Protein AF-A0A813GQG8-F1 (afdb_monomer)

Secondary structure (DSSP, 8-state):
-------------------------PPPP----PPPPP----------------PPPP-----------PPPPP-PPTTEEEE-PPPB-TTS-B---TT--PPEEEE--TT------TTTEEEEE-SS-EEEEEGGG-SPPP---TTEEEEEEPPB-TTS-B-TTS--EEEEEETTT-PPP-TTTEEEEEETTEEEEEEGGG-SPPP-PPTTEEEEEPPPB-TTS-B-TTS-PPEEEEETTT-PPP-TTTEEEEE-SS-EEEEEGGG-SPPP---TTEEEEEEPPBPTTT--B-TTSPPEEEEEETTT-----TTTEEEEEETTEEEEEETTSPPPP---TTEEEEEE-EE-TTS-EETTS-PEEEEEETTT-PPP-TTTEEEEEETTEEEEEEGGG-SPP-PPPTTEEEEEPPPB-TTS-B-TTS-PPEEEEETTT-PPP-TTTEEEEE-SS-EEEEETTSPPP---TTSPPEEPTTS-EEPPBTTB----TTTEEEEE-SSSTT-EEEEETTT-SSPPP-PPTT-EEEEEEEE-TTS-EEEEEEEE--SSSS---EE-TTEEEESSGGG-EEEETTSPPP----TTEEEEEEEEE-TTS-EEEEEEEEEETTSPPPP-TTEEEEEETTEEEEEETTSPPP----TTTEEEEEE--B-TTS-B-STT-EEEEEETTSPPPP-TTEEEEEEE-TTS-EEEEEEESEETTEEPPPPP---TTEEEEEEEEE-TTS-EEEEEEEEEETTSPPPP-TTEEEEE-TTT--EEEEESEETTTTEE--PPP---TTTEEEEEEEEE-SSS-EEEEEEEEEETT----GGGSTTEEEEEEEETTEEEEEEEESSS------PPTT-EEPPPEEEE-TTS-EEEEE--S-SEESSGGGSPP-TTEEEEEETTEEEEEETTSPPPPPPPTTS-EEEEEEEE-TTS-EEEEEEEEE-TTSPPPP-TTEEEPTTSS-EEEHHHHHHH--S-TTS----EEEE-TTSSEEEEE-

Mean predicted aligned error: 22.5 Å

Organism: Polarella glacialis (NCBI:txid89957)

Structure (mmCIF, N/CA/C/O backbone):
data_AF-A0A813GQG8-F1
#
_entry.id   AF-A0A813GQG8-F1
#
loop_
_atom_site.group_PDB
_atom_site.id
_atom_site.type_symbol
_atom_site.label_atom_id
_atom_site.label_alt_id
_atom_site.label_comp_id
_atom_site.label_asym_id
_atom_site.label_entity_id
_atom_site.label_seq_id
_atom_site.pdbx_PDB_ins_code
_atom_site.Cartn_x
_atom_site.Cartn_y
_atom_site.Cartn_z
_atom_site.occupancy
_atom_site.B_iso_or_equiv
_atom_site.auth_seq_id
_atom_site.auth_comp_id
_atom_site.auth_asym_id
_atom_site.auth_atom_id
_atom_site.pdbx_PDB_model_num
ATOM 1 N N . MET A 1 1 ? 34.915 -12.373 60.609 1.00 33.72 1 MET A N 1
ATOM 2 C CA . MET A 1 1 ? 35.567 -13.286 59.650 1.00 33.72 1 MET A CA 1
ATOM 3 C C . MET A 1 1 ? 35.379 -12.653 58.273 1.00 33.72 1 MET A C 1
ATOM 5 O O . MET A 1 1 ? 34.275 -12.701 57.761 1.00 33.72 1 MET A O 1
ATOM 9 N N . SER A 1 2 ? 36.204 -11.650 57.941 1.00 27.16 2 SER A N 1
ATOM 10 C CA . SER A 1 2 ? 37.430 -11.726 57.101 1.00 27.16 2 SER A CA 1
ATOM 11 C C . SER A 1 2 ? 37.088 -12.018 55.629 1.00 27.16 2 SER A C 1
ATOM 13 O O . SER A 1 2 ? 36.685 -13.133 55.337 1.00 27.16 2 SER A O 1
ATOM 15 N N . SER A 1 3 ? 37.008 -11.041 54.712 1.00 32.88 3 SER A N 1
ATOM 16 C CA . SER A 1 3 ? 38.072 -10.224 54.075 1.00 32.88 3 SER A CA 1
ATOM 17 C C . SER A 1 3 ? 39.160 -11.046 53.368 1.00 32.88 3 SER A C 1
ATOM 19 O O . SER A 1 3 ? 39.888 -11.781 54.032 1.00 32.88 3 SER A O 1
ATOM 21 N N . GLY A 1 4 ? 39.332 -10.839 52.059 1.00 27.11 4 GLY A N 1
ATOM 22 C CA . GLY A 1 4 ? 40.429 -11.381 51.252 1.00 27.11 4 GLY A CA 1
ATOM 23 C C . GLY A 1 4 ? 40.501 -10.677 49.89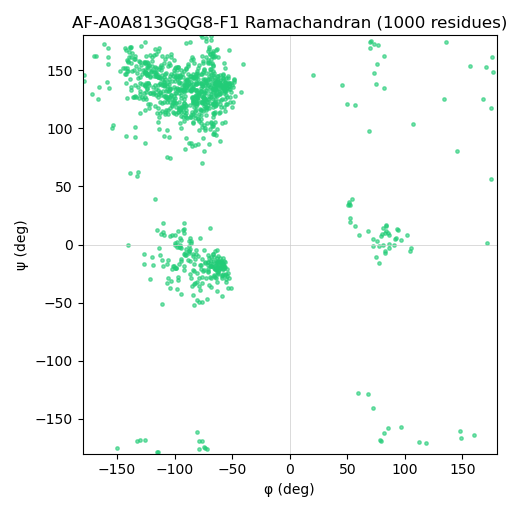5 1.00 27.11 4 GLY A C 1
ATOM 24 O O . GLY A 1 4 ? 39.495 -10.568 49.212 1.00 27.11 4 GLY A O 1
ATOM 25 N N . ASN A 1 5 ? 41.675 -10.139 49.580 1.00 34.50 5 ASN A N 1
ATOM 26 C CA . ASN A 1 5 ? 41.967 -9.058 48.638 1.00 34.50 5 ASN A CA 1
ATOM 27 C C . ASN A 1 5 ? 42.800 -9.564 47.437 1.00 34.50 5 ASN A C 1
ATOM 29 O O . ASN A 1 5 ? 43.491 -10.568 47.589 1.00 34.50 5 ASN A O 1
ATOM 33 N N . ALA A 1 6 ? 42.874 -8.728 46.387 1.00 31.30 6 ALA A N 1
ATOM 34 C CA . ALA A 1 6 ? 44.012 -8.516 45.460 1.00 31.30 6 ALA A CA 1
ATOM 35 C C . ALA A 1 6 ? 44.327 -9.573 44.369 1.00 31.30 6 ALA A C 1
ATOM 37 O O . ALA A 1 6 ? 44.085 -10.752 44.576 1.00 31.30 6 ALA A O 1
ATOM 38 N N . SER A 1 7 ? 44.982 -9.305 43.223 1.00 31.02 7 SER A N 1
ATOM 39 C CA . SER A 1 7 ? 45.319 -8.140 42.360 1.00 31.02 7 SER A CA 1
ATOM 40 C C . SER A 1 7 ? 46.235 -8.661 41.213 1.00 31.02 7 SER A C 1
ATOM 42 O O . SER A 1 7 ? 46.912 -9.662 41.423 1.00 31.02 7 SER A O 1
ATOM 44 N N . TYR A 1 8 ? 46.364 -7.895 40.108 1.00 27.61 8 TYR A N 1
ATOM 45 C CA . TYR A 1 8 ? 47.366 -7.961 39.001 1.00 27.61 8 TYR A CA 1
ATOM 46 C C . TYR A 1 8 ? 47.224 -9.101 37.962 1.00 27.61 8 TYR A C 1
ATOM 48 O O . TYR A 1 8 ? 46.998 -10.241 38.330 1.00 27.61 8 TYR A O 1
ATOM 56 N N . GLY A 1 9 ? 47.403 -8.915 36.645 1.00 28.39 9 GLY A N 1
ATOM 57 C CA . GLY A 1 9 ? 47.780 -7.763 35.811 1.00 28.39 9 GLY A CA 1
ATOM 58 C C . GLY A 1 9 ? 48.383 -8.234 34.463 1.00 28.39 9 GLY A C 1
ATOM 59 O O . GLY A 1 9 ? 49.005 -9.290 34.437 1.00 28.39 9 GLY A O 1
ATOM 60 N N . ALA A 1 10 ? 48.263 -7.390 33.418 1.00 28.75 10 ALA A N 1
ATOM 61 C CA . ALA A 1 10 ? 49.073 -7.327 32.174 1.00 28.75 10 ALA A CA 1
ATOM 62 C C . ALA A 1 10 ? 48.871 -8.432 31.092 1.00 28.75 10 ALA A C 1
ATOM 64 O O . ALA A 1 10 ? 48.639 -9.582 31.423 1.00 28.75 10 ALA A O 1
ATOM 65 N N . SER A 1 11 ? 49.001 -8.220 29.770 1.00 28.97 11 SER A N 1
ATOM 66 C CA . SER A 1 11 ? 49.169 -7.048 28.882 1.00 28.97 11 SER A CA 1
ATOM 67 C C . SER A 1 11 ? 49.354 -7.536 27.425 1.00 28.97 11 SER A C 1
ATOM 69 O O . SER A 1 11 ? 50.046 -8.532 27.243 1.00 28.97 11 SER A O 1
ATOM 71 N N . GLY A 1 12 ? 48.897 -6.758 26.426 1.00 26.81 12 GLY A N 1
ATOM 72 C CA . GLY A 1 12 ? 49.387 -6.757 25.024 1.00 26.81 12 GLY A CA 1
ATOM 73 C C . GLY A 1 12 ? 48.817 -7.862 24.120 1.00 26.81 12 GLY A C 1
ATOM 74 O O . GLY A 1 12 ? 48.741 -9.003 24.541 1.00 26.81 12 GLY A O 1
ATOM 75 N N . THR A 1 13 ? 48.378 -7.631 22.879 1.00 29.67 13 THR A N 1
ATOM 76 C CA . THR A 1 13 ? 48.711 -6.594 21.884 1.00 29.67 13 THR A CA 1
ATOM 77 C C . THR A 1 13 ? 47.658 -6.581 20.757 1.00 29.67 13 THR A C 1
ATOM 79 O O . THR A 1 13 ? 47.273 -7.649 20.296 1.00 29.67 13 THR A O 1
ATOM 82 N N . SER A 1 14 ? 47.220 -5.366 20.378 1.00 28.02 14 SER A N 1
ATOM 83 C CA . SER A 1 14 ? 46.998 -4.785 19.023 1.00 28.02 14 SER A CA 1
ATOM 84 C C . SER A 1 14 ? 46.831 -5.725 17.806 1.00 28.02 14 SER A C 1
ATOM 86 O O . SER A 1 14 ? 47.587 -6.677 17.678 1.00 28.02 14 SER A O 1
ATOM 88 N N . SER A 1 15 ? 46.045 -5.474 16.755 1.00 28.03 15 SER A N 1
ATOM 89 C CA . SER A 1 15 ? 45.229 -4.338 16.283 1.00 28.03 15 SER A CA 1
ATOM 90 C C . SER A 1 15 ? 44.845 -4.678 14.833 1.00 28.03 15 SER A C 1
ATOM 92 O O . SER A 1 15 ? 45.785 -4.891 14.074 1.00 28.03 15 SER A O 1
ATOM 94 N N . VAL A 1 16 ? 43.568 -4.689 14.429 1.00 30.09 16 VAL A N 1
ATOM 95 C CA . VAL A 1 16 ? 43.118 -4.395 13.043 1.00 30.09 16 VAL A CA 1
ATOM 96 C C . VAL A 1 16 ? 41.644 -3.947 13.088 1.00 30.09 16 VAL A C 1
ATOM 98 O O . VAL A 1 16 ? 40.847 -4.548 13.804 1.00 30.09 16 VAL A O 1
ATOM 101 N N . ASP A 1 17 ? 41.339 -2.876 12.354 1.00 29.02 17 ASP A N 1
ATOM 102 C CA . ASP A 1 17 ? 40.024 -2.299 12.020 1.00 29.02 17 ASP A CA 1
ATOM 103 C C . ASP A 1 17 ? 38.901 -3.296 11.679 1.00 29.02 17 ASP A C 1
ATOM 105 O O . ASP A 1 17 ? 39.166 -4.331 11.066 1.00 29.02 17 ASP A O 1
ATOM 109 N N . PRO A 1 18 ? 37.625 -2.898 11.868 1.00 32.94 18 PRO A N 1
ATOM 110 C CA . PRO A 1 18 ? 36.543 -3.314 10.992 1.00 32.94 18 PRO A CA 1
ATOM 111 C C . PRO A 1 18 ? 35.992 -2.101 10.226 1.00 32.94 18 PRO A C 1
ATOM 113 O O . PRO A 1 18 ? 35.173 -1.333 10.731 1.00 32.94 18 PRO A O 1
ATOM 116 N N . SER A 1 19 ? 36.437 -1.947 8.981 1.00 28.80 19 SER A N 1
ATOM 117 C CA . SER A 1 19 ? 35.754 -1.153 7.957 1.00 28.80 19 SER A CA 1
ATOM 118 C C . SER A 1 19 ? 35.112 -2.121 6.958 1.00 28.80 19 SER A C 1
ATOM 120 O O . SER A 1 19 ? 35.816 -2.940 6.382 1.00 28.80 19 SER A O 1
ATOM 122 N N . TYR A 1 20 ? 33.792 -2.000 6.793 1.00 28.59 20 TYR A N 1
ATOM 123 C CA . TYR A 1 20 ? 32.957 -2.371 5.639 1.00 28.59 20 TYR A CA 1
ATOM 124 C C . TYR A 1 20 ? 33.072 -3.767 4.993 1.00 28.59 20 TYR A C 1
ATOM 126 O O . TYR A 1 20 ? 34.079 -4.141 4.402 1.00 28.59 20 TYR A O 1
ATOM 134 N N . GLY A 1 21 ? 31.940 -4.483 4.981 1.00 28.66 21 GLY A N 1
ATOM 135 C CA . GLY A 1 21 ? 31.746 -5.685 4.169 1.00 28.66 21 GLY A CA 1
ATOM 136 C C . GLY A 1 21 ? 30.412 -6.392 4.415 1.00 28.66 21 GLY A C 1
ATOM 137 O O . GLY A 1 21 ? 30.409 -7.564 4.770 1.00 28.66 21 GLY A O 1
ATOM 138 N N . ALA A 1 22 ? 29.285 -5.691 4.263 1.00 28.14 22 ALA A N 1
ATOM 139 C CA . ALA A 1 22 ? 27.961 -6.311 4.189 1.00 28.14 22 ALA A CA 1
ATOM 140 C C . ALA A 1 22 ? 27.103 -5.552 3.167 1.00 28.14 22 ALA A C 1
ATOM 142 O O . ALA A 1 22 ? 26.473 -4.545 3.477 1.00 28.14 22 ALA A O 1
ATOM 143 N N . SER A 1 23 ? 27.116 -6.029 1.926 1.00 27.19 23 SER A N 1
ATOM 144 C CA . SER A 1 23 ? 26.145 -5.663 0.897 1.00 27.19 23 SER A CA 1
ATOM 145 C C . SER A 1 23 ? 25.710 -6.956 0.230 1.00 27.19 23 SER A C 1
ATOM 147 O O . SER A 1 23 ? 26.363 -7.474 -0.669 1.00 27.19 23 SER A O 1
ATOM 149 N N . GLY A 1 24 ? 24.634 -7.511 0.765 1.00 27.08 24 GLY A N 1
ATOM 150 C CA . GLY A 1 24 ? 23.885 -8.608 0.191 1.00 27.08 24 GLY A CA 1
ATOM 151 C C . GLY A 1 24 ? 22.468 -8.472 0.709 1.00 27.08 24 GLY A C 1
ATOM 152 O O . GLY A 1 24 ? 22.242 -8.729 1.884 1.00 27.08 24 GLY A O 1
ATOM 153 N N . MET A 1 25 ? 21.569 -7.976 -0.138 1.00 26.23 25 MET A N 1
ATOM 154 C CA . MET A 1 25 ? 20.204 -8.474 -0.324 1.00 26.23 25 MET A CA 1
ATOM 155 C C . MET A 1 25 ? 19.470 -7.542 -1.287 1.00 26.23 25 MET A C 1
ATOM 157 O O . MET A 1 25 ? 19.325 -6.345 -1.053 1.00 26.23 25 MET A O 1
ATOM 161 N N . SER A 1 26 ? 19.087 -8.135 -2.412 1.00 27.98 26 SER A N 1
ATOM 162 C CA . SER A 1 26 ? 18.273 -7.566 -3.472 1.00 27.98 26 SER A CA 1
ATOM 163 C C . SER A 1 26 ? 16.924 -7.102 -2.935 1.00 27.98 26 SER A C 1
ATOM 165 O O . SER A 1 26 ? 16.241 -7.838 -2.222 1.00 27.98 26 SER A O 1
ATOM 167 N N . SER A 1 27 ? 16.539 -5.901 -3.347 1.00 27.28 27 SER A N 1
ATOM 168 C CA . SER A 1 27 ? 15.168 -5.411 -3.365 1.00 27.28 27 SER A CA 1
ATOM 169 C C . SER A 1 27 ? 14.242 -6.429 -4.033 1.00 27.28 27 SER A C 1
ATOM 171 O O . SER A 1 27 ? 14.465 -6.810 -5.182 1.00 27.28 27 SER A O 1
ATOM 173 N N . VAL A 1 28 ? 13.217 -6.862 -3.303 1.00 27.73 28 VAL A N 1
ATOM 174 C CA . VAL A 1 28 ? 12.062 -7.563 -3.862 1.00 27.73 28 VAL A CA 1
ATOM 175 C C . VAL A 1 28 ? 11.126 -6.506 -4.446 1.00 27.73 28 VAL A C 1
ATOM 177 O O . VAL A 1 28 ? 10.776 -5.533 -3.781 1.00 27.73 28 VAL A O 1
ATOM 180 N N . ASP A 1 29 ? 10.798 -6.712 -5.711 1.00 27.30 29 ASP A N 1
ATOM 181 C CA . ASP A 1 29 ? 9.843 -6.000 -6.555 1.00 27.30 29 ASP A CA 1
ATOM 182 C C . ASP A 1 29 ? 8.395 -6.185 -6.037 1.00 27.30 29 ASP A C 1
ATOM 184 O O . ASP A 1 29 ? 7.977 -7.333 -5.857 1.00 27.30 29 ASP A O 1
ATOM 188 N N . PRO A 1 30 ? 7.611 -5.121 -5.763 1.00 28.20 30 PRO A N 1
ATOM 189 C CA . PRO A 1 30 ? 6.192 -5.231 -5.453 1.00 28.20 30 PRO A CA 1
ATOM 190 C C . PRO A 1 30 ? 5.349 -4.802 -6.664 1.00 28.20 30 PRO A C 1
ATOM 192 O O . PRO A 1 30 ? 4.747 -3.732 -6.656 1.00 28.20 30 PRO A O 1
ATOM 195 N N . SER A 1 31 ? 5.282 -5.642 -7.698 1.00 26.58 31 SER A N 1
ATOM 196 C CA . SER A 1 31 ? 4.495 -5.349 -8.906 1.00 26.58 31 SER A CA 1
ATOM 197 C C . SER A 1 31 ? 3.616 -6.524 -9.338 1.00 26.58 31 SER A C 1
ATOM 199 O O . SER A 1 31 ? 3.768 -7.002 -10.448 1.00 26.58 31 SER A O 1
ATOM 201 N N . TYR A 1 32 ? 2.698 -7.015 -8.493 1.00 25.83 32 TYR A N 1
ATOM 202 C CA . TYR A 1 32 ? 1.560 -7.841 -8.947 1.00 25.83 32 TYR A CA 1
ATOM 203 C C . TYR A 1 32 ? 0.374 -7.731 -7.969 1.00 25.83 32 TYR A C 1
ATOM 205 O O . TYR A 1 32 ? 0.337 -8.393 -6.934 1.00 25.83 32 TYR A O 1
ATOM 213 N N . MET A 1 33 ? -0.620 -6.912 -8.321 1.00 25.64 33 MET A N 1
ATOM 214 C CA . MET A 1 33 ? -1.995 -6.999 -7.813 1.00 25.64 33 MET A CA 1
ATOM 215 C C . MET A 1 33 ? -2.948 -7.119 -9.018 1.00 25.64 33 MET A C 1
ATOM 217 O O . MET A 1 33 ? -2.766 -6.387 -9.992 1.00 2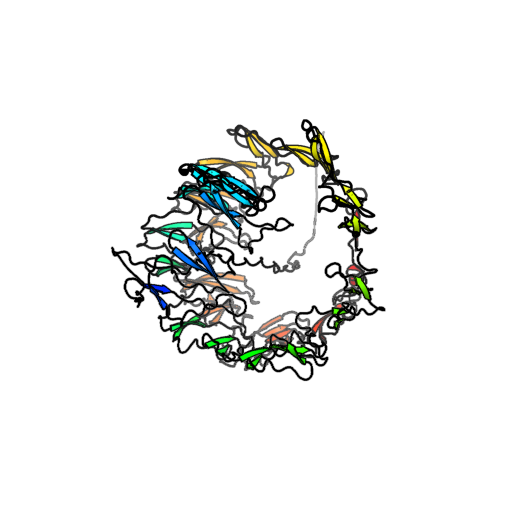5.64 33 MET A O 1
ATOM 221 N N . PRO A 1 34 ? -3.935 -8.034 -8.997 1.00 30.88 34 PRO A N 1
ATOM 222 C CA . PRO A 1 34 ? -4.917 -8.174 -10.072 1.00 30.88 34 PRO A CA 1
ATOM 223 C C . PRO A 1 34 ? -5.930 -7.008 -10.078 1.00 30.88 34 PRO A C 1
ATOM 225 O O . PRO A 1 34 ? -6.264 -6.489 -9.010 1.00 30.88 34 PRO A O 1
ATOM 228 N N . PRO A 1 35 ? -6.445 -6.595 -11.253 1.00 31.19 35 PRO A N 1
ATOM 229 C CA . PRO A 1 35 ? -7.420 -5.512 -11.364 1.00 31.19 35 PRO A CA 1
ATOM 230 C C . PRO A 1 35 ? -8.794 -5.896 -10.771 1.00 31.19 35 PRO A C 1
ATOM 232 O O . PRO A 1 35 ? -9.212 -7.052 -10.892 1.00 31.19 35 PRO A O 1
ATOM 235 N N . PRO A 1 36 ? -9.525 -4.945 -10.158 1.00 30.69 36 PRO A N 1
ATOM 236 C CA . PRO A 1 36 ? -10.885 -5.161 -9.668 1.00 30.69 36 PRO A CA 1
ATOM 237 C C . PRO A 1 36 ? -11.900 -5.336 -10.819 1.00 30.69 36 PRO A C 1
ATOM 239 O O . PRO A 1 36 ? -11.710 -4.776 -11.902 1.00 30.69 36 PRO A O 1
ATOM 242 N N . PRO A 1 37 ? -12.996 -6.091 -10.604 1.00 29.77 37 PRO A N 1
ATOM 243 C CA . PRO A 1 37 ? -14.035 -6.295 -11.604 1.00 29.77 37 PRO A CA 1
ATOM 244 C C . PRO A 1 37 ? -14.790 -4.996 -11.921 1.00 29.77 37 PRO A C 1
ATOM 246 O O . PRO A 1 37 ? -15.187 -4.229 -11.047 1.00 29.77 37 PRO A O 1
ATOM 249 N N . ASN A 1 38 ? -14.976 -4.798 -13.221 1.00 28.08 38 ASN A N 1
ATOM 250 C CA . ASN A 1 38 ? -15.655 -3.695 -13.887 1.00 28.08 38 ASN A CA 1
ATOM 251 C C . ASN A 1 38 ? -17.101 -3.509 -13.358 1.00 28.08 38 ASN A C 1
ATOM 253 O O . ASN A 1 38 ? -17.867 -4.477 -13.393 1.00 28.08 38 ASN A O 1
ATOM 257 N N . PRO A 1 39 ? -17.524 -2.313 -12.905 1.00 28.33 39 PRO A N 1
ATOM 258 C CA . PRO A 1 39 ? -18.921 -2.064 -12.580 1.00 28.33 39 PRO A CA 1
ATOM 259 C C . PRO A 1 39 ? -19.734 -1.992 -13.876 1.00 28.33 39 PRO A C 1
ATOM 261 O O . PRO A 1 39 ? -19.694 -1.022 -14.632 1.00 28.33 39 PRO A O 1
ATOM 264 N N . SER A 1 40 ? -20.483 -3.059 -14.133 1.00 28.66 40 SER A N 1
ATOM 265 C CA . SER A 1 40 ? -21.534 -3.132 -15.140 1.00 28.66 40 SER A CA 1
ATOM 266 C C . SER A 1 40 ? -22.495 -1.948 -15.007 1.00 28.66 40 SER A C 1
ATOM 268 O O . SER A 1 40 ? -23.164 -1.785 -13.986 1.00 28.66 40 SER A O 1
ATOM 270 N N . GLY A 1 41 ? -22.569 -1.138 -16.065 1.00 26.20 41 GLY A N 1
ATOM 271 C CA . GLY A 1 41 ? -23.518 -0.043 -16.208 1.00 26.20 41 GLY A CA 1
ATOM 272 C C . GLY A 1 41 ? -24.960 -0.539 -16.122 1.00 26.20 41 GLY A C 1
ATOM 273 O O . GLY A 1 41 ? -25.497 -1.114 -17.070 1.00 26.20 41 GLY A O 1
ATOM 274 N N . GLY A 1 42 ? -25.596 -0.277 -14.981 1.00 24.78 42 GLY A N 1
ATOM 275 C CA . GLY A 1 42 ? -27.039 -0.364 -14.812 1.00 24.78 42 GLY A CA 1
ATOM 276 C C . GLY A 1 42 ? -27.715 0.692 -15.678 1.00 24.78 42 GLY A C 1
ATOM 277 O O . GLY A 1 42 ? -27.846 1.847 -15.285 1.00 24.78 42 GLY A O 1
ATOM 278 N N . SER A 1 43 ? -28.127 0.292 -16.878 1.00 26.11 43 SER A N 1
ATOM 279 C CA . SER A 1 43 ? -29.040 1.078 -17.702 1.00 26.11 43 SER A CA 1
ATOM 280 C C . SER A 1 43 ? -30.384 1.158 -16.984 1.00 26.11 43 SER A C 1
ATOM 282 O O . SER A 1 43 ? -31.025 0.140 -16.721 1.00 26.11 43 SER A O 1
ATOM 284 N N . SER A 1 44 ? -30.811 2.372 -16.659 1.00 24.78 44 SER A N 1
ATOM 285 C CA . SER A 1 44 ? -32.148 2.665 -16.165 1.00 24.78 44 SER A CA 1
ATOM 286 C C . SER A 1 44 ? -33.181 2.316 -17.241 1.00 24.78 44 SER A C 1
ATOM 288 O O . SER A 1 44 ? -33.434 3.077 -18.174 1.00 24.78 44 SER A O 1
ATOM 290 N N . TYR A 1 45 ? -33.815 1.150 -17.114 1.00 23.02 45 TYR A N 1
ATOM 291 C CA . TYR A 1 45 ? -35.056 0.853 -17.823 1.00 23.02 45 TYR A CA 1
ATOM 292 C C . TYR A 1 45 ? -36.177 1.707 -17.220 1.00 23.02 45 TYR A C 1
ATOM 294 O O . TYR A 1 45 ? -36.907 1.294 -16.324 1.00 23.02 45 TYR A O 1
ATOM 302 N N . GLY A 1 46 ? -36.316 2.932 -17.726 1.00 24.19 46 GLY A N 1
ATOM 303 C CA . GLY A 1 46 ? -37.562 3.676 -17.634 1.00 24.19 46 GLY A CA 1
ATOM 304 C C . GLY A 1 46 ? -38.619 2.951 -18.460 1.00 24.19 46 GLY A C 1
ATOM 305 O O . GLY A 1 46 ? -38.688 3.117 -19.678 1.00 24.19 46 GLY A O 1
ATOM 306 N N . SER A 1 47 ? -39.436 2.128 -17.806 1.00 24.28 47 SER A N 1
ATOM 307 C CA . SER A 1 47 ? -40.637 1.520 -18.375 1.00 24.28 47 SER A CA 1
ATOM 308 C C . SER A 1 47 ? -41.611 2.618 -18.810 1.00 24.28 47 SER A C 1
ATOM 310 O O . SER A 1 47 ? -42.464 3.077 -18.053 1.00 24.28 47 SER A O 1
ATOM 312 N N . SER A 1 48 ? -41.459 3.062 -20.055 1.00 24.73 48 SER A N 1
ATOM 313 C CA . SER A 1 48 ? -42.435 3.883 -20.759 1.00 24.73 48 SER A CA 1
ATOM 314 C C . SER A 1 48 ? -43.593 2.968 -21.138 1.00 24.73 48 SER A C 1
ATOM 316 O O . SER A 1 48 ? -43.493 2.206 -22.097 1.00 24.73 48 SER A O 1
ATOM 318 N N . GLY A 1 49 ? -44.682 3.006 -20.370 1.00 25.50 49 GLY A N 1
ATOM 319 C CA . GLY A 1 49 ? -45.933 2.356 -20.751 1.00 25.50 49 GLY A CA 1
ATOM 320 C C . GLY A 1 49 ? -46.387 2.875 -22.116 1.00 25.50 49 GLY A C 1
ATOM 321 O O . GLY A 1 49 ? -46.836 4.012 -22.244 1.00 25.50 49 GLY A O 1
ATOM 322 N N . MET A 1 50 ? -46.233 2.055 -23.154 1.00 25.48 50 MET A N 1
ATOM 323 C CA . MET A 1 50 ? -46.707 2.356 -24.500 1.00 25.48 50 MET A CA 1
ATOM 324 C C . MET A 1 50 ? -48.228 2.172 -24.553 1.00 25.48 50 MET A C 1
ATOM 326 O O . MET A 1 50 ? -48.724 1.088 -24.849 1.00 25.48 50 MET A O 1
ATOM 330 N N . SER A 1 51 ? -48.994 3.237 -24.309 1.00 28.16 51 SER A N 1
ATOM 331 C CA . SER A 1 51 ? -50.403 3.276 -24.711 1.00 28.16 51 SER A CA 1
ATOM 332 C C . SER A 1 51 ? -50.477 3.454 -26.233 1.00 28.16 51 SER A C 1
ATOM 334 O O . SER A 1 51 ? -50.340 4.566 -26.746 1.00 28.16 51 SER A O 1
ATOM 336 N N . SER A 1 52 ? -50.670 2.366 -26.977 1.00 34.00 52 SER A N 1
ATOM 337 C CA . SER A 1 52 ? -51.031 2.415 -28.400 1.00 34.00 52 SER A CA 1
ATOM 338 C C . SER A 1 52 ? -52.497 2.019 -28.574 1.00 34.00 52 SER A C 1
ATOM 340 O O . SER A 1 52 ? -52.842 0.925 -29.002 1.00 34.00 52 SER A O 1
ATOM 342 N N . SER A 1 53 ? -53.387 2.941 -28.215 1.00 35.28 53 SER A N 1
ATOM 343 C CA . SER A 1 53 ? -54.791 2.908 -28.628 1.00 35.28 53 SER A CA 1
ATOM 344 C C . SER A 1 53 ? -55.014 4.015 -29.653 1.00 35.28 53 SER A C 1
ATOM 346 O O . SER A 1 53 ? -54.524 5.135 -29.507 1.00 35.28 53 SER A O 1
ATOM 348 N N . SER A 1 54 ? -55.752 3.710 -30.714 1.00 37.94 54 SER A N 1
ATOM 349 C CA . SER A 1 54 ? -56.257 4.701 -31.663 1.00 37.94 54 SER A CA 1
ATOM 350 C C . SER A 1 54 ? -57.241 5.622 -30.928 1.00 37.94 54 SER A C 1
ATOM 352 O O . SER A 1 54 ? -58.410 5.278 -30.768 1.00 37.94 54 SER A O 1
ATOM 354 N N . TYR A 1 55 ? -56.782 6.765 -30.412 1.00 35.25 55 TYR A N 1
ATOM 355 C CA . TYR A 1 55 ? -57.643 7.686 -29.663 1.00 35.25 55 TYR A CA 1
ATOM 356 C C . TYR A 1 55 ? -58.475 8.584 -30.583 1.00 35.25 55 TYR A C 1
ATOM 358 O O . TYR A 1 55 ? -57.987 9.146 -31.562 1.00 35.25 55 TYR A O 1
ATOM 366 N N . CYS A 1 56 ? -59.742 8.767 -30.211 1.00 38.66 56 CYS A N 1
ATOM 367 C CA . CYS A 1 56 ? -60.684 9.669 -30.864 1.00 38.66 56 CYS A CA 1
ATOM 368 C C . CYS A 1 56 ? -60.643 11.036 -30.164 1.00 38.66 56 CYS A C 1
ATOM 370 O O . CYS A 1 56 ? -60.994 11.124 -28.989 1.00 38.66 56 CYS A O 1
ATOM 372 N N . GLN A 1 57 ? -60.254 12.115 -30.850 1.00 34.78 57 GLN A N 1
ATOM 373 C CA . GLN A 1 57 ? -60.334 13.465 -30.274 1.00 34.78 57 GLN A CA 1
ATOM 374 C C . GLN A 1 57 ? -61.627 14.175 -30.693 1.00 34.78 57 GLN A C 1
ATOM 376 O O . GLN A 1 57 ? -61.831 14.488 -31.865 1.00 34.78 57 GLN A O 1
ATOM 381 N N . ALA A 1 58 ? -62.490 14.478 -29.719 1.00 33.19 58 ALA A N 1
ATOM 382 C CA . ALA A 1 58 ? -63.617 15.394 -29.888 1.00 33.19 58 ALA A CA 1
ATOM 383 C C . ALA A 1 58 ? -63.240 16.803 -29.396 1.00 33.19 58 ALA A C 1
ATOM 385 O O . ALA A 1 58 ? -62.584 16.969 -28.370 1.00 33.19 58 ALA A O 1
ATOM 386 N N . LYS A 1 59 ? -63.674 17.837 -30.123 1.00 31.55 59 LYS A N 1
ATOM 387 C CA . LYS A 1 59 ? -63.344 19.242 -29.843 1.00 31.55 59 LYS A CA 1
ATOM 388 C C . LYS A 1 59 ? -64.169 19.782 -28.663 1.00 31.55 59 LYS A C 1
ATOM 390 O O . LYS A 1 59 ? -65.359 20.044 -28.829 1.00 31.55 59 LYS A O 1
ATOM 395 N N . SER A 1 60 ? -63.549 20.004 -27.502 1.00 33.53 60 SER A N 1
ATOM 396 C CA . SER A 1 60 ? -64.102 20.843 -26.425 1.00 33.53 60 SER A CA 1
ATOM 397 C C . SER A 1 60 ? -63.461 22.239 -26.435 1.00 33.53 60 SER A C 1
ATOM 399 O O . SER A 1 60 ? -62.345 22.442 -26.908 1.00 33.53 60 SER A O 1
ATOM 401 N N . VAL A 1 61 ? -64.222 23.242 -25.996 1.00 34.06 61 VAL A N 1
ATOM 402 C CA . VAL A 1 61 ? -63.904 24.672 -26.120 1.00 34.06 61 VAL A CA 1
ATOM 403 C C . VAL A 1 61 ? -63.340 25.206 -24.796 1.00 34.06 61 VAL A C 1
ATOM 405 O O . VAL A 1 61 ? -64.060 25.185 -23.803 1.00 34.06 61 VAL A O 1
ATOM 408 N N . GLY A 1 62 ? -62.125 25.779 -24.806 1.00 27.77 62 GLY A N 1
ATOM 409 C CA . GLY A 1 62 ? -61.729 26.858 -23.880 1.00 27.77 62 GLY A CA 1
ATOM 410 C C . GLY A 1 62 ? -60.358 26.761 -23.179 1.00 27.77 62 GLY A C 1
ATOM 411 O O . GLY A 1 62 ? -60.128 25.829 -22.423 1.00 27.77 62 GLY A O 1
ATOM 412 N N . GLY A 1 63 ? -59.536 27.819 -23.334 1.00 27.33 63 GLY A N 1
ATOM 413 C CA . GLY A 1 63 ? -58.620 28.353 -22.299 1.00 27.33 63 GLY A CA 1
ATOM 414 C C . GLY A 1 63 ? -57.104 28.116 -22.452 1.00 27.33 63 GLY A C 1
ATOM 415 O O . GLY A 1 63 ? -56.628 27.040 -22.131 1.00 27.33 63 GLY A O 1
ATOM 416 N N . CYS A 1 64 ? -56.354 29.148 -22.872 1.00 27.20 64 CYS A N 1
ATOM 417 C CA . CYS A 1 64 ? -54.878 29.216 -22.987 1.00 27.20 64 CYS A CA 1
ATOM 418 C C . CYS A 1 64 ? -54.154 29.166 -21.615 1.00 27.20 64 CYS A C 1
ATOM 420 O O . CYS A 1 64 ? -54.716 29.659 -20.640 1.00 27.20 64 CYS A O 1
ATOM 422 N N . SER A 1 65 ? -52.927 28.629 -21.488 1.00 29.20 65 SER A N 1
ATOM 423 C CA . SER A 1 65 ? -51.660 29.324 -21.827 1.00 29.20 65 SER A CA 1
ATOM 424 C C . SER A 1 65 ? -50.449 28.398 -22.104 1.00 29.20 65 SER A C 1
ATOM 426 O O . SER A 1 65 ? -50.256 27.444 -21.360 1.00 29.20 65 SER A O 1
ATOM 428 N N . ASP A 1 66 ? -49.652 28.780 -23.120 1.00 31.05 66 ASP A N 1
ATOM 429 C CA . ASP A 1 66 ? -48.186 28.667 -23.353 1.00 31.05 66 ASP A CA 1
ATOM 430 C C . ASP A 1 66 ? -47.420 27.348 -23.076 1.00 31.05 66 ASP A C 1
ATOM 432 O O . ASP A 1 66 ? -47.523 26.775 -22.006 1.00 31.05 66 ASP A O 1
ATOM 436 N N . ASN A 1 67 ? -46.487 26.848 -23.901 1.00 33.41 67 ASN A N 1
ATOM 437 C CA . ASN A 1 67 ? -46.076 27.070 -25.295 1.00 33.41 67 ASN A CA 1
ATOM 438 C C . ASN A 1 67 ? -45.047 25.958 -25.631 1.00 33.41 67 ASN A C 1
ATOM 440 O O . ASN A 1 67 ? -44.102 25.812 -24.860 1.00 33.41 67 ASN A O 1
ATOM 444 N N . SER A 1 68 ? -45.213 25.220 -26.744 1.00 31.28 68 SER A N 1
ATOM 445 C CA . SER A 1 68 ? -44.190 24.521 -27.578 1.00 31.28 68 SER A CA 1
ATOM 446 C C . SER A 1 68 ? -44.681 23.187 -28.177 1.00 31.28 68 SER A C 1
ATOM 448 O O . SER A 1 68 ? -44.400 22.131 -27.647 1.00 31.28 68 SER A O 1
ATOM 450 N N . TYR A 1 69 ? -45.432 23.253 -29.287 1.00 28.53 69 TYR A N 1
ATOM 451 C CA . TYR A 1 69 ? -45.421 22.358 -30.474 1.00 28.53 69 TYR A CA 1
ATOM 452 C C . TYR A 1 69 ? -46.462 22.916 -31.483 1.00 28.53 69 TYR A C 1
ATOM 454 O O . TYR A 1 69 ? -47.507 23.411 -31.050 1.00 28.53 69 TYR A O 1
ATOM 462 N N . PRO A 1 70 ? -46.223 22.915 -32.812 1.00 30.97 70 PRO A N 1
ATOM 463 C CA . PRO A 1 70 ? -47.179 23.464 -33.778 1.00 30.97 70 PRO A CA 1
ATOM 464 C C . PRO A 1 70 ? -48.412 22.546 -33.926 1.00 30.97 70 PRO A C 1
ATOM 466 O O . PRO A 1 70 ? -48.248 21.327 -33.994 1.00 30.97 70 PRO A O 1
ATOM 469 N N . PRO A 1 71 ? -49.648 23.079 -34.019 1.00 37.06 71 PRO A N 1
ATOM 470 C CA . PRO A 1 71 ? -50.834 22.251 -34.206 1.00 37.06 71 PRO A CA 1
ATOM 471 C C . PRO A 1 71 ? -50.914 21.739 -35.653 1.00 37.06 71 PRO A C 1
ATOM 473 O O . PRO A 1 71 ? -50.945 22.526 -36.600 1.00 37.06 71 PRO A O 1
ATOM 476 N N . MET A 1 72 ? -50.995 20.418 -35.831 1.00 36.81 72 MET A N 1
ATOM 477 C CA . MET A 1 72 ? -51.440 19.816 -37.091 1.00 36.81 72 MET A CA 1
ATOM 478 C C . MET A 1 72 ? -52.925 20.148 -37.305 1.00 36.81 72 MET A C 1
ATOM 480 O O . MET A 1 72 ? -53.759 19.895 -36.437 1.00 36.81 72 MET A O 1
ATOM 484 N N . SER A 1 73 ? -53.270 20.747 -38.444 1.00 44.31 73 SER A N 1
ATOM 485 C CA . SER A 1 73 ? -54.658 21.017 -38.826 1.00 44.31 73 SER A CA 1
ATOM 486 C C . SER A 1 73 ? -55.363 19.716 -39.229 1.00 44.31 73 SER A C 1
ATOM 488 O O . SER A 1 73 ? -54.956 19.099 -40.212 1.00 44.31 73 SER A O 1
ATOM 490 N N . SER A 1 74 ? -56.423 19.314 -38.522 1.00 53.00 74 SER A N 1
ATOM 491 C CA . SER A 1 74 ? -57.313 18.232 -38.968 1.00 53.00 74 SER A CA 1
ATOM 492 C C . SER A 1 74 ? -58.207 18.703 -40.127 1.00 53.00 74 SER A C 1
ATOM 494 O O . SER A 1 74 ? -58.686 19.840 -40.128 1.00 53.00 74 SER A O 1
ATOM 496 N N . ASN A 1 75 ? -58.420 17.847 -41.133 1.00 68.50 75 ASN A N 1
ATOM 497 C CA . ASN A 1 75 ? -59.123 18.191 -42.387 1.00 68.50 75 ASN A CA 1
ATOM 498 C C . ASN A 1 75 ? -60.599 17.739 -42.424 1.00 68.50 75 ASN A C 1
ATOM 500 O O . ASN A 1 75 ? -61.272 17.941 -43.436 1.00 68.50 75 ASN A O 1
ATOM 504 N N . CYS A 1 76 ? -61.124 17.126 -41.358 1.00 73.38 76 CYS A N 1
ATOM 505 C CA . CYS A 1 76 ? -62.495 16.605 -41.348 1.00 73.38 76 CYS A CA 1
ATOM 506 C C . CYS A 1 76 ? -63.554 17.661 -41.002 1.00 73.38 76 CYS A C 1
ATOM 508 O O . CYS A 1 76 ? -63.332 18.575 -40.202 1.00 73.38 76 CYS A O 1
ATOM 510 N N . LEU A 1 77 ? -64.742 17.521 -41.599 1.00 74.12 77 LEU A N 1
ATOM 511 C CA . LEU A 1 77 ? -65.874 18.414 -41.353 1.00 74.12 77 LEU A CA 1
ATOM 512 C C . LEU A 1 77 ? -66.458 18.203 -39.946 1.00 74.12 77 LEU A C 1
ATOM 514 O O . LEU A 1 77 ? -66.314 17.153 -39.325 1.00 74.12 77 LEU A O 1
ATOM 518 N N . THR A 1 78 ? -67.146 19.221 -39.424 1.00 70.25 78 THR A N 1
ATOM 519 C CA . THR A 1 78 ? -67.835 19.128 -38.126 1.00 70.25 78 THR A CA 1
ATOM 520 C C . THR A 1 78 ? -68.897 18.027 -38.180 1.00 70.25 78 THR A C 1
ATOM 522 O O . THR A 1 78 ? -69.806 18.104 -39.002 1.00 70.25 78 THR A O 1
ATOM 525 N N . GLY A 1 79 ? -68.781 17.021 -37.308 1.00 71.50 79 GLY A N 1
ATOM 526 C CA . GLY A 1 79 ? -69.605 15.808 -37.351 1.00 71.50 79 GLY A CA 1
ATOM 527 C C . GLY A 1 79 ? -68.899 14.587 -37.950 1.00 71.50 79 GLY A C 1
ATOM 528 O O . GLY A 1 79 ? -69.558 13.577 -38.147 1.00 71.50 79 GLY A O 1
ATOM 529 N N . GLN A 1 80 ? -67.590 14.661 -38.213 1.00 75.31 80 GLN A N 1
ATOM 530 C CA . GLN A 1 80 ? -66.750 13.536 -38.632 1.00 75.31 80 GLN A CA 1
ATOM 531 C C . GLN A 1 80 ? -65.573 13.326 -37.672 1.00 75.31 80 GLN A C 1
ATOM 533 O O . GLN A 1 80 ? -65.119 14.270 -37.023 1.00 75.31 80 GLN A O 1
ATOM 538 N N . MET A 1 81 ? -65.065 12.095 -37.601 1.00 71.81 81 MET A N 1
ATOM 539 C CA . MET A 1 81 ? -63.849 11.723 -36.872 1.00 71.81 81 MET A CA 1
ATOM 540 C C . MET A 1 81 ? -62.768 11.201 -37.826 1.00 71.81 81 MET A C 1
ATOM 542 O O . MET A 1 81 ? -63.085 10.578 -38.838 1.00 71.81 81 MET A O 1
ATOM 546 N N . GLU A 1 82 ? -61.497 11.454 -37.509 1.00 78.50 82 GLU A N 1
ATOM 547 C CA . GLU A 1 82 ? -60.356 10.910 -38.255 1.00 78.50 82 GLU A CA 1
ATOM 548 C C . GLU A 1 82 ? -60.070 9.471 -37.814 1.00 78.50 82 GLU A C 1
ATOM 550 O O . GLU A 1 82 ? -59.781 9.221 -36.645 1.00 78.50 82 GLU A O 1
ATOM 555 N N . CYS A 1 83 ? -60.120 8.530 -38.755 1.00 77.44 83 CYS A N 1
ATOM 556 C CA . CYS A 1 83 ? -59.705 7.146 -38.550 1.00 77.44 83 CYS A CA 1
ATOM 557 C C . CYS A 1 83 ? -58.383 6.888 -39.280 1.00 77.44 83 CYS A C 1
ATOM 559 O O . CYS A 1 83 ? -58.276 7.110 -40.492 1.00 77.44 83 CYS A O 1
ATOM 561 N N . TYR A 1 84 ? -57.396 6.386 -38.540 1.00 76.88 84 TYR A N 1
ATOM 562 C CA . TYR A 1 84 ? -56.082 6.007 -39.052 1.00 76.88 84 TYR A CA 1
ATOM 563 C C . TYR A 1 84 ? -56.042 4.484 -39.239 1.00 76.88 84 TYR A C 1
ATOM 565 O O . TYR A 1 84 ? -56.141 3.763 -38.246 1.00 76.88 84 TYR A O 1
ATOM 573 N N . PRO A 1 85 ? -55.950 3.967 -40.477 1.00 74.06 85 PRO A N 1
ATOM 574 C CA . PRO A 1 85 ? -55.876 2.529 -40.700 1.00 74.06 85 PRO A CA 1
ATOM 575 C C . PRO A 1 85 ? -54.493 1.990 -40.311 1.00 74.06 85 PRO A C 1
ATOM 577 O O . PRO A 1 85 ? -53.475 2.446 -40.833 1.00 74.06 85 PRO A O 1
ATOM 580 N N . THR A 1 86 ? -54.460 0.990 -39.431 1.00 77.25 86 THR A N 1
ATOM 581 C CA . THR A 1 86 ? -53.239 0.247 -39.093 1.00 77.25 86 THR A CA 1
ATOM 582 C C . THR A 1 86 ? -52.978 -0.812 -40.164 1.00 77.25 86 THR A C 1
ATOM 584 O O . THR A 1 86 ? -53.856 -1.611 -40.494 1.00 77.25 86 THR A O 1
ATOM 587 N N . THR A 1 87 ? -51.775 -0.826 -40.739 1.00 78.62 87 THR A N 1
ATOM 588 C CA . THR A 1 87 ? -51.343 -1.889 -41.658 1.00 78.62 87 THR A CA 1
ATOM 589 C C . THR A 1 87 ? -50.647 -3.003 -40.889 1.00 78.62 87 THR A C 1
ATOM 591 O O . THR A 1 87 ? -49.813 -2.718 -40.034 1.00 78.62 87 THR A O 1
ATOM 594 N N . TYR A 1 88 ? -50.949 -4.253 -41.233 1.00 77.69 88 TYR A N 1
ATOM 595 C CA . TYR A 1 88 ? -50.383 -5.449 -40.608 1.00 77.69 88 TYR A CA 1
ATOM 596 C C . TYR A 1 88 ? -49.451 -6.172 -41.586 1.00 77.69 88 TYR A C 1
ATOM 598 O O . TYR A 1 88 ? -49.696 -6.145 -42.796 1.00 77.69 88 TYR A O 1
ATOM 606 N N . ASP A 1 89 ? -48.382 -6.788 -41.083 1.00 75.88 89 ASP A N 1
ATOM 607 C CA . ASP A 1 89 ? -47.547 -7.693 -41.874 1.00 75.88 89 ASP A CA 1
ATOM 608 C C . ASP A 1 89 ? -48.230 -9.059 -42.053 1.00 75.88 89 ASP A C 1
ATOM 610 O O . ASP A 1 89 ? -49.335 -9.307 -41.566 1.00 75.88 89 ASP A O 1
ATOM 614 N N . THR A 1 90 ? -47.576 -9.966 -42.781 1.00 74.12 90 THR A N 1
ATOM 615 C CA . THR A 1 90 ? -48.085 -11.324 -43.024 1.00 74.12 90 THR A CA 1
ATOM 616 C C . THR A 1 90 ? -48.201 -12.177 -41.760 1.00 74.12 90 THR A C 1
ATOM 618 O O . THR A 1 90 ? -48.894 -13.191 -41.793 1.00 74.12 90 THR A O 1
ATOM 621 N N . SER A 1 91 ? -47.556 -11.775 -40.664 1.00 68.00 91 SER A N 1
ATOM 622 C CA . SER A 1 91 ? -47.609 -12.444 -39.360 1.00 68.00 91 SER A CA 1
ATOM 623 C C . SER A 1 91 ? -48.660 -11.828 -38.428 1.00 68.00 91 SER A C 1
ATOM 625 O O . SER A 1 91 ? -48.837 -12.303 -37.309 1.00 68.00 91 SER A O 1
ATOM 627 N N . GLY A 1 92 ? -49.381 -10.796 -38.879 1.00 67.12 92 GLY A N 1
ATOM 628 C CA . GLY A 1 92 ? -50.429 -10.132 -38.109 1.00 67.12 92 GLY A CA 1
ATOM 629 C C . GLY A 1 92 ? -49.931 -9.071 -37.134 1.00 67.12 92 GLY A C 1
ATOM 630 O O . GLY A 1 92 ? -50.716 -8.605 -36.307 1.00 67.12 92 GLY A O 1
ATOM 631 N N . ASN A 1 93 ? -48.662 -8.662 -37.218 1.00 71.62 93 ASN A N 1
ATOM 632 C CA . ASN A 1 93 ? -48.119 -7.600 -36.376 1.00 71.62 93 ASN A CA 1
ATOM 633 C C . ASN A 1 93 ? -48.320 -6.227 -37.036 1.00 71.62 93 ASN A C 1
ATOM 635 O O . ASN A 1 93 ? -48.169 -6.100 -38.255 1.00 71.62 93 ASN A O 1
ATOM 639 N N . PRO A 1 94 ? -48.665 -5.179 -36.266 1.00 70.56 94 PRO A N 1
ATOM 640 C CA . PRO A 1 94 ? -48.812 -3.834 -36.811 1.00 70.56 94 PRO A CA 1
ATOM 641 C C . PRO A 1 94 ? -47.456 -3.299 -37.305 1.00 70.56 94 PRO A C 1
ATOM 643 O O . PRO A 1 94 ? -46.495 -3.188 -36.546 1.00 70.56 94 PRO A O 1
ATOM 646 N N . VAL A 1 95 ? -47.372 -2.934 -38.587 1.00 74.62 95 VAL A N 1
ATOM 647 C CA . VAL A 1 95 ? -46.149 -2.405 -39.212 1.00 74.62 95 VAL A CA 1
ATOM 648 C C . VAL A 1 95 ? -46.090 -0.898 -39.004 1.00 74.62 95 VAL A C 1
ATOM 650 O O . VAL A 1 95 ? -46.839 -0.138 -39.623 1.00 74.62 95 VAL A O 1
ATOM 653 N N . TYR A 1 96 ? -45.166 -0.437 -38.163 1.00 57.19 96 TYR A N 1
ATOM 654 C CA . TYR A 1 96 ? -44.960 0.988 -37.905 1.00 57.19 96 TYR A CA 1
ATOM 655 C C . TYR A 1 96 ? -44.246 1.689 -39.076 1.00 57.19 96 TYR A C 1
ATOM 657 O O . TYR A 1 96 ? -43.058 1.993 -39.019 1.00 57.19 96 TYR A O 1
ATOM 665 N N . ARG A 1 97 ? -44.983 2.042 -40.137 1.00 52.19 97 ARG A N 1
ATOM 666 C CA . ARG A 1 97 ? -44.582 3.123 -41.060 1.00 52.19 97 ARG A CA 1
ATOM 667 C C . ARG A 1 97 ? -45.178 4.444 -40.580 1.00 52.19 97 ARG A C 1
ATOM 669 O O . ARG A 1 97 ? -46.192 4.911 -41.098 1.00 52.19 97 ARG A O 1
ATOM 676 N N . ARG A 1 98 ? -44.531 5.100 -39.612 1.00 43.66 98 ARG A N 1
ATOM 677 C CA . ARG A 1 98 ? -44.778 6.533 -39.386 1.00 43.66 98 ARG A CA 1
ATOM 678 C C . ARG A 1 98 ? -44.257 7.271 -40.618 1.00 43.66 98 ARG A C 1
ATOM 680 O O . ARG A 1 98 ? -43.054 7.468 -40.686 1.00 43.66 98 ARG A O 1
ATOM 687 N N . LEU A 1 99 ? -45.122 7.576 -41.600 1.00 47.56 99 LEU A N 1
ATOM 688 C CA . LEU A 1 99 ? -45.093 8.823 -42.400 1.00 47.56 99 LEU A CA 1
ATOM 689 C C . LEU A 1 99 ? -46.043 8.909 -43.624 1.00 47.56 99 LEU A C 1
ATOM 691 O O . LEU A 1 99 ? -46.006 9.952 -44.270 1.00 47.56 99 LEU A O 1
ATOM 695 N N . GLN A 1 100 ? -46.902 7.935 -43.990 1.00 50.03 100 GLN A N 1
ATOM 696 C CA . GLN A 1 100 ? -47.671 8.078 -45.262 1.00 50.03 100 GLN A CA 1
ATOM 697 C C . GLN A 1 100 ? -49.154 7.647 -45.339 1.00 50.03 100 GLN A C 1
ATOM 699 O O . GLN A 1 100 ? -49.754 7.852 -46.395 1.00 50.03 100 GLN A O 1
ATOM 704 N N . SER A 1 101 ? -49.817 7.133 -44.298 1.00 55.47 101 SER A N 1
ATOM 705 C CA . SER A 1 101 ? -51.271 6.880 -44.388 1.00 55.47 101 SER A CA 1
ATOM 706 C C . SER A 1 101 ? -52.072 8.137 -44.026 1.00 55.47 101 SER A C 1
ATOM 708 O O . SER A 1 101 ? -52.095 8.539 -42.863 1.00 55.47 101 SER A O 1
ATOM 710 N N . GLN A 1 102 ? -52.722 8.770 -45.010 1.00 65.06 102 GLN A N 1
ATOM 711 C CA . GLN A 1 102 ? -53.639 9.885 -44.744 1.00 65.06 102 GLN A CA 1
ATOM 712 C C . GLN A 1 102 ? -54.867 9.400 -43.951 1.00 65.06 102 GLN A C 1
ATOM 714 O O . GLN A 1 102 ? -55.409 8.345 -44.292 1.00 65.06 102 GLN A O 1
ATOM 719 N N . PRO A 1 103 ? -55.318 10.139 -42.917 1.00 71.62 103 PRO A N 1
ATOM 720 C CA . PRO A 1 103 ? -56.522 9.785 -42.175 1.00 71.62 103 PRO A CA 1
ATOM 721 C C . PRO A 1 103 ? -57.756 9.840 -43.074 1.00 71.62 103 PRO A C 1
ATOM 723 O O . PRO A 1 103 ? -57.887 10.708 -43.938 1.00 71.62 103 PRO A O 1
ATOM 726 N N . THR A 1 104 ? -58.693 8.931 -42.830 1.00 78.50 104 THR A N 1
ATOM 727 C CA . THR A 1 104 ? -60.013 8.936 -43.474 1.00 78.50 104 THR A CA 1
ATOM 728 C C . THR A 1 104 ? -61.044 9.515 -42.513 1.00 78.50 104 THR A C 1
ATOM 730 O O . THR A 1 104 ? -61.145 9.060 -41.377 1.00 78.50 104 THR A O 1
ATOM 733 N N . CYS A 1 105 ? -61.816 10.507 -42.962 1.00 78.94 105 CYS A N 1
ATOM 734 C CA . CYS A 1 105 ? -62.918 11.081 -42.190 1.00 78.94 105 CYS A CA 1
ATOM 735 C C . CYS A 1 105 ? -64.149 10.170 -42.252 1.00 78.94 105 CYS A C 1
ATOM 737 O O . CYS A 1 105 ? -64.568 9.789 -43.347 1.00 78.94 105 CYS A O 1
ATOM 739 N N . VAL A 1 106 ? -64.752 9.858 -41.105 1.00 76.56 106 VAL A N 1
ATOM 740 C CA . VAL A 1 106 ? -65.968 9.029 -41.008 1.00 76.56 106 VAL A CA 1
ATOM 741 C C . VAL A 1 106 ? -67.036 9.785 -40.221 1.00 76.56 106 VAL A C 1
ATOM 743 O O . VAL A 1 106 ? -66.712 10.433 -39.227 1.00 76.56 106 VAL A O 1
ATOM 746 N N . ASP A 1 107 ? -68.290 9.754 -40.679 1.00 76.00 107 ASP A N 1
ATOM 747 C CA . ASP A 1 107 ? -69.402 10.469 -40.037 1.00 76.00 107 ASP A CA 1
ATOM 748 C C . ASP A 1 107 ? -69.680 9.933 -38.624 1.00 76.00 107 ASP A C 1
ATOM 750 O O . ASP A 1 107 ? -69.669 8.728 -38.375 1.00 76.00 107 ASP A O 1
ATOM 754 N N . TYR A 1 108 ? -69.938 10.854 -37.697 1.00 60.84 108 TYR A N 1
ATOM 755 C CA . TYR A 1 108 ? -70.203 10.606 -36.283 1.00 60.84 108 TYR A CA 1
ATOM 756 C C . TYR A 1 108 ? -71.627 10.065 -36.100 1.00 60.84 108 TYR A C 1
ATOM 758 O O . TYR A 1 108 ? -72.519 10.760 -35.609 1.00 60.84 108 TYR A O 1
ATOM 766 N N . ASP A 1 109 ? -71.861 8.829 -36.534 1.00 63.34 109 ASP A N 1
ATOM 767 C CA . ASP A 1 109 ? -73.050 8.073 -36.151 1.00 63.34 109 ASP A CA 1
ATOM 768 C C . ASP A 1 109 ? -72.727 7.241 -34.904 1.00 63.34 109 ASP A C 1
ATOM 770 O O . ASP A 1 109 ? -71.688 6.579 -34.839 1.00 63.34 109 ASP A O 1
ATOM 774 N N . LYS A 1 110 ? -73.587 7.302 -33.881 1.00 55.16 110 LYS A N 1
ATOM 775 C CA . LYS A 1 110 ? -73.271 6.845 -32.508 1.00 55.16 110 LYS A CA 1
ATOM 776 C C . LYS A 1 110 ? -72.976 5.343 -32.384 1.00 55.16 110 LYS A C 1
ATOM 778 O O . LYS A 1 110 ? -72.446 4.931 -31.359 1.00 55.16 110 LYS A O 1
ATOM 783 N N . ASP A 1 111 ? -73.248 4.568 -33.432 1.00 55.06 111 ASP A N 1
ATOM 784 C CA . ASP A 1 111 ? -73.038 3.118 -33.481 1.00 55.06 111 ASP A CA 1
ATOM 785 C C . ASP A 1 111 ? -71.939 2.681 -34.486 1.00 55.06 111 ASP A C 1
ATOM 787 O O . ASP A 1 111 ? -71.608 1.493 -34.580 1.00 55.06 111 ASP A O 1
ATOM 791 N N . ALA A 1 112 ? -71.337 3.616 -35.234 1.00 60.16 112 ALA A N 1
ATOM 792 C CA . ALA A 1 112 ? -70.514 3.330 -36.417 1.00 60.16 112 ALA A CA 1
ATOM 793 C C . ALA A 1 112 ? -69.038 3.763 -36.295 1.00 60.16 112 ALA A C 1
ATOM 795 O O . ALA A 1 112 ? -68.464 4.243 -37.270 1.00 60.16 112 ALA A O 1
ATOM 796 N N . GLY A 1 113 ? -68.413 3.592 -35.119 1.00 69.56 113 GLY A N 1
ATOM 797 C CA . GLY A 1 113 ? -66.983 3.894 -34.931 1.00 69.56 113 GLY A CA 1
ATOM 798 C C . GLY A 1 113 ? -66.063 3.219 -35.963 1.00 69.56 113 GLY A C 1
ATOM 799 O O . GLY A 1 113 ? -66.503 2.334 -36.700 1.00 69.56 113 GLY A O 1
ATOM 800 N N . CYS A 1 114 ? -64.794 3.652 -36.025 1.00 75.75 114 CYS A N 1
ATOM 801 C CA . CYS A 1 114 ? -63.843 3.281 -37.082 1.00 75.75 114 CYS A CA 1
ATOM 802 C C . CYS A 1 114 ? -63.916 1.782 -37.454 1.00 75.75 114 CYS A C 1
ATOM 804 O O . CYS A 1 114 ? -63.917 0.930 -36.560 1.00 75.75 114 CYS A O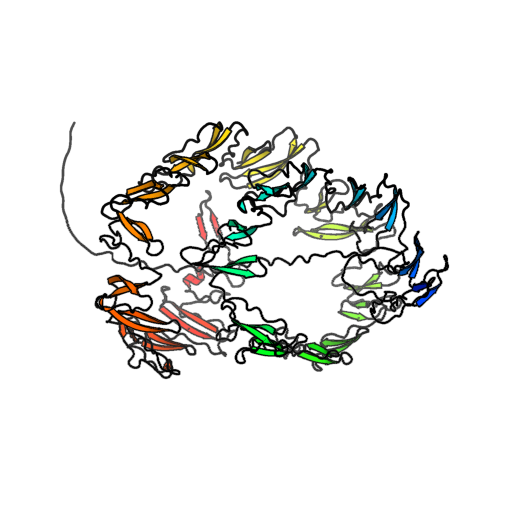 1
ATOM 806 N N . PRO A 1 115 ? -63.995 1.427 -38.751 1.00 79.88 115 PRO A N 1
ATOM 807 C CA . PRO A 1 115 ? -64.106 0.034 -39.163 1.00 79.88 115 PRO A CA 1
ATOM 808 C C . PRO A 1 115 ? -62.823 -0.725 -38.813 1.00 79.88 115 PRO A C 1
ATOM 810 O O . PRO A 1 115 ? -61.775 -0.474 -39.403 1.00 79.88 115 PRO A O 1
ATOM 813 N N . CYS A 1 116 ? -62.922 -1.665 -37.872 1.00 83.00 116 CYS A N 1
ATOM 814 C CA . CYS A 1 116 ? -61.803 -2.527 -37.508 1.00 83.00 116 CYS A CA 1
ATOM 815 C C . CYS A 1 116 ? -61.552 -3.573 -38.589 1.00 83.00 116 CYS A C 1
ATOM 817 O O . CYS A 1 116 ? -62.489 -4.141 -39.168 1.00 83.00 116 CYS A O 1
ATOM 819 N N . ASN A 1 117 ? -60.283 -3.875 -38.830 1.00 83.12 117 ASN A N 1
ATOM 820 C CA . ASN A 1 117 ? -59.899 -4.985 -39.677 1.00 83.12 117 ASN A CA 1
ATOM 821 C C . ASN A 1 117 ? -60.314 -6.298 -39.000 1.00 83.12 117 ASN A C 1
ATOM 823 O O . ASN A 1 117 ? -59.650 -6.770 -38.086 1.00 83.12 117 ASN A O 1
ATOM 827 N N . LYS A 1 118 ? -61.415 -6.907 -39.456 1.00 82.69 118 LYS A N 1
ATOM 828 C CA . LYS A 1 118 ? -62.005 -8.101 -38.823 1.00 82.69 118 LYS A CA 1
ATOM 829 C C . LYS A 1 118 ? -61.025 -9.272 -38.660 1.00 82.69 118 LYS A C 1
ATOM 831 O O . LYS A 1 118 ? -61.242 -10.130 -37.802 1.00 82.69 118 LYS A O 1
ATOM 836 N N . ASP A 1 119 ? -60.007 -9.353 -39.517 1.00 80.25 119 ASP A N 1
ATOM 837 C CA . ASP A 1 119 ? -59.073 -10.473 -39.542 1.00 80.25 119 ASP A CA 1
ATOM 838 C C . ASP A 1 119 ? -57.986 -10.278 -38.476 1.00 80.25 119 ASP A C 1
ATOM 840 O O . ASP A 1 119 ? -57.637 -11.244 -37.797 1.00 80.25 119 ASP A O 1
ATOM 844 N N . TRP A 1 120 ? -57.592 -9.030 -38.203 1.00 82.62 120 TRP A N 1
ATOM 845 C CA . TRP A 1 120 ? -56.427 -8.692 -37.373 1.00 82.62 120 TRP A CA 1
ATOM 846 C C . TRP A 1 120 ? -56.728 -7.875 -36.116 1.00 82.62 120 TRP A C 1
ATOM 848 O O . TRP A 1 120 ? -55.865 -7.760 -35.254 1.00 82.62 120 TRP A O 1
ATOM 858 N N . GLU A 1 121 ? -57.943 -7.352 -35.962 1.00 86.06 121 GLU A N 1
ATOM 859 C CA . GLU A 1 121 ? -58.338 -6.488 -34.847 1.00 86.06 121 GLU A CA 1
ATOM 860 C C . GLU A 1 121 ? -59.617 -6.986 -34.151 1.00 86.06 121 GLU A C 1
ATOM 862 O O . GLU A 1 121 ? -60.532 -7.525 -34.783 1.00 86.06 121 GLU A O 1
ATOM 867 N N . HIS A 1 122 ? -59.700 -6.772 -32.839 1.00 82.94 122 HIS A N 1
ATOM 868 C CA . HIS A 1 122 ? -60.924 -6.801 -32.049 1.00 82.94 122 HIS A CA 1
ATOM 869 C C . HIS A 1 122 ? -61.585 -5.417 -32.066 1.00 82.94 122 HIS A C 1
ATOM 871 O O . HIS A 1 122 ? -60.911 -4.402 -31.890 1.00 82.94 122 HIS A O 1
ATOM 877 N N . LYS A 1 123 ? -62.915 -5.367 -32.233 1.00 85.19 123 LYS A N 1
ATOM 878 C CA . LYS A 1 123 ? -63.698 -4.149 -31.975 1.00 85.19 123 LYS A CA 1
ATOM 879 C C . LYS A 1 123 ? -64.019 -4.086 -30.484 1.00 85.19 123 LYS A C 1
ATOM 881 O O . LYS A 1 123 ? -64.879 -4.829 -30.010 1.00 85.19 123 LYS A O 1
ATOM 886 N N . CYS A 1 124 ? -63.335 -3.208 -29.771 1.00 84.38 124 CYS A N 1
ATOM 887 C CA . CYS A 1 124 ? -63.505 -2.988 -28.342 1.00 84.38 124 CYS A CA 1
ATOM 888 C C . CYS A 1 124 ? -64.458 -1.819 -28.102 1.00 84.38 124 CYS A C 1
ATOM 890 O O . CYS A 1 124 ? -64.474 -0.872 -28.884 1.00 84.38 124 CYS A O 1
ATOM 892 N N . ASN A 1 125 ? -65.282 -1.906 -27.056 1.00 79.94 125 ASN A N 1
ATOM 893 C CA . ASN A 1 125 ? -66.208 -0.842 -26.672 1.00 79.94 125 ASN A CA 1
ATOM 894 C C . ASN A 1 125 ? -66.022 -0.512 -25.190 1.00 79.94 125 ASN A C 1
ATOM 896 O O . ASN A 1 125 ? -65.940 -1.423 -24.369 1.00 79.94 125 ASN A O 1
ATOM 900 N N . ASP A 1 126 ? -66.042 0.771 -24.858 1.00 74.44 126 ASP A N 1
ATOM 901 C CA . ASP A 1 126 ? -66.081 1.301 -23.498 1.00 74.44 126 ASP A CA 1
ATOM 902 C C . ASP A 1 126 ? -67.155 2.391 -23.406 1.00 74.44 126 ASP A C 1
ATOM 904 O O . ASP A 1 126 ? -67.989 2.575 -24.298 1.00 74.44 126 ASP A O 1
ATOM 908 N N . SER A 1 127 ? -67.161 3.116 -22.291 1.00 69.00 127 SER A N 1
ATOM 909 C CA . SER A 1 127 ? -68.067 4.238 -22.068 1.00 69.00 127 SER A CA 1
ATOM 910 C C . SER A 1 127 ? -67.767 5.471 -22.937 1.00 69.00 127 SER A C 1
ATOM 912 O O . SER A 1 127 ? -68.605 6.373 -22.985 1.00 69.00 127 SER A O 1
ATOM 914 N N . MET A 1 128 ? -66.619 5.528 -23.621 1.00 62.44 128 MET A N 1
ATOM 915 C CA . MET A 1 128 ? -66.192 6.622 -24.502 1.00 62.44 128 MET A CA 1
ATOM 916 C C . MET A 1 128 ? -66.410 6.325 -25.994 1.00 62.44 128 MET A C 1
ATOM 918 O O . MET A 1 128 ? -66.468 7.265 -26.790 1.00 62.44 128 MET A O 1
ATOM 922 N N . GLY A 1 129 ? -66.588 5.062 -26.387 1.00 75.62 129 GLY A N 1
ATOM 923 C CA . GLY A 1 129 ? -66.946 4.664 -27.749 1.00 75.62 129 GLY A CA 1
ATOM 924 C C . GLY A 1 129 ? -66.364 3.310 -28.150 1.00 75.62 129 GLY A C 1
ATOM 925 O O . GLY A 1 129 ? -66.007 2.496 -27.304 1.00 75.62 129 GLY A O 1
ATOM 926 N N . SER A 1 130 ? -66.287 3.054 -29.460 1.00 79.06 130 SER A N 1
ATOM 927 C CA . SER A 1 130 ? -65.684 1.832 -30.004 1.00 79.06 130 SER A CA 1
ATOM 928 C C . SER A 1 130 ? -64.327 2.106 -30.660 1.00 79.06 130 SER A C 1
ATOM 930 O O . SER A 1 130 ? -64.258 2.992 -31.515 1.00 79.06 130 SER A O 1
ATOM 932 N N . TRP A 1 131 ? -63.295 1.321 -30.346 1.00 82.31 131 TRP A N 1
ATOM 933 C CA . TRP A 1 131 ? -61.968 1.363 -30.983 1.00 82.31 131 TRP A CA 1
ATOM 934 C C . TRP A 1 131 ? -61.515 -0.032 -31.432 1.00 82.31 131 TRP A C 1
ATOM 936 O O . TRP A 1 131 ? -62.153 -1.041 -31.128 1.00 82.31 131 TRP A O 1
ATOM 946 N N . CYS A 1 132 ? -60.416 -0.085 -32.182 1.00 83.75 132 CYS A N 1
ATOM 947 C CA . CYS A 1 132 ? -59.859 -1.318 -32.729 1.00 83.75 132 CYS A CA 1
ATOM 948 C C . CYS A 1 132 ? -58.549 -1.664 -32.018 1.00 83.75 132 CYS A C 1
ATOM 950 O O . CYS A 1 132 ? -57.665 -0.812 -31.930 1.00 83.75 132 CYS A O 1
ATOM 952 N N . GLN A 1 133 ? -58.427 -2.893 -31.516 1.00 82.75 133 GLN A N 1
ATOM 953 C CA . GLN A 1 133 ? -57.217 -3.408 -30.869 1.00 82.75 133 GLN A CA 1
ATOM 954 C C . GLN A 1 133 ? -56.665 -4.596 -31.664 1.00 82.75 133 GLN A C 1
ATOM 956 O O . GLN A 1 133 ? -57.440 -5.505 -31.955 1.00 82.75 133 GLN A O 1
ATOM 961 N N . PRO A 1 134 ? -55.364 -4.645 -31.998 1.00 81.38 134 PRO A N 1
ATOM 962 C CA . PRO A 1 134 ? -54.756 -5.818 -32.622 1.00 81.38 134 PRO A CA 1
ATOM 963 C C . PRO A 1 134 ? -55.038 -7.103 -31.833 1.00 81.38 134 PRO A C 1
ATOM 965 O O . PRO A 1 134 ? -54.860 -7.134 -30.617 1.00 81.38 134 PRO A O 1
ATOM 968 N N . LYS A 1 135 ? -55.429 -8.188 -32.510 1.00 80.56 135 LYS A N 1
ATOM 969 C CA . LYS A 1 135 ? -55.673 -9.499 -31.872 1.00 80.56 135 LYS A CA 1
ATOM 970 C C . LYS A 1 135 ? -54.421 -10.093 -31.230 1.00 80.56 135 LYS A C 1
ATOM 972 O O . LYS A 1 135 ? -54.520 -10.898 -30.312 1.00 80.56 135 LYS A O 1
ATOM 977 N N . THR A 1 136 ? -53.243 -9.678 -31.689 1.00 76.50 136 THR A N 1
ATOM 978 C CA . THR A 1 136 ? -51.954 -10.043 -31.090 1.00 76.50 136 THR A CA 1
ATOM 979 C C . THR A 1 136 ? -51.776 -9.485 -29.675 1.00 76.50 136 THR A C 1
ATOM 981 O O . THR A 1 136 ? -50.973 -10.021 -28.921 1.00 76.50 136 THR A O 1
ATOM 984 N N . TYR A 1 137 ? -52.551 -8.468 -29.279 1.00 73.81 137 TYR A N 1
ATOM 985 C CA . TYR A 1 137 ? -52.569 -7.919 -27.917 1.00 73.81 137 TYR A CA 1
ATOM 986 C C . TYR A 1 137 ? -53.629 -8.563 -27.009 1.00 73.81 137 TYR A C 1
ATOM 988 O O . TYR A 1 137 ? -53.857 -8.085 -25.900 1.00 73.81 137 TYR A O 1
ATOM 996 N N . GLY A 1 138 ? -54.263 -9.652 -27.455 1.00 78.44 138 GLY A N 1
ATOM 997 C CA . GLY A 1 138 ? -55.289 -10.365 -26.695 1.00 78.44 138 GLY A CA 1
ATOM 998 C C . GLY A 1 138 ? -56.665 -9.692 -26.727 1.00 78.44 138 GLY A C 1
ATOM 999 O O . GLY A 1 138 ? -56.921 -8.789 -27.529 1.00 78.44 138 GLY A O 1
ATOM 1000 N N . ASP A 1 139 ? -57.560 -10.170 -25.856 1.00 81.56 139 ASP A N 1
ATOM 1001 C CA . ASP A 1 139 ? -58.947 -9.706 -25.754 1.00 81.56 139 ASP A CA 1
ATOM 1002 C C . ASP A 1 139 ? -59.054 -8.219 -25.357 1.00 81.56 139 ASP A C 1
ATOM 1004 O O . ASP A 1 139 ? -58.127 -7.606 -24.822 1.00 81.56 139 ASP A O 1
ATOM 1008 N N . CYS A 1 140 ? -60.221 -7.621 -25.614 1.00 81.94 140 CYS A N 1
ATOM 1009 C CA . CYS A 1 140 ? -60.486 -6.228 -25.261 1.00 81.94 140 CYS A CA 1
ATOM 1010 C C . CYS A 1 140 ? -60.354 -5.980 -23.742 1.00 81.94 140 CYS A C 1
ATOM 1012 O O . CYS A 1 140 ? -60.928 -6.750 -22.965 1.00 81.94 140 CYS A O 1
ATOM 1014 N N . PRO A 1 141 ? -59.691 -4.886 -23.312 1.00 78.44 141 PRO A N 1
ATOM 1015 C CA . PRO A 1 141 ? -59.545 -4.526 -21.907 1.00 78.44 141 PRO A CA 1
ATOM 1016 C C . PRO A 1 141 ? -60.901 -4.451 -21.208 1.00 78.44 141 PRO A C 1
ATOM 1018 O O . PRO A 1 141 ? -61.855 -3.866 -21.731 1.00 78.44 141 PRO A O 1
ATOM 1021 N N . ILE A 1 142 ? -60.993 -5.022 -20.009 1.00 80.81 142 ILE A N 1
ATOM 1022 C CA . ILE A 1 142 ? -62.236 -5.028 -19.236 1.00 80.81 142 ILE A CA 1
ATOM 1023 C C . ILE A 1 142 ? -62.376 -3.685 -18.517 1.00 80.81 142 ILE A C 1
ATOM 1025 O O . ILE A 1 142 ? -61.515 -3.294 -17.732 1.00 80.81 142 ILE A O 1
ATOM 1029 N N . THR A 1 143 ? -63.483 -2.975 -18.735 1.00 79.00 143 THR A N 1
ATOM 1030 C CA . THR A 1 143 ? -63.810 -1.773 -17.954 1.00 79.00 143 THR A CA 1
ATOM 1031 C C . THR A 1 143 ? -64.525 -2.169 -16.661 1.00 79.00 143 THR A C 1
ATOM 1033 O O . THR A 1 143 ? -65.651 -2.668 -16.698 1.00 79.00 143 THR A O 1
ATOM 1036 N N . CYS A 1 144 ? -63.895 -1.941 -15.507 1.00 83.62 144 CYS A N 1
ATOM 1037 C CA . CYS A 1 144 ? -64.507 -2.217 -14.204 1.00 83.62 144 CYS A CA 1
ATOM 1038 C C . CYS A 1 144 ? -65.471 -1.100 -13.773 1.00 83.62 144 CYS A C 1
ATOM 1040 O O . CYS A 1 144 ? -65.277 0.071 -14.102 1.00 83.62 144 CYS A O 1
ATOM 1042 N N . GLY A 1 145 ? -66.534 -1.453 -13.040 1.00 81.50 145 GLY A N 1
ATOM 1043 C CA . GLY A 1 145 ? -67.472 -0.462 -12.499 1.00 81.50 145 GLY A CA 1
ATOM 1044 C C . GLY A 1 145 ? -66.823 0.438 -11.438 1.00 81.50 145 GLY A C 1
ATOM 1045 O O . GLY A 1 145 ? -65.821 0.066 -10.845 1.00 81.50 145 GLY A O 1
ATOM 1046 N N . MET A 1 146 ? -67.425 1.594 -11.124 1.00 77.38 146 MET A N 1
ATOM 1047 C CA . MET A 1 146 ? -66.855 2.590 -10.185 1.00 77.38 146 MET A CA 1
ATOM 1048 C C . MET A 1 146 ? -66.538 2.069 -8.764 1.00 77.38 146 MET A C 1
ATOM 1050 O O . MET A 1 146 ? -65.769 2.703 -8.050 1.00 77.38 146 MET A O 1
ATOM 1054 N N . ASN A 1 147 ? -67.111 0.933 -8.350 1.00 82.94 147 ASN A N 1
ATOM 1055 C CA . ASN A 1 147 ? -66.847 0.299 -7.047 1.00 82.94 147 ASN A CA 1
ATOM 1056 C C . ASN A 1 147 ? -65.890 -0.906 -7.146 1.00 82.94 147 ASN A C 1
ATOM 1058 O O . ASN A 1 147 ? -65.729 -1.660 -6.183 1.00 82.94 147 ASN A O 1
ATOM 1062 N N . GLN A 1 148 ? -65.292 -1.119 -8.315 1.00 83.88 148 GLN A N 1
ATOM 1063 C CA . GLN A 1 148 ? -64.403 -2.228 -8.621 1.00 83.88 148 GLN A CA 1
ATOM 1064 C C . GLN A 1 148 ? -63.056 -1.694 -9.109 1.00 83.88 148 GLN A C 1
ATOM 1066 O O . GLN A 1 148 ? -62.990 -0.673 -9.787 1.00 83.88 148 GLN A O 1
ATOM 1071 N N . THR A 1 149 ? -61.982 -2.396 -8.773 1.00 82.00 149 THR A N 1
ATOM 1072 C CA . THR A 1 149 ? -60.642 -2.145 -9.303 1.00 82.00 149 THR A CA 1
ATOM 1073 C C . THR A 1 149 ? -60.304 -3.185 -10.371 1.00 82.00 149 THR A C 1
ATOM 1075 O O . THR A 1 149 ? -60.765 -4.328 -10.296 1.00 82.00 149 THR A O 1
ATOM 1078 N N . SER A 1 150 ? -59.532 -2.784 -11.385 1.00 83.38 150 SER A N 1
ATOM 1079 C CA . SER A 1 150 ? -58.939 -3.723 -12.343 1.00 83.38 150 SER A CA 1
ATOM 1080 C C . SER A 1 150 ? -57.783 -4.462 -11.683 1.00 83.38 150 SER A C 1
ATOM 1082 O O . SER A 1 150 ? -56.865 -3.843 -11.153 1.00 83.38 150 SER A O 1
ATOM 1084 N N . CYS A 1 151 ? -57.831 -5.784 -11.749 1.00 82.75 151 CYS A N 1
ATOM 1085 C CA . CYS A 1 151 ? -56.824 -6.696 -11.235 1.00 82.75 151 CYS A CA 1
ATOM 1086 C C . CYS A 1 151 ? -56.145 -7.398 -12.403 1.00 82.75 151 CYS A C 1
ATOM 1088 O O . CYS A 1 151 ? -56.836 -7.931 -13.269 1.00 82.75 151 CYS A O 1
ATOM 1090 N N . TYR A 1 152 ? -54.817 -7.427 -12.403 1.00 82.25 152 TYR A N 1
ATOM 1091 C CA . TYR A 1 152 ? -54.023 -8.182 -13.367 1.00 82.25 152 TYR A CA 1
ATOM 1092 C C . TYR A 1 152 ? -53.418 -9.370 -12.632 1.00 82.25 152 TYR A C 1
ATOM 1094 O O . TYR A 1 152 ? -52.619 -9.177 -11.720 1.00 82.25 152 TYR A O 1
ATOM 1102 N N . ALA A 1 153 ? -53.852 -10.582 -12.974 1.00 79.06 153 ALA A N 1
ATOM 1103 C CA . ALA A 1 153 ? -53.286 -11.791 -12.391 1.00 79.06 153 ALA A CA 1
ATOM 1104 C C . ALA A 1 153 ? -52.020 -12.187 -13.159 1.00 79.06 153 ALA A C 1
ATOM 1106 O O . ALA A 1 153 ? -52.075 -12.389 -14.378 1.00 79.06 153 ALA A O 1
ATOM 1107 N N . THR A 1 154 ? -50.900 -12.317 -12.447 1.00 82.44 154 THR A N 1
ATOM 1108 C CA . THR A 1 154 ? -49.667 -12.885 -12.996 1.00 82.44 154 THR A CA 1
ATOM 1109 C C . THR A 1 154 ? -49.895 -14.369 -13.257 1.00 82.44 154 THR A C 1
ATOM 1111 O O . THR A 1 154 ? -50.361 -15.111 -12.388 1.00 82.44 154 THR A O 1
ATOM 1114 N N . THR A 1 155 ? -49.609 -14.826 -14.473 1.00 82.94 155 THR A N 1
ATOM 1115 C CA . THR A 1 155 ? -49.648 -16.257 -14.785 1.00 82.94 155 THR A CA 1
ATOM 1116 C C . THR A 1 155 ? -48.316 -16.891 -14.416 1.00 82.94 155 THR A C 1
ATOM 1118 O O . THR A 1 155 ? -47.270 -16.370 -14.791 1.00 82.94 155 THR A O 1
ATOM 1121 N N . TYR A 1 156 ? -48.365 -18.023 -13.722 1.00 81.69 156 TYR A N 1
ATOM 1122 C CA . TYR A 1 156 ? -47.196 -18.795 -13.312 1.00 81.69 156 TYR A CA 1
ATOM 1123 C C . TYR A 1 156 ? -47.118 -20.086 -14.126 1.00 81.69 156 TYR A C 1
ATOM 1125 O O . TYR A 1 156 ? -48.162 -20.681 -14.417 1.00 81.69 156 TYR A O 1
ATOM 1133 N N . ASP A 1 157 ? -45.911 -20.512 -14.495 1.00 80.06 157 ASP A N 1
ATOM 1134 C CA . ASP A 1 157 ? -45.684 -21.849 -15.053 1.00 80.06 157 ASP A CA 1
ATOM 1135 C C . ASP A 1 157 ? -45.770 -22.945 -13.966 1.00 80.06 157 ASP A C 1
ATOM 1137 O O . ASP A 1 157 ? -46.166 -22.694 -12.819 1.00 80.06 157 ASP A O 1
ATOM 1141 N N . ALA A 1 158 ? -45.486 -24.197 -14.338 1.00 75.44 158 ALA A N 1
ATOM 1142 C CA . ALA A 1 158 ? -45.597 -25.334 -13.424 1.00 75.44 158 ALA A CA 1
ATOM 1143 C C . ALA A 1 158 ? -44.521 -25.303 -12.322 1.00 75.44 158 ALA A C 1
ATOM 1145 O O . ALA A 1 158 ? -44.761 -25.782 -11.208 1.00 75.44 158 ALA A O 1
ATOM 1146 N N . GLU A 1 159 ? -43.377 -24.700 -12.625 1.00 77.75 159 GLU A N 1
ATOM 1147 C CA . GLU A 1 159 ? -42.201 -24.537 -11.776 1.00 77.75 159 GLU A CA 1
ATOM 1148 C C . GLU A 1 159 ? -42.333 -23.344 -10.814 1.00 77.75 159 GLU A C 1
ATOM 1150 O O . GLU A 1 159 ? -41.590 -23.260 -9.838 1.00 77.75 159 GLU A O 1
ATOM 1155 N N . GLY A 1 160 ? -43.322 -22.471 -11.028 1.00 79.19 160 GLY A N 1
ATOM 1156 C CA . GLY A 1 160 ? -43.583 -21.299 -10.192 1.00 79.19 160 GLY A CA 1
ATOM 1157 C C . GLY A 1 160 ? -42.898 -20.026 -10.681 1.00 79.19 160 GLY A C 1
ATOM 1158 O O . GLY A 1 160 ? -42.888 -19.037 -9.951 1.00 79.19 160 GLY A O 1
ATOM 1159 N N . ASN A 1 161 ? -42.371 -20.006 -11.907 1.00 78.44 161 ASN A N 1
ATOM 1160 C CA . ASN A 1 161 ? -41.831 -18.791 -12.503 1.00 78.44 161 ASN A CA 1
ATOM 1161 C C . ASN A 1 161 ? -42.968 -17.935 -13.066 1.00 78.44 161 ASN A C 1
ATOM 1163 O O . ASN A 1 161 ? -43.859 -18.413 -13.778 1.00 78.44 161 ASN A O 1
ATOM 1167 N N . ALA A 1 162 ? -42.928 -16.641 -12.760 1.00 78.88 162 ALA A N 1
ATOM 1168 C CA . ALA A 1 162 ? -43.852 -15.668 -13.318 1.00 78.88 162 ALA A CA 1
ATOM 1169 C C . ALA A 1 162 ? -43.614 -15.514 -14.831 1.00 78.88 162 ALA A C 1
ATOM 1171 O O . ALA A 1 162 ? -42.533 -15.129 -15.280 1.00 78.88 162 ALA A O 1
ATOM 1172 N N . ASN A 1 163 ? -44.641 -15.782 -15.636 1.00 80.06 163 ASN A N 1
ATOM 1173 C CA . ASN A 1 163 ? -44.602 -15.564 -17.075 1.00 80.06 163 ASN A CA 1
ATOM 1174 C C . ASN A 1 163 ? -44.993 -14.115 -17.393 1.00 80.06 163 ASN A C 1
ATOM 1176 O O . ASN A 1 163 ? -46.153 -13.819 -17.674 1.00 80.06 163 ASN A O 1
ATOM 1180 N N . TYR A 1 164 ? -44.005 -13.220 -17.388 1.00 73.00 164 TYR A N 1
ATOM 1181 C CA . TYR A 1 164 ? -44.193 -11.802 -17.726 1.00 73.00 164 TYR A CA 1
ATOM 1182 C C . TYR A 1 164 ? -44.474 -11.545 -19.217 1.00 73.00 164 TYR A C 1
ATOM 1184 O O . TYR A 1 164 ? -44.791 -10.419 -19.594 1.00 73.00 164 TYR A O 1
ATOM 1192 N N . THR A 1 165 ? -44.350 -12.565 -20.076 1.00 63.59 165 THR A N 1
ATOM 1193 C CA . THR A 1 165 ? -44.598 -12.446 -21.525 1.00 63.59 165 THR A CA 1
ATOM 1194 C C . THR A 1 165 ? -46.032 -12.784 -21.927 1.00 63.59 165 THR A C 1
ATOM 1196 O O . THR A 1 165 ? -46.475 -12.382 -23.003 1.00 63.59 165 THR A O 1
ATOM 1199 N N . ALA A 1 166 ? -46.784 -13.479 -21.071 1.00 66.12 166 ALA A N 1
ATOM 1200 C CA . ALA A 1 166 ? -48.210 -13.683 -21.270 1.00 66.12 166 ALA A CA 1
ATOM 1201 C C . ALA A 1 166 ? -48.975 -12.428 -20.805 1.00 66.12 166 ALA A C 1
ATOM 1203 O O . ALA A 1 166 ? -48.725 -11.942 -19.699 1.00 66.12 166 ALA A O 1
ATOM 1204 N N . PRO A 1 167 ? -49.913 -11.884 -21.603 1.00 63.53 167 PRO A N 1
ATOM 1205 C CA . PRO A 1 167 ? -50.757 -10.789 -21.143 1.00 63.53 167 PRO A CA 1
ATOM 1206 C C . PRO A 1 167 ? -51.550 -11.268 -19.920 1.00 63.53 167 PRO A C 1
ATOM 1208 O O . PRO A 1 167 ? -52.357 -12.193 -20.021 1.00 63.53 167 PRO A O 1
ATOM 1211 N N . GLY A 1 168 ? -51.280 -10.672 -18.754 1.00 70.69 168 GLY A N 1
ATOM 1212 C CA . GLY A 1 168 ? -51.939 -11.044 -17.503 1.00 70.69 168 GLY A CA 1
ATOM 1213 C C . GLY A 1 168 ? -53.459 -10.978 -17.646 1.00 70.69 168 GLY A C 1
ATOM 1214 O O . GLY A 1 168 ? -53.993 -10.055 -18.267 1.00 70.69 168 GLY A O 1
ATOM 1215 N N . GLN A 1 169 ? -54.178 -11.954 -17.086 1.00 76.12 169 GLN A N 1
ATOM 1216 C CA . GLN A 1 169 ? -55.639 -11.949 -17.151 1.00 76.12 169 GLN A CA 1
ATOM 1217 C C . GLN A 1 169 ? -56.181 -10.761 -16.353 1.00 76.12 169 GLN A C 1
ATOM 1219 O O . GLN A 1 169 ? -56.080 -10.721 -15.124 1.00 76.12 169 GLN A O 1
ATOM 1224 N N . GLN A 1 170 ? -56.775 -9.797 -17.059 1.00 80.12 170 GLN A N 1
ATOM 1225 C CA . GLN A 1 170 ? -57.477 -8.689 -16.430 1.00 80.12 170 GLN A CA 1
ATOM 1226 C C . GLN A 1 170 ? -58.823 -9.187 -15.883 1.00 80.12 170 GLN A C 1
ATOM 1228 O O . GLN A 1 170 ? -59.585 -9.859 -16.576 1.00 80.12 170 GLN A O 1
ATOM 1233 N N . SER A 1 171 ? -59.136 -8.854 -14.636 1.00 85.94 171 SER A N 1
ATOM 1234 C CA . SER A 1 171 ? -60.426 -9.122 -13.993 1.00 85.94 171 SER A CA 1
ATOM 1235 C C . SER A 1 171 ? -60.858 -7.926 -13.143 1.00 85.94 171 SER A C 1
ATOM 1237 O O . SER A 1 171 ? -60.061 -7.031 -12.869 1.00 85.94 171 SER A O 1
ATOM 1239 N N . CYS A 1 172 ? -62.126 -7.877 -12.735 1.00 86.88 172 CYS A N 1
ATOM 1240 C CA . CYS A 1 172 ? -62.638 -6.827 -11.853 1.00 86.88 172 CYS A CA 1
ATOM 1241 C C . CYS A 1 172 ? -62.920 -7.394 -10.462 1.00 86.88 172 CYS A C 1
ATOM 1243 O O . CYS A 1 172 ? -63.673 -8.360 -10.339 1.00 86.88 172 CYS A O 1
ATOM 1245 N N . ALA A 1 173 ? -62.380 -6.763 -9.420 1.00 83.88 173 ALA A N 1
ATOM 1246 C CA . ALA A 1 173 ? -62.669 -7.098 -8.024 1.00 83.88 173 ALA A CA 1
ATOM 1247 C C . ALA A 1 173 ? -63.254 -5.888 -7.292 1.00 83.88 173 ALA A C 1
ATOM 1249 O O . ALA A 1 173 ? -62.919 -4.751 -7.615 1.00 83.88 173 ALA A O 1
ATOM 1250 N N . ASN A 1 174 ? -64.128 -6.095 -6.304 1.00 83.19 174 ASN A N 1
ATOM 1251 C CA . ASN A 1 174 ? -64.615 -4.981 -5.485 1.00 83.19 174 ASN A CA 1
ATOM 1252 C C . ASN A 1 174 ? -63.451 -4.343 -4.720 1.00 83.19 174 ASN A C 1
ATOM 1254 O O . ASN A 1 174 ? -62.632 -5.055 -4.137 1.00 83.19 174 ASN A O 1
ATOM 1258 N N . ILE A 1 175 ? -63.414 -3.009 -4.650 1.00 76.31 175 ILE A N 1
ATOM 1259 C CA . ILE A 1 175 ? -62.341 -2.267 -3.955 1.00 76.31 175 ILE A CA 1
ATOM 1260 C C . ILE A 1 175 ? -62.204 -2.719 -2.485 1.00 76.31 175 ILE A C 1
ATOM 1262 O O . ILE A 1 175 ? -61.101 -2.757 -1.953 1.00 76.31 175 ILE A O 1
ATOM 1266 N N . SER A 1 176 ? -63.306 -3.126 -1.843 1.00 79.12 176 SER A N 1
ATOM 1267 C CA . SER A 1 176 ? -63.323 -3.628 -0.460 1.00 79.12 176 SER A CA 1
ATOM 1268 C C . SER A 1 176 ? -62.826 -5.068 -0.279 1.00 79.12 176 SER A C 1
ATOM 1270 O O . SER A 1 176 ? -62.495 -5.452 0.838 1.00 79.12 176 SER A O 1
ATOM 1272 N N . GLU A 1 177 ? -62.827 -5.887 -1.333 1.00 81.00 177 GLU A N 1
ATOM 1273 C CA . GLU A 1 177 ? -62.386 -7.294 -1.290 1.00 81.00 177 GLU A CA 1
ATOM 1274 C C . GLU A 1 177 ? -60.929 -7.434 -1.759 1.00 81.00 177 GLU A C 1
ATOM 1276 O O . GLU A 1 177 ? -60.194 -8.316 -1.289 1.00 81.00 177 GLU A O 1
ATOM 1281 N N . GLY A 1 178 ? -60.503 -6.508 -2.627 1.00 80.88 178 GLY A N 1
ATOM 1282 C CA . GLY A 1 178 ? -59.173 -6.463 -3.209 1.00 80.88 178 GLY A CA 1
ATOM 1283 C C . GLY A 1 178 ? -58.937 -7.543 -4.264 1.00 80.88 178 GLY A C 1
ATOM 1284 O O . GLY A 1 178 ? -59.781 -8.415 -4.472 1.00 80.88 178 GLY A O 1
ATOM 1285 N N . CYS A 1 179 ? -57.798 -7.488 -4.955 1.00 84.56 179 CYS A N 1
ATOM 1286 C CA . CYS A 1 179 ? -57.507 -8.463 -6.005 1.00 84.56 179 CYS A CA 1
ATOM 1287 C C . CYS A 1 179 ? -57.288 -9.879 -5.430 1.00 84.56 179 CYS A C 1
ATOM 1289 O O . CYS A 1 179 ? -56.671 -10.019 -4.368 1.00 84.56 179 CYS A O 1
ATOM 1291 N N . PRO A 1 180 ? -57.815 -10.935 -6.082 1.00 83.81 180 PRO A N 1
ATOM 1292 C CA . PRO A 1 180 ? -57.567 -12.313 -5.676 1.00 83.81 180 PRO A CA 1
ATOM 1293 C C . PRO A 1 180 ? -56.125 -12.709 -6.015 1.00 83.81 180 PRO A C 1
ATOM 1295 O O . PRO A 1 180 ? -55.738 -12.655 -7.177 1.00 83.81 180 PRO A O 1
ATOM 1298 N N . CYS A 1 181 ? -55.358 -13.124 -5.005 1.00 86.62 181 CYS A N 1
ATOM 1299 C CA . CYS A 1 181 ? -53.973 -13.566 -5.178 1.00 86.62 181 CYS A CA 1
ATOM 1300 C C . CYS A 1 181 ? -53.890 -15.076 -5.362 1.00 86.62 181 CYS A C 1
ATOM 1302 O O . CYS A 1 181 ? -54.655 -15.834 -4.749 1.00 86.62 181 CYS A O 1
ATOM 1304 N N . ASN A 1 182 ? -52.931 -15.527 -6.162 1.00 85.25 182 ASN A N 1
ATOM 1305 C CA . ASN A 1 182 ? -52.594 -16.935 -6.263 1.00 85.25 182 ASN A CA 1
ATOM 1306 C C . ASN A 1 182 ? -51.986 -17.407 -4.936 1.00 85.25 182 ASN A C 1
ATOM 1308 O O . ASN A 1 182 ? -50.815 -17.185 -4.668 1.00 85.25 182 ASN A O 1
ATOM 1312 N N . ALA A 1 183 ? -52.764 -18.105 -4.106 1.00 82.31 183 ALA A N 1
ATOM 1313 C CA . ALA A 1 183 ? -52.332 -18.498 -2.762 1.00 82.31 183 ALA A CA 1
ATOM 1314 C C . ALA A 1 183 ? -51.046 -19.354 -2.720 1.00 82.31 183 ALA A C 1
ATOM 1316 O O . ALA A 1 183 ? -50.388 -19.415 -1.674 1.00 82.31 183 ALA A O 1
ATOM 1317 N N . LYS A 1 184 ? -50.679 -20.021 -3.826 1.00 83.75 184 LYS A N 1
ATOM 1318 C CA . LYS A 1 184 ? -49.446 -20.813 -3.919 1.00 83.75 184 LYS A CA 1
ATOM 1319 C C . LYS A 1 184 ? -48.226 -19.902 -4.074 1.00 83.75 184 LYS A C 1
ATOM 1321 O O . LYS A 1 184 ? -47.298 -20.030 -3.277 1.00 83.75 184 LYS A O 1
ATOM 1326 N N . TRP A 1 185 ? -48.280 -18.952 -5.005 1.00 86.56 185 TRP A N 1
ATOM 1327 C CA . TRP A 1 185 ? -47.114 -18.189 -5.472 1.00 86.56 185 TRP A CA 1
ATOM 1328 C C . TRP A 1 185 ? -47.090 -16.720 -5.049 1.00 86.56 185 TRP A C 1
ATOM 1330 O O . TRP A 1 185 ? -46.030 -16.118 -5.015 1.00 86.56 185 TRP A O 1
ATOM 1340 N N . GLU A 1 186 ? -48.226 -16.157 -4.653 1.00 87.00 186 GLU A N 1
ATOM 1341 C CA . GLU A 1 186 ? -48.357 -14.753 -4.270 1.00 87.00 186 GLU A CA 1
ATOM 1342 C C . GLU A 1 186 ? -48.782 -14.621 -2.797 1.00 87.00 186 GLU A C 1
ATOM 1344 O O . GLU A 1 186 ? -49.559 -15.420 -2.262 1.00 87.00 186 GLU A O 1
ATOM 1349 N N . GLU A 1 187 ? -48.274 -13.596 -2.125 1.00 86.81 187 GLU A N 1
ATOM 1350 C CA . GLU A 1 187 ? -48.705 -13.115 -0.820 1.00 86.81 187 GLU A CA 1
ATOM 1351 C C . GLU A 1 187 ? -49.666 -11.929 -1.000 1.00 86.81 187 GLU A C 1
ATOM 1353 O O . GLU A 1 187 ? -49.431 -11.019 -1.799 1.00 86.81 187 GLU A O 1
ATOM 1358 N N . LYS A 1 188 ? -50.791 -11.942 -0.271 1.00 85.75 188 LYS A N 1
ATOM 1359 C CA . LYS A 1 188 ? -51.757 -10.839 -0.305 1.00 85.75 188 LYS A CA 1
ATOM 1360 C C . LYS A 1 188 ? -51.250 -9.704 0.575 1.00 85.75 188 LYS A C 1
ATOM 1362 O O . LYS A 1 188 ? -51.323 -9.789 1.799 1.00 85.75 188 LYS A O 1
ATOM 1367 N N . CYS A 1 189 ? -50.816 -8.627 -0.056 1.00 83.62 189 CYS A N 1
ATOM 1368 C CA . CYS A 1 189 ? -50.353 -7.425 0.613 1.00 83.62 189 CYS A CA 1
ATOM 1369 C C . CYS A 1 189 ? -51.480 -6.409 0.730 1.00 83.62 189 CYS A C 1
ATOM 1371 O O . CYS A 1 189 ? -52.343 -6.314 -0.140 1.00 83.62 189 CYS A O 1
ATOM 1373 N N . SER A 1 190 ? -51.500 -5.648 1.818 1.00 79.44 190 SER A N 1
ATOM 1374 C CA . SER A 1 190 ? -52.524 -4.639 2.082 1.00 79.44 190 SER A CA 1
ATOM 1375 C C . SER A 1 190 ? -51.887 -3.330 2.505 1.00 79.44 190 SER A C 1
ATOM 1377 O O . SER A 1 190 ? -51.007 -3.325 3.361 1.00 79.44 190 SER A O 1
ATOM 1379 N N . GLY A 1 191 ? -52.380 -2.226 1.952 1.00 74.88 191 GLY A N 1
ATOM 1380 C CA . GLY A 1 191 ? -51.921 -0.884 2.279 1.00 74.88 191 GLY A CA 1
ATOM 1381 C C . GLY A 1 191 ? -53.012 0.170 2.122 1.00 74.88 191 GLY A C 1
ATOM 1382 O O . GLY A 1 191 ? -54.163 -0.165 1.827 1.00 74.88 191 GLY A O 1
ATOM 1383 N N . PRO A 1 192 ? -52.670 1.458 2.296 1.00 66.50 192 PRO A N 1
ATOM 1384 C CA . PRO A 1 192 ? -53.635 2.559 2.261 1.00 66.50 192 PRO A CA 1
ATOM 1385 C C . PRO A 1 192 ? -54.390 2.692 0.925 1.00 66.50 192 PRO A C 1
ATOM 1387 O O . PRO A 1 192 ? -55.470 3.276 0.896 1.00 66.50 192 PRO A O 1
ATOM 1390 N N . TYR A 1 193 ? -53.870 2.113 -0.162 1.00 68.75 193 TYR A N 1
ATOM 1391 C CA . TYR A 1 193 ? -54.477 2.144 -1.499 1.00 68.75 193 TYR A CA 1
ATOM 1392 C C . TYR A 1 193 ? -55.250 0.865 -1.875 1.00 68.75 193 TYR A C 1
ATOM 1394 O O . TYR A 1 193 ? -55.689 0.725 -3.015 1.00 68.75 193 TYR A O 1
ATOM 1402 N N . GLY A 1 194 ? -55.443 -0.063 -0.932 1.00 76.31 194 GLY A N 1
ATOM 1403 C CA . GLY A 1 194 ? -56.096 -1.357 -1.156 1.00 76.31 194 GLY A CA 1
ATOM 1404 C C . GLY A 1 194 ? -55.130 -2.535 -1.019 1.00 76.31 194 GLY A C 1
ATOM 1405 O O . GLY A 1 194 ? -54.009 -2.378 -0.534 1.00 76.31 194 GLY A O 1
ATOM 1406 N N . SER A 1 195 ? -55.574 -3.735 -1.406 1.00 80.50 195 SER A N 1
ATOM 1407 C CA . SER A 1 195 ? -54.724 -4.930 -1.393 1.00 80.50 195 SER A CA 1
ATOM 1408 C C . SER A 1 195 ? -54.264 -5.333 -2.791 1.00 80.50 195 SER A C 1
ATOM 1410 O O . SER A 1 195 ? -55.084 -5.370 -3.712 1.00 80.50 195 SER A O 1
ATOM 1412 N N . TRP A 1 196 ? -52.997 -5.715 -2.913 1.00 84.31 196 TRP A N 1
ATOM 1413 C CA . TRP A 1 196 ? -52.373 -6.249 -4.125 1.00 84.31 196 TRP A CA 1
ATOM 1414 C C . TRP A 1 196 ? -51.713 -7.601 -3.829 1.00 84.31 196 TRP A C 1
ATOM 1416 O O . TRP A 1 196 ? -51.682 -8.051 -2.684 1.00 84.31 196 TRP A O 1
ATOM 1426 N N . CYS A 1 197 ? -51.214 -8.257 -4.870 1.00 84.25 197 CYS A N 1
ATOM 1427 C CA . CYS A 1 197 ? -50.562 -9.556 -4.778 1.00 84.25 197 CYS A CA 1
ATOM 1428 C C . CYS A 1 197 ? -49.074 -9.368 -5.065 1.00 84.25 197 CYS A C 1
ATOM 1430 O O . CYS A 1 197 ? -48.725 -8.817 -6.106 1.00 84.25 197 CYS A O 1
ATOM 1432 N N . GLN A 1 198 ? -48.221 -9.757 -4.120 1.00 83.75 198 GLN A N 1
ATOM 1433 C CA . GLN A 1 198 ? -46.768 -9.742 -4.271 1.00 83.75 198 GLN A CA 1
ATOM 1434 C C . GLN A 1 198 ? -46.301 -11.174 -4.464 1.00 83.75 198 GLN A C 1
ATOM 1436 O O . GLN A 1 198 ? -46.690 -12.056 -3.708 1.00 83.75 198 GLN A O 1
ATOM 1441 N N . ASP A 1 199 ? -45.463 -11.424 -5.452 1.00 81.31 199 ASP A N 1
ATOM 1442 C CA . ASP A 1 199 ? -44.880 -12.743 -5.640 1.00 81.31 199 ASP A CA 1
ATOM 1443 C C . ASP A 1 199 ? -43.975 -13.113 -4.448 1.00 81.31 199 ASP A C 1
ATOM 1445 O O . ASP A 1 199 ? -43.105 -12.332 -4.058 1.00 81.31 199 ASP A O 1
ATOM 1449 N N . LYS A 1 200 ? -44.181 -14.299 -3.862 1.00 80.44 200 LYS A N 1
ATOM 1450 C CA . LYS A 1 200 ? -43.461 -14.773 -2.669 1.00 80.44 200 LYS A CA 1
ATOM 1451 C C . LYS A 1 200 ? -41.957 -14.907 -2.893 1.00 80.44 200 LYS A C 1
ATOM 1453 O O . LYS A 1 200 ? -41.214 -14.881 -1.915 1.00 80.44 200 LYS A O 1
ATOM 1458 N N . GLN A 1 201 ? -41.496 -15.038 -4.142 1.00 79.75 201 GLN A N 1
ATOM 1459 C CA . GLN A 1 201 ? -40.058 -15.061 -4.440 1.00 79.75 201 GLN A CA 1
ATOM 1460 C C . GLN A 1 201 ? -39.379 -13.701 -4.189 1.00 79.75 201 GLN A C 1
ATOM 1462 O O . GLN A 1 201 ? -38.168 -13.656 -4.015 1.00 79.75 201 GLN A O 1
ATOM 1467 N N . TRP A 1 202 ? -40.149 -12.605 -4.121 1.00 74.50 202 TRP A N 1
ATOM 1468 C CA . TRP A 1 202 ? -39.655 -11.248 -3.839 1.00 74.50 202 TRP A CA 1
ATOM 1469 C C . TRP A 1 202 ? -39.705 -10.890 -2.343 1.00 74.50 202 TRP A C 1
ATOM 1471 O O . TRP A 1 202 ? -39.567 -9.723 -1.983 1.00 74.50 202 TRP A O 1
ATOM 1481 N N . GLY A 1 203 ? -39.921 -11.878 -1.468 1.00 77.62 203 GLY A N 1
ATOM 1482 C CA . GLY A 1 203 ? -39.945 -11.686 -0.020 1.00 77.62 203 GLY A CA 1
ATOM 1483 C C . GLY A 1 203 ? -41.280 -11.170 0.530 1.00 77.62 203 GLY A C 1
ATOM 1484 O O . GLY A 1 203 ? -42.332 -11.297 -0.096 1.00 77.62 203 GLY A O 1
ATOM 1485 N N . LYS A 1 204 ? -41.241 -10.639 1.760 1.00 78.88 204 LYS A N 1
ATOM 1486 C CA . LYS A 1 204 ? -42.423 -10.154 2.498 1.00 78.88 204 LYS A CA 1
ATOM 1487 C C . LYS A 1 204 ? -43.033 -8.923 1.825 1.00 78.88 204 LYS A C 1
ATOM 1489 O O . LYS A 1 204 ? -42.331 -8.130 1.205 1.00 78.88 204 LYS A O 1
ATOM 1494 N N . CYS A 1 205 ? -44.330 -8.707 2.040 1.00 81.44 205 CYS A N 1
ATOM 1495 C CA . CYS A 1 205 ? -45.026 -7.499 1.595 1.00 81.44 205 CYS A CA 1
ATOM 1496 C C . CYS A 1 205 ? -44.266 -6.199 1.941 1.00 81.44 205 CYS A C 1
ATOM 1498 O O . CYS A 1 205 ? -43.957 -5.990 3.119 1.00 81.44 205 CYS A O 1
ATOM 1500 N N . PRO A 1 206 ? -44.032 -5.301 0.960 1.00 78.19 206 PRO A N 1
ATOM 1501 C CA . PRO A 1 206 ? -43.439 -3.991 1.210 1.00 78.19 206 PRO A CA 1
ATOM 1502 C C . PRO A 1 206 ? -44.233 -3.223 2.267 1.00 78.19 206 PRO A C 1
ATOM 1504 O O . PRO A 1 206 ? -45.467 -3.168 2.211 1.00 78.19 206 PRO A O 1
ATOM 1507 N N . ILE A 1 207 ? -43.538 -2.616 3.228 1.00 81.44 207 ILE A N 1
ATOM 1508 C CA . ILE A 1 207 ? -44.191 -1.822 4.269 1.00 81.44 207 ILE A CA 1
ATOM 1509 C C . ILE A 1 207 ? -44.606 -0.477 3.667 1.00 81.44 207 ILE A C 1
ATOM 1511 O O . ILE A 1 207 ? -43.776 0.288 3.183 1.00 81.44 207 ILE A O 1
ATOM 1515 N N . LEU A 1 208 ? -45.902 -0.169 3.719 1.00 81.06 208 LEU A N 1
ATOM 1516 C CA . LEU A 1 208 ? -46.427 1.150 3.369 1.00 81.06 208 LEU A CA 1
ATOM 1517 C C . LEU A 1 208 ? -46.713 1.932 4.650 1.00 81.06 208 LEU A C 1
ATOM 1519 O O . LEU A 1 208 ? -47.597 1.561 5.422 1.00 81.06 208 LEU A O 1
ATOM 1523 N N . CYS A 1 209 ? -45.963 3.011 4.863 1.00 82.69 209 CYS A N 1
ATOM 1524 C CA . CYS A 1 209 ? -46.104 3.862 6.041 1.00 82.69 209 CYS A CA 1
ATOM 1525 C C . CYS A 1 209 ? -47.348 4.750 5.969 1.00 82.69 209 CYS A C 1
ATOM 1527 O O . CYS A 1 209 ? -47.814 5.107 4.881 1.00 82.69 209 CYS A O 1
ATOM 1529 N N . ALA A 1 210 ? -47.914 5.085 7.130 1.00 80.38 210 ALA A N 1
ATOM 1530 C CA . ALA A 1 210 ? -49.102 5.927 7.200 1.00 80.38 210 ALA A CA 1
ATOM 1531 C C . ALA A 1 210 ? -48.792 7.381 6.793 1.00 80.38 210 ALA A C 1
ATOM 1533 O O . ALA A 1 210 ? -47.642 7.817 6.756 1.00 80.38 210 ALA A O 1
ATOM 1534 N N . GLU A 1 211 ? -49.831 8.166 6.499 1.00 77.44 211 GLU A N 1
ATOM 1535 C CA . GLU A 1 211 ? -49.675 9.600 6.233 1.00 77.44 211 GLU A CA 1
ATOM 1536 C C . GLU A 1 211 ? -49.057 10.302 7.460 1.00 77.44 211 GLU A C 1
ATOM 1538 O O . GLU A 1 211 ? -49.631 10.285 8.547 1.00 77.44 211 GLU A O 1
ATOM 1543 N N . GLY A 1 212 ? -47.872 10.901 7.284 1.00 81.88 212 GLY A N 1
ATOM 1544 C CA . GLY A 1 212 ? -47.077 11.495 8.370 1.00 81.88 212 GLY A CA 1
ATOM 1545 C C . GLY A 1 212 ? -45.863 10.664 8.805 1.00 81.88 212 GLY A C 1
ATOM 1546 O O . GLY A 1 212 ? -45.041 11.158 9.573 1.00 81.88 212 GLY A O 1
ATOM 1547 N N . GLU A 1 213 ? -45.700 9.456 8.271 1.00 86.56 213 GLU A N 1
ATOM 1548 C CA . GLU A 1 213 ? -44.532 8.598 8.477 1.00 86.56 213 GLU A CA 1
ATOM 1549 C C . GLU A 1 213 ? -43.665 8.524 7.205 1.00 86.56 213 GLU A C 1
ATOM 1551 O O . GLU A 1 213 ? -44.115 8.820 6.096 1.00 86.56 213 GLU A O 1
ATOM 1556 N N . THR A 1 214 ? -42.400 8.148 7.363 1.00 83.44 214 THR A N 1
ATOM 1557 C CA . THR A 1 214 ? -41.452 7.860 6.284 1.00 83.44 214 THR A CA 1
ATOM 1558 C C . THR A 1 214 ? -40.942 6.430 6.418 1.00 83.44 214 THR A C 1
ATOM 1560 O O . THR A 1 214 ? -40.782 5.924 7.531 1.00 83.44 214 THR A O 1
ATOM 1563 N N . LEU A 1 215 ? -40.701 5.780 5.280 1.00 87.00 215 LEU A N 1
ATOM 1564 C CA . LEU A 1 215 ? -40.094 4.453 5.232 1.00 87.00 215 LEU A CA 1
ATOM 1565 C C . LEU A 1 215 ? -38.596 4.572 5.529 1.00 87.00 215 LEU A C 1
ATOM 1567 O O . LEU A 1 215 ? -37.911 5.406 4.936 1.00 87.00 215 LEU A O 1
ATOM 1571 N N . CYS A 1 216 ? -38.113 3.744 6.444 1.00 86.62 216 CYS A N 1
ATOM 1572 C CA . CYS A 1 216 ? -36.734 3.690 6.900 1.00 86.62 216 CYS A CA 1
ATOM 1573 C C . CYS A 1 216 ? -36.140 2.320 6.599 1.00 86.62 216 CYS A C 1
ATOM 1575 O O . CYS A 1 216 ? -36.776 1.297 6.859 1.00 86.62 216 CYS A O 1
ATOM 1577 N N . TYR A 1 217 ? -34.913 2.322 6.086 1.00 85.50 217 TYR A N 1
ATOM 1578 C CA . TYR A 1 217 ? -34.129 1.123 5.822 1.00 85.50 217 TYR A CA 1
ATOM 1579 C C . TYR A 1 217 ? -33.014 1.035 6.859 1.00 85.50 217 TYR A C 1
ATOM 1581 O O . TYR A 1 217 ? -32.292 2.009 7.070 1.00 85.50 217 TYR A O 1
ATOM 1589 N N . GLU A 1 218 ? -32.901 -0.106 7.530 1.00 85.69 218 GLU A N 1
ATOM 1590 C CA . GLU A 1 218 ? -31.766 -0.397 8.403 1.00 85.69 218 GLU A CA 1
ATOM 1591 C C . GLU A 1 218 ? -30.534 -0.725 7.548 1.00 85.69 218 GLU A C 1
ATOM 1593 O O . GLU A 1 218 ? -30.569 -1.659 6.753 1.00 85.69 218 GLU A O 1
ATOM 1598 N N . THR A 1 219 ? -29.438 0.019 7.698 1.00 85.56 219 THR A N 1
ATOM 1599 C CA . THR A 1 219 ? -28.151 -0.369 7.104 1.00 85.56 219 THR A CA 1
ATOM 1600 C C . THR A 1 219 ? -27.471 -1.366 8.037 1.00 85.56 219 THR A C 1
ATOM 1602 O O . THR A 1 219 ? -27.170 -1.042 9.190 1.00 85.56 219 THR A O 1
ATOM 1605 N N . LEU A 1 220 ? -27.221 -2.584 7.560 1.00 83.19 220 LEU A N 1
ATOM 1606 C CA . LEU A 1 220 ? -26.426 -3.564 8.296 1.00 83.19 220 LEU A CA 1
ATOM 1607 C C . LEU A 1 220 ? -24.936 -3.280 8.075 1.00 83.19 220 LEU A C 1
ATOM 1609 O O . LEU A 1 220 ? -24.530 -2.830 7.007 1.00 83.19 220 LEU A O 1
ATOM 1613 N N . TYR A 1 221 ? -24.126 -3.508 9.107 1.00 86.12 221 TYR A N 1
ATOM 1614 C CA . TYR A 1 221 ? -22.684 -3.266 9.081 1.00 86.12 221 TYR A CA 1
ATOM 1615 C C . TYR A 1 221 ? -21.940 -4.551 9.421 1.00 86.12 221 TYR A C 1
ATOM 1617 O O . TYR A 1 221 ? -22.333 -5.270 10.343 1.00 86.12 221 TYR A O 1
ATOM 1625 N N . ASP A 1 222 ? -20.853 -4.819 8.704 1.00 80.62 222 ASP A N 1
ATOM 1626 C CA . ASP A 1 222 ? -19.970 -5.943 8.997 1.00 80.62 222 ASP A CA 1
ATOM 1627 C C . ASP A 1 222 ? -19.128 -5.705 10.270 1.00 80.62 222 ASP A C 1
ATOM 1629 O O . ASP A 1 222 ? -19.166 -4.646 10.910 1.00 80.62 222 ASP A O 1
ATOM 1633 N N . SER A 1 223 ? -18.320 -6.698 10.656 1.00 78.38 223 SER A N 1
ATOM 1634 C CA . SER A 1 223 ? -17.429 -6.595 11.822 1.00 78.38 223 SER A CA 1
ATOM 1635 C C . SER A 1 223 ? -16.362 -5.499 11.706 1.00 78.38 223 SER A C 1
ATOM 1637 O O . SER A 1 223 ? -15.798 -5.093 12.724 1.00 78.38 223 SER A O 1
ATOM 1639 N N . SER A 1 224 ? -16.079 -5.027 10.492 1.00 76.06 224 SER A N 1
ATOM 1640 C CA . SER A 1 224 ? -15.111 -3.967 10.191 1.00 76.06 224 SER A CA 1
ATOM 1641 C C . SER A 1 224 ? -15.757 -2.575 10.186 1.00 76.06 224 SER A C 1
ATOM 1643 O O . SER A 1 224 ? -15.050 -1.570 10.121 1.00 76.06 224 SER A O 1
ATOM 1645 N N . GLY A 1 225 ? -17.087 -2.498 10.293 1.00 79.62 225 GLY A N 1
ATOM 1646 C CA . GLY A 1 225 ? -17.857 -1.259 10.269 1.00 79.62 225 GLY A CA 1
ATOM 1647 C C . GLY A 1 225 ? -18.180 -0.743 8.867 1.00 79.62 225 GLY A C 1
ATOM 1648 O O . GLY A 1 225 ? -18.567 0.422 8.757 1.00 79.62 225 GLY A O 1
ATOM 1649 N N . TYR A 1 226 ? -18.048 -1.574 7.829 1.00 78.06 226 TYR A N 1
ATOM 1650 C CA . TYR A 1 226 ? -18.477 -1.256 6.465 1.00 78.06 226 TYR A CA 1
ATOM 1651 C C . TYR A 1 226 ? -19.949 -1.641 6.254 1.00 78.06 226 TYR A C 1
ATOM 1653 O O . TYR A 1 226 ? -20.381 -2.663 6.792 1.00 78.06 226 TYR A O 1
ATOM 1661 N N . PRO A 1 227 ? -20.734 -0.848 5.496 1.00 82.81 227 PRO A N 1
ATOM 1662 C CA . PRO A 1 227 ? -22.092 -1.225 5.123 1.00 82.81 227 PRO A CA 1
ATOM 1663 C C . PRO A 1 227 ? -22.090 -2.549 4.352 1.00 82.81 227 PRO A C 1
ATOM 1665 O O . PRO A 1 227 ? -21.408 -2.676 3.332 1.00 82.81 227 PRO A O 1
ATOM 1668 N N . ASP A 1 228 ? -22.866 -3.519 4.819 1.00 84.50 228 ASP A N 1
ATOM 1669 C CA . ASP A 1 228 ? -23.108 -4.771 4.110 1.00 84.50 228 ASP A CA 1
ATOM 1670 C C . ASP A 1 228 ? -24.298 -4.584 3.166 1.00 84.50 228 ASP A C 1
ATOM 1672 O O . ASP A 1 228 ? -25.452 -4.825 3.516 1.00 84.50 228 ASP A O 1
ATOM 1676 N N . TYR A 1 229 ? -24.010 -4.113 1.952 1.00 74.50 229 TYR A N 1
ATOM 1677 C CA . TYR A 1 229 ? -25.027 -3.867 0.925 1.00 74.50 229 TYR A CA 1
ATOM 1678 C C . TYR A 1 229 ? -25.718 -5.145 0.422 1.00 74.50 229 TYR A C 1
ATOM 1680 O O . TYR A 1 229 ? -26.708 -5.045 -0.303 1.00 74.50 229 TYR A O 1
ATOM 1688 N N . MET A 1 230 ? -25.204 -6.329 0.773 1.00 63.81 230 MET A N 1
ATOM 1689 C CA . MET A 1 230 ? -25.771 -7.620 0.374 1.00 63.81 230 MET A CA 1
ATOM 1690 C C . MET A 1 230 ? -26.716 -8.189 1.440 1.00 63.81 230 MET A C 1
ATOM 1692 O O . MET A 1 230 ? -27.478 -9.110 1.144 1.00 63.81 230 MET A O 1
ATOM 1696 N N . ALA A 1 231 ? -26.697 -7.649 2.662 1.00 69.19 231 ALA A N 1
ATOM 1697 C CA . ALA A 1 231 ? -27.610 -8.038 3.724 1.00 69.19 231 ALA A CA 1
ATOM 1698 C C . ALA A 1 231 ? -28.883 -7.175 3.685 1.00 69.19 231 ALA A C 1
ATOM 1700 O O . ALA A 1 231 ? -28.844 -5.954 3.831 1.00 69.19 231 ALA A O 1
ATOM 1701 N N . GLU A 1 232 ? -30.040 -7.814 3.500 1.00 70.38 232 GLU A N 1
ATOM 1702 C CA . GLU A 1 232 ? -31.330 -7.123 3.511 1.00 70.38 232 GLU A CA 1
ATOM 1703 C C . GLU A 1 232 ? -31.658 -6.620 4.925 1.00 70.38 232 GLU A C 1
ATOM 1705 O O . GLU A 1 232 ? -32.023 -7.388 5.818 1.00 70.38 232 GLU A O 1
ATOM 1710 N N . GLY A 1 233 ? -31.520 -5.312 5.137 1.00 76.44 233 GLY A N 1
ATOM 1711 C CA . GLY A 1 233 ? -31.923 -4.661 6.378 1.00 76.44 233 GLY A CA 1
ATOM 1712 C C . GLY A 1 233 ? -33.438 -4.627 6.578 1.00 76.44 233 GLY A C 1
ATOM 1713 O O . GLY A 1 233 ? -34.225 -4.669 5.627 1.00 76.44 233 GLY A O 1
ATOM 1714 N N . ASN A 1 234 ? -33.878 -4.510 7.833 1.00 80.44 234 ASN A N 1
ATOM 1715 C CA . ASN A 1 234 ? -35.302 -4.402 8.131 1.00 80.44 234 ASN A CA 1
ATOM 1716 C C . ASN A 1 234 ? -35.867 -3.059 7.648 1.00 80.44 234 ASN A C 1
ATOM 1718 O O . ASN A 1 234 ? -35.306 -1.991 7.900 1.00 80.44 234 ASN A O 1
ATOM 1722 N N . GLN A 1 235 ? -37.036 -3.109 7.011 1.00 84.75 235 GLN A N 1
ATOM 1723 C CA . GLN A 1 235 ? -37.835 -1.921 6.726 1.00 84.75 235 GLN A CA 1
ATOM 1724 C C . GLN A 1 235 ? -38.681 -1.571 7.955 1.00 84.75 235 GLN A C 1
ATOM 1726 O O . GLN A 1 235 ? -39.290 -2.448 8.570 1.00 84.75 235 GLN A O 1
ATOM 1731 N N . THR A 1 236 ? -38.748 -0.293 8.323 1.00 88.19 236 THR A N 1
ATOM 1732 C CA . THR A 1 236 ? -39.622 0.205 9.399 1.00 88.19 236 THR A CA 1
ATOM 1733 C C . THR A 1 236 ? -40.238 1.549 9.020 1.00 88.19 236 THR A C 1
ATOM 1735 O O . THR A 1 236 ? -39.717 2.258 8.165 1.00 88.19 236 THR A O 1
ATOM 1738 N N . CYS A 1 237 ? -41.357 1.913 9.645 1.00 88.44 237 CYS A N 1
ATOM 1739 C CA . CYS A 1 237 ? -41.934 3.250 9.512 1.00 88.44 237 CYS A CA 1
ATOM 1740 C C . CYS A 1 237 ? -41.528 4.113 10.702 1.00 88.44 237 CYS A C 1
ATOM 1742 O O . CYS A 1 237 ? -41.617 3.669 11.849 1.00 88.44 237 CYS A O 1
ATOM 1744 N N . ALA A 1 238 ? -41.106 5.347 10.435 1.00 84.81 238 ALA A N 1
ATOM 1745 C CA . ALA A 1 238 ? -40.809 6.343 11.458 1.00 84.81 238 ALA A CA 1
ATOM 1746 C C . ALA A 1 238 ? -41.597 7.629 11.199 1.00 84.81 238 ALA A C 1
ATOM 1748 O O . ALA A 1 238 ? -41.878 7.967 10.053 1.00 84.81 238 ALA A O 1
ATOM 1749 N N . ASP A 1 239 ? -41.934 8.377 12.249 1.00 83.50 239 ASP A N 1
ATOM 1750 C CA . ASP A 1 239 ? -42.555 9.699 12.103 1.00 83.50 239 ASP A CA 1
ATOM 1751 C C . ASP A 1 239 ? -41.655 10.614 11.253 1.00 83.50 239 ASP A C 1
ATOM 1753 O O . ASP A 1 239 ? -40.452 10.739 11.510 1.00 83.50 239 ASP A O 1
ATOM 1757 N N . LYS A 1 240 ? -42.232 11.272 10.242 1.00 79.38 240 LYS A N 1
ATOM 1758 C CA . LYS A 1 240 ? -41.494 12.107 9.281 1.00 79.38 240 LYS A CA 1
ATOM 1759 C C . LYS A 1 240 ? -40.729 13.255 9.957 1.00 79.38 240 LYS A C 1
ATOM 1761 O O . LYS A 1 240 ? -39.700 13.683 9.441 1.00 79.38 240 LYS A O 1
ATOM 1766 N N . ASN A 1 241 ? -41.186 13.728 11.121 1.00 78.69 241 ASN A N 1
ATOM 1767 C CA . ASN A 1 241 ? -40.512 14.761 11.913 1.00 78.69 241 ASN A CA 1
ATOM 1768 C C . ASN A 1 241 ? -39.459 14.190 12.876 1.00 78.69 241 ASN A C 1
ATOM 1770 O O . ASN A 1 241 ? -38.535 14.907 13.253 1.00 78.69 241 ASN A O 1
ATOM 1774 N N . ALA A 1 242 ? -39.587 12.927 13.297 1.00 80.56 242 ALA A N 1
ATOM 1775 C CA . ALA A 1 242 ? -38.576 12.253 14.118 1.00 80.56 242 ALA A CA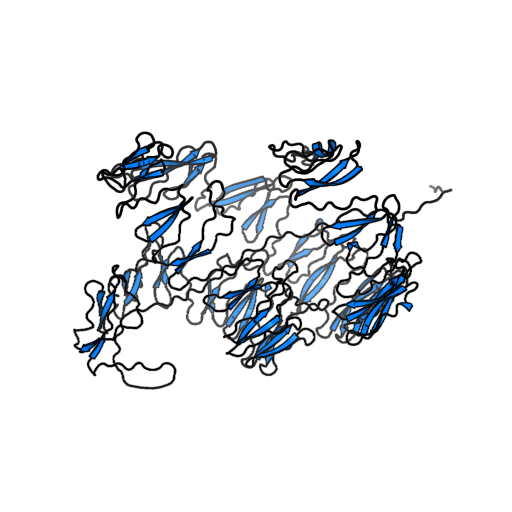 1
ATOM 1776 C C . ALA A 1 242 ? -37.376 11.765 13.281 1.00 80.56 242 ALA A C 1
ATOM 1778 O O . ALA A 1 242 ? -36.247 11.703 13.794 1.00 80.56 242 ALA A O 1
ATOM 1779 N N . GLY A 1 243 ? -37.631 11.462 12.001 1.00 82.81 243 GLY A N 1
ATOM 1780 C CA . GLY A 1 243 ? -36.683 10.893 11.047 1.00 82.81 243 GLY A CA 1
ATOM 1781 C C . GLY A 1 243 ? -36.313 9.444 11.365 1.00 82.81 243 GLY A C 1
ATOM 1782 O O . GLY A 1 243 ? -36.715 8.897 12.395 1.00 82.81 243 GLY A O 1
ATOM 1783 N N . CYS A 1 244 ? -35.544 8.811 10.481 1.00 87.06 244 CYS A N 1
ATOM 1784 C CA . CYS A 1 244 ? -35.155 7.416 10.674 1.00 87.06 244 CYS A CA 1
ATOM 1785 C C . CYS A 1 244 ? -34.201 7.245 11.876 1.00 87.06 244 CYS A C 1
ATOM 1787 O O . CYS A 1 244 ? -33.369 8.123 12.135 1.00 87.06 244 CYS A O 1
ATOM 1789 N N . PRO A 1 245 ? -34.327 6.152 12.654 1.00 85.44 245 PRO A N 1
ATOM 1790 C CA . PRO A 1 245 ? -33.380 5.835 13.717 1.00 85.44 245 PRO A CA 1
ATOM 1791 C C . PRO A 1 245 ? -32.031 5.432 13.108 1.00 85.44 245 PRO A C 1
ATOM 1793 O O . PRO A 1 245 ? -31.971 4.479 12.343 1.00 85.44 245 PRO A O 1
ATOM 1796 N N . CYS A 1 246 ? -30.962 6.152 13.458 1.00 89.94 246 CYS A N 1
ATOM 1797 C CA . CYS A 1 246 ? -29.612 5.853 12.976 1.00 89.94 246 CYS A CA 1
ATOM 1798 C C . CYS A 1 246 ? -28.865 4.939 13.945 1.00 89.94 246 CYS A C 1
ATOM 1800 O O . CYS A 1 246 ? -28.973 5.095 15.169 1.00 89.94 246 CYS A O 1
ATOM 1802 N N . ASN A 1 247 ? -28.050 4.037 13.409 1.00 88.12 247 ASN A N 1
ATOM 1803 C CA . ASN A 1 247 ? -27.131 3.228 14.193 1.00 88.12 247 ASN A CA 1
ATOM 1804 C C . ASN A 1 247 ? -26.080 4.136 14.848 1.00 88.12 247 ASN A C 1
ATOM 1806 O O . ASN A 1 247 ? -25.142 4.592 14.203 1.00 88.12 247 ASN A O 1
ATOM 1810 N N . SER A 1 248 ? -26.184 4.381 16.155 1.00 86.00 248 SER A N 1
ATOM 1811 C CA . SER A 1 248 ? -25.316 5.346 16.847 1.00 86.00 248 SER A CA 1
ATOM 1812 C C . SER A 1 248 ? -23.824 5.003 16.806 1.00 86.00 248 SER A C 1
ATOM 1814 O O . SER A 1 248 ? -22.990 5.873 17.069 1.00 86.00 248 SER A O 1
ATOM 1816 N N . LYS A 1 249 ? -23.462 3.746 16.517 1.00 84.19 249 LYS A N 1
ATOM 1817 C CA . LYS A 1 249 ? -22.069 3.306 16.404 1.00 84.19 249 LYS A CA 1
ATOM 1818 C C . LYS A 1 249 ? -21.512 3.592 15.010 1.00 84.19 249 LYS A C 1
ATOM 1820 O O . LYS A 1 249 ? -20.411 4.133 14.930 1.00 84.19 249 LYS A O 1
ATOM 1825 N N . HIS A 1 250 ? -22.286 3.323 13.960 1.00 87.69 250 HIS A N 1
ATOM 1826 C CA . HIS A 1 250 ? -21.813 3.316 12.571 1.00 87.69 250 HIS A CA 1
ATOM 1827 C C . HIS A 1 250 ? -22.350 4.454 11.693 1.00 87.69 250 HIS A C 1
ATOM 1829 O O . HIS A 1 250 ? -21.781 4.706 10.637 1.00 87.69 250 HIS A O 1
ATOM 1835 N N . GLU A 1 251 ? -23.372 5.187 12.136 1.00 90.88 251 GLU A N 1
ATOM 1836 C CA . GLU A 1 251 ? -24.038 6.240 11.364 1.00 90.88 251 GLU A CA 1
ATOM 1837 C C . GLU A 1 251 ? -24.062 7.592 12.094 1.00 90.88 251 GLU A C 1
ATOM 1839 O O . GLU A 1 251 ? -24.150 7.671 13.324 1.00 90.88 251 GLU A O 1
ATOM 1844 N N . ASN A 1 252 ? -24.006 8.669 11.314 1.00 85.00 252 ASN A N 1
ATOM 1845 C CA . ASN A 1 252 ? -24.304 10.038 11.710 1.00 85.00 252 ASN A CA 1
ATOM 1846 C C . ASN A 1 252 ? -25.775 10.343 11.398 1.00 85.00 252 ASN A C 1
ATOM 1848 O O . ASN A 1 252 ? -26.249 10.064 10.296 1.00 85.00 252 ASN A O 1
ATOM 1852 N N . LYS A 1 253 ? -26.495 10.942 12.359 1.00 87.69 253 LYS A N 1
ATOM 1853 C CA . LYS A 1 253 ? -27.857 11.449 12.135 1.00 87.69 253 LYS A CA 1
ATOM 1854 C C . LYS A 1 253 ? -27.782 12.830 11.493 1.00 87.69 253 LYS A C 1
ATOM 1856 O O . LYS A 1 253 ? -27.430 13.803 12.155 1.00 87.69 253 LYS A O 1
ATOM 1861 N N . CYS A 1 254 ? -28.149 12.898 10.225 1.00 85.31 254 CYS A N 1
ATOM 1862 C CA . CYS A 1 254 ? -28.160 14.105 9.418 1.00 85.31 254 CYS A CA 1
ATOM 1863 C C . CYS A 1 254 ? -29.567 14.677 9.320 1.00 85.31 254 CYS A C 1
ATOM 1865 O O . CYS A 1 254 ? -30.554 13.954 9.429 1.00 85.31 254 CYS A O 1
ATOM 1867 N N . THR A 1 255 ? -29.664 15.990 9.140 1.00 79.94 255 THR A N 1
ATOM 1868 C CA . THR A 1 255 ? -30.935 16.693 8.951 1.00 79.94 255 THR A CA 1
ATOM 1869 C C . THR A 1 255 ? -30.804 17.666 7.800 1.00 79.94 255 THR A C 1
ATOM 1871 O O . THR A 1 255 ? -29.907 18.508 7.822 1.00 79.94 255 THR A O 1
ATOM 1874 N N . ASP A 1 256 ? -31.725 17.592 6.851 1.00 78.56 256 ASP A N 1
ATOM 1875 C CA . ASP A 1 256 ? -31.881 18.567 5.777 1.00 78.56 256 ASP A CA 1
ATOM 1876 C C . ASP A 1 256 ? -33.324 19.105 5.743 1.00 78.56 256 ASP A C 1
ATOM 1878 O O . ASP A 1 256 ? -34.105 18.927 6.685 1.00 78.56 256 ASP A O 1
ATOM 1882 N N . SER A 1 257 ? -33.685 19.815 4.673 1.00 74.44 257 SER A N 1
ATOM 1883 C CA . SER A 1 257 ? -35.035 20.356 4.479 1.00 74.44 257 SER A CA 1
ATOM 1884 C C . SER A 1 257 ? -36.116 19.291 4.229 1.00 74.44 257 SER A C 1
ATOM 1886 O O . SER A 1 257 ? -37.302 19.625 4.277 1.00 74.44 257 SER A O 1
ATOM 1888 N N . TRP A 1 258 ? -35.742 18.029 3.996 1.00 67.06 258 TRP A N 1
ATOM 1889 C CA . TRP A 1 258 ? -36.640 16.904 3.717 1.00 67.06 258 TRP A CA 1
ATOM 1890 C C . TRP A 1 258 ? -36.874 15.997 4.931 1.00 67.06 258 TRP A C 1
ATOM 1892 O O . TRP A 1 258 ? -37.878 15.280 4.959 1.00 67.06 258 TRP A O 1
ATOM 1902 N N . GLY A 1 259 ? -36.014 16.058 5.950 1.00 76.44 259 GLY A N 1
ATOM 1903 C CA . GLY A 1 259 ? -36.172 15.331 7.213 1.00 76.44 259 GLY A CA 1
ATOM 1904 C C . GLY A 1 259 ? -34.836 14.954 7.851 1.00 76.44 259 GL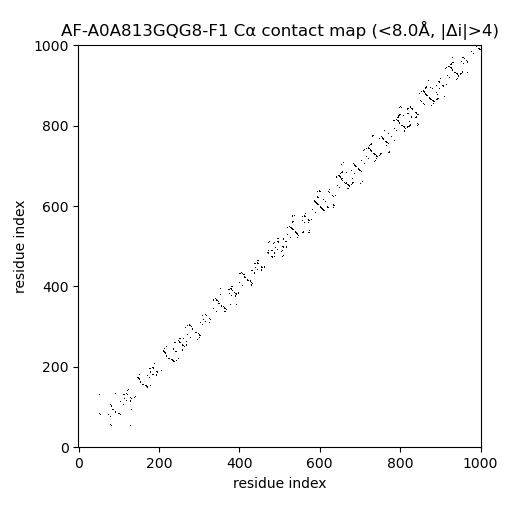Y A C 1
ATOM 1905 O O . GLY A 1 259 ? -33.787 15.468 7.468 1.00 76.44 259 GLY A O 1
ATOM 1906 N N . SER A 1 260 ? -34.861 14.059 8.851 1.00 81.56 260 SER A N 1
ATOM 1907 C CA . SER A 1 260 ? -33.618 13.426 9.328 1.00 81.56 260 SER A CA 1
ATOM 1908 C C . SER A 1 260 ? -33.348 12.113 8.596 1.00 81.56 260 SER A C 1
ATOM 1910 O O . SER A 1 260 ? -34.258 11.295 8.456 1.00 81.56 260 SER A O 1
ATOM 1912 N N . TRP A 1 261 ? -32.097 11.889 8.209 1.00 84.69 261 TRP A N 1
ATOM 1913 C CA . TRP A 1 261 ? -31.602 10.691 7.532 1.00 84.69 261 TRP A CA 1
ATOM 1914 C C . TRP A 1 261 ? -30.246 10.262 8.118 1.00 84.69 261 TRP A C 1
ATOM 1916 O O . TRP A 1 261 ? -29.669 10.981 8.934 1.00 84.69 261 TRP A O 1
ATOM 1926 N N . CYS A 1 262 ? -29.756 9.077 7.760 1.00 86.00 262 CYS A N 1
ATOM 1927 C CA . CYS A 1 262 ? -28.547 8.487 8.341 1.00 86.00 262 CYS A CA 1
ATOM 1928 C C . CYS A 1 262 ? -27.461 8.329 7.269 1.00 86.00 262 CYS A C 1
ATOM 1930 O O . CYS A 1 262 ? -27.754 7.848 6.177 1.00 86.00 262 CYS A O 1
ATOM 1932 N N . THR A 1 263 ? -26.221 8.723 7.567 1.00 86.38 263 THR A N 1
ATOM 1933 C CA . THR A 1 263 ? -25.048 8.453 6.710 1.00 86.38 263 THR A CA 1
ATOM 1934 C C . THR A 1 263 ? -24.013 7.656 7.484 1.00 86.38 263 THR A C 1
ATOM 1936 O O . THR A 1 263 ? -23.837 7.897 8.677 1.00 86.38 263 THR A O 1
ATOM 1939 N N . ALA A 1 264 ? -23.301 6.728 6.846 1.00 82.44 264 ALA A N 1
ATOM 1940 C CA . ALA A 1 264 ? -22.248 5.982 7.529 1.00 82.44 264 ALA A CA 1
ATOM 1941 C C . ALA A 1 264 ? -21.112 6.928 7.963 1.00 82.44 264 ALA A C 1
ATOM 1943 O O . ALA A 1 264 ? -20.627 7.729 7.167 1.00 82.44 264 ALA A O 1
ATOM 1944 N N . LYS A 1 265 ? -20.631 6.803 9.205 1.00 81.81 265 LYS A N 1
ATOM 1945 C CA . LYS A 1 265 ? -19.554 7.641 9.774 1.00 81.81 265 LYS A CA 1
ATOM 1946 C C . LYS A 1 265 ? -18.248 7.570 8.992 1.00 81.81 265 LYS A C 1
ATOM 1948 O O . LYS A 1 265 ? -17.466 8.512 9.021 1.00 81.81 265 LYS A O 1
ATOM 1953 N N . MET A 1 266 ? -18.013 6.464 8.290 1.00 78.69 266 MET A N 1
ATOM 1954 C CA . MET A 1 266 ? -16.853 6.310 7.412 1.00 78.69 266 MET A CA 1
ATOM 1955 C C . MET A 1 266 ? -16.855 7.288 6.226 1.00 78.69 266 MET A C 1
ATOM 1957 O O . MET A 1 266 ? -15.793 7.568 5.685 1.00 78.69 266 MET A O 1
ATOM 1961 N N . TYR A 1 267 ? -18.017 7.834 5.846 1.00 76.62 267 TYR A N 1
ATOM 1962 C CA . TYR A 1 267 ? -18.136 8.877 4.821 1.00 76.62 267 TYR A CA 1
ATOM 1963 C C . TYR A 1 267 ? -17.952 10.298 5.383 1.00 76.62 267 TYR A C 1
ATOM 1965 O O . TYR A 1 267 ? -18.095 11.269 4.645 1.00 76.62 267 TYR A O 1
ATOM 1973 N N . GLY A 1 268 ? -17.605 10.425 6.669 1.00 79.19 268 GLY A N 1
ATOM 1974 C CA . GLY A 1 268 ? -17.396 11.702 7.344 1.00 79.19 268 GLY A CA 1
ATOM 1975 C C . GLY A 1 268 ? -18.681 12.322 7.896 1.00 79.19 268 GLY A C 1
ATOM 1976 O O . GLY A 1 268 ? -19.668 11.634 8.180 1.00 79.19 268 GLY A O 1
ATOM 1977 N N . ASP A 1 269 ? -18.637 13.637 8.104 1.00 80.75 269 ASP A N 1
ATOM 1978 C CA . ASP A 1 269 ? -19.751 14.420 8.639 1.00 80.75 269 ASP A CA 1
ATOM 1979 C C . ASP A 1 269 ? -20.938 14.497 7.669 1.00 80.75 269 ASP A C 1
ATOM 1981 O O . ASP A 1 269 ? -20.841 14.203 6.477 1.00 80.75 269 ASP A O 1
ATOM 1985 N N . CYS A 1 270 ? -22.093 14.910 8.189 1.00 82.00 270 CYS A N 1
ATOM 1986 C CA . CYS A 1 270 ? -23.291 15.107 7.383 1.00 82.00 270 CYS A CA 1
ATOM 1987 C C . CYS A 1 270 ? -23.044 16.094 6.228 1.00 82.00 270 CYS A C 1
ATOM 1989 O O . CYS A 1 270 ? -22.526 17.186 6.481 1.00 82.00 270 CYS A O 1
ATOM 1991 N N . PRO A 1 271 ? -23.463 15.769 4.986 1.00 77.25 271 PRO A N 1
ATOM 1992 C CA . PRO A 1 271 ? -23.412 16.705 3.872 1.00 77.25 271 PRO A CA 1
ATOM 1993 C C . PRO A 1 271 ? -24.097 18.016 4.240 1.00 77.25 271 PRO A C 1
ATOM 1995 O O . PRO A 1 271 ? -25.193 18.031 4.810 1.00 77.25 271 PRO A O 1
ATOM 1998 N N . ILE A 1 272 ? -23.448 19.127 3.920 1.00 78.94 272 ILE A N 1
ATOM 1999 C CA . ILE A 1 272 ? -23.990 20.445 4.227 1.00 78.94 272 ILE A CA 1
ATOM 2000 C C . ILE A 1 272 ? -25.118 20.773 3.247 1.00 78.94 272 ILE A C 1
ATOM 2002 O O . ILE A 1 272 ? -25.006 20.572 2.041 1.00 78.94 272 ILE A O 1
ATOM 2006 N N . THR A 1 273 ? -26.220 21.313 3.761 1.00 78.44 273 THR A N 1
ATOM 2007 C CA . THR A 1 273 ? -27.265 21.901 2.916 1.00 78.44 273 THR A CA 1
ATOM 2008 C C . THR A 1 273 ? -27.044 23.407 2.862 1.00 78.44 273 THR A C 1
ATOM 2010 O O . THR A 1 273 ? -27.154 24.087 3.883 1.00 78.44 273 THR A O 1
ATOM 2013 N N . CYS A 1 274 ? -26.716 23.932 1.684 1.00 81.88 274 CYS A N 1
ATOM 2014 C CA . CYS A 1 274 ? -26.535 25.367 1.478 1.00 81.88 274 CYS A CA 1
ATOM 2015 C C . CYS A 1 274 ? -27.872 26.072 1.238 1.00 81.88 274 CYS A C 1
ATOM 2017 O O . CYS A 1 274 ? -28.855 25.452 0.825 1.00 81.88 274 CYS A O 1
ATOM 2019 N N . LYS A 1 275 ? -27.938 27.378 1.516 1.00 82.31 275 LYS A N 1
ATOM 2020 C CA . LYS A 1 275 ? -29.134 28.178 1.198 1.00 82.31 275 LYS A CA 1
ATOM 2021 C C . LYS A 1 275 ? -29.329 28.259 -0.315 1.00 82.31 275 LYS A C 1
ATOM 2023 O O . LYS A 1 275 ? -28.372 28.144 -1.062 1.00 82.31 275 LYS A O 1
ATOM 2028 N N . GLU A 1 276 ? -30.532 28.609 -0.767 1.00 79.62 276 GLU A N 1
ATOM 2029 C CA . GLU A 1 276 ? -30.829 28.832 -2.196 1.00 79.62 276 GLU A CA 1
ATOM 2030 C C . GLU A 1 276 ? -29.968 29.921 -2.870 1.00 79.62 276 GLU A C 1
ATOM 2032 O O . GLU A 1 276 ? -30.002 30.042 -4.086 1.00 79.62 276 GLU A O 1
ATOM 2037 N N . THR A 1 277 ? -29.219 30.732 -2.110 1.00 84.00 277 THR A N 1
ATOM 2038 C CA . THR A 1 277 ? -28.266 31.743 -2.616 1.00 84.00 277 THR A CA 1
ATOM 2039 C C . THR A 1 277 ? -26.807 31.276 -2.592 1.00 84.00 277 THR A C 1
ATOM 2041 O O . THR A 1 277 ? -25.906 32.029 -2.956 1.00 84.00 277 THR A O 1
ATOM 2044 N N . GLU A 1 278 ? -26.553 30.059 -2.126 1.00 87.31 278 GLU A N 1
ATOM 2045 C CA . GLU A 1 278 ? -25.234 29.476 -1.908 1.00 87.31 278 GLU A CA 1
ATOM 2046 C C . GLU A 1 278 ? -25.125 28.168 -2.714 1.00 87.31 278 GLU A C 1
ATOM 2048 O O . GLU A 1 278 ? -26.098 27.440 -2.890 1.00 87.31 278 GLU A O 1
ATOM 2053 N N . GLN A 1 279 ? -23.935 27.856 -3.212 1.00 83.19 279 GLN A N 1
ATOM 2054 C CA . GLN A 1 279 ? -23.605 26.587 -3.858 1.00 83.19 279 GLN A CA 1
ATOM 2055 C C . GLN A 1 279 ? -22.695 25.759 -2.942 1.00 83.19 279 GLN A C 1
ATOM 2057 O O . GLN A 1 279 ? -21.876 26.311 -2.201 1.00 83.19 279 GLN A O 1
ATOM 2062 N N . VAL A 1 280 ? -22.838 24.432 -2.994 1.00 84.94 280 VAL A N 1
ATOM 2063 C CA . VAL A 1 280 ? -21.927 23.504 -2.310 1.00 84.94 280 VAL A CA 1
ATOM 2064 C C . VAL A 1 280 ? -20.612 23.461 -3.083 1.00 84.94 280 VAL A C 1
ATOM 2066 O O . VAL A 1 280 ? -20.597 23.186 -4.281 1.00 84.94 280 VAL A O 1
ATOM 2069 N N . CYS A 1 281 ? -19.510 23.715 -2.391 1.00 84.81 281 CYS A N 1
ATOM 2070 C CA . CYS A 1 281 ? -18.161 23.667 -2.929 1.00 84.81 281 CYS A CA 1
ATOM 2071 C C . CYS A 1 281 ? -17.387 22.535 -2.266 1.00 84.81 281 CYS A C 1
ATOM 2073 O O . CYS A 1 281 ? -17.296 22.479 -1.040 1.00 84.81 281 CYS A O 1
ATOM 2075 N N . PHE A 1 282 ? -16.809 21.657 -3.077 1.00 83.31 282 PHE A N 1
ATOM 2076 C CA . PHE A 1 282 ? -15.902 20.619 -2.605 1.00 83.31 282 PHE A CA 1
ATOM 2077 C C . PHE A 1 282 ? -14.490 21.194 -2.546 1.00 83.31 282 PHE A C 1
ATOM 2079 O O . PHE A 1 282 ? -13.968 21.658 -3.559 1.00 83.31 282 PHE A O 1
ATOM 2086 N N . VAL A 1 283 ? -13.891 21.194 -1.358 1.00 81.31 283 VAL A N 1
ATOM 2087 C CA . VAL A 1 283 ? -12.510 21.634 -1.154 1.00 81.31 283 VAL A CA 1
ATOM 2088 C C . VAL A 1 283 ? -11.615 20.405 -1.217 1.00 81.31 283 VAL A C 1
ATOM 2090 O O . VAL A 1 283 ? -11.658 19.543 -0.337 1.00 81.31 283 VAL A O 1
ATOM 2093 N N . THR A 1 284 ? -10.821 20.316 -2.282 1.00 79.75 284 THR A N 1
ATOM 2094 C CA . THR A 1 284 ? -9.819 19.259 -2.448 1.00 79.75 284 THR A CA 1
ATOM 2095 C C . THR A 1 284 ? -8.628 19.560 -1.544 1.00 79.75 284 THR A C 1
ATOM 2097 O O . THR A 1 284 ? -8.068 20.656 -1.591 1.00 79.75 284 THR A O 1
ATOM 2100 N N . VAL A 1 285 ? -8.229 18.594 -0.717 1.00 79.31 285 VAL A N 1
ATOM 2101 C CA . VAL A 1 285 ? -6.995 18.698 0.069 1.00 79.31 285 VAL A CA 1
ATOM 2102 C C . VAL A 1 285 ? -5.834 18.325 -0.846 1.00 79.31 285 VAL A C 1
ATOM 2104 O O . VAL A 1 285 ? -5.818 17.230 -1.400 1.00 79.31 285 VAL A O 1
ATOM 2107 N N . TYR A 1 286 ? -4.870 19.224 -1.019 1.00 77.38 286 TYR A N 1
ATOM 2108 C CA . TYR A 1 286 ? -3.636 18.930 -1.745 1.00 77.38 286 TYR A CA 1
ATOM 2109 C C . TYR A 1 286 ? -2.552 18.540 -0.747 1.00 77.38 286 TYR A C 1
ATOM 2111 O O . TYR A 1 286 ? -2.447 19.125 0.333 1.00 77.38 286 TYR A O 1
ATOM 2119 N N . ASP A 1 287 ? -1.760 17.533 -1.096 1.00 75.81 287 ASP A N 1
ATOM 2120 C CA . ASP A 1 287 ? -0.558 17.193 -0.351 1.00 75.81 287 ASP A CA 1
ATOM 2121 C C . ASP A 1 287 ? 0.435 18.358 -0.459 1.00 75.81 287 ASP A C 1
ATOM 2123 O O . ASP A 1 287 ? 0.812 18.787 -1.552 1.00 75.81 287 ASP A O 1
ATOM 2127 N N . SER A 1 288 ? 0.844 18.895 0.689 1.00 65.56 288 SER A N 1
ATOM 2128 C CA . SER A 1 288 ? 1.666 20.105 0.752 1.00 65.56 288 SER A CA 1
ATOM 2129 C C . SER A 1 288 ? 3.093 19.914 0.230 1.00 65.56 288 SER A C 1
ATOM 2131 O O . SER A 1 288 ? 3.790 20.902 0.025 1.00 65.56 288 SER A O 1
ATOM 2133 N N . ILE A 1 289 ? 3.554 18.670 0.057 1.00 63.81 289 ILE A N 1
ATOM 2134 C CA . ILE A 1 289 ? 4.912 18.341 -0.397 1.00 63.81 289 ILE A CA 1
ATOM 2135 C C . ILE A 1 289 ? 4.931 18.146 -1.914 1.00 63.81 289 ILE A C 1
ATOM 2137 O O . ILE A 1 289 ? 5.848 18.606 -2.592 1.00 63.81 289 ILE A O 1
ATOM 2141 N N . THR A 1 290 ? 3.927 17.459 -2.452 1.00 71.94 290 THR A N 1
ATOM 2142 C CA . THR A 1 290 ? 3.877 17.049 -3.863 1.00 71.94 290 THR A CA 1
ATOM 2143 C C . THR A 1 290 ? 3.007 17.961 -4.726 1.00 71.94 290 THR A C 1
ATOM 2145 O O . THR A 1 290 ? 3.168 17.978 -5.946 1.00 71.94 290 THR A O 1
ATOM 2148 N N . GLY A 1 291 ? 2.096 18.734 -4.123 1.00 71.88 291 GLY A N 1
ATOM 2149 C CA . GLY A 1 291 ? 1.097 19.531 -4.841 1.00 71.88 291 GLY A CA 1
ATOM 2150 C C . GLY A 1 291 ? 0.042 18.681 -5.557 1.00 71.88 291 GLY A C 1
ATOM 2151 O O . GLY A 1 291 ? -0.711 19.200 -6.383 1.00 71.88 291 GLY A O 1
ATOM 2152 N N . GLU A 1 292 ? -0.012 17.375 -5.278 1.00 75.69 292 GLU A N 1
ATOM 2153 C CA . GLU A 1 292 ? -1.000 16.463 -5.846 1.00 75.69 292 GLU A CA 1
ATOM 2154 C C . GLU A 1 292 ? -2.262 16.414 -4.982 1.00 75.69 292 GLU A C 1
ATOM 2156 O O . GLU A 1 292 ? -2.219 16.577 -3.761 1.00 75.69 292 GLU A O 1
ATOM 2161 N N . ALA A 1 293 ? -3.415 16.224 -5.626 1.00 71.56 293 ALA A N 1
ATOM 2162 C CA . ALA A 1 293 ? -4.683 16.093 -4.923 1.00 71.56 293 ALA A CA 1
ATOM 2163 C C . ALA A 1 293 ? -4.660 14.823 -4.058 1.00 71.56 293 ALA A C 1
ATOM 2165 O O . ALA A 1 293 ? -4.506 13.710 -4.564 1.00 71.56 293 ALA A O 1
ATOM 2166 N N . ASN A 1 294 ? -4.826 14.981 -2.747 1.00 75.62 294 ASN A N 1
ATOM 2167 C CA . ASN A 1 294 ? -4.887 13.875 -1.807 1.00 75.62 294 ASN A CA 1
ATOM 2168 C C . ASN A 1 294 ? -6.322 13.337 -1.736 1.00 75.62 294 ASN A C 1
ATOM 2170 O O . ASN A 1 294 ? -7.096 13.692 -0.849 1.00 75.62 294 ASN A O 1
ATOM 2174 N N . TYR A 1 295 ? -6.665 12.443 -2.662 1.00 70.44 295 TYR A N 1
ATOM 2175 C CA . TYR A 1 295 ? -7.986 11.803 -2.716 1.00 70.44 295 TYR A CA 1
ATOM 2176 C C . TYR A 1 295 ? -8.282 10.862 -1.535 1.00 70.44 295 TYR A C 1
ATOM 2178 O O . TYR A 1 295 ? -9.410 10.398 -1.399 1.00 70.44 295 TYR A O 1
ATOM 2186 N N . SER A 1 296 ? -7.289 10.573 -0.685 1.00 62.53 296 SER A N 1
ATOM 2187 C CA . SER A 1 296 ? -7.476 9.775 0.534 1.00 62.53 296 SER A CA 1
ATOM 2188 C C . SER A 1 296 ? -7.875 10.611 1.756 1.00 62.53 296 SER A C 1
ATOM 2190 O O . SER A 1 296 ? -8.335 10.055 2.753 1.00 62.53 296 SER A O 1
ATOM 2192 N N . ALA A 1 297 ? -7.743 11.940 1.685 1.00 64.75 297 ALA A N 1
ATOM 2193 C CA . ALA A 1 297 ? -8.279 12.844 2.694 1.00 64.75 297 ALA A CA 1
ATOM 2194 C C . ALA A 1 297 ? -9.784 13.073 2.448 1.00 64.75 297 ALA A C 1
ATOM 2196 O O . ALA A 1 297 ? -10.192 13.246 1.296 1.00 64.75 297 ALA A O 1
ATOM 2197 N N . PRO A 1 298 ? -10.629 13.100 3.496 1.00 61.50 298 PRO A N 1
ATOM 2198 C CA . PRO A 1 298 ? -12.048 13.386 3.330 1.00 61.50 298 PRO A CA 1
ATOM 2199 C C . PRO A 1 298 ? -12.223 14.779 2.714 1.00 61.50 298 PRO A C 1
ATOM 2201 O O . PRO A 1 298 ? -11.709 15.769 3.234 1.00 61.50 298 PRO A O 1
ATOM 2204 N N . SER A 1 299 ? -12.935 14.861 1.589 1.00 66.19 299 SER A N 1
ATOM 2205 C CA . SER A 1 299 ? -13.237 16.136 0.939 1.00 66.19 299 SER A CA 1
ATOM 2206 C C . SER A 1 299 ? -14.150 16.972 1.836 1.00 66.19 299 SER A C 1
ATOM 2208 O O . SER A 1 299 ? -15.258 16.537 2.161 1.00 66.19 299 SER A O 1
ATOM 2210 N N . THR A 1 300 ? -13.728 18.178 2.207 1.00 75.31 300 THR A N 1
ATOM 2211 C CA . THR A 1 300 ? -14.557 19.079 3.015 1.00 75.31 300 THR A CA 1
ATOM 2212 C C . THR A 1 300 ? -15.531 19.824 2.110 1.00 75.31 300 THR A C 1
ATOM 2214 O O . THR A 1 300 ? -15.127 20.448 1.128 1.00 75.31 300 THR A O 1
ATOM 2217 N N . GLN A 1 301 ? -16.822 19.786 2.433 1.00 83.00 301 GLN A N 1
ATOM 2218 C CA . GLN A 1 301 ? -17.823 20.605 1.752 1.00 83.00 301 GLN A CA 1
ATOM 2219 C C . GLN A 1 301 ? -17.923 21.968 2.448 1.00 83.00 301 GLN A C 1
ATOM 2221 O O . GLN A 1 301 ? -17.940 22.037 3.678 1.00 83.00 301 GLN A O 1
ATOM 2226 N N . VAL A 1 302 ? -18.017 23.057 1.683 1.00 85.25 302 VAL A N 1
ATOM 2227 C CA . VAL A 1 302 ? -18.304 24.408 2.197 1.00 85.25 302 VAL A CA 1
ATOM 2228 C C . VAL A 1 302 ? -19.402 25.078 1.374 1.00 85.25 302 VAL A C 1
ATOM 2230 O O . VAL A 1 302 ? -19.468 24.901 0.161 1.00 85.25 302 VAL A O 1
ATOM 2233 N N . CYS A 1 303 ? -20.269 25.857 2.020 1.00 87.50 303 CYS A N 1
ATOM 2234 C CA . CYS A 1 303 ? -21.241 26.684 1.309 1.00 87.50 303 CYS A CA 1
ATOM 2235 C C . CYS A 1 303 ? -20.578 27.987 0.880 1.00 87.50 303 CYS A C 1
ATOM 2237 O O . CYS A 1 303 ? -20.064 28.725 1.723 1.00 87.50 303 CYS A O 1
ATOM 2239 N N . ALA A 1 304 ? -20.610 28.285 -0.416 1.00 84.62 304 ALA A N 1
ATOM 2240 C CA . ALA A 1 304 ? -20.148 29.559 -0.948 1.00 84.62 304 ALA A CA 1
ATOM 2241 C C . ALA A 1 304 ? -21.306 30.308 -1.598 1.00 84.62 304 ALA A C 1
ATOM 2243 O O . ALA A 1 304 ? -22.100 29.720 -2.324 1.00 84.62 304 ALA A O 1
ATOM 2244 N N . ASP A 1 305 ? -21.396 31.613 -1.361 1.00 85.56 305 ASP A N 1
ATOM 2245 C CA . ASP A 1 305 ? -22.372 32.468 -2.036 1.00 85.56 305 ASP A CA 1
ATOM 2246 C C . ASP A 1 305 ? -22.210 32.347 -3.564 1.00 85.56 305 ASP A C 1
ATOM 2248 O O . ASP A 1 305 ? -21.086 32.426 -4.066 1.00 85.56 305 ASP A O 1
ATOM 2252 N N . MET A 1 306 ? -23.306 32.158 -4.308 1.00 77.88 306 MET A N 1
ATOM 2253 C CA . MET A 1 306 ? -23.254 31.976 -5.768 1.00 77.88 306 MET A CA 1
ATOM 2254 C C . MET A 1 306 ? -22.594 33.158 -6.498 1.00 77.88 306 MET A C 1
ATOM 2256 O O . MET A 1 306 ? -22.026 32.970 -7.569 1.00 77.88 306 MET A O 1
ATOM 2260 N N . THR A 1 307 ? -22.602 34.366 -5.921 1.00 80.19 307 THR A N 1
ATOM 2261 C CA . THR A 1 307 ? -21.916 35.542 -6.487 1.00 80.19 307 THR A CA 1
ATOM 2262 C C . THR A 1 307 ? -20.441 35.635 -6.095 1.00 80.19 307 THR A C 1
ATOM 2264 O O . THR A 1 307 ? -19.638 36.178 -6.855 1.00 80.19 307 THR A O 1
ATOM 2267 N N . ALA A 1 308 ? -20.059 35.106 -4.928 1.00 80.94 308 ALA A N 1
ATOM 2268 C CA . ALA A 1 308 ? -18.661 35.046 -4.495 1.00 80.94 308 ALA A CA 1
ATOM 2269 C C . ALA A 1 308 ? -17.915 33.892 -5.177 1.00 80.94 308 ALA A C 1
ATOM 2271 O O . ALA A 1 308 ? -16.748 34.029 -5.559 1.00 80.94 308 ALA A O 1
ATOM 2272 N N . GLY A 1 309 ? -18.620 32.787 -5.394 1.00 81.44 309 GLY A N 1
ATOM 2273 C CA . GLY A 1 309 ? -18.110 31.571 -5.983 1.00 81.44 309 GLY A CA 1
ATOM 2274 C C . GLY A 1 309 ? -17.263 30.711 -5.044 1.00 81.44 309 GLY A C 1
ATOM 2275 O O . GLY A 1 309 ? -16.947 31.128 -3.931 1.00 81.44 309 GLY A O 1
ATOM 2276 N N . CYS A 1 310 ? -16.903 29.498 -5.472 1.00 87.62 310 CYS A N 1
ATOM 2277 C CA . CYS A 1 310 ? -16.149 28.575 -4.621 1.00 87.62 310 CYS A CA 1
ATOM 2278 C C . CYS A 1 310 ? -14.762 29.133 -4.247 1.00 87.62 310 CYS A C 1
ATOM 2280 O O . CYS A 1 310 ? -14.079 29.697 -5.110 1.00 87.62 310 CYS A O 1
ATOM 2282 N N . PRO A 1 311 ? -14.330 28.993 -2.978 1.00 84.31 311 PRO A N 1
ATOM 2283 C CA . PRO A 1 311 ? -13.002 29.409 -2.546 1.00 84.31 311 PRO A CA 1
ATOM 2284 C C . PRO A 1 311 ? -11.951 28.441 -3.100 1.00 84.31 311 PRO A C 1
ATOM 2286 O O . PRO A 1 311 ? -11.895 27.289 -2.685 1.00 84.31 311 PRO A O 1
ATOM 2289 N N . CYS A 1 312 ? -11.126 28.916 -4.033 1.00 85.44 312 CYS A N 1
ATOM 2290 C CA . CYS A 1 312 ? -10.068 28.112 -4.647 1.00 85.44 312 CYS A CA 1
ATOM 2291 C C . CYS A 1 312 ? -8.725 28.366 -3.983 1.00 85.44 312 CYS A C 1
ATOM 2293 O O . CYS A 1 312 ? -8.395 29.513 -3.655 1.00 85.44 312 CYS A O 1
ATOM 2295 N N . ILE A 1 313 ? -7.925 27.312 -3.837 1.00 82.12 313 ILE A N 1
ATOM 2296 C CA . ILE A 1 313 ? -6.555 27.447 -3.348 1.00 82.12 313 ILE A CA 1
ATOM 2297 C C . ILE A 1 313 ? -5.720 27.994 -4.503 1.00 82.12 313 ILE A C 1
ATOM 2299 O O . ILE A 1 313 ? -5.363 27.262 -5.419 1.00 82.12 313 ILE A O 1
ATOM 2303 N N . ALA A 1 314 ? -5.434 29.298 -4.480 1.00 77.88 314 ALA A N 1
ATOM 2304 C CA . ALA A 1 314 ? -4.810 30.013 -5.598 1.00 77.88 314 ALA A CA 1
ATOM 2305 C C . ALA A 1 314 ? -3.449 29.436 -6.049 1.00 77.88 314 ALA A C 1
ATOM 2307 O O . ALA A 1 314 ? -3.014 29.708 -7.165 1.00 77.88 314 ALA A O 1
ATOM 2308 N N . GLU A 1 315 ? -2.789 28.654 -5.192 1.00 76.56 315 GLU A N 1
ATOM 2309 C CA . GLU A 1 315 ? -1.519 27.973 -5.470 1.00 76.56 315 GLU A CA 1
ATOM 2310 C C . GLU A 1 315 ? -1.685 26.730 -6.357 1.00 76.56 315 GLU A C 1
ATOM 2312 O O . GLU A 1 315 ? -0.815 26.447 -7.173 1.00 76.56 315 GLU A O 1
ATOM 2317 N N . PHE A 1 316 ? -2.806 26.013 -6.238 1.00 79.44 316 PHE A N 1
ATOM 2318 C CA . PHE A 1 316 ? -3.012 24.722 -6.910 1.00 79.44 316 PHE A CA 1
ATOM 2319 C C . PHE A 1 316 ? -4.187 24.729 -7.879 1.00 79.44 316 PHE A C 1
ATOM 2321 O O . PHE A 1 316 ? -4.275 23.869 -8.755 1.00 79.44 316 PHE A O 1
ATOM 2328 N N . GLU A 1 317 ? -5.080 25.709 -7.763 1.00 82.06 317 GLU A N 1
ATOM 2329 C CA . GLU A 1 317 ? -6.346 25.756 -8.475 1.00 82.06 317 GLU A CA 1
ATOM 2330 C C . GLU A 1 317 ? -6.575 27.111 -9.141 1.00 82.06 317 GLU A C 1
ATOM 2332 O O . GLU A 1 317 ? -6.126 28.164 -8.687 1.00 82.06 317 GLU A O 1
ATOM 2337 N N . ASN A 1 318 ? -7.318 27.087 -10.239 1.00 79.12 318 ASN A N 1
ATOM 2338 C CA . ASN A 1 318 ? -7.899 28.260 -10.861 1.00 79.12 318 ASN A CA 1
ATOM 2339 C C . ASN A 1 318 ? -9.393 28.318 -10.537 1.00 79.12 318 ASN A C 1
ATOM 2341 O O . ASN A 1 318 ? -10.101 27.325 -10.720 1.00 79.12 318 ASN A O 1
ATOM 2345 N N . LYS A 1 319 ? -9.892 29.502 -10.159 1.00 82.62 319 LYS A N 1
ATOM 2346 C CA . LYS A 1 319 ? -11.337 29.764 -10.119 1.00 82.62 319 LYS A CA 1
ATOM 2347 C C . LYS A 1 319 ? -11.890 29.773 -11.545 1.00 82.62 319 LYS A C 1
ATOM 2349 O O . LYS A 1 319 ? -11.343 30.451 -12.423 1.00 82.62 319 LYS A O 1
ATOM 2354 N N . ARG A 1 320 ? -12.963 29.023 -11.780 1.00 80.75 320 ARG A N 1
ATOM 2355 C CA . ARG A 1 320 ? -13.689 28.963 -13.057 1.00 80.75 320 ARG A CA 1
ATOM 2356 C C . ARG A 1 320 ? -15.131 29.386 -12.859 1.00 80.75 320 ARG A C 1
ATOM 2358 O O . ARG A 1 320 ? -15.666 29.186 -11.778 1.00 80.75 320 ARG A O 1
ATOM 2365 N N . GLU A 1 321 ? -15.726 29.975 -13.890 1.00 77.06 321 GLU A N 1
ATOM 2366 C CA . GLU A 1 321 ? -17.128 30.395 -13.919 1.00 77.06 321 GLU A CA 1
ATOM 2367 C C . GLU A 1 321 ? -17.761 29.941 -15.243 1.00 77.06 321 GLU A C 1
ATOM 2369 O O . GLU A 1 321 ? -17.220 30.227 -16.313 1.00 77.06 321 GLU A O 1
ATOM 2374 N N . MET A 1 322 ? -18.891 29.237 -15.177 1.00 67.00 322 MET A N 1
ATOM 2375 C CA . MET A 1 322 ? -19.726 28.884 -16.330 1.00 67.00 322 MET A CA 1
ATOM 2376 C C . MET A 1 322 ? -21.194 28.990 -15.916 1.00 67.00 322 MET A C 1
ATOM 2378 O O . MET A 1 322 ? -21.594 28.433 -14.897 1.00 67.00 322 MET A O 1
ATOM 2382 N N . ASP A 1 323 ? -21.976 29.765 -16.669 1.00 74.19 323 ASP A N 1
ATOM 2383 C CA . ASP A 1 323 ? -23.416 29.970 -16.452 1.00 74.19 323 ASP A CA 1
ATOM 2384 C C . ASP A 1 323 ? -23.822 30.363 -15.014 1.00 74.19 323 ASP A C 1
ATOM 2386 O O . ASP A 1 323 ? -24.896 30.014 -14.533 1.00 74.19 323 ASP A O 1
ATOM 2390 N N . GLY A 1 324 ? -22.969 31.128 -14.319 1.00 71.12 324 GLY A N 1
ATOM 2391 C CA . GLY A 1 324 ? -23.219 31.603 -12.950 1.00 71.12 324 GLY A CA 1
ATOM 2392 C C . GLY A 1 324 ? -22.808 30.629 -11.841 1.00 71.12 324 GLY A C 1
ATOM 2393 O O . GLY A 1 324 ? -22.881 30.994 -10.671 1.00 71.12 324 GLY A O 1
ATOM 2394 N N . TYR A 1 325 ? -22.321 29.438 -12.191 1.00 67.62 325 TYR A N 1
ATOM 2395 C CA . TYR A 1 325 ? -21.678 28.509 -11.265 1.00 67.62 325 TYR A CA 1
ATOM 2396 C C . TYR A 1 325 ? -20.174 28.696 -11.305 1.00 67.62 325 TYR A C 1
ATOM 2398 O O . TYR A 1 325 ? -19.598 28.942 -12.366 1.00 67.62 325 TYR A O 1
ATOM 2406 N N . SER A 1 326 ? -19.523 28.537 -10.157 1.00 80.06 326 SER A N 1
ATOM 2407 C CA . SER A 1 326 ? -18.063 28.554 -10.103 1.00 80.06 326 SER A CA 1
ATOM 2408 C C . SER A 1 326 ? -17.511 27.362 -9.351 1.00 80.06 326 SER A C 1
ATOM 2410 O O . SER A 1 326 ? -18.098 26.930 -8.364 1.00 80.06 326 SER A O 1
ATOM 2412 N N . TRP A 1 327 ? -16.374 26.851 -9.804 1.00 85.31 327 TRP A N 1
ATOM 2413 C CA . TRP A 1 327 ? -15.665 25.741 -9.175 1.00 85.31 327 TRP A CA 1
ATOM 2414 C C . TRP A 1 327 ? -14.156 25.954 -9.280 1.00 85.31 327 TRP A C 1
ATOM 2416 O O . TRP A 1 327 ? -13.678 26.845 -9.993 1.00 85.31 327 TRP A O 1
ATOM 2426 N N . CYS A 1 328 ? -13.412 25.133 -8.551 1.00 82.19 328 CYS A N 1
ATOM 2427 C CA . CYS A 1 328 ? -11.962 25.177 -8.506 1.00 82.19 328 CYS A CA 1
ATOM 2428 C C . CYS A 1 328 ? -11.395 24.031 -9.340 1.00 82.19 328 CYS A C 1
ATOM 2430 O O . CYS A 1 328 ? -11.804 22.882 -9.190 1.00 82.19 328 CYS A O 1
ATOM 2432 N N . GLN A 1 329 ? -10.508 24.356 -10.279 1.00 79.75 329 GLN A N 1
ATOM 2433 C CA . GLN A 1 329 ? -9.895 23.386 -11.185 1.00 79.75 329 GLN A CA 1
ATOM 2434 C C . GLN A 1 329 ? -8.380 23.413 -11.022 1.00 79.75 329 GLN A C 1
ATOM 2436 O O . GLN A 1 329 ? -7.787 24.489 -11.102 1.00 79.75 329 GLN A O 1
ATOM 2441 N N . SER A 1 330 ? -7.757 22.245 -10.852 1.00 78.00 330 SER A N 1
ATOM 2442 C CA . SER A 1 330 ? -6.301 22.126 -10.723 1.00 78.00 330 SER A CA 1
ATOM 2443 C C . SER A 1 330 ? -5.558 22.820 -11.874 1.00 78.00 330 SER A C 1
ATOM 2445 O O . SER A 1 330 ? -5.916 22.673 -13.044 1.00 78.00 330 SER A O 1
ATOM 2447 N N . GLN A 1 331 ? -4.492 23.551 -11.549 1.00 71.00 331 GLN A N 1
ATOM 2448 C CA . GLN A 1 331 ? -3.623 24.234 -12.513 1.00 71.00 331 GLN A CA 1
ATOM 2449 C C . GLN A 1 331 ? -2.813 23.264 -13.396 1.00 71.00 331 GLN A C 1
ATOM 2451 O O . GLN A 1 331 ? -2.318 23.681 -14.441 1.00 71.00 331 GLN A O 1
ATOM 2456 N N . LYS A 1 332 ? -2.700 21.980 -13.015 1.00 69.88 332 LYS A N 1
ATOM 2457 C CA . LYS A 1 332 ? -1.941 20.941 -13.745 1.00 69.88 332 LYS A CA 1
ATOM 2458 C C . LYS A 1 332 ? -2.651 20.469 -15.025 1.00 69.88 332 LYS A C 1
ATOM 2460 O O . LYS A 1 332 ? -2.000 19.972 -15.937 1.00 69.88 332 LYS A O 1
ATOM 2465 N N . TRP A 1 333 ? -3.969 20.650 -15.117 1.00 60.09 333 TRP A N 1
ATOM 2466 C CA . TRP A 1 333 ? -4.770 20.239 -16.272 1.00 60.09 333 TRP A CA 1
ATOM 2467 C C . TRP A 1 333 ? -4.960 21.425 -17.225 1.00 60.09 333 TRP A C 1
ATOM 2469 O O . TRP A 1 333 ? -5.548 22.441 -16.845 1.00 60.09 333 TRP A O 1
ATOM 2479 N N . GLN A 1 334 ? -4.475 21.316 -18.469 1.00 53.84 334 GLN A N 1
ATOM 2480 C CA . GLN A 1 334 ? -4.788 22.321 -19.490 1.00 53.84 334 GLN A CA 1
ATOM 2481 C C . GLN A 1 334 ? -6.288 22.292 -19.812 1.00 53.84 334 GLN A C 1
ATOM 2483 O O . GLN A 1 334 ? -6.913 21.234 -19.857 1.00 53.84 334 GLN A O 1
ATOM 2488 N N . CYS A 1 335 ? -6.876 23.478 -19.976 1.00 47.88 335 CYS A N 1
ATOM 2489 C CA . CYS A 1 335 ? -8.318 23.653 -20.101 1.00 47.88 335 CYS A CA 1
ATOM 2490 C C . CYS A 1 335 ? -8.905 22.848 -21.274 1.00 47.88 335 CYS A C 1
ATOM 2492 O O . CYS A 1 335 ? -8.323 22.860 -22.361 1.00 47.88 335 CYS A O 1
ATOM 2494 N N . PRO A 1 336 ? -10.116 22.283 -21.123 1.00 55.53 336 PRO A N 1
ATOM 2495 C CA . PRO A 1 336 ? -10.935 21.955 -22.269 1.00 55.53 336 PRO A CA 1
ATOM 2496 C C . PRO A 1 336 ? -11.264 23.231 -23.040 1.00 55.53 336 PRO A C 1
ATOM 2498 O O . PRO A 1 336 ? -11.699 24.227 -22.460 1.00 55.53 336 PRO A O 1
ATOM 2501 N N . ILE A 1 337 ? -11.038 23.223 -24.344 1.00 64.62 337 ILE A N 1
ATOM 2502 C CA . ILE A 1 337 ? -11.461 24.316 -25.223 1.00 64.62 337 ILE A CA 1
ATOM 2503 C C . ILE A 1 337 ? -12.942 24.144 -25.560 1.00 64.62 337 ILE A C 1
ATOM 2505 O O . ILE A 1 337 ? -13.401 23.064 -25.928 1.00 64.62 337 ILE A O 1
ATOM 2509 N N . THR A 1 338 ? -13.705 25.226 -25.453 1.00 71.25 338 THR A N 1
ATOM 2510 C CA . THR A 1 338 ? -15.082 25.261 -25.950 1.00 71.25 338 THR A CA 1
ATOM 2511 C C . THR A 1 338 ? -15.060 25.735 -27.396 1.00 71.25 338 THR A C 1
ATOM 2513 O O . THR A 1 338 ? -14.753 26.898 -27.670 1.00 71.25 338 THR A O 1
ATOM 2516 N N . CYS A 1 339 ? -15.357 24.828 -28.321 1.00 79.56 339 CYS A N 1
ATOM 2517 C CA . CYS A 1 339 ? -15.498 25.152 -29.735 1.00 79.56 339 CYS A CA 1
ATOM 2518 C C . CYS A 1 339 ? -16.868 25.781 -30.010 1.00 79.56 339 CYS A C 1
ATOM 2520 O O . CYS A 1 339 ? -17.817 25.587 -29.251 1.00 79.56 339 CYS A O 1
ATOM 2522 N N . LYS A 1 340 ? -16.971 26.586 -31.071 1.00 80.25 340 LYS A N 1
ATOM 2523 C CA . LYS A 1 340 ? -18.264 27.158 -31.485 1.00 80.25 340 LYS A CA 1
ATOM 2524 C C . LYS A 1 340 ? -19.192 26.053 -31.987 1.00 80.25 340 LYS A C 1
ATOM 2526 O O . LYS A 1 340 ? -18.712 25.037 -32.464 1.00 80.25 340 LYS A O 1
ATOM 2531 N N . ASP A 1 341 ? -20.494 26.315 -32.051 1.00 77.38 341 ASP A N 1
ATOM 2532 C CA . ASP A 1 341 ? -21.503 25.374 -32.581 1.00 77.38 341 ASP A CA 1
ATOM 2533 C C . ASP A 1 341 ? -21.238 24.886 -34.029 1.00 77.38 341 ASP A C 1
ATOM 2535 O O . ASP A 1 341 ? -21.858 23.933 -34.493 1.00 77.38 341 ASP A O 1
ATOM 2539 N N . THR A 1 342 ? -20.342 25.550 -34.771 1.00 79.00 342 THR A N 1
ATOM 2540 C CA . THR A 1 342 ? -19.908 25.178 -36.133 1.00 79.00 342 THR A CA 1
ATOM 2541 C C . THR A 1 342 ? -18.585 24.404 -36.175 1.00 79.00 342 THR A C 1
ATOM 2543 O O . THR A 1 342 ? -18.067 24.113 -37.254 1.00 79.00 342 THR A O 1
ATOM 2546 N N . GLU A 1 343 ? -17.998 24.120 -35.022 1.00 84.75 343 GLU A N 1
ATOM 2547 C CA . GLU A 1 343 ? -16.691 23.500 -34.844 1.00 84.75 343 GLU A CA 1
ATOM 2548 C C . GLU A 1 343 ? -16.840 22.263 -33.941 1.00 84.75 343 GLU A C 1
ATOM 2550 O O . GLU A 1 343 ? -17.692 22.214 -33.058 1.00 84.75 343 GLU A O 1
ATOM 2555 N N . THR A 1 344 ? -16.012 21.249 -34.162 1.00 80.62 344 THR A N 1
ATOM 2556 C CA . THR A 1 344 ? -15.860 20.088 -33.287 1.00 80.62 344 THR A CA 1
ATOM 2557 C C . THR A 1 344 ? -14.565 20.212 -32.492 1.00 80.62 344 THR A C 1
ATOM 2559 O O . THR A 1 344 ? -13.555 20.715 -32.998 1.00 80.62 344 THR A O 1
ATOM 2562 N N . THR A 1 345 ? -14.585 19.746 -31.246 1.00 84.81 345 THR A N 1
ATOM 2563 C CA . THR A 1 345 ? -13.376 19.623 -30.428 1.00 84.81 345 THR A CA 1
ATOM 2564 C C . THR A 1 345 ? -12.557 18.431 -30.913 1.00 84.81 345 THR A C 1
ATOM 2566 O O . THR A 1 345 ? -13.083 17.332 -31.081 1.00 84.81 345 THR A O 1
ATOM 2569 N N . CYS A 1 346 ? -11.268 18.654 -31.135 1.00 84.12 346 CYS A N 1
ATOM 2570 C CA . CYS A 1 346 ? -10.294 17.676 -31.594 1.00 84.12 346 CYS A CA 1
ATOM 2571 C C . CYS A 1 346 ? -9.259 17.426 -30.507 1.00 84.12 346 CYS A C 1
ATOM 2573 O O . CYS A 1 346 ? -8.703 18.375 -29.955 1.00 84.12 346 CYS A O 1
ATOM 2575 N N . TYR A 1 347 ? -8.971 16.156 -30.243 1.00 84.00 347 TYR A N 1
ATOM 2576 C CA . TYR A 1 347 ? -7.982 15.726 -29.261 1.00 84.00 347 TYR A CA 1
ATOM 2577 C C . TYR A 1 347 ? -6.775 15.163 -30.005 1.00 84.00 347 TYR A C 1
ATOM 2579 O O . TYR A 1 347 ? -6.897 14.147 -30.682 1.00 84.00 347 TYR A O 1
ATOM 2587 N N . ALA A 1 348 ? -5.625 15.829 -29.908 1.00 80.88 348 ALA A N 1
ATOM 2588 C CA . ALA A 1 348 ? -4.372 15.293 -30.427 1.00 80.88 348 ALA A CA 1
ATOM 2589 C C . ALA A 1 348 ? -3.793 14.312 -29.403 1.00 80.88 348 ALA A C 1
ATOM 2591 O O . ALA A 1 348 ? -3.456 14.726 -28.293 1.00 80.88 348 ALA A O 1
ATOM 2592 N N . MET A 1 349 ? -3.690 13.032 -29.761 1.00 83.25 349 MET A N 1
ATOM 2593 C CA . MET A 1 349 ? -3.043 12.018 -28.925 1.00 83.25 349 MET A CA 1
ATOM 2594 C C . MET A 1 349 ? -1.523 12.152 -29.029 1.00 83.25 349 MET A C 1
ATOM 2596 O O . MET A 1 349 ? -0.987 12.391 -30.111 1.00 83.25 349 MET A O 1
ATOM 2600 N N . ALA A 1 350 ? -0.823 12.019 -27.904 1.00 82.94 350 ALA A N 1
ATOM 2601 C CA . ALA A 1 350 ? 0.616 11.814 -27.937 1.00 82.94 350 ALA A CA 1
ATOM 2602 C C . ALA A 1 350 ? 0.900 10.360 -28.331 1.00 82.94 350 ALA A C 1
ATOM 2604 O O . ALA A 1 350 ? 0.132 9.464 -27.991 1.00 82.94 350 ALA A O 1
ATOM 2605 N N . TYR A 1 351 ? 2.001 10.136 -29.043 1.00 85.12 351 TYR A N 1
ATOM 2606 C CA . TYR A 1 351 ? 2.444 8.806 -29.446 1.00 85.12 351 TYR A CA 1
ATOM 2607 C C . TYR A 1 351 ? 3.848 8.551 -28.910 1.00 85.12 351 TYR A C 1
ATOM 2609 O O . TYR A 1 351 ? 4.721 9.425 -28.976 1.00 85.12 351 TYR A O 1
ATOM 2617 N N . SER A 1 352 ? 4.072 7.349 -28.397 1.00 80.00 352 SER A N 1
ATOM 2618 C CA . SER A 1 352 ? 5.397 6.855 -28.037 1.00 80.00 352 SER A CA 1
ATOM 2619 C C . SER A 1 352 ? 6.246 6.592 -29.294 1.00 80.00 352 SER A C 1
ATOM 2621 O O . SER A 1 352 ? 5.756 6.603 -30.426 1.00 80.00 352 SER A O 1
ATOM 2623 N N . GLN A 1 353 ? 7.558 6.370 -29.130 1.00 78.00 353 GLN A N 1
ATOM 2624 C CA . GLN A 1 353 ? 8.471 6.165 -30.274 1.00 78.00 353 GLN A CA 1
ATOM 2625 C C . GLN A 1 353 ? 8.142 4.925 -31.121 1.00 78.00 353 GLN A C 1
ATOM 2627 O O . GLN A 1 353 ? 8.477 4.887 -32.304 1.00 78.00 353 GLN A O 1
ATOM 2632 N N . ASP A 1 354 ? 7.489 3.930 -30.533 1.00 74.19 354 ASP A N 1
ATOM 2633 C CA . ASP A 1 354 ? 6.986 2.710 -31.168 1.00 74.19 354 ASP A CA 1
ATOM 2634 C C . ASP A 1 354 ? 5.587 2.875 -31.795 1.00 74.19 354 ASP A C 1
ATOM 2636 O O . ASP A 1 354 ? 5.076 1.940 -32.407 1.00 74.19 354 ASP A O 1
ATOM 2640 N N . GLY A 1 355 ? 5.000 4.076 -31.729 1.00 78.44 355 GLY A N 1
ATOM 2641 C CA . GLY A 1 355 ? 3.776 4.444 -32.443 1.00 78.44 355 GLY A CA 1
ATOM 2642 C C . GLY A 1 355 ? 2.473 4.098 -31.726 1.00 78.44 355 GLY A C 1
ATOM 2643 O O . GLY A 1 355 ? 1.410 4.262 -32.325 1.00 78.44 355 GLY A O 1
ATOM 2644 N N . TYR A 1 356 ? 2.530 3.651 -30.468 1.00 83.81 356 TYR A N 1
ATOM 2645 C CA . TYR A 1 356 ? 1.343 3.454 -29.637 1.00 83.81 356 TYR A CA 1
ATOM 2646 C C . TYR A 1 356 ? 0.878 4.774 -29.010 1.00 83.81 356 TYR A C 1
ATOM 2648 O O . TYR A 1 356 ? 1.709 5.639 -28.719 1.00 83.81 356 TYR A O 1
ATOM 2656 N N . PRO A 1 357 ? -0.438 4.963 -28.808 1.00 82.12 357 PRO A N 1
ATOM 2657 C CA . PRO A 1 357 ? -0.933 6.112 -28.066 1.00 82.12 357 PRO A CA 1
ATOM 2658 C C . PRO A 1 357 ? -0.397 6.137 -26.630 1.00 82.12 357 PRO A C 1
ATOM 2660 O O . PRO A 1 357 ? -0.494 5.146 -25.907 1.00 82.12 357 PRO A O 1
ATOM 2663 N N . ASP A 1 358 ? 0.137 7.281 -26.213 1.00 81.8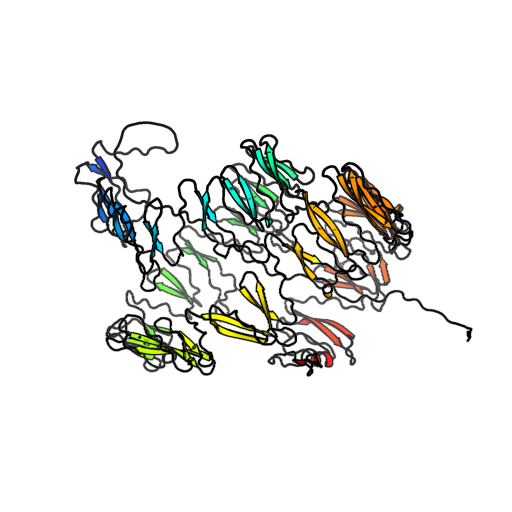1 358 ASP A N 1
ATOM 2664 C CA . ASP A 1 358 ? 0.592 7.549 -24.851 1.00 81.81 358 ASP A CA 1
ATOM 2665 C C . ASP A 1 358 ? -0.537 8.243 -24.076 1.00 81.81 358 ASP A C 1
ATOM 2667 O O . ASP A 1 358 ? -0.796 9.438 -24.242 1.00 81.81 358 ASP A O 1
ATOM 2671 N N . TYR A 1 359 ? -1.250 7.464 -23.260 1.00 76.12 359 TYR A N 1
ATOM 2672 C CA . TYR A 1 359 ? -2.392 7.943 -22.478 1.00 76.12 359 TYR A CA 1
ATOM 2673 C C . TYR A 1 359 ? -1.988 8.756 -21.239 1.00 76.12 359 TYR A C 1
ATOM 2675 O O . TYR A 1 359 ? -2.844 9.425 -20.656 1.00 76.12 359 TYR A O 1
ATOM 2683 N N . ASP A 1 360 ? -0.708 8.738 -20.858 1.00 67.75 360 ASP A N 1
ATOM 2684 C CA . ASP A 1 360 ? -0.193 9.455 -19.687 1.00 67.75 360 ASP A CA 1
ATOM 2685 C C . ASP A 1 360 ? 0.187 10.907 -20.022 1.00 67.75 360 ASP A C 1
ATOM 2687 O O . ASP A 1 360 ? 0.333 11.755 -19.134 1.00 67.75 360 ASP A O 1
ATOM 2691 N N . VAL A 1 361 ? 0.291 11.237 -21.313 1.00 65.69 361 VAL A N 1
ATOM 2692 C CA . VAL A 1 361 ? 0.490 12.602 -21.800 1.00 65.69 361 VAL A CA 1
ATOM 2693 C C . VAL A 1 361 ? -0.857 13.200 -22.198 1.00 65.69 361 VAL A C 1
ATOM 2695 O O . VAL A 1 361 ? -1.494 12.783 -23.163 1.00 65.69 361 VAL A O 1
ATOM 2698 N N . ALA A 1 362 ? -1.288 14.232 -21.470 1.00 64.50 362 ALA A N 1
ATOM 2699 C CA . ALA A 1 362 ? -2.528 14.939 -21.772 1.00 64.50 362 ALA A CA 1
ATOM 2700 C C . ALA A 1 362 ? -2.518 15.475 -23.216 1.00 64.50 362 ALA A C 1
ATOM 2702 O O . ALA A 1 362 ? -1.717 16.345 -23.568 1.00 64.50 362 ALA A O 1
ATOM 2703 N N . GLY A 1 363 ? -3.422 14.952 -24.047 1.00 70.06 363 GLY A N 1
ATOM 2704 C CA . GLY A 1 363 ? -3.548 15.354 -25.441 1.00 70.06 363 GLY A CA 1
ATOM 2705 C C . GLY A 1 363 ? -3.923 16.829 -25.600 1.00 70.06 363 GLY A C 1
ATOM 2706 O O . GLY A 1 363 ? -4.785 17.350 -24.886 1.00 70.06 363 GLY A O 1
ATOM 2707 N N . ASN A 1 364 ? -3.298 17.516 -26.560 1.00 76.50 364 ASN A N 1
ATOM 2708 C CA . ASN A 1 364 ? -3.624 18.909 -26.862 1.00 76.50 364 ASN A CA 1
ATOM 2709 C C . ASN A 1 364 ? -5.001 18.992 -27.524 1.00 76.50 364 ASN A C 1
ATOM 2711 O O . ASN A 1 364 ? -5.256 18.342 -28.538 1.00 76.50 364 ASN A O 1
ATOM 2715 N N . GLN A 1 365 ? -5.877 19.837 -26.989 1.00 81.06 365 GLN A N 1
ATOM 2716 C CA . GLN A 1 365 ? -7.188 20.068 -27.583 1.00 81.06 365 GLN A CA 1
ATOM 2717 C C . GLN A 1 365 ? -7.124 21.219 -28.602 1.00 81.06 365 GLN A C 1
ATOM 2719 O O . GLN A 1 365 ? -6.530 22.265 -28.334 1.00 81.06 365 GLN A O 1
ATOM 2724 N N . SER A 1 366 ? -7.748 21.053 -29.772 1.00 87.00 366 SER A N 1
ATOM 2725 C CA . SER A 1 366 ? -7.940 22.105 -30.793 1.00 87.00 366 SER A CA 1
ATOM 2726 C C . SER A 1 366 ? -9.377 22.116 -31.348 1.00 87.00 366 SER A C 1
ATOM 2728 O O . SER A 1 366 ? -10.095 21.135 -31.200 1.00 87.00 366 SER A O 1
ATOM 2730 N N . CYS A 1 367 ? -9.833 23.220 -31.948 1.00 86.69 367 CYS A N 1
ATOM 2731 C CA . CYS A 1 367 ? -11.136 23.275 -32.627 1.00 86.69 367 CYS A CA 1
ATOM 2732 C C . CYS A 1 367 ? -10.950 23.112 -34.136 1.00 86.69 367 CYS A C 1
ATOM 2734 O O . CYS A 1 367 ? -10.110 23.802 -34.720 1.00 86.69 367 CYS A O 1
ATOM 2736 N N . ALA A 1 368 ? -11.759 22.264 -34.773 1.00 82.81 368 ALA A N 1
ATOM 2737 C CA . ALA A 1 368 ? -11.815 22.131 -36.229 1.00 82.81 368 ALA A CA 1
ATOM 2738 C C . ALA A 1 368 ? -13.247 22.347 -36.743 1.00 82.81 368 ALA A C 1
ATOM 2740 O O . ALA A 1 368 ? -14.193 21.970 -36.061 1.00 82.81 368 ALA A O 1
ATOM 2741 N N . PRO A 1 369 ? -13.457 22.931 -37.932 1.00 82.88 369 PRO A N 1
ATOM 2742 C CA . PRO A 1 369 ? -14.787 23.016 -38.533 1.00 82.88 369 PRO A CA 1
ATOM 2743 C C . PRO A 1 369 ? -15.445 21.635 -38.697 1.00 82.88 369 PRO A C 1
ATOM 2745 O O . PRO A 1 369 ? -14.782 20.673 -39.094 1.00 82.88 369 PRO A O 1
ATOM 2748 N N . LEU A 1 370 ? -16.755 21.545 -38.436 1.00 74.31 370 LEU A N 1
ATOM 2749 C CA . LEU A 1 370 ? -17.543 20.304 -38.569 1.00 74.31 370 LEU A CA 1
ATOM 2750 C C . LEU A 1 370 ? -17.461 19.667 -39.972 1.00 74.31 370 LEU A C 1
ATOM 2752 O O . LEU A 1 370 ? -17.646 18.463 -40.106 1.00 74.31 370 LEU A O 1
ATOM 2756 N N . ASP A 1 371 ? -17.182 20.456 -41.014 1.00 76.69 371 ASP A N 1
ATOM 2757 C CA . ASP A 1 371 ? -17.068 20.021 -42.413 1.00 76.69 371 ASP A CA 1
ATOM 2758 C C . ASP A 1 371 ? -15.646 19.610 -42.842 1.00 76.69 371 ASP A C 1
ATOM 2760 O O . ASP A 1 371 ? -15.475 19.065 -43.932 1.00 76.69 371 ASP A O 1
ATOM 2764 N N . VAL A 1 372 ? -14.633 19.849 -42.002 1.00 79.38 372 VAL A N 1
ATOM 2765 C CA . VAL A 1 372 ? -13.222 19.513 -42.273 1.00 79.38 372 VAL A CA 1
ATOM 2766 C C . VAL A 1 372 ? -12.763 18.297 -41.457 1.00 79.38 372 VAL A C 1
ATOM 2768 O O . VAL A 1 372 ? -11.909 17.538 -41.921 1.00 79.38 372 VAL A O 1
ATOM 2771 N N . GLY A 1 373 ? -13.359 18.074 -40.280 1.00 78.25 373 GLY A N 1
ATOM 2772 C CA . GLY A 1 373 ? -12.948 17.025 -39.344 1.00 78.25 373 GLY A CA 1
ATOM 2773 C C . GLY A 1 373 ? -11.600 17.319 -38.677 1.00 78.25 373 GLY A C 1
ATOM 2774 O O . GLY A 1 373 ? -10.943 18.323 -38.966 1.00 78.25 373 GLY A O 1
ATOM 2775 N N . CYS A 1 374 ? -11.193 16.464 -37.742 1.00 85.50 374 CYS A N 1
ATOM 2776 C CA . CYS A 1 374 ? -9.957 16.672 -36.991 1.00 85.50 374 CYS A CA 1
ATOM 2777 C C . CYS A 1 374 ? -8.711 16.336 -37.832 1.00 85.50 374 CYS A C 1
ATOM 2779 O O . CYS A 1 374 ? -8.718 15.340 -38.555 1.00 85.50 374 CYS A O 1
ATOM 2781 N N . PRO A 1 375 ? -7.637 17.148 -37.771 1.00 85.44 375 PRO A N 1
ATOM 2782 C CA . PRO A 1 375 ? -6.392 16.848 -38.472 1.00 85.44 375 PRO A CA 1
ATOM 2783 C C . PRO A 1 375 ? -5.667 15.673 -37.803 1.00 85.44 375 PRO A C 1
ATOM 2785 O O . PRO A 1 375 ? -5.367 15.744 -36.615 1.00 85.44 375 PRO A O 1
ATOM 2788 N N . CYS A 1 376 ? -5.360 14.631 -38.578 1.00 89.94 376 CYS A N 1
ATOM 2789 C CA . CYS A 1 376 ? -4.620 13.463 -38.096 1.00 89.94 376 CYS A CA 1
ATOM 2790 C C . CYS A 1 376 ? -3.108 13.669 -38.188 1.00 89.94 376 CYS A C 1
ATOM 2792 O O . CYS A 1 376 ? -2.611 14.284 -39.144 1.00 89.94 376 CYS A O 1
ATOM 2794 N N . ASP A 1 377 ? -2.366 13.121 -37.230 1.00 87.88 377 ASP A N 1
ATOM 2795 C CA . ASP A 1 377 ? -0.909 13.084 -37.290 1.00 87.88 377 ASP A CA 1
ATOM 2796 C C . ASP A 1 377 ? -0.469 12.137 -38.411 1.00 87.88 377 ASP A C 1
ATOM 2798 O O . ASP A 1 377 ? -0.490 10.921 -38.280 1.00 87.88 377 ASP A O 1
ATOM 2802 N N . SER A 1 378 ? -0.025 12.695 -39.537 1.00 87.62 378 SER A N 1
ATOM 2803 C CA . SER A 1 378 ? 0.355 11.900 -40.711 1.00 87.62 378 SER A CA 1
ATOM 2804 C C . SER A 1 378 ? 1.488 10.892 -40.477 1.00 87.62 378 SER A C 1
ATOM 2806 O O . SER A 1 378 ? 1.691 10.017 -41.324 1.00 87.62 378 SER A O 1
ATOM 2808 N N . GLN A 1 379 ? 2.257 11.007 -39.388 1.00 86.88 379 GLN A N 1
ATOM 2809 C CA . GLN A 1 379 ? 3.293 10.043 -39.032 1.00 86.88 379 GLN A CA 1
ATOM 2810 C C . GLN A 1 379 ? 2.677 8.822 -38.342 1.00 86.88 379 GLN A C 1
ATOM 2812 O O . GLN A 1 379 ? 2.961 7.703 -38.776 1.00 86.88 379 GLN A O 1
ATOM 2817 N N . PHE A 1 380 ? 1.796 9.031 -37.363 1.00 89.19 380 PHE A N 1
ATOM 2818 C CA . PHE A 1 380 ? 1.294 7.981 -36.464 1.00 89.19 380 PHE A CA 1
ATOM 2819 C C . PHE A 1 380 ? -0.149 7.544 -36.722 1.00 89.19 380 PHE A C 1
ATOM 2821 O O . PHE A 1 380 ? -0.535 6.461 -36.294 1.00 89.19 380 PHE A O 1
ATOM 2828 N N . GLU A 1 381 ? -0.926 8.326 -37.462 1.00 91.06 381 GLU A N 1
ATOM 2829 C CA . GLU A 1 381 ? -2.355 8.122 -37.690 1.00 91.06 381 GLU A CA 1
ATOM 2830 C C . GLU A 1 381 ? -2.700 8.074 -39.183 1.00 91.06 381 GLU A C 1
ATOM 2832 O O . GLU A 1 381 ? -2.090 8.756 -40.014 1.00 91.06 381 GLU A O 1
ATOM 2837 N N . ASP A 1 382 ? -3.719 7.287 -39.515 1.00 87.81 382 ASP A N 1
ATOM 2838 C CA . ASP A 1 382 ? -4.432 7.333 -40.785 1.00 87.81 382 ASP A CA 1
ATOM 2839 C C . ASP A 1 382 ? -5.741 8.122 -40.623 1.00 87.81 382 ASP A C 1
ATOM 2841 O O . ASP A 1 382 ? -6.437 8.022 -39.611 1.00 87.81 382 ASP A O 1
ATOM 2845 N N . ASN A 1 383 ? -6.081 8.923 -41.637 1.00 88.06 383 ASN A N 1
ATOM 2846 C CA . ASN A 1 383 ? -7.357 9.634 -41.699 1.00 88.06 383 ASN A CA 1
ATOM 2847 C C . ASN A 1 383 ? -8.433 8.704 -42.270 1.00 88.06 383 ASN A C 1
ATOM 2849 O O . ASN A 1 383 ? -8.467 8.445 -43.476 1.00 88.06 383 ASN A O 1
ATOM 2853 N N . CYS A 1 384 ? -9.299 8.209 -41.397 1.00 83.81 384 CYS A N 1
ATOM 2854 C CA . CYS A 1 384 ? -10.350 7.260 -41.715 1.00 83.81 384 CYS A CA 1
ATOM 2855 C C . CYS A 1 384 ? -11.689 7.971 -41.902 1.00 83.81 384 CYS A C 1
ATOM 2857 O O . CYS A 1 384 ? -11.999 8.934 -41.210 1.00 83.81 384 CYS A O 1
ATOM 2859 N N . SER A 1 385 ? -12.518 7.488 -42.826 1.00 77.38 385 SER A N 1
ATOM 2860 C CA . SER A 1 385 ? -13.870 8.010 -43.043 1.00 77.38 385 SER A CA 1
ATOM 2861 C C . SER A 1 385 ? -14.899 6.939 -42.696 1.00 77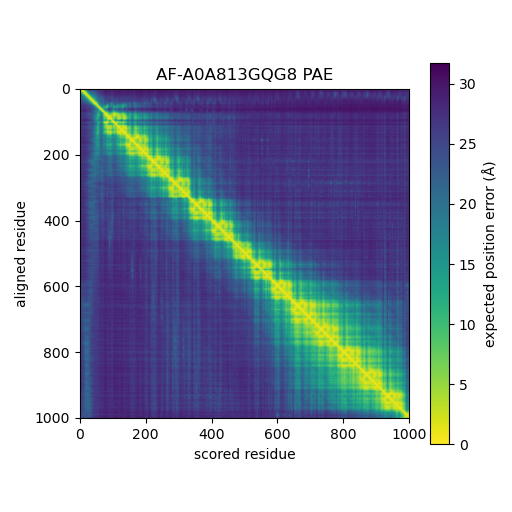.38 385 SER A C 1
ATOM 2863 O O . SER A 1 385 ? -14.926 5.894 -43.346 1.00 77.38 385 SER A O 1
ATOM 2865 N N . GLY A 1 386 ? -15.744 7.205 -41.701 1.00 73.19 386 GLY A N 1
ATOM 2866 C CA . GLY A 1 386 ? -16.885 6.360 -41.341 1.00 73.19 386 GLY A CA 1
ATOM 2867 C C . GLY A 1 386 ? -18.229 7.049 -41.584 1.00 73.19 386 GLY A C 1
ATOM 2868 O O . GLY A 1 386 ? -18.295 8.204 -42.007 1.00 73.19 386 GLY A O 1
ATOM 2869 N N . LEU A 1 387 ? -19.326 6.356 -41.254 1.00 61.66 387 LEU A N 1
ATOM 2870 C CA . LEU A 1 387 ? -20.703 6.869 -41.381 1.00 61.66 387 LEU A CA 1
ATOM 2871 C C . LEU A 1 387 ? -20.976 8.158 -40.573 1.00 61.66 387 LEU A C 1
ATOM 2873 O O . LEU A 1 387 ? -21.967 8.836 -40.837 1.00 61.66 387 LEU A O 1
ATOM 2877 N N . TYR A 1 388 ? -20.099 8.509 -39.625 1.00 62.69 388 TYR A N 1
ATOM 2878 C CA . TYR A 1 388 ? -20.216 9.679 -38.745 1.00 62.69 388 TYR A CA 1
ATOM 2879 C C . TYR A 1 388 ? -19.199 10.801 -39.036 1.00 62.69 388 TYR A C 1
ATOM 2881 O O . TYR A 1 388 ? -19.142 11.766 -38.279 1.00 62.69 388 TYR A O 1
ATOM 2889 N N . GLY A 1 389 ? -18.423 10.711 -40.124 1.00 74.88 389 GLY A N 1
ATOM 2890 C CA . GLY A 1 389 ? -17.406 11.706 -40.498 1.00 74.88 389 GLY A CA 1
ATOM 2891 C C . GLY A 1 389 ? -15.981 11.144 -40.532 1.00 74.88 389 GLY A C 1
ATOM 2892 O O . GLY A 1 389 ? -15.780 9.928 -40.475 1.00 74.88 389 GLY A O 1
ATOM 2893 N N . SER A 1 390 ? -14.992 12.032 -40.676 1.00 79.19 390 SER A N 1
ATOM 2894 C CA . SER A 1 390 ? -13.572 11.676 -40.610 1.00 79.19 390 SER A CA 1
ATOM 2895 C C . SER A 1 390 ? -13.083 11.559 -39.164 1.00 79.19 390 SER A C 1
ATOM 2897 O O . SER A 1 390 ? -13.430 12.380 -38.315 1.00 79.19 390 SER A O 1
ATOM 2899 N N . TYR A 1 391 ? -12.271 10.544 -38.887 1.00 83.88 391 TYR A N 1
ATOM 2900 C CA . TYR A 1 391 ? -11.622 10.305 -37.598 1.00 83.88 391 TYR A CA 1
ATOM 2901 C C . TYR A 1 391 ? -10.199 9.781 -37.812 1.00 83.88 391 TYR A C 1
ATOM 2903 O O . TYR A 1 391 ? -9.876 9.252 -38.873 1.00 83.88 391 TYR A O 1
ATOM 2911 N N . CYS A 1 392 ? -9.346 9.922 -36.803 1.00 85.94 392 CYS A N 1
ATOM 2912 C CA . CYS A 1 392 ? -7.954 9.491 -36.868 1.00 85.94 392 CYS A CA 1
ATOM 2913 C C . CYS A 1 392 ? -7.791 8.136 -36.176 1.00 85.94 392 CYS A C 1
ATOM 2915 O O . CYS A 1 392 ? -8.264 7.961 -35.053 1.00 85.94 392 CYS A O 1
ATOM 2917 N N . GLN A 1 393 ? -7.147 7.178 -36.841 1.00 86.06 393 GLN A N 1
ATOM 2918 C CA . GLN A 1 393 ? -6.817 5.870 -36.273 1.00 86.06 393 GLN A CA 1
ATOM 2919 C C . GLN A 1 393 ? -5.308 5.688 -36.258 1.00 86.06 393 GLN A C 1
ATOM 2921 O O . GLN A 1 393 ? -4.656 5.896 -37.277 1.00 86.06 393 GLN A O 1
ATOM 2926 N N . ALA A 1 394 ? -4.750 5.273 -35.123 1.00 85.50 394 ALA A N 1
ATOM 2927 C CA . ALA A 1 394 ? -3.324 4.994 -35.040 1.00 85.50 394 ALA A CA 1
ATOM 2928 C C . ALA A 1 394 ? -2.940 3.858 -36.002 1.00 85.50 394 ALA A C 1
ATOM 2930 O O . ALA A 1 394 ? -3.563 2.796 -36.000 1.00 85.50 394 ALA A O 1
ATOM 2931 N N . LYS A 1 395 ? -1.877 4.053 -36.784 1.00 85.81 395 LYS A N 1
ATOM 2932 C CA . LYS A 1 395 ? -1.383 3.090 -37.785 1.00 85.81 395 LYS A CA 1
ATOM 2933 C C . LYS A 1 395 ? -0.941 1.761 -37.183 1.00 85.81 395 LYS A C 1
ATOM 2935 O O . LYS A 1 395 ? -0.907 0.752 -37.882 1.00 85.81 395 LYS A O 1
ATOM 2940 N N . VAL A 1 396 ? -0.598 1.752 -35.894 1.00 84.00 396 VAL A N 1
ATOM 2941 C CA . VAL A 1 396 ? -0.284 0.521 -35.153 1.00 84.00 396 VAL A CA 1
ATOM 2942 C C . VAL A 1 396 ? -1.492 -0.409 -35.021 1.00 84.00 396 VAL A C 1
ATOM 2944 O O . VAL A 1 396 ? -1.304 -1.607 -34.856 1.00 84.00 396 VAL A O 1
ATOM 2947 N N . TYR A 1 397 ? -2.716 0.111 -35.166 1.00 78.94 397 TYR A N 1
ATOM 2948 C CA . TYR A 1 397 ? -3.955 -0.673 -35.196 1.00 78.94 397 TYR A CA 1
ATOM 2949 C C . TYR A 1 397 ? -4.372 -1.085 -36.616 1.00 78.94 397 TYR A C 1
ATOM 2951 O O . TYR A 1 397 ? -5.538 -1.401 -36.850 1.00 78.94 397 TYR A O 1
ATOM 2959 N N . GLY A 1 398 ? -3.445 -1.051 -37.576 1.00 78.94 398 GLY A N 1
ATOM 2960 C CA . GLY A 1 398 ? -3.706 -1.434 -38.958 1.00 78.94 398 GLY A CA 1
ATOM 2961 C C . GLY A 1 398 ? -4.425 -0.358 -39.777 1.00 78.94 398 GLY A C 1
ATOM 2962 O O . GLY A 1 398 ? -4.525 0.803 -39.386 1.00 78.94 398 GLY A O 1
ATOM 2963 N N . SER A 1 399 ? -4.884 -0.753 -40.967 1.00 79.38 399 SER A N 1
ATOM 2964 C CA . SER A 1 399 ? -5.540 0.146 -41.931 1.00 79.38 399 SER A CA 1
ATOM 2965 C C . SER A 1 399 ? -6.940 0.564 -41.464 1.00 79.38 399 SER A C 1
ATOM 2967 O O . SER A 1 399 ? -7.600 -0.172 -40.732 1.00 79.38 399 SER A O 1
ATOM 2969 N N . CYS A 1 400 ? -7.434 1.710 -41.944 1.00 80.31 400 CYS A N 1
ATOM 2970 C CA . CYS A 1 400 ? -8.801 2.162 -41.674 1.00 80.31 400 CYS A CA 1
ATOM 2971 C C . CYS A 1 400 ? -9.857 1.073 -41.983 1.00 80.31 400 CYS A C 1
ATOM 2973 O O . CYS A 1 400 ? -9.832 0.522 -43.090 1.00 80.31 400 CYS A O 1
ATOM 2975 N N . PRO A 1 401 ? -10.811 0.800 -41.069 1.00 74.31 401 PRO A N 1
ATOM 2976 C CA . PRO A 1 401 ? -11.897 -0.143 -41.289 1.00 74.31 401 PRO A CA 1
ATOM 2977 C C . PRO A 1 401 ? -12.691 0.216 -42.544 1.00 74.31 401 PRO A C 1
ATOM 2979 O O . PRO A 1 401 ? -13.024 1.382 -42.786 1.00 74.31 401 PRO A O 1
ATOM 2982 N N . LEU A 1 402 ? -13.012 -0.796 -43.345 1.00 78.19 402 LEU A N 1
ATOM 2983 C CA . LEU A 1 402 ? -13.718 -0.614 -44.606 1.00 78.19 402 LEU A CA 1
ATOM 2984 C C . LEU A 1 402 ? -15.195 -0.271 -44.321 1.00 78.19 402 LEU A C 1
ATOM 2986 O O . LEU A 1 402 ? -15.928 -1.083 -43.764 1.00 78.19 402 LEU A O 1
ATOM 2990 N N . SER A 1 403 ? -15.655 0.927 -44.695 1.00 74.94 403 SER A N 1
ATOM 2991 C CA . SER A 1 403 ? -17.086 1.278 -44.645 1.00 74.94 403 SER A CA 1
ATOM 2992 C C . SER A 1 403 ? -17.755 0.984 -45.989 1.00 74.94 403 SER A C 1
ATOM 2994 O O . SER A 1 403 ? -17.379 1.567 -47.005 1.00 74.94 403 SER A O 1
ATOM 2996 N N . CYS A 1 404 ? -18.753 0.099 -45.989 1.00 79.75 404 CYS A N 1
ATOM 2997 C CA . CYS A 1 404 ? -19.496 -0.291 -47.189 1.00 79.75 404 CYS A CA 1
ATOM 2998 C C . CYS A 1 404 ? -20.668 0.649 -47.498 1.00 79.75 404 CYS A C 1
ATOM 3000 O O . CYS A 1 404 ? -21.159 1.364 -46.620 1.00 79.75 404 CYS A O 1
ATOM 3002 N N . ALA A 1 405 ? -21.119 0.660 -48.756 1.00 76.69 405 ALA A N 1
ATOM 3003 C CA . ALA A 1 405 ? -22.294 1.431 -49.154 1.00 76.69 405 ALA A CA 1
ATOM 3004 C C . ALA A 1 405 ? -23.575 0.911 -48.470 1.00 76.69 405 ALA A C 1
ATOM 3006 O O . ALA A 1 405 ? -23.630 -0.209 -47.971 1.00 76.69 405 ALA A O 1
ATOM 3007 N N . GLN A 1 406 ? -24.635 1.726 -48.456 1.00 73.94 406 GLN A N 1
ATOM 3008 C CA . GLN A 1 406 ? -25.890 1.422 -47.749 1.00 73.94 406 GLN A CA 1
ATOM 3009 C C . GLN A 1 406 ? -26.615 0.157 -48.272 1.00 73.94 406 GLN A C 1
ATOM 3011 O O . GLN A 1 406 ? -27.505 -0.361 -47.601 1.00 73.94 406 GLN A O 1
ATOM 3016 N N . ASP A 1 407 ? -26.243 -0.334 -49.456 1.00 81.06 407 ASP A N 1
ATOM 3017 C CA . ASP A 1 407 ? -26.730 -1.550 -50.119 1.00 81.06 407 ASP A CA 1
ATOM 3018 C C . ASP A 1 407 ? -25.682 -2.684 -50.186 1.00 81.06 407 ASP A C 1
ATOM 3020 O O . ASP A 1 407 ? -25.826 -3.645 -50.954 1.00 81.06 407 ASP A O 1
ATOM 3024 N N . GLU A 1 408 ? -24.650 -2.610 -49.349 1.00 82.25 408 GLU A N 1
ATOM 3025 C CA . GLU A 1 408 ? -23.596 -3.612 -49.203 1.00 82.25 408 GLU A CA 1
ATOM 3026 C C . GLU A 1 408 ? -23.464 -4.053 -47.733 1.00 82.25 408 GLU A C 1
ATOM 3028 O O . GLU A 1 408 ? -23.705 -3.279 -46.808 1.00 82.25 408 GLU A O 1
ATOM 3033 N N . TYR A 1 409 ? -23.082 -5.310 -47.505 1.00 76.69 409 TYR A N 1
ATOM 3034 C CA . TYR A 1 409 ? -22.639 -5.796 -46.198 1.00 76.69 409 TYR A CA 1
ATOM 3035 C C . TYR A 1 409 ? -21.110 -5.862 -46.165 1.00 76.69 409 TYR A C 1
ATOM 3037 O O . TYR A 1 409 ? -20.470 -6.152 -47.180 1.00 76.69 409 TYR A O 1
ATOM 3045 N N . LEU A 1 410 ? -20.541 -5.618 -44.982 1.00 81.50 410 LEU A N 1
ATOM 3046 C CA . LEU A 1 410 ? -19.133 -5.869 -44.700 1.00 81.50 410 LEU A CA 1
ATOM 3047 C C . LEU A 1 410 ? -18.920 -7.379 -44.548 1.00 81.50 410 LEU A C 1
ATOM 3049 O O . LEU A 1 410 ? -19.522 -8.017 -43.684 1.00 81.50 410 LEU A O 1
ATOM 3053 N N . CYS A 1 411 ? -18.086 -7.941 -45.409 1.00 81.88 411 CYS A N 1
ATOM 3054 C CA . CYS A 1 411 ? -17.696 -9.339 -45.424 1.00 81.88 411 CYS A CA 1
ATOM 3055 C C . CYS A 1 411 ? -16.322 -9.495 -44.784 1.00 81.88 411 CYS A C 1
ATOM 3057 O O . CYS A 1 411 ? -15.404 -8.729 -45.081 1.00 81.88 411 CYS A O 1
ATOM 3059 N N . TYR A 1 412 ? -16.197 -10.508 -43.933 1.00 82.19 412 TYR A N 1
ATOM 3060 C CA . TYR A 1 412 ? -14.935 -10.913 -43.332 1.00 82.19 412 TYR A CA 1
ATOM 3061 C C . TYR A 1 412 ? -14.502 -12.221 -43.979 1.00 82.19 412 TYR A C 1
ATOM 3063 O O . TYR A 1 412 ? -15.188 -13.238 -43.843 1.00 82.19 412 TYR A O 1
ATOM 3071 N N . ASP A 1 413 ? -13.380 -12.191 -44.685 1.00 82.00 413 ASP A N 1
ATOM 3072 C CA . ASP A 1 413 ? -12.797 -13.398 -45.249 1.00 82.00 413 ASP A CA 1
ATOM 3073 C C . ASP A 1 413 ? -12.115 -14.179 -44.122 1.00 82.00 413 ASP A C 1
ATOM 3075 O O . ASP A 1 413 ? -11.216 -13.668 -43.450 1.00 82.00 413 ASP A O 1
ATOM 3079 N N . THR A 1 414 ? -12.525 -15.433 -43.922 1.00 82.06 414 THR A N 1
ATOM 3080 C CA . THR A 1 414 ? -11.805 -16.340 -43.022 1.00 82.06 414 THR A CA 1
ATOM 3081 C C . THR A 1 414 ? -10.481 -16.707 -43.687 1.00 82.06 414 THR A C 1
ATOM 3083 O O . THR A 1 414 ? -10.458 -17.254 -44.794 1.00 82.06 414 THR A O 1
ATOM 3086 N N . VAL A 1 415 ? -9.364 -16.385 -43.037 1.00 82.25 415 VAL A N 1
ATOM 3087 C CA . VAL A 1 415 ? -8.040 -16.813 -43.498 1.00 82.25 415 VAL A CA 1
ATOM 3088 C C . VAL A 1 415 ? -7.875 -18.279 -43.114 1.00 82.25 415 VAL A C 1
ATOM 3090 O O . VAL A 1 415 ? -8.172 -18.669 -41.991 1.00 82.25 415 VAL A O 1
ATOM 3093 N N . TYR A 1 416 ? -7.433 -19.107 -44.055 1.00 82.31 416 TYR A N 1
ATOM 3094 C CA . TYR A 1 416 ? -7.167 -20.522 -43.813 1.00 82.31 416 TYR A CA 1
ATOM 3095 C C . TYR A 1 416 ? -5.662 -20.758 -43.846 1.00 82.31 416 TYR A C 1
ATOM 3097 O O . TYR A 1 416 ? -4.963 -20.214 -44.703 1.00 82.31 416 TYR A O 1
ATOM 3105 N N . THR A 1 417 ? -5.172 -21.593 -42.937 1.00 81.00 417 THR A N 1
ATOM 3106 C CA . THR A 1 417 ? -3.792 -22.089 -42.965 1.00 81.00 417 THR A CA 1
ATOM 3107 C C . THR A 1 417 ? -3.541 -22.940 -44.218 1.00 81.00 417 THR A C 1
ATOM 3109 O O . THR A 1 417 ? -4.478 -23.402 -44.875 1.00 81.00 417 THR A O 1
ATOM 3112 N N . ASP A 1 418 ? -2.275 -23.245 -44.520 1.00 80.38 418 ASP A N 1
ATOM 3113 C CA . ASP A 1 418 ? -1.902 -24.161 -45.616 1.00 80.38 418 ASP A CA 1
ATOM 3114 C C . ASP A 1 418 ? -2.522 -25.571 -45.481 1.00 80.38 418 ASP A C 1
ATOM 3116 O O . ASP A 1 418 ? -2.568 -26.332 -46.451 1.00 80.38 418 ASP A O 1
ATOM 3120 N N . LEU A 1 419 ? -3.008 -25.928 -44.285 1.00 76.81 419 LEU A N 1
ATOM 3121 C CA . LEU A 1 419 ? -3.686 -27.192 -43.992 1.00 76.81 419 LEU A CA 1
ATOM 3122 C C . LEU A 1 419 ? -5.212 -27.133 -44.196 1.00 76.81 419 LEU A C 1
ATOM 3124 O O . LEU A 1 419 ? -5.872 -28.164 -44.079 1.00 76.81 419 LEU A O 1
ATOM 3128 N N . GLY A 1 420 ? -5.773 -25.967 -44.532 1.00 79.12 420 GLY A N 1
ATOM 3129 C CA . GLY A 1 420 ? -7.212 -25.778 -44.738 1.00 79.12 420 GLY A CA 1
ATOM 3130 C C . GLY A 1 420 ? -8.018 -25.603 -43.447 1.00 79.12 420 GLY A C 1
ATOM 3131 O O . GLY A 1 420 ? -9.244 -25.697 -43.479 1.00 79.12 420 GLY A O 1
ATOM 3132 N N . GLU A 1 421 ? -7.352 -25.350 -42.319 1.00 80.25 421 GLU A N 1
ATOM 3133 C CA . GLU A 1 421 ? -7.997 -25.008 -41.045 1.00 80.25 421 GLU A CA 1
ATOM 3134 C C . GLU A 1 421 ? -8.147 -23.482 -40.917 1.00 80.25 421 GLU A C 1
ATOM 3136 O O . GLU A 1 421 ? -7.214 -22.772 -41.309 1.00 80.25 421 GLU A O 1
ATOM 3141 N N . PRO A 1 422 ? -9.274 -22.965 -40.382 1.00 77.69 422 PRO A N 1
ATOM 3142 C CA . PRO A 1 422 ? -9.434 -21.540 -40.098 1.00 77.69 422 PRO A CA 1
ATOM 3143 C C . PRO A 1 422 ? -8.327 -21.031 -39.168 1.00 77.69 422 PRO A C 1
ATOM 3145 O O . PRO A 1 422 ? -8.131 -21.570 -38.078 1.00 77.69 422 PRO A O 1
ATOM 3148 N N . ASP A 1 423 ? -7.616 -19.991 -39.589 1.00 82.56 423 ASP A N 1
ATOM 3149 C CA . ASP A 1 423 ? -6.637 -19.282 -38.772 1.00 82.56 423 ASP A CA 1
ATOM 3150 C C . ASP A 1 423 ? -7.339 -18.145 -38.025 1.00 82.56 423 ASP A C 1
ATOM 3152 O O . ASP A 1 423 ? -7.490 -17.035 -38.533 1.00 82.56 423 ASP A O 1
ATOM 3156 N N . TRP A 1 424 ? -7.799 -18.439 -36.808 1.00 76.19 424 TRP A N 1
ATOM 3157 C CA . TRP A 1 424 ? -8.517 -17.477 -35.965 1.00 76.19 424 TRP A CA 1
ATOM 3158 C C . TRP A 1 424 ? -7.649 -16.303 -35.483 1.00 76.19 424 TRP A C 1
ATOM 3160 O O . TRP A 1 424 ? -8.187 -15.369 -34.890 1.00 76.19 424 TRP A O 1
ATOM 3170 N N . TYR A 1 425 ? -6.331 -16.349 -35.710 1.00 73.81 425 TYR A N 1
ATOM 3171 C CA . TYR A 1 425 ? -5.378 -15.320 -35.284 1.00 73.81 425 TYR A CA 1
ATOM 3172 C C . TYR A 1 425 ? -4.871 -14.452 -36.437 1.00 73.81 425 TYR A C 1
ATOM 3174 O O . TYR A 1 425 ? -4.281 -13.400 -36.190 1.00 73.81 425 TYR A O 1
ATOM 3182 N N . ALA A 1 426 ? -5.099 -14.859 -37.686 1.00 72.88 426 ALA A N 1
ATOM 3183 C CA . ALA A 1 426 ? -4.830 -14.021 -38.841 1.00 72.88 426 ALA A CA 1
ATOM 3184 C C . ALA A 1 426 ? -5.935 -12.965 -38.995 1.00 72.88 426 ALA A C 1
ATOM 3186 O O . ALA A 1 426 ? -7.126 -13.276 -38.953 1.00 72.88 426 ALA A O 1
ATOM 3187 N N . GLU A 1 427 ? -5.547 -11.705 -39.200 1.00 70.06 427 GLU A N 1
ATOM 3188 C CA . GLU A 1 427 ? -6.505 -10.639 -39.494 1.00 70.06 427 GLU A CA 1
ATOM 3189 C C . GLU A 1 427 ? -7.240 -10.953 -40.806 1.00 70.06 427 GLU A C 1
ATOM 3191 O O . GLU A 1 427 ? -6.646 -10.996 -41.886 1.00 70.06 427 GLU A O 1
ATOM 3196 N N . GLY A 1 428 ? -8.547 -11.211 -40.702 1.00 72.69 428 GLY A N 1
ATOM 3197 C CA . GLY A 1 428 ? -9.409 -11.452 -41.853 1.00 72.69 428 GLY A CA 1
ATOM 3198 C C . GLY A 1 428 ? -9.465 -10.233 -42.769 1.00 72.69 428 GLY A C 1
ATOM 3199 O O . GLY A 1 428 ? -9.659 -9.106 -42.308 1.00 72.69 428 GLY A O 1
ATOM 3200 N N . ASN A 1 429 ? -9.332 -10.449 -44.080 1.00 79.19 429 ASN A N 1
ATOM 3201 C CA . ASN A 1 429 ? -9.517 -9.369 -45.044 1.00 79.19 429 ASN A CA 1
ATOM 3202 C C . ASN A 1 429 ? -10.978 -8.913 -45.021 1.00 79.19 429 ASN A C 1
ATOM 3204 O O . ASN A 1 429 ? -11.900 -9.725 -45.094 1.00 79.19 429 ASN A O 1
ATOM 3208 N N . GLN A 1 430 ? -11.183 -7.602 -44.944 1.00 82.38 430 GLN A N 1
ATOM 3209 C CA . GLN A 1 430 ? -12.506 -7.000 -45.031 1.00 82.38 430 GLN A CA 1
ATOM 3210 C C . GLN A 1 430 ? -12.806 -6.612 -46.479 1.00 82.38 430 GLN A C 1
ATOM 3212 O O . GLN A 1 430 ? -11.991 -5.967 -47.142 1.00 82.38 430 GLN A O 1
ATOM 3217 N N . SER A 1 431 ? -13.987 -6.974 -46.975 1.00 86.38 431 SER A N 1
ATOM 3218 C CA . SER A 1 431 ? -14.474 -6.573 -48.298 1.00 86.38 431 SER A CA 1
ATOM 3219 C C . SER A 1 431 ? -15.949 -6.175 -48.246 1.00 86.38 431 SER A C 1
ATOM 3221 O O . SER A 1 431 ? -16.676 -6.581 -47.348 1.00 86.38 431 SER A O 1
ATOM 3223 N N . CYS A 1 432 ? -16.410 -5.362 -49.195 1.00 85.06 432 CYS A N 1
ATOM 3224 C CA . CYS A 1 432 ? -17.829 -5.026 -49.320 1.00 85.06 432 CYS A CA 1
ATOM 3225 C C . CYS A 1 432 ? -18.489 -5.914 -50.373 1.00 85.06 432 CYS A C 1
ATOM 3227 O O . CYS A 1 432 ? -17.957 -6.068 -51.475 1.00 85.06 432 CYS A O 1
ATOM 3229 N N . ALA A 1 433 ? -19.657 -6.477 -50.054 1.00 81.38 433 ALA A N 1
ATOM 3230 C CA . ALA A 1 433 ? -20.457 -7.242 -51.007 1.00 81.38 433 ALA A CA 1
ATOM 3231 C C . ALA A 1 433 ? -21.911 -6.771 -51.019 1.00 81.38 433 ALA A C 1
ATOM 3233 O O . ALA A 1 433 ? -22.519 -6.543 -49.976 1.00 81.38 433 ALA A O 1
ATOM 3234 N N . ASN A 1 434 ? -22.504 -6.674 -52.210 1.00 80.44 434 ASN A N 1
ATOM 3235 C CA . ASN A 1 434 ? -23.900 -6.271 -52.357 1.00 80.44 434 ASN A CA 1
ATOM 3236 C C . ASN A 1 434 ? -24.846 -7.264 -51.658 1.00 80.44 434 ASN A C 1
ATOM 3238 O O . ASN A 1 434 ? -24.684 -8.485 -51.798 1.00 80.44 434 ASN A O 1
ATOM 3242 N N . MET A 1 435 ? -25.864 -6.735 -50.964 1.00 73.12 435 MET A N 1
ATOM 3243 C CA . MET A 1 435 ? -26.820 -7.522 -50.170 1.00 73.12 435 MET A CA 1
ATOM 3244 C C . MET A 1 435 ? -27.488 -8.662 -50.957 1.00 73.12 435 MET A C 1
ATOM 3246 O O . MET A 1 435 ? -27.841 -9.686 -50.380 1.00 73.12 435 MET A O 1
ATOM 3250 N N . THR A 1 436 ? -27.648 -8.520 -52.277 1.00 75.62 436 THR A N 1
ATOM 3251 C CA . THR A 1 436 ? -28.293 -9.539 -53.128 1.00 75.62 436 THR A CA 1
ATOM 3252 C C . THR A 1 436 ? -27.362 -10.657 -53.599 1.00 75.62 436 THR A C 1
ATOM 3254 O O . THR A 1 436 ? -27.832 -11.741 -53.942 1.00 75.62 436 THR A O 1
ATOM 3257 N N . SER A 1 437 ? -26.049 -10.432 -53.619 1.00 75.44 437 SER A N 1
ATOM 3258 C CA . SER A 1 437 ? -25.056 -11.421 -54.069 1.00 75.44 437 SER A CA 1
ATOM 3259 C C . SER A 1 437 ? -24.507 -12.297 -52.935 1.00 75.44 437 SER A C 1
ATOM 3261 O O . SER A 1 437 ? -24.066 -13.422 -53.208 1.00 75.44 437 SER A O 1
ATOM 3263 N N . GLY A 1 438 ? -24.591 -11.822 -51.685 1.00 77.88 438 GLY A N 1
ATOM 3264 C CA . GLY A 1 438 ? -23.944 -12.429 -50.516 1.00 77.88 438 GLY A CA 1
ATOM 3265 C C . GLY A 1 438 ? -22.417 -12.284 -50.555 1.00 77.88 438 GLY A C 1
ATOM 3266 O O . GLY A 1 438 ? -21.854 -11.896 -51.581 1.00 77.88 438 GLY A O 1
ATOM 3267 N N . CYS A 1 439 ? -21.742 -12.595 -49.447 1.00 82.75 439 CYS A N 1
ATOM 3268 C CA . CYS A 1 439 ? -20.279 -12.559 -49.396 1.00 82.75 439 CYS A CA 1
ATOM 3269 C C . CYS A 1 439 ? -19.660 -13.606 -50.347 1.00 82.75 439 CYS A C 1
ATOM 3271 O O . CYS A 1 439 ? -20.207 -14.708 -50.485 1.00 82.75 439 CYS A O 1
ATOM 3273 N N . PRO A 1 440 ? -18.556 -13.284 -51.046 1.00 82.50 440 PRO A N 1
ATOM 3274 C CA . PRO A 1 440 ? -17.849 -14.251 -51.880 1.00 82.50 440 PRO A CA 1
ATOM 3275 C C . PRO A 1 440 ? -17.183 -15.323 -51.002 1.00 82.50 440 PRO A C 1
ATOM 3277 O O . PRO A 1 440 ? -16.426 -14.994 -50.101 1.00 82.50 440 PRO A O 1
ATOM 3280 N N . CYS A 1 441 ? -17.442 -16.605 -51.274 1.00 86.44 441 CYS A N 1
ATOM 3281 C CA . CYS A 1 441 ? -16.805 -17.703 -50.537 1.00 86.44 441 CYS A CA 1
ATOM 3282 C C . CYS A 1 441 ? -15.425 -18.023 -51.107 1.00 86.44 441 CYS A C 1
ATOM 3284 O O . CYS A 1 441 ? -15.239 -18.007 -52.332 1.00 86.44 441 CYS A O 1
ATOM 3286 N N . ASN A 1 442 ? -14.478 -18.391 -50.245 1.00 83.56 442 ASN A N 1
ATOM 3287 C CA . ASN A 1 442 ? -13.187 -18.894 -50.692 1.00 83.56 442 ASN A CA 1
ATOM 3288 C C . ASN A 1 442 ? -13.377 -20.240 -51.402 1.00 83.56 442 ASN A C 1
ATOM 3290 O O . ASN A 1 442 ? -13.542 -21.273 -50.765 1.00 83.56 442 ASN A O 1
ATOM 3294 N N . ALA A 1 443 ? -13.318 -20.243 -52.734 1.00 82.75 443 ALA A N 1
ATOM 3295 C CA . ALA A 1 443 ? -13.631 -21.424 -53.539 1.00 82.75 443 ALA A CA 1
ATOM 3296 C C . ALA A 1 443 ? -12.737 -22.653 -53.266 1.00 82.75 443 ALA A C 1
ATOM 3298 O O . ALA A 1 443 ? -13.075 -23.750 -53.710 1.00 82.75 443 ALA A O 1
ATOM 3299 N N . GLN A 1 444 ? -11.594 -22.484 -52.590 1.00 83.75 444 GLN A N 1
ATOM 3300 C CA . GLN A 1 444 ? -10.707 -23.588 -52.225 1.00 83.75 444 GLN A CA 1
ATOM 3301 C C . GLN A 1 444 ? -11.142 -24.299 -50.934 1.00 83.75 444 GLN A C 1
ATOM 3303 O O . GLN A 1 444 ? -10.966 -25.512 -50.839 1.00 83.75 444 GLN A O 1
ATOM 3308 N N . TRP A 1 445 ? -11.705 -23.568 -49.968 1.00 87.00 445 TRP A N 1
ATOM 3309 C CA . TRP A 1 445 ? -11.933 -24.061 -48.600 1.00 87.00 445 TRP A CA 1
ATOM 3310 C C . TRP A 1 445 ? -13.369 -23.908 -48.106 1.00 87.00 445 TRP A C 1
ATOM 3312 O O . TRP A 1 445 ? -13.722 -24.441 -47.055 1.00 87.00 445 TRP A O 1
ATOM 3322 N N . GLU A 1 446 ? -14.209 -23.208 -48.860 1.00 88.06 446 GLU A N 1
ATOM 3323 C CA . GLU A 1 446 ? -15.589 -22.901 -48.517 1.00 88.06 446 GLU A CA 1
ATOM 3324 C C . GLU A 1 446 ? -16.529 -23.196 -49.687 1.00 88.06 446 GLU A C 1
ATOM 3326 O O . GLU A 1 446 ? -16.197 -23.045 -50.864 1.00 88.06 446 GLU A O 1
ATOM 3331 N N . GLN A 1 447 ? -17.747 -23.601 -49.348 1.00 86.81 447 GLN A N 1
ATOM 3332 C CA . GLN A 1 447 ? -18.863 -23.762 -50.263 1.00 86.81 447 GLN A CA 1
ATOM 3333 C C . GLN A 1 447 ? -19.978 -22.781 -49.907 1.00 86.81 447 GLN A C 1
ATOM 3335 O O . GLN A 1 447 ? -20.225 -22.483 -48.737 1.00 86.81 447 GLN A O 1
ATOM 3340 N N . LYS A 1 448 ? -20.674 -22.286 -50.933 1.00 86.31 448 LYS A N 1
ATOM 3341 C CA . LYS A 1 448 ? -21.834 -21.413 -50.754 1.00 86.31 448 LYS A CA 1
ATOM 3342 C C . LYS A 1 448 ? -23.041 -22.257 -50.348 1.00 86.31 448 LYS A C 1
ATOM 3344 O O . LYS A 1 448 ? -23.508 -23.076 -51.139 1.00 86.31 448 LYS A O 1
ATOM 3349 N N . CYS A 1 449 ? -23.544 -22.036 -49.143 1.00 83.12 449 CYS A N 1
ATOM 3350 C CA . CYS A 1 449 ? -24.787 -22.616 -48.654 1.00 83.12 449 CYS A CA 1
ATOM 3351 C C . CYS A 1 449 ? -25.932 -21.616 -48.819 1.00 83.12 449 CYS A C 1
ATOM 3353 O O . CYS A 1 449 ? -25.720 -20.404 -48.805 1.00 83.12 449 CYS A O 1
ATOM 3355 N N . THR A 1 450 ? -27.141 -22.136 -49.021 1.00 77.75 450 THR A N 1
ATOM 3356 C CA . THR A 1 450 ? -28.357 -21.336 -49.203 1.00 77.75 450 THR A CA 1
ATOM 3357 C C . THR A 1 450 ? -29.485 -21.975 -48.420 1.00 77.75 450 THR A C 1
ATOM 3359 O O . THR A 1 450 ? -29.694 -23.179 -48.552 1.00 77.75 450 THR A O 1
ATOM 3362 N N . ASP A 1 451 ? -30.220 -21.168 -47.668 1.00 77.31 451 ASP A N 1
ATOM 3363 C CA . ASP A 1 451 ? -31.469 -21.542 -47.009 1.00 77.31 451 ASP A CA 1
ATOM 3364 C C . ASP A 1 451 ? -32.556 -20.496 -47.315 1.00 77.31 451 ASP A C 1
ATOM 3366 O O . ASP A 1 451 ? -32.403 -19.646 -48.201 1.00 77.31 451 ASP A O 1
ATOM 3370 N N . SER A 1 452 ? -33.677 -20.554 -46.596 1.00 70.94 452 SER A N 1
ATOM 3371 C CA . SER A 1 452 ? -34.763 -19.581 -46.723 1.00 70.94 452 SER A CA 1
ATOM 3372 C C . SER A 1 452 ? -34.411 -18.156 -46.264 1.00 70.94 452 SER A C 1
ATOM 3374 O O . SER A 1 452 ? -35.172 -17.237 -46.566 1.00 70.94 452 SER A O 1
ATOM 3376 N N . TYR A 1 453 ? -33.305 -17.954 -45.541 1.00 62.06 453 TYR A N 1
ATOM 3377 C CA . TYR A 1 453 ? -32.883 -16.674 -44.958 1.00 62.06 453 TYR A CA 1
ATOM 3378 C C . TYR A 1 453 ? -31.761 -15.985 -45.744 1.00 62.06 453 TYR A C 1
ATOM 3380 O O . TYR A 1 453 ? -31.623 -14.765 -45.651 1.00 62.06 453 TYR A O 1
ATOM 3388 N N . GLY A 1 454 ? -30.990 -16.712 -46.555 1.00 73.06 454 GLY A N 1
ATOM 3389 C CA . GLY A 1 454 ? -29.983 -16.112 -47.429 1.00 73.06 454 GLY A CA 1
ATOM 3390 C C . GLY A 1 454 ? -28.906 -17.083 -47.903 1.00 73.06 454 GLY A C 1
ATOM 3391 O O . GLY A 1 454 ? -29.062 -18.299 -47.854 1.00 73.06 454 GLY A O 1
ATOM 3392 N N . SER A 1 455 ? -27.802 -16.531 -48.417 1.00 79.56 455 SER A N 1
ATOM 3393 C CA . SER A 1 455 ? -26.597 -17.299 -48.753 1.00 79.56 455 SER A CA 1
ATOM 3394 C C . SER A 1 455 ? -25.456 -16.981 -47.788 1.00 79.56 455 SER A C 1
ATOM 3396 O O . SER A 1 455 ? -25.202 -15.805 -47.538 1.00 79.56 455 SER A O 1
ATOM 3398 N N . TRP A 1 456 ? -24.714 -17.991 -47.337 1.00 82.31 456 TRP A N 1
ATOM 3399 C CA . TRP A 1 456 ? -23.489 -17.830 -46.540 1.00 82.31 456 TRP A CA 1
ATOM 3400 C C . TRP A 1 456 ? -22.408 -18.821 -46.984 1.00 82.31 456 TRP A C 1
ATOM 3402 O O . TRP A 1 456 ? -22.664 -19.723 -47.785 1.00 82.31 456 TRP A O 1
ATOM 3412 N N . CYS A 1 457 ? -21.190 -18.643 -46.479 1.00 83.00 457 CYS A N 1
ATOM 3413 C CA . CYS A 1 457 ? -20.052 -19.505 -46.774 1.00 83.00 457 CYS A CA 1
ATOM 3414 C C . CYS A 1 457 ? -19.837 -20.485 -45.620 1.00 83.00 457 CYS A C 1
ATOM 3416 O O . CYS A 1 457 ? -19.704 -20.075 -44.470 1.00 83.00 457 CYS A O 1
ATOM 3418 N N . GLN A 1 458 ? -19.838 -21.780 -45.923 1.00 82.88 458 GLN A N 1
ATOM 3419 C CA . GLN A 1 458 ? -19.544 -22.854 -44.976 1.00 82.88 458 GLN A CA 1
ATOM 3420 C C . GLN A 1 458 ? -18.254 -23.532 -45.421 1.00 82.88 458 GLN A C 1
ATOM 3422 O O . GLN A 1 458 ? -18.103 -23.812 -46.609 1.00 82.88 458 GLN A O 1
ATOM 3427 N N . SER A 1 459 ? -17.345 -23.850 -44.499 1.00 81.44 459 SER A N 1
ATOM 3428 C CA . SER A 1 459 ? -16.151 -24.625 -44.854 1.00 81.44 459 SER A CA 1
ATOM 3429 C C . SER A 1 459 ? -16.537 -25.919 -45.586 1.00 81.44 459 SER A C 1
ATOM 3431 O O . SER A 1 459 ? -17.469 -26.611 -45.179 1.00 81.44 459 SER A O 1
ATOM 3433 N N . THR A 1 460 ? -15.806 -26.286 -46.641 1.00 79.19 460 THR A N 1
ATOM 3434 C CA . THR A 1 460 ? -16.021 -27.525 -47.414 1.00 79.19 460 THR A CA 1
ATOM 3435 C C . THR A 1 460 ? -15.857 -28.794 -46.581 1.00 79.19 460 THR A C 1
ATOM 3437 O O . THR A 1 460 ? -16.271 -29.867 -47.013 1.00 79.19 460 THR A O 1
ATOM 3440 N N . SER A 1 461 ? -15.256 -28.686 -45.393 1.00 76.25 461 SER A N 1
ATOM 3441 C CA . SER A 1 461 ? -15.180 -29.768 -44.408 1.00 76.25 461 SER A CA 1
ATOM 3442 C C . SER A 1 461 ? -16.540 -30.106 -43.773 1.00 76.25 461 SER A C 1
ATOM 3444 O O . SER A 1 461 ? -16.715 -31.216 -43.274 1.00 76.25 461 SER A O 1
ATOM 3446 N N . TYR A 1 462 ? -17.525 -29.205 -43.864 1.00 68.69 462 TYR A N 1
ATOM 3447 C CA . TYR A 1 462 ? -18.893 -29.393 -43.382 1.00 68.69 462 TYR A CA 1
ATOM 3448 C C . TYR A 1 462 ? -19.892 -29.292 -44.539 1.00 68.69 462 TYR A C 1
ATOM 3450 O O . TYR A 1 462 ? -19.890 -28.331 -45.306 1.00 68.69 462 TYR A O 1
ATOM 3458 N N . SER A 1 463 ? -20.792 -30.267 -44.662 1.00 75.06 463 SER A N 1
ATOM 3459 C CA . SER A 1 463 ? -21.911 -30.199 -45.609 1.00 75.06 463 SER A CA 1
ATOM 3460 C C . SER A 1 463 ? -22.877 -29.066 -45.245 1.00 75.06 463 SER A C 1
ATOM 3462 O O . SER A 1 463 ? -23.165 -28.876 -44.064 1.00 75.06 463 SER A O 1
ATOM 3464 N N . CYS A 1 464 ? -23.421 -28.361 -46.245 1.00 78.31 464 CYS A N 1
ATOM 3465 C CA . CYS A 1 464 ? -24.492 -27.390 -46.013 1.00 78.31 464 CYS A CA 1
ATOM 3466 C C . CYS A 1 464 ? -25.658 -28.033 -45.232 1.00 78.31 464 CYS A C 1
ATOM 3468 O O . CYS A 1 464 ? -26.009 -29.181 -45.530 1.00 78.31 464 CYS A O 1
ATOM 3470 N N . PRO A 1 465 ? -26.263 -27.325 -44.259 1.00 70.69 465 PRO A N 1
ATOM 3471 C CA . PRO A 1 465 ? -27.426 -27.813 -43.525 1.00 70.69 465 PRO A CA 1
ATOM 3472 C C . PRO A 1 465 ? -28.550 -28.248 -44.472 1.00 70.69 465 PRO A C 1
ATOM 3474 O O . PRO A 1 465 ? -28.836 -27.578 -45.465 1.00 70.69 465 PRO A O 1
ATOM 3477 N N . LEU A 1 466 ? -29.162 -29.396 -44.178 1.00 74.00 466 LEU A N 1
ATOM 3478 C CA . LEU A 1 466 ? -30.226 -29.982 -44.988 1.00 74.00 466 LEU A CA 1
ATOM 3479 C C . LEU A 1 466 ? -31.556 -29.266 -44.683 1.00 74.00 466 LEU A C 1
ATOM 3481 O O . LEU A 1 466 ? -32.078 -29.406 -43.580 1.00 74.00 466 LEU A O 1
ATOM 3485 N N . ASP A 1 467 ? -32.109 -28.515 -45.638 1.00 71.56 467 ASP A N 1
ATOM 3486 C CA . ASP A 1 467 ? -33.427 -27.877 -45.491 1.00 71.56 467 ASP A CA 1
ATOM 3487 C C . ASP A 1 467 ? -34.554 -28.895 -45.756 1.00 71.56 467 ASP A C 1
ATOM 3489 O O . ASP A 1 467 ? -34.768 -29.333 -46.891 1.00 71.56 467 ASP A O 1
ATOM 3493 N N . CYS A 1 468 ? -35.261 -29.291 -44.693 1.00 72.62 468 CYS A N 1
ATOM 3494 C CA . CYS A 1 468 ? -36.416 -30.195 -44.742 1.00 72.62 468 CYS A CA 1
ATOM 3495 C C . CYS A 1 468 ? -37.769 -29.454 -44.742 1.00 72.62 468 CYS A C 1
ATOM 3497 O O . CYS A 1 468 ? -38.818 -30.083 -44.574 1.00 72.62 468 CYS A O 1
ATOM 3499 N N . GLY A 1 469 ? -37.785 -28.130 -44.933 1.00 75.75 469 GLY A N 1
ATOM 3500 C CA . GLY A 1 469 ? -38.996 -27.315 -44.857 1.00 75.75 469 GLY A CA 1
ATOM 3501 C C . GLY A 1 469 ? -39.551 -27.232 -43.430 1.00 75.75 469 GLY A C 1
ATOM 3502 O O . GLY A 1 469 ? -38.838 -26.882 -42.497 1.00 75.75 469 GLY A O 1
ATOM 3503 N N . THR A 1 470 ? -40.842 -27.528 -43.244 1.00 64.31 470 THR A N 1
ATOM 3504 C CA . THR A 1 470 ? -41.499 -27.492 -41.918 1.00 64.31 470 THR A CA 1
ATOM 3505 C C . THR A 1 470 ? -41.264 -28.742 -41.070 1.00 64.31 470 THR A C 1
ATOM 3507 O O . THR A 1 470 ? -41.688 -28.776 -39.915 1.00 64.31 470 THR A O 1
ATOM 3510 N N . ASP A 1 471 ? -40.656 -29.786 -41.636 1.00 67.31 471 ASP A N 1
ATOM 3511 C CA . ASP A 1 471 ? -40.407 -31.039 -40.931 1.00 67.31 471 ASP A CA 1
ATOM 3512 C C . ASP A 1 471 ? -39.070 -30.987 -40.174 1.00 67.31 471 ASP A C 1
ATOM 3514 O O . ASP A 1 471 ? -38.062 -30.491 -40.675 1.00 67.31 471 ASP A O 1
ATOM 3518 N N . SER A 1 472 ? -39.057 -31.521 -38.952 1.00 67.56 472 SER A N 1
ATOM 3519 C CA . SER A 1 472 ? -37.866 -31.582 -38.097 1.00 67.56 472 SER A CA 1
ATOM 3520 C C . SER A 1 472 ? -36.789 -32.480 -38.715 1.00 67.56 472 SER A C 1
ATOM 3522 O O . SER A 1 472 ? -37.089 -33.599 -39.123 1.00 67.56 472 SER A O 1
ATOM 3524 N N . ILE A 1 473 ? -35.534 -32.024 -38.759 1.00 76.50 473 ILE A N 1
ATOM 3525 C CA . ILE A 1 473 ? -34.396 -32.794 -39.290 1.00 76.50 473 ILE A CA 1
ATOM 3526 C C . ILE A 1 473 ? -34.137 -34.027 -38.405 1.00 76.50 473 ILE A C 1
ATOM 3528 O O . ILE A 1 473 ? -34.099 -33.924 -37.180 1.00 76.50 473 ILE A O 1
ATOM 3532 N N . CYS A 1 474 ? -33.924 -35.192 -39.020 1.00 78.62 474 CYS A N 1
ATOM 3533 C CA . CYS A 1 474 ? -33.443 -36.388 -38.333 1.00 78.62 474 CYS A CA 1
ATOM 3534 C C . CYS A 1 474 ? -31.920 -36.355 -38.236 1.00 78.62 474 CYS A C 1
ATOM 3536 O O . CYS A 1 474 ? -31.232 -36.338 -39.261 1.00 78.62 474 CYS A O 1
ATOM 3538 N N . TYR A 1 475 ? -31.405 -36.408 -37.012 1.00 75.06 475 TYR A N 1
ATOM 3539 C CA . TYR A 1 475 ? -29.976 -36.518 -36.743 1.00 75.06 475 TYR A CA 1
ATOM 3540 C C . TYR A 1 475 ? -29.610 -37.979 -36.513 1.00 75.06 475 TYR A C 1
ATOM 3542 O O . TYR A 1 475 ? -30.084 -38.592 -35.559 1.00 75.06 475 TYR A O 1
ATOM 3550 N N . GLY A 1 476 ? -28.768 -38.528 -37.386 1.00 74.19 476 GLY A N 1
ATOM 3551 C CA . GLY A 1 476 ? -28.109 -39.802 -37.130 1.00 74.19 476 GLY A CA 1
ATOM 3552 C C . GLY A 1 476 ? -26.894 -39.621 -36.212 1.00 74.19 476 GLY A C 1
ATOM 3553 O O . GLY A 1 476 ? -26.189 -38.616 -36.296 1.00 74.19 476 GLY A O 1
ATOM 3554 N N . ALA A 1 477 ? -26.573 -40.622 -35.397 1.00 67.81 477 ALA A N 1
ATOM 3555 C CA . ALA A 1 477 ? -25.435 -40.690 -34.477 1.00 67.81 477 ALA A CA 1
ATOM 3556 C C . ALA A 1 477 ? -24.071 -40.531 -35.168 1.00 67.81 477 ALA A C 1
ATOM 3558 O O . ALA A 1 477 ? -23.072 -40.239 -34.515 1.00 67.81 477 ALA A O 1
ATOM 3559 N N . ASN A 1 478 ? -24.034 -40.694 -36.491 1.00 67.44 478 ASN A N 1
ATOM 3560 C CA . ASN A 1 478 ? -22.848 -40.510 -37.323 1.00 67.44 478 ASN A CA 1
ATOM 3561 C C . ASN A 1 478 ? -22.688 -39.042 -37.789 1.00 67.44 478 ASN A C 1
ATOM 3563 O O . ASN A 1 478 ? -21.818 -38.757 -38.606 1.00 67.44 478 ASN A O 1
ATOM 3567 N N . GLY A 1 479 ? -23.565 -38.130 -37.347 1.00 68.62 479 GLY A N 1
ATOM 3568 C CA . GLY A 1 479 ? -23.630 -36.733 -37.795 1.00 68.62 479 GLY A CA 1
ATOM 3569 C C . GLY A 1 479 ? -24.373 -36.523 -39.120 1.00 68.62 479 GLY A C 1
ATOM 3570 O O . GLY A 1 479 ? -24.516 -35.390 -39.573 1.00 68.62 479 GLY A O 1
ATOM 3571 N N . ASN A 1 480 ? -24.878 -37.592 -39.745 1.00 72.00 480 ASN A N 1
ATOM 3572 C CA . ASN A 1 480 ? -25.643 -37.492 -40.985 1.00 72.00 480 ASN A CA 1
ATOM 3573 C C . ASN A 1 480 ? -27.051 -36.957 -40.709 1.00 72.00 480 ASN A C 1
ATOM 3575 O O . ASN A 1 480 ? -27.804 -37.535 -39.927 1.00 72.00 480 ASN A O 1
ATOM 3579 N N . MET A 1 481 ? -27.415 -35.883 -41.404 1.00 73.06 481 MET A N 1
ATOM 3580 C CA . MET A 1 481 ? -28.752 -35.297 -41.367 1.00 73.06 481 MET A CA 1
ATOM 3581 C C . MET A 1 481 ? -29.605 -35.866 -42.505 1.00 73.06 481 MET A C 1
ATOM 3583 O O . MET A 1 481 ? -29.143 -35.974 -43.642 1.00 73.06 481 MET A O 1
ATOM 3587 N N . SER A 1 482 ? -30.854 -36.227 -42.217 1.00 80.56 482 SER A N 1
ATOM 3588 C CA . SER A 1 482 ? -31.838 -36.656 -43.222 1.00 80.56 482 SER A CA 1
ATOM 3589 C C . SER A 1 482 ? -33.223 -36.094 -42.908 1.00 80.56 482 SER A C 1
ATOM 3591 O O . SER A 1 482 ? -33.511 -35.760 -41.761 1.00 80.56 482 SER A O 1
ATOM 3593 N N . CYS A 1 483 ? -34.095 -35.980 -43.911 1.00 79.50 483 CYS A N 1
ATOM 3594 C CA . CYS A 1 483 ? -35.484 -35.597 -43.662 1.00 79.50 483 CYS A CA 1
ATOM 3595 C C . CYS A 1 483 ? -36.311 -36.818 -43.217 1.00 79.50 483 CYS A C 1
ATOM 3597 O O . CYS A 1 483 ? -36.133 -37.907 -43.778 1.00 79.50 483 CYS A O 1
ATOM 3599 N N . PRO A 1 484 ? -37.217 -36.664 -42.233 1.00 77.00 484 PRO A N 1
ATOM 3600 C CA . PRO A 1 484 ? -38.031 -37.755 -41.711 1.00 77.00 484 PRO A CA 1
ATOM 3601 C C . PRO A 1 484 ? -38.939 -38.342 -42.793 1.00 77.00 484 PRO A C 1
ATOM 3603 O O . PRO A 1 484 ? -39.468 -37.645 -43.658 1.00 77.00 484 PRO A O 1
ATOM 3606 N N . THR A 1 485 ? -39.159 -39.653 -42.722 1.00 80.44 485 THR A N 1
ATOM 3607 C CA . THR A 1 485 ? -40.169 -40.335 -43.541 1.00 80.44 485 THR A CA 1
ATOM 3608 C C . THR A 1 485 ? -41.512 -40.373 -42.807 1.00 80.44 485 THR A C 1
ATOM 3610 O O . THR A 1 485 ? -41.600 -40.048 -41.623 1.00 80.44 485 THR A O 1
ATOM 3613 N N . ALA A 1 486 ? -42.578 -40.839 -43.467 1.00 76.44 486 ALA A N 1
ATOM 3614 C CA . ALA A 1 486 ? -43.888 -41.014 -42.825 1.00 76.44 486 ALA A CA 1
ATOM 3615 C C . ALA A 1 486 ? -43.861 -41.942 -41.584 1.00 76.44 486 ALA A C 1
ATOM 3617 O O . ALA A 1 486 ? -44.761 -41.865 -40.752 1.00 76.44 486 ALA A O 1
ATOM 3618 N N . SER A 1 487 ? -42.835 -42.791 -41.448 1.00 74.19 487 SER A N 1
ATOM 3619 C CA . SER A 1 487 ? -42.584 -43.677 -40.299 1.00 74.19 487 SER A CA 1
ATOM 3620 C C . SER A 1 487 ? -41.632 -43.098 -39.235 1.00 74.19 487 SER A C 1
ATOM 3622 O O . SER A 1 487 ? -41.313 -43.786 -38.268 1.00 74.19 487 SER A O 1
ATOM 3624 N N . GLY A 1 488 ? -41.184 -41.847 -39.381 1.00 82.50 488 GLY A N 1
ATOM 3625 C CA . GLY A 1 488 ? -40.166 -41.226 -38.528 1.00 82.50 488 GLY A CA 1
ATOM 3626 C C . GLY A 1 488 ? -38.760 -41.289 -39.134 1.00 82.50 488 GLY A C 1
ATOM 3627 O O . GLY A 1 488 ? -38.602 -41.393 -40.359 1.00 82.50 488 GLY A O 1
ATOM 3628 N N . CYS A 1 489 ? -37.745 -41.193 -38.276 1.00 82.44 489 CYS A N 1
ATOM 3629 C CA . CYS A 1 489 ? -36.342 -41.223 -38.678 1.00 82.44 489 CYS A CA 1
ATOM 3630 C C . CYS A 1 489 ? -35.898 -42.646 -39.046 1.00 82.44 489 CYS A C 1
ATOM 3632 O O . CYS A 1 489 ? -36.329 -43.625 -38.437 1.00 82.44 489 CYS A O 1
ATOM 3634 N N . VAL A 1 490 ? -35.050 -42.768 -40.070 1.00 84.12 490 VAL A N 1
ATOM 3635 C CA . VAL A 1 490 ? -34.454 -44.052 -40.465 1.00 84.12 490 VAL A CA 1
ATOM 3636 C C . VAL A 1 490 ? -33.163 -44.230 -39.676 1.00 84.12 490 VAL A C 1
ATOM 3638 O O . VAL A 1 490 ? -32.196 -43.525 -39.944 1.00 84.12 490 VAL A O 1
ATOM 3641 N N . CYS A 1 491 ? -33.165 -45.149 -38.712 1.00 84.00 491 CYS A N 1
ATOM 3642 C CA . CYS A 1 491 ? -32.022 -45.373 -37.830 1.00 84.00 491 CYS A CA 1
ATOM 3643 C C . CYS A 1 491 ? -31.053 -46.405 -38.407 1.00 84.00 491 CYS A C 1
ATOM 3645 O O . CYS A 1 491 ? -31.472 -47.404 -38.999 1.00 84.00 491 CYS A O 1
ATOM 3647 N N . ASP A 1 492 ? -29.759 -46.183 -38.210 1.00 84.00 492 ASP A N 1
ATOM 3648 C CA . ASP A 1 492 ? -28.723 -47.170 -38.489 1.00 84.00 492 ASP A CA 1
ATOM 3649 C C . ASP A 1 492 ? -28.696 -48.211 -37.364 1.00 84.00 492 ASP A C 1
ATOM 3651 O O . ASP A 1 492 ? -28.181 -47.969 -36.274 1.00 84.00 492 ASP A O 1
ATOM 3655 N N . ASP A 1 493 ? -29.226 -49.406 -37.628 1.00 83.31 493 ASP A N 1
ATOM 3656 C CA . ASP A 1 493 ? -29.274 -50.499 -36.651 1.00 83.31 493 ASP A CA 1
ATOM 3657 C C . ASP A 1 493 ? -27.893 -50.887 -36.082 1.00 83.31 493 ASP A C 1
ATOM 3659 O O . ASP A 1 493 ? -27.833 -51.534 -35.031 1.00 83.31 493 ASP A O 1
ATOM 3663 N N . ALA A 1 494 ? -26.771 -50.540 -36.725 1.00 81.50 494 ALA A N 1
ATOM 3664 C CA . ALA A 1 494 ? -25.439 -50.820 -36.191 1.00 81.50 494 ALA A CA 1
ATOM 3665 C C . ALA A 1 494 ? -25.028 -49.829 -35.092 1.00 81.50 494 ALA A C 1
ATOM 3667 O O . ALA A 1 494 ? -24.435 -50.249 -34.094 1.00 81.50 494 ALA A O 1
ATOM 3668 N N . THR A 1 495 ? -25.361 -48.546 -35.241 1.00 84.69 495 THR A N 1
ATOM 3669 C CA . THR A 1 495 ? -24.888 -47.461 -34.362 1.00 84.69 495 THR A CA 1
ATOM 3670 C C . THR A 1 495 ? -25.991 -46.823 -33.521 1.00 84.69 495 THR A C 1
ATOM 3672 O O . THR A 1 495 ? -25.691 -46.091 -32.579 1.00 84.69 495 THR A O 1
ATOM 3675 N N . GLU A 1 496 ? -27.256 -47.149 -33.782 1.00 87.56 496 GLU A N 1
ATOM 3676 C CA . GLU A 1 496 ? -28.410 -46.477 -33.193 1.00 87.56 496 GLU A CA 1
ATOM 3677 C C . GLU A 1 496 ? -29.480 -47.454 -32.705 1.00 87.56 496 GLU A C 1
ATOM 3679 O O . GLU A 1 496 ? -29.673 -48.560 -33.218 1.00 87.56 496 GLU A O 1
ATOM 3684 N N . HIS A 1 497 ? -30.194 -47.029 -31.672 1.00 86.25 497 HIS A N 1
ATOM 3685 C CA . HIS A 1 497 ? -31.449 -47.602 -31.236 1.00 86.25 497 HIS A CA 1
ATOM 3686 C C . HIS A 1 497 ? -32.603 -46.864 -31.922 1.00 86.25 497 HIS A C 1
ATOM 3688 O O . HIS A 1 497 ? -32.727 -45.648 -31.795 1.00 86.25 497 HIS A O 1
ATOM 3694 N N . SER A 1 498 ? -33.474 -47.604 -32.611 1.00 89.31 498 SER A N 1
ATOM 3695 C CA . SER A 1 498 ? -34.764 -47.089 -33.082 1.00 89.31 498 SER A CA 1
ATOM 3696 C C . SER A 1 498 ? -35.756 -47.087 -31.921 1.00 89.31 498 SER A C 1
ATOM 3698 O O . SER A 1 498 ? -36.345 -48.124 -31.602 1.00 89.31 498 SER A O 1
ATOM 3700 N N . CYS A 1 499 ? -35.942 -45.933 -31.292 1.00 85.38 499 CYS A N 1
ATOM 3701 C CA . CYS A 1 499 ? -36.768 -45.777 -30.102 1.00 85.38 499 CYS A CA 1
ATOM 3702 C C . CYS A 1 499 ? -38.093 -45.089 -30.440 1.00 85.38 499 CYS A C 1
ATOM 3704 O O . CYS A 1 499 ? -38.086 -44.142 -31.222 1.00 85.38 499 CYS A O 1
ATOM 3706 N N . PRO A 1 500 ? -39.228 -45.511 -29.858 1.00 82.31 500 PRO A N 1
ATOM 3707 C CA . PRO A 1 500 ? -40.478 -44.773 -29.991 1.00 82.31 500 PRO A CA 1
ATOM 3708 C C . PRO A 1 500 ? -40.296 -43.334 -29.500 1.00 82.31 500 PRO A C 1
ATOM 3710 O O . PRO A 1 500 ? -39.733 -43.117 -28.425 1.00 82.31 500 PRO A O 1
ATOM 3713 N N . ASP A 1 501 ? -40.755 -42.361 -30.281 1.00 77.00 501 ASP A N 1
ATOM 3714 C CA . ASP A 1 501 ? -40.774 -40.963 -29.862 1.00 77.00 501 ASP A CA 1
ATOM 3715 C C . ASP A 1 501 ? -41.906 -40.767 -28.829 1.00 77.00 501 ASP A C 1
ATOM 3717 O O . ASP A 1 501 ? -43.077 -40.999 -29.159 1.00 77.00 501 ASP A O 1
ATOM 3721 N N . PRO A 1 502 ? -41.598 -40.376 -27.575 1.00 64.62 502 PRO A N 1
ATOM 3722 C CA . PRO A 1 502 ? -42.609 -40.203 -26.534 1.00 64.62 502 PRO A CA 1
ATOM 3723 C C . PRO A 1 502 ? -43.565 -39.029 -26.808 1.00 64.62 502 PRO A C 1
ATOM 3725 O O . PRO A 1 502 ? -44.660 -39.001 -26.245 1.00 64.62 502 PRO A O 1
ATOM 3728 N N . TYR A 1 503 ? -43.197 -38.090 -27.686 1.00 66.19 503 TYR A N 1
ATOM 3729 C CA . TYR A 1 503 ? -43.992 -36.911 -28.037 1.00 66.19 503 TYR A CA 1
ATOM 3730 C C . TYR A 1 503 ? -44.783 -37.086 -29.341 1.00 66.19 503 TYR A C 1
ATOM 3732 O O . TYR A 1 503 ? -45.786 -36.400 -29.547 1.00 66.19 503 TYR A O 1
ATOM 3740 N N . MET A 1 504 ? -44.388 -38.027 -30.209 1.00 69.00 504 MET A N 1
ATOM 3741 C CA . MET A 1 504 ? -45.071 -38.330 -31.475 1.00 69.00 504 MET A CA 1
ATOM 3742 C C . MET A 1 504 ? -45.443 -39.821 -31.593 1.00 69.00 504 MET A C 1
ATOM 3744 O O . MET A 1 504 ? -44.707 -40.606 -32.201 1.00 69.00 504 MET A O 1
ATOM 3748 N N . PRO A 1 505 ? -46.626 -40.231 -31.086 1.00 68.44 505 PRO A N 1
ATOM 3749 C CA . PRO A 1 505 ? -47.072 -41.621 -31.114 1.00 68.44 505 PRO A CA 1
ATOM 3750 C C . PRO A 1 505 ? -47.075 -42.196 -32.538 1.00 68.44 505 PRO A C 1
ATOM 3752 O O . PRO A 1 505 ? -47.779 -41.704 -33.420 1.00 68.44 505 PRO A O 1
ATOM 3755 N N . GLY A 1 506 ? -46.308 -43.267 -32.754 1.00 75.62 506 GLY A N 1
ATOM 3756 C CA . GLY A 1 506 ? -46.201 -43.953 -34.048 1.00 75.62 506 GLY A CA 1
ATOM 3757 C C . GLY A 1 506 ? -45.007 -43.540 -34.916 1.00 75.62 506 GLY A C 1
ATOM 3758 O O . GLY A 1 506 ? -44.889 -44.052 -36.029 1.00 75.62 506 GLY A O 1
ATOM 3759 N N . ARG A 1 507 ? -44.120 -42.662 -34.427 1.00 79.12 507 ARG A N 1
ATOM 3760 C CA . ARG A 1 507 ? -42.818 -42.364 -35.047 1.00 79.12 507 ARG A CA 1
ATOM 3761 C C . ARG A 1 507 ? -41.674 -42.873 -34.174 1.00 79.12 507 ARG A C 1
ATOM 3763 O O . ARG A 1 507 ? -41.797 -42.922 -32.952 1.00 79.12 507 ARG A O 1
ATOM 3770 N N . ASN A 1 508 ? -40.567 -43.233 -34.817 1.00 82.19 508 ASN A N 1
ATOM 3771 C CA . ASN A 1 508 ? -39.327 -43.580 -34.131 1.00 82.19 508 ASN A CA 1
ATOM 3772 C C . ASN A 1 508 ? -38.304 -42.441 -34.252 1.00 82.19 508 ASN A C 1
ATOM 3774 O O . ASN A 1 508 ? -38.184 -41.818 -35.312 1.00 82.19 508 ASN A O 1
ATOM 3778 N N . GLN A 1 509 ? -37.560 -42.220 -33.173 1.00 85.81 509 GLN A N 1
ATOM 3779 C CA . GLN A 1 509 ? -36.344 -41.415 -33.110 1.00 85.81 509 GLN A CA 1
ATOM 3780 C C . GLN A 1 509 ? -35.117 -42.329 -33.005 1.00 85.81 509 GLN A C 1
ATOM 3782 O O . GLN A 1 509 ? -35.208 -43.455 -32.508 1.00 85.81 509 GLN A O 1
ATOM 3787 N N . CYS A 1 510 ? -33.969 -41.841 -33.463 1.00 84.75 510 CYS A N 1
ATOM 3788 C CA . CYS A 1 510 ? -32.718 -42.590 -33.454 1.00 84.75 510 CYS A CA 1
ATOM 3789 C C . CYS A 1 510 ? -31.843 -42.104 -32.302 1.00 84.75 510 CYS A C 1
ATOM 3791 O O . CYS A 1 510 ? -31.497 -40.928 -32.243 1.00 84.75 510 CYS A O 1
ATOM 3793 N N . LEU A 1 511 ? -31.517 -42.995 -31.365 1.00 81.75 511 LEU A N 1
ATOM 3794 C CA . LEU A 1 511 ? -30.648 -42.683 -30.230 1.00 81.75 511 LEU A CA 1
ATOM 3795 C C . LEU A 1 511 ? -29.339 -43.457 -30.347 1.00 81.75 511 LEU A C 1
ATOM 3797 O O . LEU A 1 511 ? -29.343 -44.666 -30.561 1.00 81.75 511 LEU A O 1
ATOM 3801 N N . SER A 1 512 ? -28.212 -42.766 -30.197 1.00 81.69 512 SER A N 1
ATOM 3802 C CA . SER A 1 512 ? -26.883 -43.368 -30.343 1.00 81.69 512 SER A CA 1
ATOM 3803 C C . SER A 1 512 ? -26.643 -44.490 -29.328 1.00 81.69 512 SER A C 1
ATOM 3805 O O . SER A 1 512 ? -26.770 -44.267 -28.126 1.00 81.69 512 SER A O 1
ATOM 3807 N N . LYS A 1 513 ? -26.198 -45.664 -29.794 1.00 81.12 513 LYS A N 1
ATOM 3808 C CA . LYS A 1 513 ? -25.791 -46.799 -28.940 1.00 81.12 513 LYS A CA 1
ATOM 3809 C C . LYS A 1 513 ? -24.563 -46.508 -28.079 1.00 81.12 513 LYS A C 1
ATOM 3811 O O . LYS A 1 513 ? -24.325 -47.198 -27.091 1.00 81.12 513 LYS A O 1
ATOM 3816 N N . THR A 1 514 ? -23.754 -45.520 -28.461 1.00 76.62 514 THR A N 1
ATOM 3817 C CA . THR A 1 514 ? -22.571 -45.101 -27.694 1.00 76.62 514 THR A CA 1
ATOM 3818 C C . THR A 1 514 ? -22.954 -44.270 -26.472 1.00 76.62 514 THR A C 1
ATOM 3820 O O . THR A 1 514 ? -22.225 -44.276 -25.487 1.00 76.62 514 THR A O 1
ATOM 3823 N N . TRP A 1 515 ? -24.084 -43.562 -26.544 1.00 73.94 515 TRP A N 1
ATOM 3824 C CA . TRP A 1 515 ? -24.561 -42.640 -25.507 1.00 73.94 515 TRP A CA 1
ATOM 3825 C C . TRP A 1 515 ? -25.698 -43.254 -24.688 1.00 73.94 515 TRP A C 1
ATOM 3827 O O . TRP A 1 515 ? -25.819 -42.999 -23.494 1.00 73.94 515 TRP A O 1
ATOM 3837 N N . TYR A 1 516 ? -26.498 -44.110 -25.321 1.00 73.00 516 TYR A N 1
ATOM 3838 C CA . TYR A 1 516 ? -27.626 -44.805 -24.726 1.00 73.00 516 TYR A CA 1
ATOM 3839 C C . TYR A 1 516 ? -27.414 -46.304 -24.893 1.00 73.00 516 TYR A C 1
ATOM 3841 O O . TYR A 1 516 ? -27.357 -46.809 -26.007 1.00 73.00 516 TYR A O 1
ATOM 3849 N N . SER A 1 517 ? -27.304 -47.030 -23.783 1.00 79.06 517 SER A N 1
ATOM 3850 C CA . SER A 1 517 ? -27.149 -48.490 -23.802 1.00 79.06 517 SER A CA 1
ATOM 3851 C C . SER A 1 517 ? -28.447 -49.232 -24.164 1.00 79.06 517 SER A C 1
ATOM 3853 O O . SER A 1 517 ? -28.410 -50.420 -24.496 1.00 79.06 517 SER A O 1
ATOM 3855 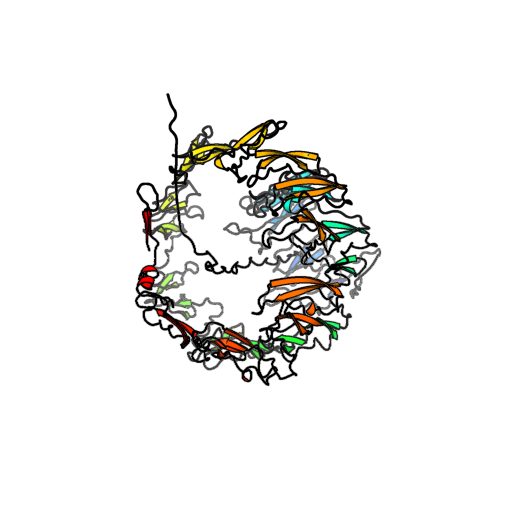N N . ALA A 1 518 ? -29.589 -48.541 -24.094 1.00 82.69 518 ALA A N 1
ATOM 3856 C CA . ALA A 1 518 ? -30.915 -48.992 -24.503 1.00 82.69 518 ALA A CA 1
ATOM 3857 C C . ALA A 1 518 ? -31.830 -47.781 -24.779 1.00 82.69 518 ALA A C 1
ATOM 3859 O O . ALA A 1 518 ? -31.496 -46.651 -24.425 1.00 82.69 518 ALA A O 1
ATOM 3860 N N . CYS A 1 519 ? -33.006 -48.013 -25.373 1.00 81.81 519 CYS A N 1
ATOM 3861 C CA . CYS A 1 519 ? -34.027 -46.967 -25.468 1.00 81.81 519 CYS A CA 1
ATOM 3862 C C . CYS A 1 519 ? -34.488 -46.514 -24.070 1.00 81.81 519 CYS A C 1
ATOM 3864 O O . CYS A 1 519 ? -34.689 -47.381 -23.213 1.00 81.81 519 CYS A O 1
ATOM 3866 N N . PRO A 1 520 ? -34.713 -45.202 -23.852 1.00 75.81 520 PRO A N 1
ATOM 3867 C CA . PRO A 1 520 ? -35.286 -44.673 -22.621 1.00 75.81 520 PRO A CA 1
ATOM 3868 C C . PRO A 1 520 ? -36.574 -45.406 -22.237 1.00 75.81 520 PRO A C 1
ATOM 3870 O O . PRO A 1 520 ? -37.397 -45.752 -23.094 1.00 75.81 520 PRO A O 1
ATOM 3873 N N . LEU A 1 521 ? -36.725 -45.670 -20.941 1.00 78.75 521 LEU A N 1
ATOM 3874 C CA . LEU A 1 521 ? -37.828 -46.449 -20.393 1.00 78.75 521 LEU A CA 1
ATOM 3875 C C . LEU A 1 521 ? -39.156 -45.712 -20.639 1.00 78.75 521 LEU A C 1
ATOM 3877 O O . LEU A 1 521 ? -39.343 -44.583 -20.197 1.00 78.75 521 LEU A O 1
ATOM 3881 N N . THR A 1 522 ? -40.096 -46.341 -21.345 1.00 76.75 522 THR A N 1
ATOM 3882 C CA . THR A 1 522 ? -41.449 -45.794 -21.540 1.00 76.75 522 THR A CA 1
ATOM 3883 C C . THR A 1 522 ? -42.377 -46.371 -20.475 1.00 76.75 522 THR A C 1
ATOM 3885 O O . THR A 1 522 ? -42.620 -47.579 -20.451 1.00 76.75 522 THR A O 1
ATOM 3888 N N . CYS A 1 523 ? -42.881 -45.520 -19.582 1.00 80.25 523 CYS A N 1
ATOM 3889 C CA . CYS A 1 523 ? -43.777 -45.941 -18.505 1.00 80.25 523 CYS A CA 1
ATOM 3890 C C . CYS A 1 523 ? -45.186 -46.249 -19.015 1.00 80.25 523 CYS A C 1
ATOM 3892 O O . CYS A 1 523 ? -45.634 -45.700 -20.026 1.00 80.25 523 CYS A O 1
ATOM 3894 N N . GLN A 1 524 ? -45.888 -47.163 -18.340 1.00 81.88 524 GLN A N 1
ATOM 3895 C CA . GLN A 1 524 ? -47.261 -47.489 -18.720 1.00 81.88 524 GLN A CA 1
ATOM 3896 C C . GLN A 1 524 ? -48.209 -46.334 -18.376 1.00 81.88 524 GLN A C 1
ATOM 3898 O O . GLN A 1 524 ? -47.921 -45.493 -17.530 1.00 81.88 524 GLN A O 1
ATOM 3903 N N . ALA A 1 525 ? -49.374 -46.289 -19.028 1.00 72.56 525 ALA A N 1
ATOM 3904 C CA . ALA A 1 525 ? -50.391 -45.288 -18.720 1.00 72.56 525 ALA A CA 1
ATOM 3905 C C . ALA A 1 525 ? -50.791 -45.358 -17.230 1.00 72.56 525 ALA A C 1
ATOM 3907 O O . ALA A 1 525 ? -51.316 -46.378 -16.782 1.00 72.56 525 ALA A O 1
ATOM 3908 N N . GLY A 1 526 ? -50.558 -44.271 -16.485 1.00 78.12 526 GLY A N 1
ATOM 3909 C CA . GLY A 1 526 ? -50.756 -44.194 -15.029 1.00 78.12 526 GLY A CA 1
ATOM 3910 C C . GLY A 1 526 ? -49.462 -44.224 -14.202 1.00 78.12 526 GLY A C 1
ATOM 3911 O O . GLY A 1 526 ? -49.523 -44.076 -12.985 1.00 78.12 526 GLY A O 1
ATOM 3912 N N . GLU A 1 527 ? -48.309 -44.380 -14.848 1.00 84.50 527 GLU A N 1
ATOM 3913 C CA . GLU A 1 527 ? -46.979 -44.243 -14.255 1.00 84.50 527 GLU A CA 1
ATOM 3914 C C . GLU A 1 527 ? -46.259 -43.037 -14.869 1.00 84.50 527 GLU A C 1
ATOM 3916 O O . GLU A 1 527 ? -46.393 -42.767 -16.065 1.00 84.50 527 GLU A O 1
ATOM 3921 N N . SER A 1 528 ? -45.470 -42.336 -14.059 1.00 79.75 528 SER A N 1
ATOM 3922 C CA . SER A 1 528 ? -44.564 -41.285 -14.527 1.00 79.75 528 SER A CA 1
ATOM 3923 C C . SER A 1 528 ? -43.123 -41.774 -14.454 1.00 79.75 528 SER A C 1
ATOM 3925 O O . SER A 1 528 ? -42.761 -42.556 -13.569 1.00 79.75 528 SER A O 1
ATOM 3927 N N . LEU A 1 529 ? -42.300 -41.302 -15.390 1.00 82.75 529 LEU A N 1
ATOM 3928 C CA . LEU A 1 529 ? -40.858 -41.509 -15.352 1.00 82.75 529 LEU A CA 1
ATOM 3929 C C . LEU A 1 529 ? -40.277 -40.667 -14.211 1.00 82.75 529 LEU A C 1
ATOM 3931 O O . LEU A 1 529 ? -40.392 -39.443 -14.223 1.00 82.75 529 LEU A O 1
ATOM 3935 N N . CYS A 1 530 ? -39.687 -41.329 -13.223 1.00 84.94 530 CYS A N 1
ATOM 3936 C CA . CYS A 1 530 ? -39.068 -40.713 -12.059 1.00 84.94 530 CYS A CA 1
ATOM 3937 C C . CYS A 1 530 ? -37.579 -41.040 -12.018 1.00 84.94 530 CYS A C 1
ATOM 3939 O O . CYS A 1 530 ? -37.168 -42.125 -12.418 1.00 84.94 530 CYS A O 1
ATOM 3941 N N . TYR A 1 531 ? -36.773 -40.128 -11.483 1.00 86.81 531 TYR A N 1
ATOM 3942 C CA . TYR A 1 531 ? -35.342 -40.356 -11.308 1.00 86.81 531 TYR A CA 1
ATOM 3943 C C . TYR A 1 531 ? -35.057 -40.836 -9.885 1.00 86.81 531 TYR A C 1
ATOM 3945 O O . TYR A 1 531 ? -35.554 -40.250 -8.920 1.00 86.81 531 TYR A O 1
ATOM 3953 N N . SER A 1 532 ? -34.243 -41.882 -9.743 1.00 88.94 532 SER A N 1
ATOM 3954 C CA . SER A 1 532 ? -33.647 -42.252 -8.460 1.00 88.94 532 SER A CA 1
ATOM 3955 C C . SER A 1 532 ? -32.211 -41.750 -8.350 1.00 88.94 532 SER A C 1
ATOM 3957 O O . SER A 1 532 ? -31.393 -42.067 -9.216 1.00 88.94 532 SER A O 1
ATOM 3959 N N . SER A 1 533 ? -31.902 -41.014 -7.280 1.00 89.19 533 SER A N 1
ATOM 3960 C CA . SER A 1 533 ? -30.567 -40.467 -6.993 1.00 89.19 533 SER A CA 1
ATOM 3961 C C . SER A 1 533 ? -29.751 -41.453 -6.158 1.00 89.19 533 SER A C 1
ATOM 3963 O O . SER A 1 533 ? -30.102 -41.734 -5.012 1.00 89.19 533 SER A O 1
ATOM 3965 N N . GLY A 1 534 ? -28.682 -41.999 -6.725 1.00 91.69 534 GLY A N 1
ATOM 3966 C CA . GLY A 1 534 ? -27.706 -42.869 -6.068 1.00 91.69 534 GLY A CA 1
ATOM 3967 C C . GLY A 1 534 ? -26.315 -42.236 -5.997 1.00 91.69 534 GLY A C 1
ATOM 3968 O O . GLY A 1 534 ? -26.097 -41.130 -6.485 1.00 91.69 534 GLY A O 1
ATOM 3969 N N . PHE A 1 535 ? -25.356 -42.968 -5.438 1.00 89.56 535 PHE A N 1
ATOM 3970 C CA . PHE A 1 535 ? -23.928 -42.656 -5.488 1.00 89.56 535 PHE A CA 1
ATOM 3971 C C . PHE A 1 535 ? -23.158 -43.928 -5.839 1.00 89.56 535 PHE A C 1
ATOM 3973 O O . PHE A 1 535 ? -23.473 -45.003 -5.328 1.00 89.56 535 PHE A O 1
ATOM 3980 N N . ASP A 1 536 ? -22.173 -43.824 -6.724 1.00 87.50 536 ASP A N 1
ATOM 3981 C CA . ASP A 1 536 ? -21.278 -44.947 -6.999 1.00 87.50 536 ASP A CA 1
ATOM 3982 C C . ASP A 1 536 ? -20.219 -45.125 -5.893 1.00 87.50 536 ASP A C 1
ATOM 3984 O O . ASP A 1 536 ? -20.166 -44.374 -4.913 1.00 87.50 536 ASP A O 1
ATOM 3988 N N . ASP A 1 537 ? -19.352 -46.129 -6.051 1.00 85.31 537 ASP A N 1
ATOM 3989 C CA . ASP A 1 537 ? -18.299 -46.456 -5.082 1.00 85.31 537 ASP A CA 1
ATOM 3990 C C . ASP A 1 537 ? -17.251 -45.335 -4.905 1.00 85.31 537 ASP A C 1
ATOM 3992 O O . ASP A 1 537 ? -16.494 -45.350 -3.933 1.00 85.31 537 ASP A O 1
ATOM 3996 N N . THR A 1 538 ? -17.199 -44.352 -5.814 1.00 80.44 538 THR A N 1
ATOM 3997 C CA . THR A 1 538 ? -16.321 -43.172 -5.716 1.00 80.44 538 THR A CA 1
ATOM 3998 C C . THR A 1 538 ? -16.989 -41.989 -5.015 1.00 80.44 538 THR A C 1
ATOM 4000 O O . THR A 1 538 ? -16.324 -41.005 -4.696 1.00 80.44 538 THR A O 1
ATOM 4003 N N . GLY A 1 539 ? -18.292 -42.088 -4.735 1.00 81.62 539 GLY A N 1
ATOM 4004 C CA . GLY A 1 539 ? -19.110 -40.995 -4.217 1.00 81.62 539 GLY A CA 1
ATOM 4005 C C . GLY A 1 539 ? -19.632 -40.045 -5.291 1.00 81.62 539 GLY A C 1
ATOM 4006 O O . GLY A 1 539 ? -20.191 -39.007 -4.943 1.00 81.62 539 GLY A O 1
ATOM 4007 N N . ALA A 1 540 ? -19.495 -40.382 -6.578 1.00 79.88 540 ALA A N 1
ATOM 4008 C CA . ALA A 1 540 ? -20.092 -39.597 -7.648 1.00 79.88 540 ALA A CA 1
ATOM 4009 C C . ALA A 1 540 ? -21.605 -39.878 -7.735 1.00 79.88 540 ALA A C 1
ATOM 4011 O O . ALA A 1 540 ? -22.029 -41.031 -7.590 1.00 79.88 540 ALA A O 1
ATOM 4012 N N . PRO A 1 541 ? -22.443 -38.849 -7.956 1.00 82.94 541 PRO A N 1
ATOM 4013 C CA . PRO A 1 541 ? -23.884 -39.027 -8.048 1.00 82.94 541 PRO A CA 1
ATOM 4014 C C . PRO A 1 541 ? -24.249 -39.847 -9.291 1.00 82.94 541 PRO A C 1
ATOM 4016 O O . PRO A 1 541 ? -23.776 -39.582 -10.395 1.00 82.94 541 PRO A O 1
ATOM 4019 N N . THR A 1 542 ? -25.132 -40.825 -9.117 1.00 86.44 542 THR A N 1
ATOM 4020 C CA . THR A 1 542 ? -25.700 -41.637 -10.198 1.00 86.44 542 THR A CA 1
ATOM 4021 C C . THR A 1 542 ? -27.204 -41.409 -10.284 1.00 86.44 542 THR A C 1
ATOM 4023 O O . THR A 1 542 ? -27.875 -41.221 -9.272 1.00 86.44 542 THR A O 1
ATOM 4026 N N . TRP A 1 543 ? -27.750 -41.429 -11.497 1.00 87.31 543 TRP A N 1
ATOM 4027 C CA . TRP A 1 543 ? -29.175 -41.214 -11.746 1.00 87.31 543 TRP A CA 1
ATOM 4028 C C . TRP A 1 543 ? -29.717 -42.394 -12.539 1.00 87.31 543 TRP A C 1
ATOM 4030 O O . TRP A 1 543 ? -29.096 -42.834 -13.505 1.00 87.31 543 TRP A O 1
ATOM 4040 N N . THR A 1 544 ? -30.841 -42.953 -12.101 1.00 85.81 544 THR A N 1
ATOM 4041 C CA . THR A 1 544 ? -31.483 -44.088 -12.778 1.00 85.81 544 THR A CA 1
ATOM 4042 C C . THR A 1 544 ? -32.958 -43.806 -12.999 1.00 85.81 544 THR A C 1
ATOM 4044 O O . THR A 1 544 ? -33.653 -43.388 -12.075 1.00 85.81 544 THR A O 1
ATOM 4047 N N . ASP A 1 545 ? -33.428 -44.055 -14.218 1.00 84.50 545 ASP A N 1
ATOM 4048 C CA . ASP A 1 545 ? -34.827 -43.881 -14.594 1.00 84.50 545 ASP A CA 1
ATOM 4049 C C . ASP A 1 545 ? -35.675 -45.039 -14.052 1.00 84.50 545 ASP A C 1
ATOM 4051 O O . ASP A 1 545 ? -35.383 -46.215 -14.289 1.00 84.50 545 ASP A O 1
ATOM 4055 N N . VAL A 1 546 ? -36.750 -44.714 -13.338 1.00 86.25 546 VAL A N 1
ATOM 4056 C CA . VAL A 1 546 ? -37.676 -45.671 -12.727 1.00 86.25 546 VAL A CA 1
ATOM 4057 C C . VAL A 1 546 ? -39.108 -45.224 -12.999 1.00 86.25 546 VAL A C 1
ATOM 4059 O O . VAL A 1 546 ? -39.491 -44.102 -12.681 1.00 86.25 546 VAL A O 1
ATOM 4062 N N . CYS A 1 547 ? -39.938 -46.109 -13.546 1.00 86.56 547 CYS A N 1
ATOM 4063 C CA . CYS A 1 547 ? -41.374 -45.853 -13.623 1.00 86.56 547 CYS A CA 1
ATOM 4064 C C . CYS A 1 547 ? -41.999 -45.985 -12.235 1.00 86.56 547 CYS A C 1
ATOM 4066 O O . CYS A 1 547 ? -41.871 -47.028 -11.590 1.00 86.56 547 CYS A O 1
ATOM 4068 N N . SER A 1 548 ? -42.669 -44.931 -11.773 1.00 83.38 548 SER A N 1
ATOM 4069 C CA . SER A 1 548 ? -43.363 -44.917 -10.488 1.00 83.38 548 SER A CA 1
ATOM 4070 C C . SER A 1 548 ? -44.825 -44.538 -10.677 1.00 83.38 548 SER A C 1
ATOM 4072 O O . SER A 1 548 ? -45.164 -43.636 -11.447 1.00 83.38 548 SER A O 1
ATOM 4074 N N . VAL A 1 549 ? -45.704 -45.222 -9.948 1.00 80.06 549 VAL A N 1
ATOM 4075 C CA . VAL A 1 549 ? -47.122 -44.872 -9.877 1.00 80.06 549 VAL A CA 1
ATOM 4076 C C . VAL A 1 549 ? -47.232 -43.627 -8.999 1.00 80.06 549 VAL A C 1
ATOM 4078 O O . VAL A 1 549 ? -47.119 -43.717 -7.776 1.00 80.06 549 VAL A O 1
ATOM 4081 N N . VAL A 1 550 ? -47.413 -42.460 -9.610 1.00 75.19 550 VAL A N 1
ATOM 4082 C CA . VAL A 1 550 ? -47.563 -41.190 -8.888 1.00 75.19 550 VAL A CA 1
ATOM 4083 C C . VAL A 1 550 ? -49.027 -40.757 -8.931 1.00 75.19 550 VAL A C 1
ATOM 4085 O O . VAL A 1 550 ? -49.638 -40.708 -9.997 1.00 75.19 550 VAL A O 1
ATOM 4088 N N . SER A 1 551 ? -49.631 -40.517 -7.763 1.00 67.31 551 SER A N 1
ATOM 4089 C CA . SER A 1 551 ? -51.036 -40.083 -7.659 1.00 67.31 551 SER A CA 1
ATOM 4090 C C . SER A 1 551 ? -51.217 -38.588 -7.918 1.00 67.31 551 SER A C 1
ATOM 4092 O O . SER A 1 551 ? -52.285 -38.173 -8.352 1.00 67.31 551 SER A O 1
ATOM 4094 N N . ASP A 1 552 ? -50.159 -37.815 -7.696 1.00 61.22 552 ASP A N 1
ATOM 4095 C CA . ASP A 1 552 ? -50.032 -36.385 -7.949 1.00 61.22 552 ASP A CA 1
ATOM 4096 C C . ASP A 1 552 ? -48.694 -36.187 -8.666 1.00 61.22 552 ASP A C 1
ATOM 4098 O O . ASP A 1 552 ? -47.808 -37.023 -8.538 1.00 61.22 552 ASP A O 1
ATOM 4102 N N . TRP A 1 553 ? -48.535 -35.142 -9.471 1.00 63.81 553 TRP A N 1
ATOM 4103 C CA . TRP A 1 553 ? -47.538 -35.058 -10.556 1.00 63.81 553 TRP A CA 1
ATOM 4104 C C . TRP A 1 553 ? -46.068 -34.965 -10.084 1.00 63.81 553 TRP A C 1
ATOM 4106 O O . TRP A 1 553 ? -45.182 -34.638 -10.866 1.00 63.81 553 TRP A O 1
ATOM 4116 N N . MET A 1 554 ? -45.810 -35.254 -8.808 1.00 69.69 554 MET A N 1
ATOM 4117 C CA . MET A 1 554 ? -44.515 -35.253 -8.147 1.00 69.69 554 MET A CA 1
ATOM 4118 C C . MET A 1 554 ? -44.021 -36.687 -7.939 1.00 69.69 554 MET A C 1
ATOM 4120 O O . MET A 1 554 ? -44.665 -37.513 -7.289 1.00 69.69 554 MET A O 1
ATOM 4124 N N . CYS A 1 555 ? -42.838 -36.973 -8.471 1.00 79.38 555 CYS A N 1
ATOM 4125 C CA . CYS A 1 555 ? -42.128 -38.207 -8.177 1.00 79.38 555 CYS A CA 1
ATOM 4126 C C . CYS A 1 555 ? -41.738 -38.255 -6.693 1.00 79.38 555 CYS A C 1
ATOM 4128 O O . CYS A 1 555 ? -41.124 -37.304 -6.207 1.00 79.38 555 CYS A O 1
ATOM 4130 N N . PRO A 1 556 ? -42.047 -39.339 -5.953 1.00 81.38 556 PRO A N 1
ATOM 4131 C CA . PRO A 1 556 ? -41.505 -39.508 -4.613 1.00 81.38 556 PRO A CA 1
ATOM 4132 C C . PRO A 1 556 ? -39.979 -39.549 -4.701 1.00 81.38 556 PRO A C 1
ATOM 4134 O O . PRO A 1 556 ? -39.430 -40.086 -5.658 1.00 81.38 556 PRO A O 1
ATOM 4137 N N . VAL A 1 557 ? -39.279 -39.023 -3.696 1.00 84.94 557 VAL A N 1
ATOM 4138 C CA . VAL A 1 557 ? -37.813 -39.121 -3.660 1.00 84.94 557 VAL A CA 1
ATOM 4139 C C . VAL A 1 557 ? -37.409 -40.587 -3.519 1.00 84.94 557 VAL A C 1
ATOM 4141 O O . VAL A 1 557 ? -37.691 -41.228 -2.493 1.00 84.94 557 VAL A O 1
ATOM 4144 N N . LEU A 1 558 ? -36.769 -41.105 -4.568 1.00 88.81 558 LEU A N 1
ATOM 4145 C CA . LEU A 1 558 ? -36.244 -42.461 -4.678 1.00 88.81 558 LEU A CA 1
ATOM 4146 C C . LEU A 1 558 ? -34.718 -42.398 -4.541 1.00 88.81 558 LEU A C 1
ATOM 4148 O O . LEU A 1 558 ? -34.046 -41.819 -5.387 1.00 88.81 558 LEU A O 1
ATOM 4152 N N . CYS A 1 559 ? -34.159 -42.996 -3.489 1.00 92.12 559 CYS A N 1
ATOM 4153 C CA . CYS A 1 559 ? -32.706 -43.087 -3.340 1.00 92.12 559 CYS A CA 1
ATOM 4154 C C . CYS A 1 559 ? -32.202 -44.395 -3.953 1.00 92.12 559 CYS A C 1
ATOM 4156 O O . CYS A 1 559 ? -32.667 -45.476 -3.584 1.00 92.12 559 CYS A O 1
ATOM 4158 N N . GLY A 1 560 ? -31.298 -44.272 -4.924 1.00 90.50 560 GLY A N 1
ATOM 4159 C CA . GLY A 1 560 ? -30.651 -45.374 -5.629 1.00 90.50 560 GLY A CA 1
ATOM 4160 C C . GLY A 1 560 ? -29.552 -46.046 -4.799 1.00 90.50 560 GLY A C 1
ATOM 4161 O O . GLY A 1 560 ? -29.406 -45.807 -3.600 1.00 90.50 560 GLY A O 1
ATOM 4162 N N . ALA A 1 561 ? -28.762 -46.912 -5.439 1.00 91.81 561 ALA A N 1
ATOM 4163 C CA . ALA A 1 561 ? -27.630 -47.571 -4.784 1.00 91.81 561 ALA A CA 1
ATOM 4164 C C . ALA A 1 561 ? -26.630 -46.540 -4.225 1.00 91.81 561 ALA A C 1
ATOM 4166 O O . ALA A 1 561 ? -26.435 -45.490 -4.826 1.00 91.81 561 ALA A O 1
ATOM 4167 N N . GLY A 1 562 ? -26.036 -46.825 -3.062 1.00 89.62 562 GLY A N 1
ATOM 4168 C CA . GLY A 1 562 ? -25.059 -45.942 -2.407 1.00 89.62 562 GLY A CA 1
ATOM 4169 C C . GLY A 1 562 ? -25.631 -44.662 -1.783 1.00 89.62 562 GLY A C 1
ATOM 4170 O O . GLY A 1 562 ? -24.858 -43.855 -1.266 1.00 89.62 562 GLY A O 1
ATOM 4171 N N . ALA A 1 563 ? -26.957 -44.478 -1.793 1.00 91.62 563 ALA A N 1
ATOM 4172 C CA . ALA A 1 563 ? -27.631 -43.340 -1.179 1.00 91.62 563 ALA A CA 1
ATOM 4173 C C . ALA A 1 563 ? -28.507 -43.730 0.027 1.00 91.62 563 ALA A C 1
ATOM 4175 O O . ALA A 1 563 ? -29.187 -44.758 0.034 1.00 91.62 563 ALA A O 1
ATOM 4176 N N . THR A 1 564 ? -28.544 -42.860 1.035 1.00 90.69 564 THR A N 1
ATOM 4177 C CA . THR A 1 564 ? -29.449 -42.912 2.187 1.00 90.69 564 THR A CA 1
ATOM 4178 C C . THR A 1 564 ? -30.462 -41.775 2.088 1.00 90.69 564 THR A C 1
ATOM 4180 O O . THR A 1 564 ? -30.099 -40.623 1.859 1.00 90.69 564 THR A O 1
ATOM 4183 N N . LYS A 1 565 ? -31.743 -42.101 2.282 1.00 90.38 565 LYS A N 1
ATOM 4184 C CA . LYS A 1 565 ? -32.832 -41.121 2.326 1.00 90.38 565 LYS A CA 1
ATOM 4185 C C . LYS A 1 565 ? -32.848 -40.401 3.676 1.00 90.38 565 LYS A C 1
ATOM 4187 O O . LYS A 1 565 ? -32.997 -41.056 4.706 1.00 90.38 565 LYS A O 1
ATOM 4192 N N . CYS A 1 566 ? -32.742 -39.080 3.657 1.00 86.50 566 CYS A N 1
ATOM 4193 C CA . CYS A 1 566 ? -32.847 -38.193 4.813 1.00 86.50 566 CYS A CA 1
ATOM 4194 C C . CYS A 1 566 ? -34.116 -37.336 4.721 1.00 86.50 566 CYS A C 1
ATOM 4196 O O . CYS A 1 566 ? -34.618 -37.109 3.623 1.00 86.50 566 CYS A O 1
ATOM 4198 N N . GLY A 1 567 ? -34.641 -36.883 5.864 1.00 80.38 567 GLY A N 1
ATOM 4199 C CA . GLY A 1 567 ? -35.896 -36.125 5.969 1.00 80.38 567 GLY A CA 1
ATOM 4200 C C . GLY A 1 567 ? -37.170 -36.987 5.973 1.00 80.38 567 GLY A C 1
ATOM 4201 O O . GLY A 1 567 ? -37.163 -38.160 5.583 1.00 80.38 567 GLY A O 1
ATOM 4202 N N . GLN A 1 568 ? -38.288 -36.408 6.424 1.00 75.19 568 GLN A N 1
ATOM 4203 C CA . GLN A 1 568 ? -39.620 -37.035 6.418 1.00 75.19 568 GLN A CA 1
ATOM 4204 C C . GLN A 1 568 ? -40.570 -36.358 5.414 1.00 75.19 568 GLN A C 1
ATOM 4206 O O . GLN A 1 568 ? -40.581 -35.139 5.271 1.00 75.19 568 GLN A O 1
ATOM 4211 N N . GLY A 1 569 ? -41.412 -37.156 4.744 1.00 74.38 569 GLY A N 1
ATOM 4212 C CA . GLY A 1 569 ? -42.438 -36.658 3.817 1.00 74.38 569 GLY A CA 1
ATOM 4213 C C . GLY A 1 569 ? -41.874 -36.119 2.497 1.00 74.38 569 GLY A C 1
ATOM 4214 O O . GLY A 1 569 ? -40.938 -36.694 1.941 1.00 74.38 569 GLY A O 1
ATOM 4215 N N . ASP A 1 570 ? -42.457 -35.025 2.005 1.00 68.44 570 ASP A N 1
ATOM 4216 C CA . ASP A 1 570 ? -42.136 -34.426 0.698 1.00 68.44 570 ASP A CA 1
ATOM 4217 C C . ASP A 1 570 ? -40.777 -33.702 0.676 1.00 68.44 570 ASP A C 1
ATOM 4219 O O . ASP A 1 570 ? -40.238 -33.446 -0.395 1.00 68.44 570 ASP A O 1
ATOM 4223 N N . MET A 1 571 ? -40.183 -33.422 1.845 1.00 69.50 571 MET A N 1
ATOM 4224 C CA . MET A 1 571 ? -38.855 -32.796 1.978 1.00 69.50 571 MET A CA 1
ATOM 4225 C C . MET A 1 571 ? -37.709 -33.808 2.074 1.00 69.50 571 MET A C 1
ATOM 4227 O O . MET A 1 571 ? -36.598 -33.467 2.476 1.00 69.50 571 MET A O 1
ATOM 4231 N N . SER A 1 572 ? -37.963 -35.076 1.760 1.00 81.94 572 SER A N 1
ATOM 4232 C CA . SER A 1 572 ? -36.901 -36.072 1.803 1.00 81.94 572 SER A CA 1
ATOM 4233 C C . SER A 1 572 ? -35.885 -35.884 0.668 1.00 81.94 572 SER A C 1
ATOM 4235 O O . SER A 1 572 ? -36.276 -35.582 -0.451 1.00 81.94 572 SER A O 1
ATOM 4237 N N . TYR A 1 573 ? -34.599 -36.105 0.928 1.00 88.75 573 TYR A N 1
ATOM 4238 C CA . TYR A 1 573 ? -33.507 -36.021 -0.052 1.00 88.75 573 TYR A CA 1
ATOM 4239 C C . TYR A 1 573 ? -32.536 -37.194 0.123 1.00 88.75 573 TYR A C 1
ATOM 4241 O O . TYR A 1 573 ? -32.574 -37.901 1.130 1.00 88.75 573 TYR A O 1
ATOM 4249 N N . CYS A 1 574 ? -31.682 -37.436 -0.868 1.00 90.94 574 CYS A N 1
ATOM 4250 C CA . CYS A 1 574 ? -30.722 -38.538 -0.861 1.00 90.94 574 CYS A CA 1
ATOM 4251 C C . CYS A 1 574 ? -29.306 -38.002 -0.620 1.00 90.94 574 CYS A C 1
ATOM 4253 O O . CYS A 1 574 ? -28.855 -37.133 -1.361 1.00 90.94 574 CYS A O 1
ATOM 4255 N N . ILE A 1 575 ? -28.599 -38.535 0.377 1.00 89.75 575 ILE A N 1
ATOM 4256 C CA . ILE A 1 575 ? -27.162 -38.284 0.599 1.00 89.75 575 ILE A CA 1
ATOM 4257 C C . ILE A 1 575 ? -26.374 -39.580 0.449 1.00 89.75 575 ILE A C 1
ATOM 4259 O O . ILE A 1 575 ? -26.957 -40.662 0.486 1.00 89.75 575 ILE A O 1
ATOM 4263 N N . GLN A 1 576 ? -25.055 -39.496 0.295 1.00 89.56 576 GLN A N 1
ATOM 4264 C CA . GLN A 1 576 ? -24.209 -40.685 0.211 1.00 89.56 576 GLN A CA 1
ATOM 4265 C C . GLN A 1 576 ? -24.338 -41.521 1.490 1.00 89.56 576 GLN A C 1
ATOM 4267 O O . GLN A 1 576 ? -24.312 -40.980 2.592 1.00 89.56 576 GLN A O 1
ATOM 4272 N N . SER A 1 577 ? -24.442 -42.847 1.378 1.00 86.44 577 SER A N 1
ATOM 4273 C CA . SER A 1 577 ? -24.670 -43.721 2.538 1.00 86.44 577 SER A CA 1
ATOM 4274 C C . SER A 1 577 ? -23.562 -43.702 3.600 1.00 86.44 577 SER A C 1
ATOM 4276 O O . SER A 1 577 ? -23.782 -44.192 4.706 1.00 86.44 577 SER A O 1
ATOM 4278 N N . SER A 1 578 ? -22.386 -43.150 3.288 1.00 82.31 578 SER A N 1
ATOM 4279 C CA . SER A 1 578 ? -21.294 -42.893 4.237 1.00 82.31 578 SER A CA 1
ATOM 4280 C C . SER A 1 578 ? -21.513 -41.647 5.106 1.00 82.31 578 SER A C 1
ATOM 4282 O O . SER A 1 578 ? -20.859 -41.514 6.139 1.00 82.31 578 SER A O 1
ATOM 4284 N N . GLN A 1 579 ? -22.418 -40.747 4.716 1.00 81.31 579 GLN A N 1
ATOM 4285 C CA . GLN A 1 579 ? -22.766 -39.539 5.455 1.00 81.31 579 GLN A CA 1
ATOM 4286 C C . GLN A 1 579 ? -23.988 -39.790 6.348 1.00 81.31 579 GLN A C 1
ATOM 4288 O O . GLN A 1 579 ? -24.950 -40.459 5.966 1.00 81.31 579 GLN A O 1
ATOM 4293 N N . SER A 1 580 ? -23.954 -39.258 7.568 1.00 80.31 580 SER A N 1
ATOM 4294 C CA . SER A 1 580 ? -25.105 -39.257 8.473 1.00 80.31 580 SER A CA 1
ATOM 4295 C C . SER A 1 580 ? -26.084 -38.151 8.087 1.00 80.31 580 SER A C 1
ATOM 4297 O O . SER A 1 580 ? -25.659 -37.037 7.791 1.00 80.31 580 SER A O 1
ATOM 4299 N N . CYS A 1 581 ? -27.388 -38.440 8.134 1.00 81.12 581 CYS A N 1
ATOM 4300 C CA . CYS A 1 581 ? -28.409 -37.413 7.940 1.00 81.12 581 CYS A CA 1
ATOM 4301 C C . CYS A 1 581 ? -28.219 -36.263 8.949 1.00 81.12 581 CYS A C 1
ATOM 4303 O O . CYS A 1 581 ? -27.952 -36.550 10.122 1.00 81.12 581 CYS A O 1
ATOM 4305 N N . PRO A 1 582 ? -28.385 -34.996 8.526 1.00 78.81 582 PRO A N 1
ATOM 4306 C CA . PRO A 1 582 ? -28.462 -33.850 9.426 1.00 78.81 582 PRO A CA 1
ATOM 4307 C C . PRO A 1 582 ? -29.445 -34.100 10.570 1.00 78.81 582 PRO A C 1
ATOM 4309 O O . PRO A 1 582 ? -30.484 -34.742 10.387 1.00 78.81 582 PRO A O 1
ATOM 4312 N N . VAL A 1 583 ? -29.092 -33.633 11.766 1.00 80.75 583 VAL A N 1
ATOM 4313 C CA . VAL A 1 583 ? -29.866 -33.910 12.975 1.00 80.75 583 VAL A CA 1
ATOM 4314 C C . VAL A 1 583 ? -31.115 -33.023 12.992 1.00 80.75 583 VAL A C 1
ATOM 4316 O O . VAL A 1 583 ? -31.025 -31.812 13.152 1.00 80.75 583 VAL A O 1
ATOM 4319 N N . GLU A 1 584 ? -32.296 -33.624 12.846 1.00 80.56 584 GLU A N 1
ATOM 4320 C CA . GLU A 1 584 ? -33.575 -32.927 13.029 1.00 80.56 584 GLU A CA 1
ATOM 4321 C C . GLU A 1 584 ? -33.972 -32.941 14.513 1.00 80.56 584 GLU A C 1
ATOM 4323 O O . GLU A 1 584 ? -34.287 -33.992 15.082 1.00 80.56 584 GLU A O 1
ATOM 4328 N N . CYS A 1 585 ? -33.955 -31.769 15.152 1.00 85.44 585 CYS A N 1
ATOM 4329 C CA . CYS A 1 585 ? -34.390 -31.610 16.539 1.00 85.44 585 CYS A CA 1
ATOM 4330 C C . CYS A 1 585 ? -35.907 -31.492 16.643 1.00 85.44 585 CYS A C 1
ATOM 4332 O O . CYS A 1 585 ? -36.559 -30.878 15.803 1.00 85.44 585 CYS A O 1
ATOM 4334 N N . LYS A 1 586 ? -36.480 -32.067 17.703 1.00 85.56 586 LYS A N 1
ATOM 4335 C CA . LYS A 1 586 ? -37.908 -31.891 18.007 1.00 85.56 586 LYS A CA 1
ATOM 4336 C C . LYS A 1 586 ? -38.180 -30.449 18.425 1.00 85.56 586 LYS A C 1
ATOM 4338 O O . LYS A 1 586 ? -37.306 -29.813 18.993 1.00 85.56 586 LYS A O 1
ATOM 4343 N N . ASP A 1 587 ? -39.432 -30.007 18.343 1.00 84.44 587 ASP A N 1
ATOM 4344 C CA . ASP A 1 587 ? -39.880 -28.674 18.793 1.00 84.44 587 ASP A CA 1
ATOM 4345 C C . ASP A 1 587 ? -39.580 -28.358 20.279 1.00 84.44 587 ASP A C 1
ATOM 4347 O O . ASP A 1 587 ? -39.704 -27.219 20.724 1.00 84.44 587 ASP A O 1
ATOM 4351 N N . THR A 1 588 ? -39.222 -29.367 21.084 1.00 87.12 588 THR A N 1
ATOM 4352 C CA . THR A 1 588 ? -38.811 -29.228 22.495 1.00 87.12 588 THR A CA 1
ATOM 4353 C C . THR A 1 588 ? -37.291 -29.169 22.698 1.00 87.12 588 THR A C 1
ATOM 4355 O O . THR A 1 588 ? -36.813 -29.065 23.832 1.00 87.12 588 THR A O 1
ATOM 4358 N N . GLU A 1 589 ? -36.530 -29.293 21.621 1.00 91.75 589 GLU A N 1
ATOM 4359 C CA . GLU A 1 589 ? -35.075 -29.361 21.569 1.00 91.75 589 GLU A CA 1
ATOM 4360 C C . GLU A 1 589 ? -34.550 -28.229 20.664 1.00 91.75 589 GLU A C 1
ATOM 4362 O O . GLU A 1 589 ? -35.250 -27.736 19.786 1.00 91.75 589 GLU A O 1
ATOM 4367 N N . GLN A 1 590 ? -33.321 -27.785 20.899 1.00 86.38 590 GLN A N 1
ATOM 4368 C CA . GLN A 1 590 ? -32.579 -26.877 20.027 1.00 86.38 590 GLN A CA 1
ATOM 4369 C C . GLN A 1 590 ? -31.371 -27.612 19.454 1.00 86.38 590 GLN A C 1
ATOM 4371 O O . GLN A 1 590 ? -30.779 -28.448 20.148 1.00 86.38 590 GLN A O 1
ATOM 4376 N N . SER A 1 591 ? -31.003 -27.288 18.212 1.00 88.38 591 SER A N 1
ATOM 4377 C CA . SER A 1 591 ? -29.732 -27.750 17.654 1.00 88.38 591 SER A CA 1
ATOM 4378 C C . SER A 1 591 ? -28.592 -26.989 18.310 1.00 88.38 591 SER A C 1
ATOM 4380 O O . SER A 1 591 ? -28.642 -25.768 18.453 1.00 88.38 591 SER A O 1
ATOM 4382 N N . CYS A 1 592 ? -27.576 -27.724 18.727 1.00 88.12 592 CYS A N 1
ATOM 4383 C CA . CYS A 1 592 ? -26.373 -27.202 19.335 1.00 88.12 592 CYS A CA 1
ATOM 4384 C C . CYS A 1 592 ? -25.164 -27.753 18.605 1.00 88.12 592 CYS A C 1
ATOM 4386 O O . CYS A 1 592 ? -24.961 -28.967 18.567 1.00 88.12 592 CYS A O 1
ATOM 4388 N N . TRP A 1 593 ? -24.323 -26.838 18.140 1.00 90.69 593 TRP A N 1
ATOM 4389 C CA . TRP A 1 593 ? -23.031 -27.168 17.570 1.00 90.69 593 TRP A CA 1
ATOM 4390 C C . TRP A 1 593 ? -21.993 -27.339 18.688 1.00 90.69 593 TRP A C 1
ATOM 4392 O O . TRP A 1 593 ? -21.808 -26.448 19.520 1.00 90.69 593 TRP A O 1
ATOM 4402 N N . VAL A 1 594 ? -21.361 -28.512 18.762 1.00 92.62 594 VAL A N 1
ATOM 4403 C CA . VAL A 1 594 ? -20.429 -28.879 19.841 1.00 92.62 594 VAL A CA 1
ATOM 4404 C C . VAL A 1 594 ? -19.007 -28.916 19.313 1.00 92.62 594 VAL A C 1
ATOM 4406 O O . VAL A 1 594 ? -18.541 -29.956 18.845 1.00 92.62 594 VAL A O 1
ATOM 4409 N N . ASP A 1 595 ? -18.301 -27.798 19.443 1.00 93.56 595 ASP A N 1
ATOM 4410 C CA . ASP A 1 595 ? -16.902 -27.710 19.027 1.00 93.56 595 ASP A CA 1
ATOM 4411 C C . ASP A 1 595 ? -15.969 -28.370 20.039 1.00 93.56 595 ASP A C 1
ATOM 4413 O O . ASP A 1 595 ? -16.070 -28.152 21.251 1.00 93.56 595 ASP A O 1
ATOM 4417 N N . SER A 1 596 ? -15.028 -29.156 19.529 1.00 93.94 596 SER A N 1
ATOM 4418 C CA . SER A 1 596 ? -13.901 -29.712 20.272 1.00 93.94 596 SER A CA 1
ATOM 4419 C C . SER A 1 596 ? -12.600 -29.096 19.769 1.00 93.94 596 SER A C 1
ATOM 4421 O O . SER A 1 596 ? -12.415 -28.904 18.568 1.00 93.94 596 SER A O 1
ATOM 4423 N N . TYR A 1 597 ? -11.662 -28.861 20.682 1.00 93.06 597 TYR A N 1
ATOM 4424 C CA . TYR A 1 597 ? -10.321 -28.362 20.385 1.00 93.06 597 TYR A CA 1
ATOM 4425 C C . TYR A 1 597 ? -9.267 -29.323 20.931 1.00 93.06 597 TYR A C 1
ATOM 4427 O O . TYR A 1 597 ? -9.505 -30.053 21.897 1.00 93.06 597 TYR A O 1
ATOM 4435 N N . ASP A 1 598 ? -8.105 -29.353 20.296 1.00 91.12 598 ASP A N 1
ATOM 4436 C CA . ASP A 1 598 ? -6.951 -30.079 20.814 1.00 91.12 598 ASP A CA 1
ATOM 4437 C C . ASP A 1 598 ? -6.235 -29.304 21.942 1.00 91.12 598 ASP A C 1
ATOM 4439 O O . ASP A 1 598 ? -6.686 -28.254 22.408 1.00 91.12 598 ASP A O 1
ATOM 4443 N N . ALA A 1 599 ? -5.113 -29.843 22.428 1.00 88.38 599 ALA A N 1
ATOM 4444 C CA . ALA A 1 599 ? -4.349 -29.243 23.524 1.00 88.38 599 ALA A CA 1
ATOM 4445 C C . ALA A 1 599 ? -3.663 -27.915 23.143 1.00 88.38 599 ALA A C 1
ATOM 4447 O O . ALA A 1 599 ? -3.274 -27.154 24.031 1.00 88.38 599 ALA A O 1
ATOM 4448 N N . GLN A 1 600 ? -3.504 -27.644 21.848 1.00 83.75 600 GLN A N 1
ATOM 4449 C CA . GLN A 1 600 ? -2.919 -26.428 21.290 1.00 83.75 600 GLN A CA 1
ATOM 4450 C C . GLN A 1 600 ? -3.986 -25.351 21.047 1.00 83.75 600 GLN A C 1
ATOM 4452 O O . GLN A 1 600 ? -3.651 -24.198 20.780 1.00 83.75 600 GLN A O 1
ATOM 4457 N N . GLY A 1 601 ? -5.263 -25.707 21.192 1.00 87.06 601 GLY A N 1
ATOM 4458 C CA . GLY A 1 601 ? -6.400 -24.835 20.948 1.00 87.06 601 GLY A CA 1
ATOM 4459 C C . GLY A 1 601 ? -6.815 -24.770 19.480 1.00 87.06 601 GLY A C 1
ATOM 4460 O O . GLY A 1 601 ? -7.549 -23.857 19.107 1.00 87.06 601 GLY A O 1
ATOM 4461 N N . GLN A 1 602 ? -6.373 -25.716 18.647 1.00 86.12 602 GLN A N 1
ATOM 4462 C CA . GLN A 1 602 ? -6.861 -25.849 17.277 1.00 86.12 602 GLN A CA 1
ATOM 4463 C C . GLN A 1 602 ? -8.156 -26.654 17.248 1.00 86.12 602 GLN A C 1
ATOM 4465 O O . GLN A 1 602 ? -8.365 -27.572 18.041 1.00 86.12 602 GLN A O 1
ATOM 4470 N N . TYR A 1 603 ? -9.052 -26.273 16.342 1.00 91.06 603 TYR A N 1
ATOM 4471 C CA . TYR A 1 603 ? -10.323 -26.957 16.145 1.00 91.06 603 TYR A CA 1
ATOM 4472 C C . TYR A 1 603 ? -10.079 -28.401 15.687 1.00 91.06 603 TYR A C 1
ATOM 4474 O O . TYR A 1 603 ? -9.402 -28.623 14.685 1.00 91.06 603 TYR A O 1
ATOM 4482 N N . SER A 1 604 ? -10.620 -29.379 16.418 1.00 89.31 604 SER A N 1
ATOM 4483 C CA . SER A 1 604 ? -10.440 -30.807 16.120 1.00 89.31 604 SER A CA 1
ATOM 4484 C C . SER A 1 604 ? -11.671 -31.445 15.481 1.00 89.31 604 SER A C 1
ATOM 4486 O O . SER A 1 604 ? -11.533 -32.306 14.615 1.00 89.31 604 SER A O 1
ATOM 4488 N N . SER A 1 605 ? -12.876 -31.053 15.901 1.00 90.56 605 SER A N 1
ATOM 4489 C CA . SER A 1 605 ? -14.144 -31.554 15.353 1.00 90.56 605 SER A CA 1
ATOM 4490 C C . SER A 1 605 ? -15.331 -30.735 15.860 1.00 90.56 605 SER A C 1
ATOM 4492 O O . SER A 1 605 ? -15.224 -30.069 16.889 1.00 90.56 605 SER A O 1
ATOM 4494 N N . GLY A 1 606 ? -16.466 -30.850 15.174 1.00 88.50 606 GLY A N 1
ATOM 4495 C CA . GLY A 1 606 ? -17.746 -30.263 15.553 1.00 88.50 606 GLY A CA 1
ATOM 4496 C C . GLY A 1 606 ? -18.851 -31.280 15.298 1.00 88.50 606 GLY A C 1
ATOM 4497 O O . GLY A 1 606 ? -18.829 -31.972 14.278 1.00 88.50 606 GLY A O 1
ATOM 4498 N N . VAL A 1 607 ? -19.773 -31.428 16.246 1.00 88.00 607 VAL A N 1
ATOM 4499 C CA . VAL A 1 607 ? -20.921 -32.334 16.111 1.00 88.00 607 VAL A CA 1
ATOM 4500 C C . VAL A 1 607 ? -22.193 -31.560 16.411 1.00 88.00 607 VAL A C 1
ATOM 4502 O O . VAL A 1 607 ? -22.311 -30.958 17.478 1.00 88.00 607 VAL A O 1
ATOM 4505 N N . ASP A 1 608 ? -23.148 -31.615 15.488 1.00 86.56 608 ASP A N 1
ATOM 4506 C CA . ASP A 1 608 ? -24.511 -31.160 15.739 1.00 86.56 608 ASP A CA 1
ATOM 4507 C C . ASP A 1 608 ? -25.228 -32.151 16.655 1.00 86.56 608 ASP A C 1
ATOM 4509 O O . ASP A 1 608 ? -25.244 -33.363 16.415 1.00 86.56 608 ASP A O 1
ATOM 4513 N N . GLN A 1 609 ? -25.850 -31.644 17.712 1.00 90.69 609 GLN A N 1
ATOM 4514 C CA . GLN A 1 609 ? -26.696 -32.444 18.588 1.00 90.69 609 GLN A CA 1
ATOM 4515 C C . GLN A 1 609 ? -27.929 -31.665 19.028 1.00 90.69 609 GLN A C 1
ATOM 4517 O O . GLN A 1 609 ? -27.885 -30.458 19.252 1.00 90.69 609 GLN A O 1
ATOM 4522 N N . CYS A 1 610 ? -29.017 -32.388 19.262 1.00 90.75 610 CYS A N 1
ATOM 4523 C CA . CYS A 1 610 ? -30.207 -31.817 19.869 1.00 90.75 610 CYS A CA 1
ATOM 4524 C C . CYS A 1 610 ? -30.086 -31.837 21.388 1.00 90.75 610 CYS A C 1
ATOM 4526 O O . CYS A 1 610 ? -29.875 -32.892 21.993 1.00 90.75 610 CYS A O 1
ATOM 4528 N N . VAL A 1 611 ? -30.260 -30.680 22.018 1.00 91.31 611 VAL A N 1
ATOM 4529 C CA . VAL A 1 611 ? -30.388 -30.569 23.477 1.00 91.31 611 VAL A CA 1
ATOM 4530 C C . VAL A 1 611 ? -31.742 -29.956 23.826 1.00 91.31 611 VAL A C 1
ATOM 4532 O O . VAL A 1 611 ? -32.285 -29.198 23.029 1.00 91.31 611 VAL A O 1
ATOM 4535 N N . PRO A 1 612 ? -32.321 -30.225 25.006 1.00 92.50 612 PRO A N 1
ATOM 4536 C CA . PRO A 1 612 ? -33.557 -29.569 25.429 1.00 92.50 612 PRO A CA 1
ATOM 4537 C C . PRO A 1 612 ? -33.444 -28.037 25.369 1.00 92.50 612 PRO A C 1
ATOM 4539 O O . PRO A 1 612 ? -32.414 -27.493 25.762 1.00 92.50 612 PRO A O 1
ATOM 4542 N N . LEU A 1 613 ? -34.514 -27.327 24.992 1.00 83.44 613 LEU A N 1
ATOM 4543 C CA . LEU A 1 613 ? -34.538 -25.847 24.943 1.00 83.44 613 LEU A CA 1
ATOM 4544 C C . LEU A 1 613 ? -34.119 -25.170 26.266 1.00 83.44 613 LEU A C 1
ATOM 4546 O O . LEU A 1 613 ? -33.656 -24.035 26.281 1.00 83.44 613 LEU A O 1
ATOM 4550 N N . THR A 1 614 ? -34.267 -25.860 27.400 1.00 86.94 614 THR A N 1
ATOM 4551 C CA . THR A 1 614 ? -33.865 -25.367 28.729 1.00 86.94 614 THR A CA 1
ATOM 4552 C C . THR A 1 614 ? -32.387 -25.597 29.062 1.00 86.94 614 THR A C 1
ATOM 4554 O O . THR A 1 614 ? -31.913 -25.132 30.098 1.00 86.94 614 THR A O 1
ATOM 4557 N N . GLN A 1 615 ? -31.667 -26.371 28.250 1.00 86.75 615 GLN A N 1
ATOM 4558 C CA . GLN A 1 615 ? -30.276 -26.750 28.468 1.00 86.75 615 GLN A CA 1
ATOM 4559 C C . GLN A 1 615 ? -29.368 -25.927 27.551 1.00 86.75 615 GLN A C 1
ATOM 4561 O O . GLN A 1 615 ? -29.574 -25.888 26.344 1.00 86.75 615 GLN A O 1
ATOM 4566 N N . LYS A 1 616 ? -28.335 -25.291 28.118 1.00 86.62 616 LYS A N 1
ATOM 4567 C CA . LYS A 1 616 ? -27.294 -24.618 27.326 1.00 86.62 616 LYS A CA 1
ATOM 4568 C C . LYS A 1 616 ? -26.548 -25.634 26.457 1.00 86.62 616 LYS A C 1
ATOM 4570 O O . LYS A 1 616 ? -26.246 -26.727 26.942 1.00 86.62 616 LYS A O 1
ATOM 4575 N N . CYS A 1 617 ? -26.193 -25.246 25.232 1.00 88.31 617 CYS A N 1
ATOM 4576 C CA . CYS A 1 617 ? -25.339 -26.052 24.361 1.00 88.31 617 CYS A CA 1
ATOM 4577 C C . CYS A 1 617 ? -24.030 -26.402 25.085 1.00 88.31 617 CYS A C 1
ATOM 4579 O O . CYS A 1 617 ? -23.338 -25.489 25.541 1.00 88.31 617 CYS A O 1
ATOM 4581 N N . PRO A 1 618 ? -23.689 -27.686 25.275 1.00 93.06 618 PRO A N 1
ATOM 4582 C CA . PRO A 1 618 ? -22.411 -28.051 25.863 1.00 93.06 618 PRO A CA 1
ATOM 4583 C C . PRO A 1 618 ? -21.295 -27.861 24.831 1.00 93.06 618 PRO A C 1
ATOM 4585 O O . PRO A 1 618 ? -21.537 -27.914 23.630 1.00 93.06 618 PRO A O 1
ATOM 4588 N N . CYS A 1 619 ? -20.073 -27.675 25.320 1.00 94.56 619 CYS A N 1
ATOM 4589 C CA . CYS A 1 619 ? -18.884 -27.639 24.477 1.00 94.56 619 CYS A CA 1
ATOM 4590 C C . CYS A 1 619 ? -18.162 -28.986 24.503 1.00 94.56 619 CYS A C 1
ATOM 4592 O O . CYS A 1 619 ? -18.272 -29.734 25.481 1.00 94.56 619 CYS A O 1
ATOM 4594 N N . GLY A 1 620 ? -17.452 -29.295 23.420 1.00 93.19 620 GLY A N 1
ATOM 4595 C CA . GLY A 1 620 ? -16.694 -30.526 23.253 1.00 93.19 620 GLY A CA 1
ATOM 4596 C C . GLY A 1 620 ? -15.406 -30.552 24.076 1.00 93.19 620 GLY A C 1
ATOM 4597 O O . GLY A 1 620 ? -15.134 -29.676 24.901 1.00 93.19 620 GLY A O 1
ATOM 4598 N N . SER A 1 621 ? -14.592 -31.593 23.893 1.00 94.31 621 SER A N 1
ATOM 4599 C CA . SER A 1 621 ? -13.325 -31.716 24.625 1.00 94.31 621 SER A CA 1
ATOM 4600 C C . SER A 1 621 ? -12.366 -30.586 24.253 1.00 94.31 621 SER A C 1
ATOM 4602 O O . SER A 1 621 ? -12.273 -30.234 23.085 1.00 94.31 621 SER A O 1
ATOM 4604 N N . GLY A 1 622 ? -11.647 -30.033 25.234 1.00 90.94 622 GLY A N 1
ATOM 4605 C CA . GLY A 1 622 ? -10.688 -28.943 25.003 1.00 90.94 622 GLY A CA 1
ATOM 4606 C C . GLY A 1 622 ? -11.323 -27.568 24.771 1.00 90.94 622 GLY A C 1
ATOM 4607 O O . GLY A 1 622 ? -10.595 -26.604 24.557 1.00 90.94 622 GLY A O 1
ATOM 4608 N N . ALA A 1 623 ? -12.650 -27.454 24.864 1.00 93.50 623 ALA A N 1
ATOM 4609 C CA . ALA A 1 623 ? -13.386 -26.206 24.712 1.00 93.50 623 ALA A CA 1
ATOM 4610 C C . ALA A 1 623 ? -13.869 -25.627 26.060 1.00 93.50 623 ALA A C 1
ATOM 4612 O O . ALA A 1 623 ? -14.124 -26.359 27.020 1.00 93.50 623 ALA A O 1
ATOM 4613 N N . ILE A 1 624 ? -14.060 -24.309 26.119 1.00 91.94 624 ILE A N 1
ATOM 4614 C CA . ILE A 1 624 ? -14.747 -23.573 27.185 1.00 91.94 624 ILE A CA 1
ATOM 4615 C C . ILE A 1 624 ? -16.051 -22.975 26.642 1.00 91.94 624 ILE A C 1
ATOM 4617 O O . ILE A 1 624 ? -16.087 -22.445 25.536 1.00 91.94 624 ILE A O 1
ATOM 4621 N N . ASN A 1 625 ? -17.128 -23.058 27.429 1.00 91.50 625 ASN A N 1
ATOM 4622 C CA . ASN A 1 625 ? -18.406 -22.427 27.097 1.00 91.50 625 ASN A CA 1
ATOM 4623 C C . ASN A 1 625 ? -18.380 -20.955 27.503 1.00 91.50 625 ASN A C 1
ATOM 4625 O O . ASN A 1 625 ? -18.324 -20.632 28.694 1.00 91.50 625 ASN A O 1
ATOM 4629 N N . CYS A 1 626 ? -18.452 -20.081 26.511 1.00 89.44 626 CYS A N 1
ATOM 4630 C CA . CYS A 1 626 ? -18.583 -18.648 26.678 1.00 89.44 626 CYS A CA 1
ATOM 4631 C C . CYS A 1 626 ? -20.036 -18.235 26.448 1.00 89.44 626 CYS A C 1
ATOM 4633 O O . CYS A 1 626 ? -20.750 -18.831 25.648 1.00 89.44 626 CYS A O 1
ATOM 4635 N N . THR A 1 627 ? -20.506 -17.233 27.190 1.00 83.69 627 THR A N 1
ATOM 4636 C CA . THR A 1 627 ? -21.856 -16.683 27.015 1.00 83.69 627 THR A CA 1
ATOM 4637 C C . THR A 1 627 ? -21.741 -15.196 26.684 1.00 83.69 627 THR A C 1
ATOM 4639 O O . THR A 1 627 ? -21.190 -14.453 27.494 1.00 83.69 627 THR A O 1
ATOM 4642 N N . SER A 1 628 ? -22.267 -14.770 25.534 1.00 80.62 628 SER A N 1
ATOM 4643 C CA . SER A 1 628 ? -22.466 -13.353 25.179 1.00 80.62 628 SER A CA 1
ATOM 4644 C C . SER A 1 628 ? -23.922 -13.162 24.784 1.00 80.62 628 SER A C 1
ATOM 4646 O O . SER A 1 628 ? -24.454 -13.967 24.027 1.00 80.62 628 SER A O 1
ATOM 4648 N N . ASP A 1 629 ? -24.584 -12.156 25.353 1.00 75.62 629 ASP A N 1
ATOM 4649 C CA . ASP A 1 629 ? -25.965 -11.772 25.009 1.00 75.62 629 ASP A CA 1
ATOM 4650 C C . ASP A 1 629 ? -26.988 -12.923 25.043 1.00 75.62 629 ASP A C 1
ATOM 4652 O O . ASP A 1 629 ? -27.934 -12.990 24.266 1.00 75.62 629 ASP A O 1
ATOM 4656 N N . GLY A 1 630 ? -26.799 -13.864 25.973 1.00 75.12 630 GLY A N 1
ATOM 4657 C CA . GLY A 1 630 ? -27.681 -15.023 26.143 1.00 75.12 630 GLY A CA 1
ATOM 4658 C C . GLY A 1 630 ? -27.399 -16.198 25.200 1.00 75.12 630 GLY A C 1
ATOM 4659 O O . GLY A 1 630 ? -27.941 -17.278 25.438 1.00 75.12 630 GLY A O 1
ATOM 4660 N N . MET A 1 631 ? -26.510 -16.045 24.215 1.00 75.94 631 MET A N 1
ATOM 4661 C CA . MET A 1 631 ? -26.035 -17.135 23.360 1.00 75.94 631 MET A CA 1
ATOM 4662 C C . MET A 1 631 ? -24.780 -17.784 23.950 1.00 75.94 631 MET A C 1
ATOM 4664 O O . MET A 1 631 ? -23.844 -17.104 24.377 1.00 75.94 631 MET A O 1
ATOM 4668 N N . SER A 1 632 ? -24.773 -19.117 23.994 1.00 84.06 632 SER A N 1
ATOM 4669 C CA . SER A 1 632 ? -23.606 -19.916 24.377 1.00 84.06 632 SER A CA 1
ATOM 4670 C C . SER A 1 632 ? -22.833 -20.323 23.127 1.00 84.06 632 SER A C 1
ATOM 4672 O O . SER A 1 632 ? -23.422 -20.901 22.221 1.00 84.06 632 SER A O 1
ATOM 4674 N N . TYR A 1 633 ? -21.528 -20.076 23.110 1.00 88.88 633 TYR A N 1
ATOM 4675 C CA . TYR A 1 633 ? -20.605 -20.542 22.072 1.00 88.88 633 TYR A CA 1
ATOM 4676 C C . TYR A 1 633 ? -19.347 -21.126 22.714 1.00 88.88 633 TYR A C 1
ATOM 4678 O O . TYR A 1 633 ? -19.076 -20.908 23.899 1.00 88.88 633 TYR A O 1
ATOM 4686 N N . CYS A 1 634 ? -18.593 -21.901 21.945 1.00 92.00 634 CYS A N 1
ATOM 4687 C CA . CYS A 1 634 ? -17.428 -22.624 22.429 1.00 92.00 634 CYS A CA 1
ATOM 4688 C C . CYS A 1 634 ? -16.146 -21.965 21.913 1.00 92.00 634 CYS A C 1
ATOM 4690 O O . CYS A 1 634 ? -16.051 -21.621 20.742 1.00 92.00 634 CYS A O 1
ATOM 4692 N N . LEU A 1 635 ? -15.168 -21.769 22.795 1.00 91.44 635 LEU A N 1
ATOM 4693 C CA . LEU A 1 635 ? -13.810 -21.335 22.446 1.00 91.44 635 LEU A CA 1
ATOM 4694 C C . LEU A 1 635 ? -12.798 -22.383 22.921 1.00 91.44 635 LEU A C 1
ATOM 4696 O O . LEU A 1 635 ? -13.138 -23.186 23.791 1.00 91.44 635 LEU A O 1
ATOM 4700 N N . PRO A 1 636 ? -11.551 -22.384 22.427 1.00 89.50 636 PRO A N 1
ATOM 4701 C CA . PRO A 1 636 ? -10.495 -23.210 23.001 1.00 89.50 636 PRO A CA 1
ATOM 4702 C C . PRO A 1 636 ? -10.321 -22.923 24.496 1.00 89.50 636 PRO A C 1
ATOM 4704 O O . PRO A 1 636 ? -10.322 -21.768 24.914 1.00 89.50 636 PRO A O 1
ATOM 4707 N N . ALA A 1 637 ? -10.102 -23.949 25.318 1.00 87.88 637 ALA A N 1
ATOM 4708 C CA . ALA A 1 637 ? -9.892 -23.788 26.761 1.00 87.88 637 ALA A CA 1
ATOM 4709 C C . ALA A 1 637 ? -8.614 -22.997 27.117 1.00 87.88 637 ALA A C 1
ATOM 4711 O O . ALA A 1 637 ? -8.446 -22.579 28.262 1.00 87.88 637 ALA A O 1
ATOM 4712 N N . THR A 1 638 ? -7.711 -22.800 26.152 1.00 84.25 638 THR A N 1
ATOM 4713 C CA . THR A 1 638 ? -6.533 -21.926 26.257 1.00 84.25 638 THR A CA 1
ATOM 4714 C C . THR A 1 638 ? -6.878 -20.441 26.123 1.00 84.25 638 THR A C 1
ATOM 4716 O O . THR A 1 638 ? -6.080 -19.599 26.534 1.00 84.25 638 THR A O 1
ATOM 4719 N N . MET A 1 639 ? -8.059 -20.106 25.594 1.00 83.81 639 MET A N 1
ATOM 4720 C CA . MET A 1 639 ? -8.568 -18.741 25.500 1.00 83.81 639 MET A CA 1
ATOM 4721 C C . MET A 1 639 ? -9.464 -18.404 26.694 1.00 83.81 639 MET A C 1
ATOM 4723 O O . MET A 1 639 ? -10.141 -19.254 27.274 1.00 83.81 639 MET A O 1
ATOM 4727 N N . THR A 1 640 ? -9.489 -17.128 27.064 1.00 83.56 640 THR A N 1
ATOM 4728 C CA . THR A 1 640 ? -10.456 -16.600 28.025 1.00 83.56 640 THR A CA 1
ATOM 4729 C C . THR A 1 640 ? -11.698 -16.114 27.288 1.00 83.56 640 THR A C 1
ATOM 4731 O O . THR A 1 640 ? -11.610 -15.532 26.208 1.00 83.56 640 THR A O 1
ATOM 4734 N N . CYS A 1 641 ? -12.877 -16.344 27.870 1.00 85.06 641 CYS A N 1
ATOM 4735 C CA . CYS A 1 641 ? -14.107 -15.801 27.307 1.00 85.06 641 CYS A CA 1
ATOM 4736 C C . CYS A 1 641 ? -14.045 -14.263 27.264 1.00 85.06 641 CYS A C 1
ATOM 4738 O O . CYS A 1 641 ? -13.594 -13.658 28.246 1.00 85.06 641 CYS A O 1
ATOM 4740 N N . PRO A 1 642 ? -14.523 -13.627 26.179 1.00 83.50 642 PRO A N 1
ATOM 4741 C CA . PRO A 1 642 ? -14.645 -12.179 26.096 1.00 83.50 642 PRO A CA 1
ATOM 4742 C C . PRO A 1 642 ? -15.372 -11.602 27.312 1.00 83.50 642 PRO A C 1
ATOM 4744 O O . PRO A 1 642 ? -16.366 -12.150 27.793 1.00 83.50 642 PRO A O 1
ATOM 4747 N N . VAL A 1 643 ? -14.855 -10.490 27.830 1.00 84.69 643 VAL A N 1
ATOM 4748 C CA . VAL A 1 643 ? -15.428 -9.812 28.993 1.00 84.69 643 VAL A CA 1
ATOM 4749 C C . VAL A 1 643 ? -16.635 -8.993 28.534 1.00 84.69 643 VAL A C 1
ATOM 4751 O O . VAL A 1 643 ? -16.471 -7.952 27.904 1.00 84.69 643 VAL A O 1
ATOM 4754 N N . VAL A 1 644 ? -17.844 -9.460 28.857 1.00 83.06 644 VAL A N 1
ATOM 4755 C CA . VAL A 1 644 ? -19.102 -8.745 28.588 1.00 83.06 644 VAL A CA 1
ATOM 4756 C C . VAL A 1 644 ? -19.495 -7.935 29.823 1.00 83.06 644 VAL A C 1
ATOM 4758 O O . VAL A 1 644 ? -19.731 -8.499 30.895 1.00 83.06 644 VAL A O 1
ATOM 4761 N N . CYS A 1 645 ? -19.549 -6.610 29.684 1.00 87.12 645 CYS A N 1
ATOM 4762 C CA . CYS A 1 645 ? -19.906 -5.696 30.769 1.00 87.12 645 CYS A CA 1
ATOM 4763 C C . CYS A 1 645 ? -21.400 -5.395 30.787 1.00 87.12 645 CYS A C 1
ATOM 4765 O O . CYS A 1 645 ? -22.056 -5.390 29.748 1.00 87.12 645 CYS A O 1
ATOM 4767 N N . LYS A 1 646 ? -21.956 -5.144 31.977 1.00 84.88 646 LYS A N 1
ATOM 4768 C CA . LYS A 1 646 ? -23.386 -4.845 32.113 1.00 84.88 646 LYS A CA 1
ATOM 4769 C C . LYS A 1 646 ? -23.734 -3.517 31.455 1.00 84.88 646 LYS A C 1
ATOM 4771 O O . LYS A 1 646 ? -23.383 -2.453 31.975 1.00 84.88 646 LYS A O 1
ATOM 4776 N N . GLU A 1 647 ? -24.510 -3.597 30.383 1.00 81.19 647 GLU A N 1
ATOM 4777 C CA . GLU A 1 647 ? -25.019 -2.438 29.661 1.00 81.19 647 GLU A CA 1
ATOM 4778 C C . GLU A 1 647 ? -25.666 -1.412 30.614 1.00 81.19 647 GLU A C 1
ATOM 4780 O O . GLU A 1 647 ? -26.361 -1.754 31.577 1.00 81.19 647 GLU A O 1
ATOM 4785 N N . GLY A 1 648 ? -25.357 -0.132 30.404 1.00 84.06 648 GLY A N 1
ATOM 4786 C CA . GLY A 1 648 ? -25.875 0.990 31.194 1.00 84.06 648 GLY A CA 1
ATOM 4787 C C . GLY A 1 648 ? -25.227 1.217 32.569 1.00 84.06 648 GLY A C 1
ATOM 4788 O O . GLY A 1 648 ? -25.356 2.315 33.111 1.00 84.06 648 GLY A O 1
ATOM 4789 N N . THR A 1 649 ? -24.490 0.251 33.131 1.00 89.81 649 THR A N 1
ATOM 4790 C CA . THR A 1 649 ? -23.866 0.396 34.470 1.00 89.81 649 THR A CA 1
ATOM 4791 C C . THR A 1 649 ? -22.350 0.240 34.475 1.00 89.81 649 THR A C 1
ATOM 4793 O O . THR A 1 649 ? -21.670 0.882 35.283 1.00 89.81 649 THR A O 1
ATOM 4796 N N . GLU A 1 650 ? -21.815 -0.559 33.560 1.00 92.94 650 GLU A N 1
ATOM 4797 C CA . GLU A 1 650 ? -20.396 -0.862 33.434 1.00 92.94 650 GLU A CA 1
ATOM 4798 C C . GLU A 1 650 ? -19.921 -0.606 31.999 1.00 92.94 650 GLU A C 1
ATOM 4800 O O . GLU A 1 650 ? -20.676 -0.770 31.043 1.00 92.94 650 GLU A O 1
ATOM 4805 N N . LYS A 1 651 ? -18.646 -0.243 31.860 1.00 88.31 651 LYS A N 1
ATOM 4806 C CA . LYS A 1 651 ? -17.933 -0.129 30.587 1.00 88.31 651 LYS A CA 1
ATOM 4807 C C . LYS A 1 651 ? -16.744 -1.078 30.565 1.00 88.31 651 LYS A C 1
ATOM 4809 O O . LYS A 1 651 ? -16.137 -1.356 31.607 1.00 88.31 651 LYS A O 1
ATOM 4814 N N . THR A 1 652 ? -16.393 -1.539 29.371 1.00 90.00 652 THR A N 1
ATOM 4815 C CA . THR A 1 652 ? -15.192 -2.343 29.147 1.00 90.00 652 THR A CA 1
ATOM 4816 C C . THR A 1 652 ? -13.964 -1.444 29.190 1.00 90.00 652 THR A C 1
ATOM 4818 O O . THR A 1 652 ? -13.885 -0.441 28.490 1.00 90.00 652 THR A O 1
ATOM 4821 N N . CYS A 1 653 ? -12.991 -1.812 30.014 1.00 90.69 653 CYS A N 1
ATOM 4822 C CA . CYS A 1 653 ? -11.686 -1.177 30.085 1.00 90.69 653 CYS A CA 1
ATOM 4823 C C . CYS A 1 653 ? -10.609 -2.153 29.639 1.00 90.69 653 CYS A C 1
ATOM 4825 O O . CYS A 1 653 ? -10.501 -3.254 30.187 1.00 90.69 653 CYS A O 1
ATOM 4827 N N . VAL A 1 654 ? -9.760 -1.711 28.716 1.00 91.31 654 VAL A N 1
ATOM 4828 C CA . VAL A 1 654 ? -8.551 -2.438 28.328 1.00 91.31 654 VAL A CA 1
ATOM 4829 C C . VAL A 1 654 ? -7.390 -1.935 29.181 1.00 91.31 654 VAL A C 1
ATOM 4831 O O . VAL A 1 654 ? -6.938 -0.799 29.055 1.00 91.31 654 VAL A O 1
ATOM 4834 N N . VAL A 1 655 ? -6.919 -2.776 30.096 1.00 93.88 655 VAL A N 1
ATOM 4835 C CA . VAL A 1 655 ? -5.755 -2.501 30.942 1.00 93.88 655 VAL A CA 1
ATOM 4836 C C . VAL A 1 655 ? -4.509 -2.836 30.134 1.00 93.88 655 VAL A C 1
ATOM 4838 O O . VAL A 1 655 ? -4.008 -3.957 30.205 1.00 93.88 655 VAL A O 1
ATOM 4841 N N . MET A 1 656 ? -4.038 -1.877 29.337 1.00 95.00 656 MET A N 1
ATOM 4842 C CA . MET A 1 656 ? -2.824 -2.052 28.534 1.00 95.00 656 MET A CA 1
ATOM 4843 C C . MET A 1 656 ? -1.580 -2.038 29.421 1.00 95.00 656 MET A C 1
ATOM 4845 O O . MET A 1 656 ? -1.437 -1.170 30.291 1.00 95.00 656 MET A O 1
ATOM 4849 N N . SER A 1 657 ? -0.687 -2.992 29.178 1.00 95.88 657 SER A N 1
ATOM 4850 C CA . SER A 1 657 ? 0.635 -3.091 29.797 1.00 95.88 657 SER A CA 1
ATOM 4851 C C . SER A 1 657 ? 1.717 -2.945 28.731 1.00 95.88 657 SER A C 1
ATOM 4853 O O . SER A 1 657 ? 1.508 -3.297 27.573 1.00 95.88 657 SER A O 1
ATOM 4855 N N . TYR A 1 658 ? 2.886 -2.452 29.124 1.00 95.62 658 TYR A N 1
ATOM 4856 C CA . TYR A 1 658 ? 4.049 -2.344 28.248 1.00 95.62 658 TYR A CA 1
ATOM 4857 C C . TYR A 1 658 ? 5.262 -3.021 28.892 1.00 95.62 658 TYR A C 1
ATOM 4859 O O . TYR A 1 658 ? 5.355 -3.170 30.115 1.00 95.62 658 TYR A O 1
ATOM 4867 N N . THR A 1 659 ? 6.228 -3.418 28.077 1.00 94.38 659 THR A N 1
ATOM 4868 C CA . THR A 1 659 ? 7.549 -3.852 28.525 1.00 94.38 659 THR A CA 1
ATOM 4869 C C . THR A 1 659 ? 8.339 -2.656 29.071 1.00 94.38 659 THR A C 1
ATOM 4871 O O . THR A 1 659 ? 7.956 -1.494 28.920 1.00 94.38 659 THR A O 1
ATOM 4874 N N . ALA A 1 660 ? 9.488 -2.912 29.702 1.00 92.19 660 ALA A N 1
ATOM 4875 C CA . ALA A 1 660 ? 10.352 -1.842 30.209 1.00 92.19 660 ALA A CA 1
ATOM 4876 C C . ALA A 1 660 ? 10.933 -0.932 29.101 1.00 92.19 660 ALA A C 1
ATOM 4878 O O . ALA A 1 660 ? 11.343 0.189 29.401 1.00 92.19 660 ALA A O 1
ATOM 4879 N N . SER A 1 661 ? 10.971 -1.402 27.846 1.00 88.38 661 SER A N 1
ATOM 4880 C CA . SER A 1 661 ? 11.388 -0.621 26.671 1.00 88.38 661 SER A CA 1
ATOM 4881 C C . SER A 1 661 ? 10.245 0.171 26.031 1.00 88.38 661 SER A C 1
ATOM 4883 O O . SER A 1 661 ? 10.505 0.943 25.118 1.00 88.38 661 SER A O 1
ATOM 4885 N N . GLY A 1 662 ? 9.001 0.006 26.494 1.00 91.62 662 GLY A N 1
ATOM 4886 C CA . GLY A 1 662 ? 7.831 0.692 25.938 1.00 91.62 662 GLY A CA 1
ATOM 4887 C C . GLY A 1 662 ? 7.094 -0.061 24.839 1.00 91.62 662 GLY A C 1
ATOM 4888 O O . GLY A 1 662 ? 6.145 0.476 24.277 1.00 91.62 662 GLY A O 1
ATOM 4889 N N . SER A 1 663 ? 7.496 -1.296 24.536 1.00 92.44 663 SER A N 1
ATOM 4890 C CA . SER A 1 663 ? 6.770 -2.163 23.602 1.00 92.44 663 SER A CA 1
ATOM 4891 C C . SER A 1 663 ? 5.510 -2.718 24.266 1.00 92.44 663 SER A C 1
ATOM 4893 O O . SER A 1 663 ? 5.497 -2.924 25.476 1.00 92.44 663 SER A O 1
ATOM 4895 N N . TRP A 1 664 ? 4.447 -2.961 23.506 1.00 92.62 664 TRP A N 1
ATOM 4896 C CA . TRP A 1 664 ? 3.203 -3.520 24.045 1.00 92.62 664 TRP A CA 1
ATOM 4897 C C . TRP A 1 664 ? 3.426 -4.937 24.609 1.00 92.62 664 TRP A C 1
ATOM 4899 O O . TRP A 1 664 ? 4.069 -5.768 23.971 1.00 92.62 664 TRP A O 1
ATOM 4909 N N . ASP A 1 665 ? 2.931 -5.193 25.825 1.00 93.69 665 ASP A N 1
ATOM 4910 C CA . ASP A 1 665 ? 2.960 -6.502 26.488 1.00 93.69 665 ASP A CA 1
ATOM 4911 C C . ASP A 1 665 ? 1.559 -7.127 26.442 1.00 93.69 665 ASP A C 1
ATOM 4913 O O . ASP A 1 665 ? 0.703 -6.859 27.295 1.00 93.69 665 ASP A O 1
ATOM 4917 N N . ASP A 1 666 ? 1.318 -7.930 25.406 1.00 87.75 666 ASP A N 1
ATOM 4918 C CA . ASP A 1 666 ? 0.026 -8.577 25.162 1.00 87.75 666 ASP A CA 1
ATOM 4919 C C . ASP A 1 666 ? -0.340 -9.555 26.294 1.00 87.75 666 ASP A C 1
ATOM 4921 O O . ASP A 1 666 ? -1.452 -9.534 26.816 1.00 87.75 666 ASP A O 1
ATOM 4925 N N . ALA A 1 667 ? 0.641 -10.309 26.806 1.00 84.88 667 ALA A N 1
ATOM 4926 C CA . ALA A 1 667 ? 0.437 -11.267 27.896 1.00 84.88 667 ALA A CA 1
ATOM 4927 C C . ALA A 1 667 ? 0.017 -10.602 29.222 1.00 84.88 667 ALA A C 1
ATOM 4929 O O . ALA A 1 667 ? -0.665 -11.220 30.045 1.00 84.88 667 ALA A O 1
ATOM 4930 N N . ALA A 1 668 ? 0.424 -9.351 29.448 1.00 87.69 668 ALA A N 1
ATOM 4931 C CA . ALA A 1 668 ? 0.028 -8.561 30.613 1.00 87.69 668 ALA A CA 1
ATOM 4932 C C . ALA A 1 668 ? -1.171 -7.630 30.348 1.00 87.69 668 ALA A C 1
ATOM 4934 O O . ALA A 1 668 ? -1.609 -6.924 31.268 1.00 87.69 668 ALA A O 1
ATOM 4935 N N . THR A 1 669 ? -1.696 -7.599 29.122 1.00 88.69 669 THR A N 1
ATOM 4936 C CA . THR A 1 669 ? -2.884 -6.823 28.763 1.00 88.69 669 THR A CA 1
ATOM 4937 C C . THR A 1 669 ? -4.140 -7.619 29.109 1.00 88.69 669 THR A C 1
ATOM 4939 O O . THR A 1 669 ? -4.232 -8.819 28.874 1.00 88.69 669 THR A O 1
ATOM 4942 N N . LYS A 1 670 ? -5.125 -6.968 29.734 1.00 89.50 670 LYS A N 1
ATOM 4943 C CA . LYS A 1 670 ? -6.380 -7.628 30.131 1.00 89.50 670 LYS A CA 1
ATOM 4944 C C . LYS A 1 670 ? -7.579 -6.712 29.967 1.00 89.50 670 LYS A C 1
ATOM 4946 O O . LYS A 1 670 ? -7.489 -5.512 30.219 1.00 89.50 670 LYS A O 1
ATOM 4951 N N . MET A 1 671 ? -8.721 -7.290 29.621 1.00 89.00 671 MET A N 1
ATOM 4952 C CA . MET A 1 671 ? -10.005 -6.594 29.652 1.00 89.00 671 MET A CA 1
ATOM 4953 C C . MET A 1 671 ? -10.658 -6.752 31.026 1.00 89.00 671 MET A C 1
ATOM 4955 O O . MET A 1 671 ? -10.576 -7.812 31.646 1.00 89.00 671 MET A O 1
ATOM 4959 N N . GLN A 1 672 ? -11.297 -5.698 31.524 1.00 92.69 672 GLN A N 1
ATOM 4960 C CA . GLN A 1 672 ? -12.079 -5.732 32.760 1.00 92.69 672 GLN A CA 1
ATOM 4961 C C . GLN A 1 672 ? -13.298 -4.816 32.648 1.00 92.69 672 GLN A C 1
ATOM 4963 O O . GLN A 1 672 ? -13.244 -3.795 31.967 1.00 92.69 672 GLN A O 1
ATOM 4968 N N . CYS A 1 673 ? -14.366 -5.137 33.371 1.00 92.56 673 CYS A N 1
ATOM 4969 C CA . CYS A 1 673 ? -15.495 -4.227 33.534 1.00 92.56 673 CYS A CA 1
ATOM 4970 C C . CYS A 1 673 ? -15.237 -3.269 34.691 1.00 92.56 673 CYS A C 1
ATOM 4972 O O . CYS A 1 673 ? -14.842 -3.689 35.781 1.00 92.56 673 CYS A O 1
ATOM 4974 N N . VAL A 1 674 ? -15.480 -1.982 34.465 1.00 92.88 674 VAL A N 1
ATOM 4975 C CA . VAL A 1 674 ? -15.517 -0.966 35.524 1.00 92.88 674 VAL A CA 1
ATOM 4976 C C . VAL A 1 674 ? -16.845 -0.227 35.454 1.00 92.88 674 VAL A C 1
ATOM 4978 O O . VAL A 1 674 ? -17.466 -0.172 34.398 1.00 92.88 674 VAL A O 1
ATOM 4981 N N . ALA A 1 675 ? -17.289 0.375 36.555 1.00 91.62 675 ALA A N 1
ATOM 4982 C CA . ALA A 1 675 ? -18.482 1.220 36.522 1.00 91.62 675 ALA A CA 1
ATOM 4983 C C . ALA A 1 675 ? -18.305 2.375 35.516 1.00 91.62 675 ALA A C 1
ATOM 4985 O O . ALA A 1 675 ? -17.208 2.919 35.404 1.00 91.62 675 ALA A O 1
ATOM 4986 N N . ASN A 1 676 ? -19.371 2.814 34.839 1.00 84.25 676 ASN A N 1
ATOM 4987 C CA . ASN A 1 676 ? -19.293 3.869 33.808 1.00 84.25 676 ASN A CA 1
ATOM 4988 C C . ASN A 1 676 ? -18.554 5.144 34.267 1.00 84.25 676 ASN A C 1
ATOM 4990 O O . ASN A 1 676 ? -17.775 5.729 33.512 1.00 84.25 676 ASN A O 1
ATOM 4994 N N . ALA A 1 677 ? -18.740 5.531 35.534 1.00 86.00 677 ALA A N 1
ATOM 4995 C CA . ALA A 1 677 ? -18.106 6.698 36.150 1.00 86.00 677 ALA A CA 1
ATOM 4996 C C . ALA A 1 677 ? -16.647 6.478 36.610 1.00 86.00 677 ALA A C 1
ATOM 4998 O O . ALA A 1 677 ? -15.984 7.430 37.018 1.00 86.00 677 ALA A O 1
ATOM 4999 N N . GLN A 1 678 ? -16.147 5.241 36.599 1.00 90.38 678 GLN A N 1
ATOM 5000 C CA . GLN A 1 678 ? -14.796 4.901 37.037 1.00 90.38 678 GLN A CA 1
ATOM 5001 C C . GLN A 1 678 ? -13.812 4.966 35.860 1.00 90.38 678 GLN A C 1
ATOM 5003 O O . GLN A 1 678 ? -14.110 4.519 34.753 1.00 90.38 678 GLN A O 1
ATOM 5008 N N . SER A 1 679 ? -12.624 5.518 36.105 1.00 89.00 679 SER A N 1
ATOM 5009 C CA . SER A 1 679 ? -11.527 5.525 35.134 1.00 89.00 679 SER A CA 1
ATOM 5010 C C . SER A 1 679 ? -10.928 4.135 34.926 1.00 89.00 679 SER A C 1
ATOM 5012 O O . SER A 1 679 ? -10.803 3.361 35.882 1.00 89.00 679 SER A O 1
ATOM 5014 N N . CYS A 1 680 ? -10.508 3.831 33.696 1.00 90.69 680 CYS A N 1
ATOM 5015 C CA . CYS A 1 680 ? -9.751 2.613 33.413 1.00 90.69 680 CYS A CA 1
ATOM 5016 C C . CYS A 1 680 ? -8.377 2.681 34.100 1.00 90.69 680 CYS A C 1
ATOM 5018 O O . CYS A 1 680 ? -7.692 3.697 34.041 1.00 90.69 680 CYS A O 1
ATOM 5020 N N . SER A 1 681 ? -7.957 1.613 34.781 1.00 93.88 681 SER A N 1
ATOM 5021 C CA . SER A 1 681 ? -6.588 1.508 35.300 1.00 93.88 681 SER A CA 1
ATOM 5022 C C . SER A 1 681 ? -5.628 1.092 34.188 1.00 93.88 681 SER A C 1
ATOM 5024 O O . SER A 1 681 ? -5.978 0.215 33.404 1.00 93.88 681 SER A O 1
ATOM 5026 N N . CYS A 1 682 ? -4.408 1.628 34.177 1.00 96.00 682 CYS A N 1
ATOM 5027 C CA . CYS A 1 682 ? -3.344 1.143 33.296 1.00 96.00 682 CYS A CA 1
ATOM 5028 C C . CYS A 1 682 ? -2.531 0.016 33.935 1.00 96.00 682 CYS A C 1
ATOM 5030 O O . CYS A 1 682 ? -2.461 -0.092 35.163 1.00 96.00 682 CYS A O 1
ATOM 5032 N N . GLY A 1 683 ? -1.955 -0.836 33.089 1.00 94.50 683 GLY A N 1
ATOM 5033 C CA . GLY A 1 683 ? -1.129 -1.966 33.485 1.00 94.50 683 GLY A CA 1
ATOM 5034 C C . GLY A 1 683 ? 0.310 -1.580 33.835 1.00 94.50 683 GLY A C 1
ATOM 5035 O O . GLY A 1 683 ? 0.625 -0.427 34.138 1.00 94.50 683 GLY A O 1
ATOM 5036 N N . THR A 1 684 ? 1.208 -2.564 33.827 1.00 95.88 684 THR A N 1
ATOM 5037 C CA . THR A 1 684 ? 2.623 -2.351 34.176 1.00 95.88 684 THR A CA 1
ATOM 5038 C C . THR A 1 684 ? 3.325 -1.527 33.095 1.00 95.88 684 THR A C 1
ATOM 5040 O O . THR A 1 684 ? 3.034 -1.683 31.913 1.00 95.88 684 THR A O 1
ATOM 5043 N N . ASN A 1 685 ? 4.239 -0.636 33.499 1.00 95.56 685 ASN A N 1
ATOM 5044 C CA . ASN A 1 685 ? 4.946 0.313 32.621 1.00 95.56 685 ASN A CA 1
ATOM 5045 C C . ASN A 1 685 ? 4.022 1.156 31.728 1.00 95.56 685 ASN A C 1
ATOM 5047 O O . ASN A 1 685 ? 4.464 1.673 30.708 1.00 95.56 685 ASN A O 1
ATOM 5051 N N . ALA A 1 686 ? 2.760 1.312 32.121 1.00 95.44 686 ALA A N 1
ATOM 5052 C CA . ALA A 1 686 ? 1.783 2.133 31.438 1.00 95.44 686 ALA A CA 1
ATOM 5053 C C . ALA A 1 686 ? 1.391 3.325 32.319 1.00 95.44 686 ALA A C 1
ATOM 5055 O O . ALA A 1 686 ? 1.386 3.247 33.552 1.00 95.44 686 ALA A O 1
ATOM 5056 N N . LYS A 1 687 ? 1.021 4.430 31.683 1.00 94.31 687 LYS A N 1
ATOM 5057 C CA . LYS A 1 687 ? 0.560 5.656 32.321 1.00 94.31 687 LYS A CA 1
ATOM 5058 C C . LYS A 1 687 ? -0.812 6.023 31.782 1.00 94.31 687 LYS A C 1
ATOM 5060 O O . LYS A 1 687 ? -1.035 6.018 30.576 1.00 94.31 687 LYS A O 1
ATOM 5065 N N . LEU A 1 688 ? -1.709 6.365 32.703 1.00 94.00 688 LEU A N 1
ATOM 5066 C CA . LEU A 1 688 ? -3.049 6.830 32.376 1.00 94.00 688 LEU A CA 1
ATOM 5067 C C . LEU A 1 688 ? -2.987 8.248 31.821 1.00 94.00 688 LEU A C 1
ATOM 5069 O O . LEU A 1 688 ? -2.522 9.167 32.502 1.00 94.00 688 LEU A O 1
ATOM 5073 N N . CYS A 1 689 ? -3.480 8.403 30.605 1.00 92.81 689 CYS A N 1
ATOM 5074 C CA . CYS A 1 689 ? -3.657 9.668 29.926 1.00 92.81 689 CYS A CA 1
ATOM 5075 C C . CYS A 1 689 ? -5.144 9.908 29.684 1.00 92.81 689 CYS A C 1
ATOM 5077 O O . CYS A 1 689 ? -5.926 8.974 29.526 1.00 92.81 689 CYS A O 1
ATOM 5079 N N . LYS A 1 690 ? -5.526 11.184 29.701 1.00 90.75 690 LYS A N 1
ATOM 5080 C CA . LYS A 1 690 ? -6.891 11.615 29.421 1.00 90.75 690 LYS A CA 1
ATOM 5081 C C . LYS A 1 690 ? -6.903 12.321 28.086 1.00 90.75 690 LYS A C 1
ATOM 5083 O O . LYS A 1 690 ? -6.174 13.295 27.911 1.00 90.75 690 LYS A O 1
ATOM 5088 N N . PHE A 1 691 ? -7.714 11.825 27.173 1.00 86.12 691 PHE A N 1
ATOM 5089 C CA . PHE A 1 691 ? -8.107 12.545 25.978 1.00 86.12 691 PHE A CA 1
ATOM 5090 C C . PHE A 1 691 ? -9.451 13.207 26.270 1.00 86.12 691 PHE A C 1
ATOM 5092 O O . PHE A 1 691 ? -10.246 12.675 27.041 1.00 86.12 691 PHE A O 1
ATOM 5099 N N . THR A 1 692 ? -9.682 14.408 25.759 1.00 82.69 692 THR A N 1
ATOM 5100 C CA . THR A 1 692 ? -11.013 15.024 25.739 1.00 82.69 692 THR A CA 1
ATOM 5101 C C . THR A 1 692 ? -11.256 15.394 24.298 1.00 82.69 692 THR A C 1
ATOM 5103 O O . THR A 1 692 ? -10.483 16.184 23.763 1.00 82.69 692 THR A O 1
ATOM 5106 N N . ASP A 1 693 ? -12.248 14.771 23.676 1.00 79.88 693 ASP A N 1
ATOM 5107 C CA . ASP A 1 693 ? -12.585 15.062 22.289 1.00 79.88 693 ASP A CA 1
ATOM 5108 C C . ASP A 1 693 ? -13.169 16.480 22.144 1.00 79.88 693 ASP A C 1
ATOM 5110 O O . ASP A 1 693 ? -13.390 17.206 23.122 1.00 79.88 693 ASP A O 1
ATOM 5114 N N . GLU A 1 694 ? -13.434 16.885 20.906 1.00 77.75 694 GLU A N 1
ATOM 5115 C CA . GLU A 1 694 ? -14.002 18.200 20.589 1.00 77.75 694 GLU A CA 1
ATOM 5116 C C . GLU A 1 694 ? -15.411 18.408 21.182 1.00 77.75 694 GLU A C 1
ATOM 5118 O O . GLU A 1 694 ? -15.832 19.546 21.397 1.00 77.75 694 GLU A O 1
ATOM 5123 N N . ASN A 1 695 ? -16.112 17.323 21.534 1.00 78.19 695 ASN A N 1
ATOM 5124 C CA . ASN A 1 695 ? -17.431 17.339 22.171 1.00 78.19 695 ASN A CA 1
ATOM 5125 C C . ASN A 1 695 ? -17.361 17.426 23.706 1.00 78.19 695 ASN A C 1
ATOM 5127 O O . ASN A 1 695 ? -18.396 17.473 24.378 1.00 78.19 695 ASN A O 1
ATOM 5131 N N . GLY A 1 696 ? -16.159 17.448 24.288 1.00 80.88 696 GLY A N 1
ATOM 5132 C CA . GLY A 1 696 ? -15.957 17.463 25.735 1.00 80.88 696 GLY A CA 1
ATOM 5133 C C . GLY A 1 696 ? -16.080 16.089 26.401 1.00 80.88 696 GLY A C 1
ATOM 5134 O O . GLY A 1 696 ? -16.093 16.018 27.635 1.00 80.88 696 GLY A O 1
ATOM 5135 N N . LEU A 1 697 ? -16.164 14.998 25.633 1.00 79.25 697 LEU A N 1
ATOM 5136 C CA . LEU A 1 697 ? -16.136 13.634 26.156 1.00 79.25 697 LEU A CA 1
ATOM 5137 C C . LEU A 1 697 ? -14.698 13.272 26.510 1.00 79.25 697 LEU A C 1
ATOM 5139 O O . LEU A 1 697 ? -13.813 13.216 25.659 1.00 79.25 697 LEU A O 1
ATOM 5143 N N . SER A 1 698 ? -14.459 13.044 27.803 1.00 81.44 698 SER A N 1
ATOM 5144 C CA . SER A 1 698 ? -13.150 12.617 28.279 1.00 81.44 698 SER A CA 1
ATOM 5145 C C . SER A 1 698 ? -13.045 11.097 28.295 1.00 81.44 698 SER A C 1
ATOM 5147 O O . SER A 1 698 ? -13.779 10.426 29.023 1.00 81.44 698 SER A O 1
ATOM 5149 N N . GLU A 1 699 ? -12.084 10.573 27.541 1.00 88.25 699 GLU A N 1
ATOM 5150 C CA . GLU A 1 699 ? -11.726 9.161 27.517 1.00 88.25 699 GLU A CA 1
ATOM 5151 C C . GLU A 1 699 ? -10.364 8.929 28.171 1.00 88.25 699 GLU A C 1
ATOM 5153 O O . GLU A 1 699 ? -9.411 9.698 28.019 1.00 88.25 699 GLU A O 1
ATOM 5158 N N . ASP A 1 700 ? -10.289 7.847 28.936 1.00 90.06 700 ASP A N 1
ATOM 5159 C CA . ASP A 1 700 ? -9.077 7.396 29.598 1.00 90.06 700 ASP A CA 1
ATOM 5160 C C . ASP A 1 700 ? -8.386 6.355 28.711 1.00 90.06 700 ASP A C 1
ATOM 5162 O O . ASP A 1 700 ? -8.993 5.344 28.360 1.00 90.06 700 ASP A O 1
ATOM 5166 N N . TYR A 1 701 ? -7.107 6.554 28.399 1.00 92.38 701 TYR A N 1
ATOM 5167 C CA . TYR A 1 701 ? -6.300 5.599 27.637 1.00 92.38 701 TYR A CA 1
ATOM 5168 C C . TYR A 1 701 ? -4.898 5.466 28.238 1.00 92.38 701 TYR A C 1
ATOM 5170 O O . TYR A 1 701 ? -4.453 6.300 29.028 1.00 92.38 701 TYR A O 1
ATOM 5178 N N . CYS A 1 702 ? -4.196 4.386 27.902 1.00 94.50 702 CYS A N 1
ATOM 5179 C CA . CYS A 1 702 ? -2.912 4.046 28.512 1.00 94.50 702 CYS A CA 1
ATOM 5180 C C . CYS A 1 702 ? -1.766 4.154 27.504 1.00 94.50 702 CYS A C 1
ATOM 5182 O O . CYS A 1 702 ? -1.754 3.459 26.492 1.00 94.50 702 CYS A O 1
ATOM 5184 N N . LEU A 1 703 ? -0.762 4.970 27.813 1.00 94.38 703 LEU A N 1
ATOM 5185 C CA . LEU A 1 703 ? 0.479 5.074 27.037 1.00 94.38 703 LEU A CA 1
ATOM 5186 C C . LEU A 1 703 ? 1.632 4.377 27.763 1.00 94.38 703 LEU A C 1
ATOM 5188 O O . LEU A 1 703 ? 1.571 4.258 28.989 1.00 94.38 703 LEU A O 1
ATOM 5192 N N . PRO A 1 704 ? 2.691 3.938 27.063 1.00 94.50 704 PRO A N 1
ATOM 5193 C CA . PRO A 1 704 ? 3.890 3.460 27.738 1.00 94.50 704 PRO A CA 1
ATOM 5194 C C . PRO A 1 704 ? 4.455 4.583 28.608 1.00 94.50 704 PRO A C 1
ATOM 5196 O O . PRO A 1 704 ? 4.509 5.732 28.186 1.00 94.50 704 PRO A O 1
ATOM 5199 N N . SER A 1 705 ? 4.890 4.275 29.827 1.00 93.06 705 SER A N 1
ATOM 5200 C CA . SER A 1 705 ? 5.547 5.250 30.707 1.00 93.06 705 SER A CA 1
ATOM 5201 C C . SER A 1 705 ? 6.922 5.654 30.167 1.00 93.06 705 SER A C 1
ATOM 5203 O O . SER A 1 705 ? 7.369 6.774 30.406 1.00 93.06 705 SER A O 1
ATOM 5205 N N . LYS A 1 706 ? 7.590 4.755 29.430 1.00 91.62 706 LYS A N 1
ATOM 5206 C CA . LYS A 1 706 ? 8.869 4.999 28.756 1.00 91.62 706 LYS A CA 1
ATOM 5207 C C . LYS A 1 706 ? 8.914 4.312 27.402 1.00 91.62 706 LYS A C 1
ATOM 5209 O O . LYS A 1 706 ? 8.410 3.203 27.308 1.00 91.62 706 LYS A O 1
ATOM 5214 N N . VAL A 1 707 ? 9.589 4.913 26.427 1.00 89.12 707 VAL A N 1
ATOM 5215 C CA . VAL A 1 707 ? 9.991 4.269 25.166 1.00 89.12 707 VAL A CA 1
ATOM 5216 C C . VAL A 1 707 ? 11.506 4.392 25.050 1.00 89.12 707 VAL A C 1
ATOM 5218 O O . VAL A 1 707 ? 12.036 5.493 25.153 1.00 89.12 707 VAL A O 1
ATOM 5221 N N . ASP A 1 708 ? 12.221 3.270 24.962 1.00 86.44 708 ASP A N 1
ATOM 5222 C CA . ASP A 1 708 ? 13.694 3.223 24.908 1.00 86.44 708 ASP A CA 1
ATOM 5223 C C . ASP A 1 708 ? 14.399 4.014 26.028 1.00 86.44 708 ASP A C 1
ATOM 5225 O O . ASP A 1 708 ? 15.444 4.640 25.856 1.00 86.44 708 ASP A O 1
ATOM 5229 N N . GLY A 1 709 ? 13.808 3.994 27.226 1.00 86.19 709 GLY A N 1
ATOM 5230 C CA . GLY A 1 709 ? 14.313 4.713 28.400 1.00 86.19 709 GLY A CA 1
ATOM 5231 C C . GLY A 1 709 ? 13.919 6.192 28.468 1.00 86.19 709 GLY A C 1
ATOM 5232 O O . GLY A 1 709 ? 14.152 6.819 29.506 1.00 86.19 709 GLY A O 1
ATOM 5233 N N . ILE A 1 710 ? 13.274 6.726 27.429 1.00 85.44 710 ILE A N 1
ATOM 5234 C CA . ILE A 1 710 ? 12.753 8.092 27.365 1.00 85.44 710 ILE A CA 1
ATOM 5235 C C . ILE A 1 710 ? 11.369 8.140 28.017 1.00 85.44 710 ILE A C 1
ATOM 5237 O O . ILE A 1 710 ? 10.470 7.411 27.617 1.00 85.44 710 ILE A O 1
ATOM 5241 N N . GLU A 1 711 ? 11.188 8.994 29.027 1.00 89.25 711 GLU A N 1
ATOM 5242 C CA . GLU A 1 711 ? 9.894 9.199 29.699 1.00 89.25 711 GLU A CA 1
ATOM 5243 C C . GLU A 1 711 ? 8.852 9.791 28.745 1.00 89.25 711 GLU A C 1
ATOM 5245 O O . GLU A 1 711 ? 9.083 10.826 28.115 1.00 89.25 711 GLU A O 1
ATOM 5250 N N . MET A 1 712 ? 7.675 9.172 28.698 1.00 89.19 712 MET A N 1
ATOM 5251 C CA . MET A 1 712 ? 6.563 9.634 27.873 1.00 89.19 712 MET A CA 1
ATOM 5252 C C . MET A 1 712 ? 5.660 10.581 28.664 1.00 89.19 712 MET A C 1
ATOM 5254 O O . MET A 1 712 ? 5.247 10.325 29.806 1.00 89.19 712 MET A O 1
ATOM 5258 N N . THR A 1 713 ? 5.310 11.699 28.037 1.00 90.06 713 THR A N 1
ATOM 5259 C CA . THR A 1 713 ? 4.307 12.625 28.567 1.00 90.06 713 THR A CA 1
ATOM 5260 C C . THR A 1 713 ? 2.960 12.362 27.905 1.00 90.06 713 THR A C 1
ATOM 5262 O O . THR A 1 713 ? 2.903 11.979 26.741 1.00 90.06 713 THR A O 1
ATOM 5265 N N . CYS A 1 714 ? 1.868 12.524 28.660 1.00 90.94 714 CYS A N 1
ATOM 5266 C CA . CYS A 1 714 ? 0.543 12.449 28.057 1.00 90.94 714 CYS A CA 1
ATOM 5267 C C . CYS A 1 714 ? 0.395 13.605 27.060 1.00 90.94 714 CYS A C 1
ATOM 5269 O O . CYS A 1 714 ? 0.774 14.727 27.421 1.00 90.94 714 CYS A O 1
ATOM 5271 N N . PRO A 1 715 ? -0.144 13.354 25.857 1.00 89.19 715 PRO A N 1
ATOM 5272 C CA . PRO A 1 715 ? -0.492 14.398 24.911 1.00 89.19 715 PRO A CA 1
ATOM 5273 C C . PRO A 1 715 ? -1.296 15.513 25.574 1.00 89.19 715 PRO A C 1
ATOM 5275 O O . PRO A 1 715 ? -2.140 15.255 26.437 1.00 89.19 715 PRO A O 1
ATOM 5278 N N . VAL A 1 716 ? -1.000 16.755 25.199 1.00 90.00 716 VAL A N 1
ATOM 5279 C CA . VAL A 1 716 ? -1.761 17.916 25.670 1.00 90.00 716 VAL A CA 1
ATOM 5280 C C . VAL A 1 716 ? -2.819 18.257 24.632 1.00 90.00 716 VAL A C 1
ATOM 5282 O O . VAL A 1 716 ? -2.521 18.326 23.445 1.00 90.00 716 VAL A O 1
ATOM 5285 N N . MET A 1 717 ? -4.049 18.474 25.087 1.00 85.75 717 MET A N 1
ATOM 5286 C CA . MET A 1 717 ? -5.118 18.994 24.240 1.00 85.75 717 MET A CA 1
ATOM 5287 C C . MET A 1 717 ? -5.093 20.515 24.320 1.00 85.75 717 MET A C 1
ATOM 5289 O O . MET A 1 717 ? -5.285 21.083 25.399 1.00 85.75 717 MET A O 1
ATOM 5293 N N . CYS A 1 718 ? -4.810 21.157 23.193 1.00 89.06 718 CYS A N 1
ATOM 5294 C CA . CYS A 1 718 ? -4.776 22.608 23.081 1.00 89.06 718 CYS A CA 1
ATOM 5295 C C . CYS A 1 718 ? -6.149 23.144 22.695 1.00 89.06 718 CYS A C 1
ATOM 5297 O O . CYS A 1 718 ? -6.948 22.448 22.070 1.00 89.06 718 CYS A O 1
ATOM 5299 N N . LYS A 1 719 ? -6.455 24.369 23.120 1.00 87.50 719 LYS A N 1
ATOM 5300 C CA . LYS A 1 719 ? -7.699 25.035 22.716 1.00 87.50 719 LYS A CA 1
ATOM 5301 C C . LYS A 1 719 ? -7.680 25.336 21.219 1.00 87.50 719 LYS A C 1
ATOM 5303 O O . LYS A 1 719 ? -6.620 25.374 20.614 1.00 87.50 719 LYS A O 1
ATOM 5308 N N . SER A 1 720 ? -8.840 25.643 20.642 1.00 85.56 720 SER A N 1
ATOM 5309 C CA . SER A 1 720 ? -8.962 26.000 19.221 1.00 85.56 720 SER A CA 1
ATOM 5310 C C . SER A 1 720 ? -8.169 27.253 18.807 1.00 85.56 720 SER A C 1
ATOM 5312 O O . SER A 1 720 ? -7.922 27.453 17.624 1.00 85.56 720 SER A O 1
ATOM 5314 N N . ASP A 1 721 ? -7.798 28.125 19.752 1.00 89.56 721 ASP A N 1
ATOM 5315 C CA . ASP A 1 721 ? -6.931 29.296 19.541 1.00 89.56 721 ASP A CA 1
ATOM 5316 C C . ASP A 1 721 ? -5.446 29.030 19.870 1.00 89.56 721 ASP A C 1
ATOM 5318 O O . ASP A 1 721 ? -4.601 29.932 19.813 1.00 89.56 721 ASP A O 1
ATOM 5322 N N . GLU A 1 722 ? -5.111 27.783 20.189 1.00 94.00 722 GLU A N 1
ATOM 5323 C CA . GLU A 1 722 ? -3.776 27.288 20.493 1.00 94.00 722 GLU A CA 1
ATOM 5324 C C . GLU A 1 722 ? -3.375 26.185 19.493 1.00 94.00 722 GLU A C 1
ATOM 5326 O O . GLU A 1 722 ? -4.206 25.534 18.872 1.00 94.00 722 GLU A O 1
ATOM 5331 N N . GLN A 1 723 ? -2.076 25.960 19.335 1.00 89.19 723 GLN A N 1
ATOM 5332 C CA . GLN A 1 723 ? -1.492 24.859 18.581 1.00 89.19 723 GLN A CA 1
ATOM 5333 C C . GLN A 1 723 ? -0.670 23.958 19.504 1.00 89.19 723 GLN A C 1
ATOM 5335 O O . GLN A 1 723 ? -0.050 24.423 20.471 1.00 89.19 723 GLN A O 1
ATOM 5340 N N . THR A 1 724 ? -0.634 22.666 19.184 1.00 92.25 724 THR A N 1
ATOM 5341 C CA . THR A 1 724 ? 0.204 21.690 19.882 1.00 92.25 724 THR A CA 1
ATOM 5342 C C . THR A 1 724 ? 1.648 21.813 19.412 1.00 92.25 724 THR A C 1
ATOM 5344 O O . THR A 1 724 ? 1.973 21.552 18.259 1.00 92.25 724 THR A O 1
ATOM 5347 N N . CYS A 1 725 ? 2.539 22.170 20.329 1.00 91.56 725 CYS A N 1
ATOM 5348 C CA . CYS A 1 725 ? 3.969 22.278 20.087 1.00 91.56 725 CYS A CA 1
ATOM 5349 C C . CYS A 1 725 ? 4.727 21.085 20.658 1.00 91.56 725 CYS A C 1
ATOM 5351 O O . CYS A 1 725 ? 4.622 20.788 21.852 1.00 91.56 725 CYS A O 1
ATOM 5353 N N . TYR A 1 726 ? 5.564 20.471 19.824 1.00 91.25 726 TYR A N 1
ATOM 5354 C CA . TYR A 1 726 ? 6.462 19.384 20.201 1.00 91.25 726 TYR A CA 1
ATOM 5355 C C . TYR A 1 726 ? 7.852 19.935 20.528 1.00 91.25 726 TYR A C 1
ATOM 5357 O O . TYR A 1 726 ? 8.538 20.483 19.670 1.00 91.25 726 TYR A O 1
ATOM 5365 N N . GLN A 1 727 ? 8.278 19.787 21.780 1.00 93.31 727 GLN A N 1
ATOM 5366 C CA . GLN A 1 727 ? 9.621 20.147 22.232 1.00 93.31 727 GLN A CA 1
ATOM 5367 C C . GLN A 1 727 ? 10.421 18.872 22.452 1.00 93.31 727 GLN A C 1
ATOM 5369 O O . GLN A 1 727 ? 10.119 18.126 23.379 1.00 93.31 727 GLN A O 1
ATOM 5374 N N . VAL A 1 728 ? 11.435 18.622 21.629 1.00 92.56 728 VAL A N 1
ATOM 5375 C CA . VAL A 1 728 ? 12.370 17.510 21.840 1.00 92.56 728 VAL A CA 1
ATOM 5376 C C . VAL A 1 728 ? 13.626 18.057 22.506 1.00 92.56 728 VAL A C 1
ATOM 5378 O O . VAL A 1 728 ? 14.255 18.972 21.978 1.00 92.56 728 VAL A O 1
ATOM 5381 N N . ASP A 1 729 ? 13.968 17.527 23.675 1.00 92.94 729 ASP A N 1
ATOM 5382 C CA . ASP A 1 729 ? 15.240 17.798 24.338 1.00 92.94 729 ASP A CA 1
ATOM 5383 C C . ASP A 1 729 ? 16.279 16.812 23.801 1.00 92.94 729 ASP A C 1
ATOM 5385 O O . ASP A 1 729 ? 16.027 15.607 23.771 1.00 92.94 729 ASP A O 1
ATOM 5389 N N . TYR A 1 730 ? 17.460 17.301 23.435 1.00 92.38 730 TYR A N 1
ATOM 5390 C CA . TYR A 1 730 ? 18.595 16.465 23.050 1.00 92.38 730 TYR A CA 1
ATOM 5391 C C . TYR A 1 730 ? 19.708 16.553 24.096 1.00 92.38 730 TYR A C 1
ATOM 5393 O O . TYR A 1 730 ? 19.744 17.452 24.940 1.00 92.38 730 TYR A O 1
ATOM 5401 N N . ASN A 1 731 ? 20.627 15.593 24.071 1.00 91.56 731 ASN A N 1
ATOM 5402 C CA . ASN A 1 731 ? 21.906 15.727 24.754 1.00 91.56 731 ASN A CA 1
ATOM 5403 C C . ASN A 1 731 ? 22.930 16.434 23.852 1.00 91.56 731 ASN A C 1
ATOM 5405 O O . ASN A 1 731 ? 22.700 16.655 22.667 1.00 91.56 731 ASN A O 1
ATOM 5409 N N . THR A 1 732 ? 24.107 16.732 24.402 1.00 92.50 732 THR A N 1
ATOM 5410 C CA . THR A 1 732 ? 25.189 17.437 23.690 1.00 92.50 732 THR A CA 1
ATOM 5411 C C . THR A 1 732 ? 25.790 16.664 22.511 1.00 92.50 732 THR A C 1
ATOM 5413 O O . THR A 1 732 ? 26.680 17.182 21.845 1.00 92.50 732 THR A O 1
ATOM 5416 N N . THR A 1 733 ? 25.389 15.411 22.287 1.00 90.81 733 THR A N 1
ATOM 5417 C CA . THR A 1 733 ? 25.820 14.610 21.134 1.00 90.81 733 THR A CA 1
ATOM 5418 C C . THR A 1 733 ? 24.679 14.349 20.155 1.00 90.81 733 THR A C 1
ATOM 5420 O O . THR A 1 733 ? 24.857 13.526 19.271 1.00 90.81 733 THR A O 1
ATOM 5423 N N . GLY A 1 734 ? 23.517 14.992 20.309 1.00 89.88 734 GLY A N 1
ATOM 5424 C CA . GLY A 1 734 ? 22.395 14.875 19.374 1.00 89.88 734 GLY A CA 1
ATOM 5425 C C . GLY A 1 734 ? 21.447 13.695 19.611 1.00 89.88 734 GLY A C 1
ATOM 5426 O O . GLY A 1 734 ? 20.589 13.450 18.771 1.00 89.88 734 GLY A O 1
ATOM 5427 N N . TYR A 1 735 ? 21.546 12.967 20.734 1.00 87.19 735 TYR A N 1
ATOM 5428 C CA . TYR A 1 735 ? 20.547 11.941 21.079 1.00 87.19 735 TYR A CA 1
ATOM 5429 C C . TYR A 1 735 ? 19.333 12.564 21.776 1.00 87.19 735 TYR A C 1
ATOM 5431 O O . TYR A 1 735 ? 19.527 13.392 22.672 1.00 87.19 735 TYR A O 1
ATOM 5439 N N . PRO A 1 736 ? 18.102 12.140 21.442 1.00 89.19 736 PRO A N 1
ATOM 5440 C CA . PRO A 1 736 ? 16.903 12.603 22.126 1.00 89.19 736 PRO A CA 1
ATOM 5441 C C . PRO A 1 736 ? 16.892 12.112 23.583 1.00 89.19 736 PRO A C 1
ATOM 5443 O O . PRO A 1 736 ? 17.122 10.940 23.868 1.00 89.19 736 PRO A O 1
ATOM 5446 N N . LEU A 1 737 ? 16.632 13.023 24.518 1.00 89.12 737 LEU A N 1
ATOM 5447 C CA . LEU A 1 737 ? 16.479 12.756 25.953 1.00 89.12 737 LEU A CA 1
ATOM 5448 C C . LEU A 1 737 ? 15.011 12.650 26.380 1.00 89.12 737 LEU A C 1
ATOM 5450 O O . LEU A 1 737 ? 14.717 12.132 27.457 1.00 89.12 737 LEU A O 1
ATOM 5454 N N . GLY A 1 738 ? 14.104 13.198 25.577 1.00 87.31 738 GLY A N 1
ATOM 5455 C CA . GLY A 1 738 ? 12.713 13.408 25.944 1.00 87.31 738 GLY A CA 1
ATOM 5456 C C . GLY A 1 738 ? 11.992 14.245 24.913 1.00 87.31 738 GLY A C 1
ATOM 5457 O O . GLY A 1 738 ? 12.603 15.086 24.259 1.00 87.31 738 GLY A O 1
ATOM 5458 N N . PHE A 1 739 ? 10.682 14.053 24.813 1.00 89.12 739 PHE A N 1
ATOM 5459 C CA . PHE A 1 739 ? 9.823 15.034 24.177 1.00 89.12 739 PHE A CA 1
ATOM 5460 C C . PHE A 1 739 ? 8.720 15.476 25.134 1.00 89.12 739 PHE A C 1
ATOM 5462 O O . PHE A 1 739 ? 8.242 14.731 25.994 1.00 89.12 739 PHE A O 1
ATOM 5469 N N . LYS A 1 740 ? 8.323 16.731 24.983 1.00 89.62 740 LYS A N 1
ATOM 5470 C CA . LYS A 1 740 ? 7.284 17.380 25.763 1.00 89.62 740 LYS A CA 1
ATOM 5471 C C . LYS A 1 740 ? 6.331 18.065 24.803 1.00 89.62 740 LYS A C 1
ATOM 5473 O O . LYS A 1 740 ? 6.754 18.895 24.003 1.00 89.62 740 LYS A O 1
ATOM 5478 N N . GLN A 1 741 ? 5.048 17.757 24.926 1.00 91.62 741 GLN A N 1
ATOM 5479 C CA . GLN A 1 741 ? 4.016 18.505 24.223 1.00 91.62 741 GLN A CA 1
ATOM 5480 C C . GLN A 1 741 ? 3.551 19.688 25.083 1.00 91.62 741 GLN A C 1
ATOM 5482 O O . GLN A 1 741 ? 3.389 19.570 26.302 1.00 91.62 741 GLN A O 1
ATOM 5487 N N . THR A 1 742 ? 3.378 20.852 24.467 1.00 91.94 742 THR A N 1
ATOM 5488 C CA . THR A 1 742 ? 2.885 22.076 25.116 1.00 91.94 742 THR A CA 1
ATOM 5489 C C . THR A 1 742 ? 1.951 22.823 24.188 1.00 91.94 742 THR A C 1
ATOM 5491 O O . THR A 1 742 ? 2.196 22.831 22.991 1.00 91.94 742 THR A O 1
ATOM 5494 N N . CYS A 1 743 ? 0.968 23.530 24.731 1.00 93.12 743 CYS A N 1
ATOM 5495 C CA . CYS A 1 743 ? 0.145 24.437 23.940 1.00 93.12 743 CYS A CA 1
ATOM 5496 C C . CYS A 1 743 ? 0.814 25.806 23.812 1.00 93.12 743 CYS A C 1
ATOM 5498 O O . CYS A 1 743 ? 1.328 26.348 24.797 1.00 93.12 743 CYS A O 1
ATOM 5500 N N . ALA A 1 744 ? 0.824 26.351 22.601 1.00 92.12 744 ALA A N 1
ATOM 5501 C CA . ALA A 1 744 ? 1.184 27.736 22.312 1.00 92.12 744 ALA A CA 1
ATOM 5502 C C . ALA A 1 744 ? 0.021 28.402 21.574 1.00 92.12 744 ALA A C 1
ATOM 5504 O O . ALA A 1 744 ? -0.756 27.706 20.945 1.00 92.12 744 ALA A O 1
ATOM 5505 N N . ALA A 1 745 ? -0.111 29.729 21.611 1.00 90.56 745 ALA A N 1
ATOM 5506 C CA . ALA A 1 745 ? -1.104 30.405 20.771 1.00 90.56 745 ALA A CA 1
ATOM 5507 C C . ALA A 1 745 ? -0.888 30.037 19.290 1.00 90.56 745 ALA A C 1
ATOM 5509 O O . ALA A 1 745 ? 0.263 29.934 18.861 1.00 90.56 745 ALA A O 1
ATOM 5510 N N . ALA A 1 746 ? -1.958 29.886 18.505 1.00 86.50 746 ALA A N 1
ATOM 5511 C CA . ALA A 1 746 ? -1.861 29.490 17.094 1.00 86.50 746 ALA A CA 1
ATOM 5512 C C . ALA A 1 746 ? -0.950 30.425 16.266 1.00 86.50 746 ALA A C 1
ATOM 5514 O O . ALA A 1 746 ? -0.269 29.989 15.348 1.00 86.50 746 ALA A O 1
ATOM 5515 N N . SER A 1 747 ? -0.855 31.707 16.640 1.00 85.94 747 SER A N 1
ATOM 5516 C CA . SER A 1 747 ? 0.027 32.691 15.994 1.00 85.94 747 SER A CA 1
ATOM 5517 C C . SER A 1 747 ? 1.463 32.737 16.543 1.00 85.94 747 SER A C 1
ATOM 5519 O O . SER A 1 747 ? 2.269 33.548 16.089 1.00 85.94 747 SER A O 1
ATOM 5521 N N . ALA A 1 748 ? 1.782 31.974 17.590 1.00 88.81 748 ALA A N 1
ATOM 5522 C CA . ALA A 1 748 ? 3.085 31.993 18.247 1.00 88.81 748 ALA A CA 1
ATOM 5523 C C . ALA A 1 748 ? 3.916 30.786 17.812 1.00 88.81 748 ALA A C 1
ATOM 5525 O O . ALA A 1 748 ? 3.492 29.653 17.994 1.00 88.81 748 ALA A O 1
ATOM 5526 N N . SER A 1 749 ? 5.130 31.015 17.307 1.00 87.50 749 SER A N 1
ATOM 5527 C CA . SER A 1 749 ? 6.036 29.924 16.943 1.00 87.50 749 SER A CA 1
ATOM 5528 C C . SER A 1 749 ? 6.326 29.001 18.126 1.00 87.50 749 SER A C 1
ATOM 5530 O O . SER A 1 749 ? 6.672 29.478 19.214 1.00 87.50 749 SER A O 1
ATOM 5532 N N . CYS A 1 750 ? 6.306 27.691 17.887 1.00 90.19 750 CYS A N 1
ATOM 5533 C CA . CYS A 1 750 ? 6.638 26.712 18.910 1.00 90.19 750 CYS A CA 1
ATOM 5534 C C . CYS A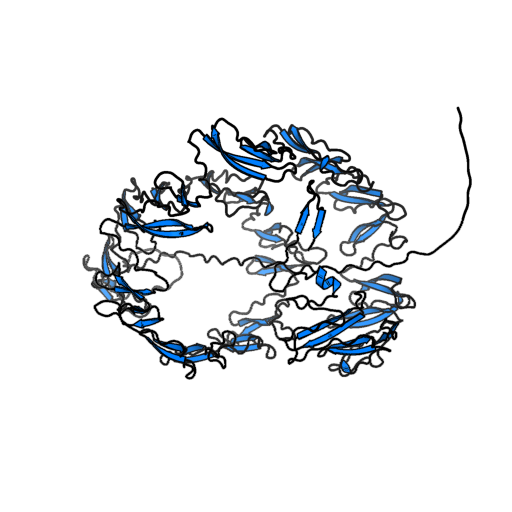 1 750 ? 8.042 26.949 19.514 1.00 90.19 750 CYS A C 1
ATOM 5536 O O . CYS A 1 750 ? 8.996 27.296 18.797 1.00 90.19 750 CYS A O 1
ATOM 5538 N N . PRO A 1 751 ? 8.192 26.833 20.847 1.00 92.69 751 PRO A N 1
ATOM 5539 C CA . PRO A 1 751 ? 9.504 26.827 21.489 1.00 92.69 751 PRO A CA 1
ATOM 5540 C C . PRO A 1 751 ? 10.262 25.540 21.134 1.00 92.69 751 PRO A C 1
ATOM 5542 O O . PRO A 1 751 ? 9.648 24.498 20.930 1.00 92.69 751 PRO A O 1
ATOM 5545 N N . CYS A 1 752 ? 11.593 25.605 21.104 1.00 93.88 752 CYS A N 1
ATOM 5546 C CA . CYS A 1 752 ? 12.437 24.422 20.941 1.00 93.88 752 CYS A CA 1
ATOM 5547 C C . CYS A 1 752 ? 12.942 23.900 22.294 1.00 93.88 752 CYS A C 1
ATOM 5549 O O . CYS A 1 752 ? 13.065 24.674 23.248 1.00 93.88 752 CYS A O 1
ATOM 5551 N N . GLY A 1 753 ? 13.226 22.595 22.373 1.00 92.56 753 GLY A N 1
ATOM 5552 C CA . GLY A 1 753 ? 13.780 21.952 23.570 1.00 92.56 753 GLY A CA 1
ATOM 5553 C C . GLY A 1 753 ? 15.252 22.302 23.833 1.00 92.56 753 GLY A C 1
ATOM 5554 O O . GLY A 1 753 ? 15.866 23.116 23.143 1.00 92.56 753 GLY A O 1
ATOM 5555 N N . LYS A 1 754 ? 15.859 21.705 24.854 1.00 94.50 754 LYS A N 1
ATOM 5556 C CA . LYS A 1 754 ? 17.286 21.867 25.180 1.00 94.50 754 LYS A CA 1
ATOM 5557 C C . LYS A 1 754 ? 18.181 21.213 24.133 1.00 94.50 754 LYS A C 1
ATOM 5559 O O . LYS A 1 754 ? 17.814 20.198 23.554 1.00 94.50 754 LYS A O 1
ATOM 5564 N N . GLU A 1 755 ? 19.368 21.792 23.936 1.00 94.88 755 GLU A N 1
ATOM 5565 C CA . GLU A 1 755 ? 20.352 21.347 22.933 1.00 94.88 755 GLU A CA 1
ATOM 5566 C C . GLU A 1 755 ? 19.752 21.219 21.520 1.00 94.88 755 GLU A C 1
ATOM 5568 O O . GLU A 1 755 ? 20.141 20.365 20.727 1.00 94.88 755 GLU A O 1
ATOM 5573 N N . THR A 1 756 ? 18.793 22.089 21.193 1.00 93.69 756 THR A N 1
ATOM 5574 C CA . THR A 1 756 ? 18.220 22.193 19.851 1.00 93.69 756 THR A CA 1
ATOM 5575 C C . THR A 1 756 ? 18.655 23.472 19.154 1.00 93.69 756 THR A C 1
ATOM 5577 O O . THR A 1 756 ? 18.987 24.482 19.782 1.00 93.69 756 THR A O 1
ATOM 5580 N N . LEU A 1 757 ? 18.612 23.431 17.830 1.00 93.12 757 LEU A N 1
ATOM 5581 C CA . LEU A 1 757 ? 18.706 24.566 16.940 1.00 93.12 757 LEU A CA 1
ATOM 5582 C C . LEU A 1 757 ? 17.314 24.853 16.364 1.00 93.12 757 LEU A C 1
ATOM 5584 O O . LEU A 1 757 ? 16.663 23.963 15.818 1.00 93.12 757 LEU A O 1
ATOM 5588 N N . LYS A 1 758 ? 16.859 26.103 16.495 1.00 92.56 758 LYS A N 1
ATOM 5589 C CA . LYS A 1 758 ? 15.616 26.577 15.882 1.00 92.56 758 LYS A CA 1
ATOM 5590 C C . LYS A 1 758 ? 15.886 26.951 14.427 1.00 92.56 758 LYS A C 1
ATOM 5592 O O . LYS A 1 758 ? 16.575 27.938 14.171 1.00 92.56 758 LYS A O 1
ATOM 5597 N N . CYS A 1 759 ? 15.329 26.180 13.509 1.00 90.62 759 CYS A N 1
ATOM 5598 C CA . CYS A 1 759 ? 15.423 26.379 12.072 1.00 90.62 759 CYS A CA 1
ATOM 5599 C C . CYS A 1 759 ? 14.131 26.969 11.523 1.00 90.62 759 CYS A C 1
ATOM 5601 O O . CYS A 1 759 ? 13.105 26.959 12.201 1.00 90.62 759 CYS A O 1
ATOM 5603 N N . LYS A 1 760 ? 14.203 27.545 10.326 1.00 86.88 760 LYS A N 1
ATOM 5604 C CA . LYS A 1 760 ? 13.032 28.002 9.581 1.00 86.88 760 LYS A CA 1
ATOM 5605 C C . LYS A 1 760 ? 12.828 27.086 8.391 1.00 86.88 760 LYS A C 1
ATOM 5607 O O . LYS A 1 760 ? 13.802 26.739 7.726 1.00 86.88 760 LYS A O 1
ATOM 5612 N N . ASP A 1 761 ? 11.587 26.710 8.158 1.00 81.44 761 ASP A N 1
ATOM 5613 C CA . ASP A 1 761 ? 11.145 26.116 6.912 1.00 81.44 761 ASP A CA 1
ATOM 5614 C C . ASP A 1 761 ? 11.191 27.195 5.822 1.00 81.44 761 ASP A C 1
ATOM 5616 O O . ASP A 1 761 ? 10.758 28.330 6.042 1.00 81.44 761 ASP A O 1
ATOM 5620 N N . GLY A 1 762 ? 11.779 26.866 4.673 1.00 74.44 762 GLY A N 1
ATOM 5621 C CA . GLY A 1 762 ? 11.873 27.788 3.542 1.00 74.44 762 GLY A CA 1
ATOM 5622 C C . GLY A 1 762 ? 10.568 27.971 2.787 1.00 74.44 762 GLY A C 1
ATOM 5623 O O . GLY A 1 762 ? 10.392 29.013 2.164 1.00 74.44 762 GLY A O 1
ATOM 5624 N N . MET A 1 763 ? 9.644 27.013 2.877 1.00 69.94 763 MET A N 1
ATOM 5625 C CA . MET A 1 763 ? 8.350 27.099 2.204 1.00 69.94 763 MET A CA 1
ATOM 5626 C C . MET A 1 763 ? 7.345 27.908 3.018 1.00 69.94 763 MET A C 1
ATOM 5628 O O . MET A 1 763 ? 6.758 28.854 2.498 1.00 69.94 763 MET A O 1
ATOM 5632 N N . THR A 1 764 ? 7.162 27.578 4.299 1.00 76.56 764 THR A N 1
ATOM 5633 C CA . THR A 1 764 ? 6.117 28.212 5.124 1.00 76.56 764 THR A CA 1
ATOM 5634 C C . THR A 1 764 ? 6.632 29.382 5.963 1.00 76.56 764 THR A C 1
ATOM 5636 O O . THR A 1 764 ? 5.853 30.190 6.467 1.00 76.56 764 THR A O 1
ATOM 5639 N N . GLY A 1 765 ? 7.953 29.493 6.143 1.00 78.44 765 GLY A N 1
ATOM 5640 C CA . GLY A 1 765 ? 8.558 30.423 7.098 1.00 78.44 765 GLY A CA 1
ATOM 5641 C C . GLY A 1 765 ? 8.366 30.011 8.563 1.00 78.44 765 GLY A C 1
ATOM 5642 O O . GLY A 1 765 ? 8.884 30.699 9.458 1.00 78.44 765 GLY A O 1
ATOM 5643 N N . ASP A 1 766 ? 7.667 28.900 8.818 1.00 82.44 766 ASP A N 1
ATOM 5644 C CA . ASP A 1 766 ? 7.473 28.358 10.154 1.00 82.44 766 ASP A CA 1
ATOM 5645 C C . ASP A 1 766 ? 8.786 27.865 10.724 1.00 82.44 766 ASP A C 1
ATOM 5647 O O . ASP A 1 766 ? 9.727 27.502 10.022 1.00 82.44 766 ASP A O 1
ATOM 5651 N N . SER A 1 767 ? 8.877 27.869 12.044 1.00 86.69 767 SER A N 1
ATOM 5652 C CA . SER A 1 767 ? 10.079 27.399 12.704 1.00 86.69 767 SER A CA 1
ATOM 5653 C C . SER A 1 767 ? 9.933 25.967 13.188 1.00 86.69 767 SER A C 1
ATOM 5655 O O . SER A 1 767 ? 9.007 25.686 13.947 1.00 86.69 767 SER A O 1
ATOM 5657 N N . TYR A 1 768 ? 10.908 25.123 12.874 1.00 90.94 768 TYR A N 1
ATOM 5658 C CA . TYR A 1 768 ? 11.044 23.775 13.420 1.00 90.94 768 TYR A CA 1
ATOM 5659 C C . TYR A 1 768 ? 12.346 23.647 14.219 1.00 90.94 768 TYR A C 1
ATOM 5661 O O . TYR A 1 768 ? 13.199 24.537 14.209 1.00 90.94 768 TYR A O 1
ATOM 5669 N N . CYS A 1 769 ? 12.490 22.561 14.972 1.00 92.50 769 CYS A N 1
ATOM 5670 C CA . CYS A 1 769 ? 13.607 22.367 15.892 1.00 92.50 769 CYS A CA 1
ATOM 5671 C C . CYS A 1 769 ? 14.378 21.098 15.523 1.00 92.50 769 CYS A C 1
ATOM 5673 O O . CYS A 1 769 ? 13.785 20.032 15.386 1.00 92.50 769 CYS A O 1
ATOM 5675 N N . MET A 1 770 ? 15.699 21.204 15.412 1.00 93.44 770 MET A N 1
ATOM 5676 C CA . MET A 1 770 ? 16.622 20.088 15.160 1.00 93.44 770 MET A CA 1
ATOM 5677 C C . MET A 1 770 ? 17.617 19.954 16.319 1.00 93.44 770 MET A C 1
ATOM 5679 O O . MET A 1 770 ? 17.788 20.926 17.054 1.00 93.44 770 MET A O 1
ATOM 5683 N N . PRO A 1 771 ? 18.303 18.813 16.520 1.00 94.25 771 PRO A N 1
ATOM 5684 C CA . PRO A 1 771 ? 19.416 18.756 17.469 1.00 94.25 771 PRO A CA 1
ATOM 5685 C C . PRO A 1 771 ? 20.494 19.773 17.085 1.00 94.25 771 PRO A C 1
ATOM 5687 O O . PRO A 1 771 ? 20.724 20.016 15.904 1.00 94.25 771 PRO A O 1
ATOM 5690 N N . ASN A 1 772 ? 21.195 20.349 18.060 1.00 94.31 772 ASN A N 1
ATOM 5691 C CA . ASN A 1 772 ? 22.333 21.242 17.805 1.00 94.31 772 ASN A CA 1
ATOM 5692 C C . ASN A 1 772 ? 23.613 20.504 17.359 1.00 94.31 772 ASN A C 1
ATOM 5694 O O . ASN A 1 772 ? 24.609 21.153 17.035 1.00 94.31 772 ASN A O 1
ATOM 5698 N N . TYR A 1 773 ? 23.591 19.170 17.346 1.00 93.06 773 TYR A N 1
ATOM 5699 C CA . TYR A 1 773 ? 24.697 18.306 16.957 1.00 93.06 773 TYR A CA 1
ATOM 5700 C C . TYR A 1 773 ? 24.199 17.173 16.056 1.00 93.06 773 TYR A C 1
ATOM 5702 O O . TYR A 1 773 ? 23.281 16.439 16.424 1.00 93.06 773 TYR A O 1
ATOM 5710 N N . ASP A 1 774 ? 24.827 17.022 14.895 1.00 88.69 774 ASP A N 1
ATOM 5711 C CA . ASP A 1 774 ? 24.550 15.961 13.938 1.00 88.69 774 ASP A CA 1
ATOM 5712 C C . ASP A 1 774 ? 25.327 14.708 14.351 1.00 88.69 774 ASP A C 1
ATOM 5714 O O . ASP A 1 774 ? 26.563 14.666 14.314 1.00 88.69 774 ASP A O 1
ATOM 5718 N N . LEU A 1 775 ? 24.587 13.682 14.770 1.00 85.00 775 LEU A N 1
ATOM 5719 C CA . LEU A 1 775 ? 25.148 12.426 15.254 1.00 85.00 775 LEU A CA 1
ATOM 5720 C C . LEU A 1 775 ? 25.939 11.671 14.174 1.00 85.00 775 LEU A C 1
ATOM 5722 O O . LEU A 1 775 ? 26.914 10.982 14.487 1.00 85.00 775 LEU A O 1
ATOM 5726 N N . TRP A 1 776 ? 25.516 11.797 12.915 1.00 81.69 776 TRP A N 1
ATOM 5727 C CA . TRP A 1 776 ? 26.094 11.100 11.770 1.00 81.69 776 TRP A CA 1
ATOM 5728 C C . TRP A 1 776 ? 27.385 11.768 11.323 1.00 81.69 776 TRP A C 1
ATOM 5730 O O . TRP A 1 776 ? 28.418 11.111 11.179 1.00 81.69 776 TRP A O 1
ATOM 5740 N N . LEU A 1 777 ? 27.341 13.089 11.157 1.00 81.12 777 LEU A N 1
ATOM 5741 C CA . LEU A 1 777 ? 28.477 13.880 10.688 1.00 81.12 777 LEU A CA 1
ATOM 5742 C C . LEU A 1 777 ? 29.446 14.261 11.817 1.00 81.12 777 LEU A C 1
ATOM 5744 O O . LEU A 1 777 ? 30.537 14.765 11.550 1.00 81.12 777 LEU A O 1
ATOM 5748 N N . LYS A 1 778 ? 29.078 14.000 13.079 1.00 86.94 778 LYS A N 1
ATOM 5749 C CA . LYS A 1 778 ? 29.863 14.315 14.286 1.00 86.94 778 LYS A CA 1
ATOM 5750 C C . LYS A 1 778 ? 30.277 15.789 14.366 1.00 86.94 778 LYS A C 1
ATOM 5752 O O . LYS A 1 778 ? 31.381 16.117 14.813 1.00 86.94 778 LYS A O 1
ATOM 5757 N N . GLN A 1 779 ? 29.382 16.687 13.970 1.00 88.88 779 GLN A N 1
ATOM 5758 C CA . GLN A 1 779 ? 29.612 18.133 13.936 1.00 88.88 779 GLN A CA 1
ATOM 5759 C C . GLN A 1 779 ? 28.370 18.905 14.407 1.00 88.88 779 GLN A C 1
ATOM 5761 O O . GLN A 1 779 ? 27.281 18.336 14.422 1.00 88.88 779 GLN A O 1
ATOM 5766 N N . PRO A 1 780 ? 28.493 20.189 14.800 1.00 90.94 780 PRO A N 1
ATOM 5767 C CA . PRO A 1 780 ? 27.329 21.018 15.095 1.00 90.94 780 PRO A CA 1
ATOM 5768 C C . PRO A 1 780 ? 26.366 21.064 13.904 1.00 90.94 780 PRO A C 1
ATOM 5770 O O . PRO A 1 780 ? 26.797 21.298 12.774 1.00 90.94 780 PRO A O 1
ATOM 5773 N N . THR A 1 781 ? 25.076 20.859 14.160 1.00 88.81 781 THR A N 1
ATOM 5774 C CA . THR A 1 781 ? 24.037 20.959 13.131 1.00 88.81 781 THR A CA 1
ATOM 5775 C C . THR A 1 781 ? 23.949 22.397 12.639 1.00 88.81 781 THR A C 1
ATOM 5777 O O . THR A 1 781 ? 23.978 23.343 13.431 1.00 88.81 781 THR A O 1
ATOM 5780 N N . VAL A 1 782 ? 23.807 22.568 11.330 1.00 88.62 782 VAL A N 1
ATOM 5781 C CA . VAL A 1 782 ? 23.468 23.846 10.703 1.00 88.62 782 VAL A CA 1
ATOM 5782 C C . VAL A 1 782 ? 22.058 23.703 10.151 1.00 88.62 782 VAL A C 1
ATOM 5784 O O . VAL A 1 782 ? 21.729 22.657 9.599 1.00 88.62 782 VAL A O 1
ATOM 5787 N N . CYS A 1 783 ? 21.216 24.724 10.321 1.00 88.44 783 CYS A N 1
ATOM 5788 C CA . CYS A 1 783 ? 19.891 24.690 9.714 1.00 88.44 783 CYS A CA 1
ATOM 5789 C C . CYS A 1 783 ? 20.019 24.518 8.198 1.00 88.44 783 CYS A C 1
ATOM 5791 O O . CYS A 1 783 ? 20.832 25.234 7.599 1.00 88.44 783 CYS A O 1
ATOM 5793 N N . PRO A 1 784 ? 19.221 23.627 7.587 1.00 87.19 784 PRO A N 1
ATOM 5794 C CA . PRO A 1 784 ? 19.092 23.557 6.142 1.00 87.19 784 PRO A CA 1
ATOM 5795 C C . PRO A 1 784 ? 18.856 24.945 5.548 1.00 87.19 784 PRO A C 1
ATOM 5797 O O . PRO A 1 784 ? 18.189 25.794 6.151 1.00 87.19 784 PRO A O 1
ATOM 5800 N N . VAL A 1 785 ? 19.446 25.189 4.382 1.00 87.50 785 VAL A N 1
ATOM 5801 C CA . VAL A 1 785 ? 19.278 26.461 3.685 1.00 87.50 785 VAL A CA 1
ATOM 5802 C C . VAL A 1 785 ? 17.857 26.524 3.136 1.00 87.50 785 VAL A C 1
ATOM 5804 O O . VAL A 1 785 ? 17.451 25.705 2.322 1.00 87.50 785 VAL A O 1
ATOM 5807 N N . ALA A 1 786 ? 17.105 27.502 3.623 1.00 85.06 786 ALA A N 1
ATOM 5808 C CA . ALA A 1 786 ? 15.732 27.784 3.244 1.00 85.06 786 ALA A CA 1
ATOM 5809 C C . ALA A 1 786 ? 15.721 28.929 2.221 1.00 85.06 786 ALA A C 1
ATOM 5811 O O . ALA A 1 786 ? 16.076 30.055 2.578 1.00 85.06 786 ALA A O 1
ATOM 5812 N N . CYS A 1 787 ? 15.340 28.640 0.974 1.00 86.94 787 CYS A N 1
ATOM 5813 C CA . CYS A 1 787 ? 15.262 29.629 -0.105 1.00 86.94 787 CYS A CA 1
ATOM 5814 C C . CYS A 1 787 ? 13.831 30.105 -0.316 1.00 86.94 787 CYS A C 1
ATOM 5816 O O . CYS A 1 787 ? 12.896 29.314 -0.196 1.00 86.94 787 CYS A O 1
ATOM 5818 N N . ASP A 1 788 ? 13.667 31.386 -0.642 1.00 84.19 788 ASP A N 1
ATOM 5819 C CA . ASP A 1 788 ? 12.362 31.932 -1.008 1.00 84.19 788 ASP A CA 1
ATOM 5820 C C . ASP A 1 788 ? 11.948 31.362 -2.368 1.00 84.19 788 ASP A C 1
ATOM 5822 O O . ASP A 1 788 ? 12.390 31.840 -3.409 1.00 84.19 788 ASP A O 1
ATOM 5826 N N . TYR A 1 789 ? 11.093 30.340 -2.365 1.00 83.75 789 TYR A N 1
ATOM 5827 C CA . TYR A 1 789 ? 10.705 29.606 -3.571 1.00 83.75 789 TYR A CA 1
ATOM 5828 C C . TYR A 1 789 ? 10.038 30.476 -4.650 1.00 83.75 789 TYR A C 1
ATOM 5830 O O . TYR A 1 789 ? 9.884 30.023 -5.788 1.00 83.75 789 TYR A O 1
ATOM 5838 N N . MET A 1 790 ? 9.611 31.707 -4.338 1.00 80.88 790 MET A N 1
ATOM 5839 C CA . MET A 1 790 ? 9.016 32.612 -5.323 1.00 80.88 790 MET A CA 1
ATOM 5840 C C . MET A 1 790 ? 10.070 33.325 -6.171 1.00 80.88 790 MET A C 1
ATOM 5842 O O . MET A 1 790 ? 9.818 33.572 -7.352 1.00 80.88 790 MET A O 1
ATOM 5846 N N . VAL A 1 791 ? 11.248 33.622 -5.616 1.00 89.31 791 VAL A N 1
ATOM 5847 C CA . VAL A 1 791 ? 12.291 34.437 -6.276 1.00 89.31 791 VAL A CA 1
ATOM 5848 C C . VAL A 1 791 ? 13.666 33.770 -6.334 1.00 89.31 791 VAL A C 1
ATOM 5850 O O . VAL A 1 791 ? 14.508 34.167 -7.143 1.00 89.31 791 VAL A O 1
ATOM 5853 N N . GLU A 1 792 ? 13.882 32.744 -5.524 1.00 91.94 792 GLU A N 1
ATOM 5854 C CA . GLU A 1 792 ? 15.113 31.983 -5.389 1.00 91.94 792 GLU A CA 1
ATOM 5855 C C . GLU A 1 792 ? 14.862 30.485 -5.630 1.00 91.94 792 GLU A C 1
ATOM 5857 O O . GLU A 1 792 ? 13.757 29.967 -5.477 1.00 91.94 792 GLU A O 1
ATOM 5862 N N . GLU A 1 793 ? 15.918 29.778 -6.006 1.00 88.50 793 GLU A N 1
ATOM 5863 C CA . GLU A 1 793 ? 16.014 28.327 -6.041 1.00 88.50 793 GLU A CA 1
ATOM 5864 C C . GLU A 1 793 ? 17.214 27.872 -5.198 1.00 88.50 793 GLU A C 1
ATOM 5866 O O . GLU A 1 793 ? 18.192 28.606 -4.997 1.00 88.50 793 GLU A O 1
ATOM 5871 N N . MET A 1 794 ? 17.126 26.654 -4.667 1.00 91.12 794 MET A N 1
ATOM 5872 C CA . MET A 1 794 ? 18.205 26.065 -3.885 1.00 91.12 794 MET A CA 1
ATOM 5873 C C . MET A 1 794 ? 19.274 25.498 -4.816 1.00 91.12 794 MET A C 1
ATOM 5875 O O . MET A 1 794 ? 19.003 24.665 -5.675 1.00 91.12 794 MET A O 1
ATOM 5879 N N . CYS A 1 795 ? 20.512 25.915 -4.593 1.00 92.31 795 CYS A N 1
ATOM 5880 C CA . CYS A 1 795 ? 21.682 25.433 -5.297 1.00 92.31 795 CYS A CA 1
ATOM 5881 C C . CYS A 1 795 ? 22.587 24.644 -4.348 1.00 92.31 795 CYS A C 1
ATOM 5883 O O . CYS A 1 795 ? 23.208 25.219 -3.449 1.00 92.31 795 CYS A O 1
ATOM 5885 N N . SER A 1 796 ? 22.708 23.340 -4.586 1.00 93.81 796 SER A N 1
ATOM 5886 C CA . SER A 1 796 ? 23.611 22.457 -3.846 1.00 93.81 796 SER A CA 1
ATOM 5887 C C . SER A 1 796 ? 24.968 22.365 -4.538 1.00 93.81 796 SER A C 1
ATOM 5889 O O . SER A 1 796 ? 25.092 21.832 -5.641 1.00 93.81 796 SER A O 1
ATOM 5891 N N . VAL A 1 797 ? 26.014 22.878 -3.887 1.00 95.00 797 VAL A N 1
ATOM 5892 C CA . VAL A 1 797 ? 27.383 22.881 -4.417 1.00 95.00 797 VAL A CA 1
ATOM 5893 C C . VAL A 1 797 ? 28.247 21.852 -3.673 1.00 95.00 797 VAL A C 1
ATOM 5895 O O . VAL A 1 797 ? 28.755 22.152 -2.586 1.00 95.00 797 VAL A O 1
ATOM 5898 N N . PRO A 1 798 ? 28.450 20.642 -4.225 1.00 94.44 798 PRO A N 1
ATOM 5899 C CA . PRO A 1 798 ? 29.354 19.652 -3.653 1.00 94.44 798 PRO A CA 1
ATOM 5900 C C . PRO A 1 798 ? 30.818 20.101 -3.715 1.00 94.44 798 PRO A C 1
ATOM 5902 O O . PRO A 1 798 ? 31.264 20.750 -4.660 1.00 94.44 798 PRO A O 1
ATOM 5905 N N . SER A 1 799 ? 31.586 19.713 -2.703 1.00 94.31 799 SER A N 1
ATOM 5906 C CA . SER A 1 799 ? 33.044 19.664 -2.723 1.00 94.31 799 SER A CA 1
ATOM 5907 C C . SER A 1 799 ? 33.487 18.223 -2.910 1.00 94.31 799 SER A C 1
ATOM 5909 O O . SER A 1 799 ? 32.922 17.320 -2.297 1.00 94.31 799 SER A O 1
ATOM 5911 N N . PHE A 1 800 ? 34.534 18.023 -3.699 1.00 91.50 800 PHE A N 1
ATOM 5912 C CA . PHE A 1 800 ? 35.064 16.708 -4.025 1.00 91.50 800 PHE A CA 1
ATOM 5913 C C . PHE A 1 800 ? 36.494 16.540 -3.509 1.00 91.50 800 PHE A C 1
ATOM 5915 O O . PHE A 1 800 ? 37.245 17.515 -3.376 1.00 91.50 800 PHE A O 1
ATOM 5922 N N . ASP A 1 801 ? 36.898 15.309 -3.225 1.00 88.75 801 ASP A N 1
ATOM 5923 C CA . ASP A 1 801 ? 38.282 14.987 -2.900 1.00 88.75 801 ASP A CA 1
ATOM 5924 C C . ASP A 1 801 ? 39.149 14.902 -4.173 1.00 88.75 801 ASP A C 1
ATOM 5926 O O . ASP A 1 801 ? 38.756 15.323 -5.264 1.00 88.75 801 ASP A O 1
ATOM 5930 N N . SER A 1 802 ? 40.380 14.402 -4.044 1.00 89.19 802 SER A N 1
ATOM 5931 C CA . SER A 1 802 ? 41.285 14.224 -5.186 1.00 89.19 802 SER A CA 1
ATOM 5932 C C . SER A 1 802 ? 40.892 13.092 -6.140 1.00 89.19 802 SER A C 1
ATOM 5934 O O . SER A 1 802 ? 41.449 13.029 -7.236 1.00 89.19 802 SER A O 1
ATOM 5936 N N . LEU A 1 803 ? 39.999 12.191 -5.726 1.00 83.12 803 LEU A N 1
ATOM 5937 C CA . LEU A 1 803 ? 39.488 11.077 -6.530 1.00 83.12 803 LEU A CA 1
ATOM 5938 C C . LEU A 1 803 ? 38.176 11.438 -7.240 1.00 83.12 803 LEU A C 1
ATOM 5940 O O . LEU A 1 803 ? 37.789 10.746 -8.178 1.00 83.12 803 LEU A O 1
ATOM 5944 N N . GLY A 1 804 ? 37.548 12.551 -6.853 1.00 83.75 804 GLY A N 1
ATOM 5945 C CA . GLY A 1 804 ? 36.262 12.993 -7.383 1.00 83.75 804 GLY A CA 1
ATOM 5946 C C . GLY A 1 804 ? 35.073 12.535 -6.537 1.00 83.75 804 GLY A C 1
ATOM 5947 O O . GLY A 1 804 ? 33.940 12.673 -6.991 1.00 83.75 804 GLY A O 1
ATOM 5948 N N . GLU A 1 805 ? 35.302 12.023 -5.324 1.00 83.88 805 GLU A N 1
ATOM 5949 C CA . GLU A 1 805 ? 34.248 11.625 -4.385 1.00 83.88 805 GLU A CA 1
ATOM 5950 C C . GLU A 1 805 ? 33.748 12.831 -3.582 1.00 83.88 805 GLU A C 1
ATOM 5952 O O . GLU A 1 805 ? 34.526 13.721 -3.234 1.00 83.88 805 GLU A O 1
ATOM 5957 N N . VAL A 1 806 ? 32.445 12.886 -3.289 1.00 87.38 806 VAL A N 1
ATOM 5958 C CA . VAL A 1 806 ? 31.824 14.000 -2.551 1.00 87.38 806 VAL A CA 1
ATOM 5959 C C . VAL A 1 806 ? 32.269 13.975 -1.084 1.00 87.38 806 VAL A C 1
ATOM 5961 O O . VAL A 1 806 ? 32.072 12.988 -0.385 1.00 87.38 806 VAL A O 1
ATOM 5964 N N . VAL A 1 807 ? 32.824 15.087 -0.597 1.00 90.00 807 VAL A N 1
ATOM 5965 C CA . VAL A 1 807 ? 33.317 15.245 0.789 1.00 90.00 807 VAL A CA 1
ATOM 5966 C C . VAL A 1 807 ? 32.389 16.120 1.623 1.00 90.00 807 VAL A C 1
ATOM 5968 O O . VAL A 1 807 ? 32.265 15.945 2.832 1.00 90.00 807 VAL A O 1
ATOM 5971 N N . SER A 1 808 ? 31.754 17.102 0.991 1.00 87.81 808 SER A N 1
ATOM 5972 C CA . SER A 1 808 ? 30.778 17.982 1.627 1.00 87.81 808 SER A CA 1
ATOM 5973 C C . SER A 1 808 ? 29.867 18.592 0.573 1.00 87.81 808 SER A C 1
ATOM 5975 O O . SER A 1 808 ? 30.215 18.625 -0.603 1.00 87.81 808 SER A O 1
ATOM 5977 N N . VAL A 1 809 ? 28.711 19.099 0.986 1.00 90.56 809 VAL A N 1
ATOM 5978 C CA . VAL A 1 809 ? 27.800 19.859 0.127 1.00 90.56 809 VAL A CA 1
ATOM 5979 C C . VAL A 1 809 ? 27.524 21.185 0.810 1.00 90.56 809 VAL A C 1
ATOM 5981 O O . VAL A 1 809 ? 27.366 21.243 2.030 1.00 90.56 809 VAL A O 1
ATOM 5984 N N . LYS A 1 810 ? 27.542 22.266 0.036 1.00 92.06 810 LYS A N 1
ATOM 5985 C CA . LYS A 1 810 ? 27.151 23.589 0.499 1.00 92.06 810 LYS A CA 1
ATOM 5986 C C . LYS A 1 810 ? 25.918 24.031 -0.265 1.00 92.06 810 LYS A C 1
ATOM 5988 O O . LYS A 1 810 ? 26.018 24.322 -1.454 1.00 92.06 810 LYS A O 1
ATOM 5993 N N . ASP A 1 811 ? 24.808 24.154 0.442 1.00 92.12 811 ASP A N 1
ATOM 5994 C CA . ASP A 1 811 ? 23.591 24.718 -0.124 1.00 92.12 811 ASP A CA 1
ATOM 5995 C C . ASP A 1 811 ? 23.641 26.251 -0.071 1.00 92.12 811 ASP A C 1
ATOM 5997 O O . ASP A 1 811 ? 24.204 26.858 0.848 1.00 92.12 811 ASP A O 1
ATOM 6001 N N . THR A 1 812 ? 23.103 26.901 -1.095 1.00 92.31 812 THR A N 1
ATOM 6002 C CA . THR A 1 812 ? 22.952 28.356 -1.178 1.00 92.31 812 THR A CA 1
ATOM 6003 C C . THR A 1 812 ? 21.696 28.685 -1.964 1.00 92.31 812 THR A C 1
ATOM 6005 O O . THR A 1 812 ? 21.337 27.958 -2.882 1.00 92.31 812 THR A O 1
ATOM 6008 N N . CYS A 1 813 ? 21.056 29.804 -1.651 1.00 92.62 813 CYS A N 1
ATOM 6009 C CA . CYS A 1 813 ? 19.975 30.322 -2.478 1.00 92.62 813 CYS A CA 1
ATOM 6010 C C . CYS A 1 813 ? 20.558 31.138 -3.626 1.00 92.62 813 CYS A C 1
ATOM 6012 O O . CYS A 1 813 ? 21.485 31.933 -3.427 1.00 92.62 813 CYS A O 1
ATOM 6014 N N . ILE A 1 814 ? 20.052 30.901 -4.828 1.00 93.56 814 ILE A N 1
ATOM 6015 C CA . ILE A 1 814 ? 20.339 31.687 -6.028 1.00 93.56 814 ILE A CA 1
ATOM 6016 C C . ILE A 1 814 ? 19.006 32.150 -6.624 1.00 93.56 814 ILE A C 1
ATOM 6018 O O . ILE A 1 814 ? 17.997 31.516 -6.360 1.00 93.56 814 ILE A O 1
ATOM 6022 N N . PRO A 1 815 ? 18.942 33.239 -7.405 1.00 93.06 815 PRO A N 1
ATOM 6023 C CA . PRO A 1 815 ? 17.712 33.598 -8.119 1.00 93.06 815 PRO A CA 1
ATOM 6024 C C . PRO A 1 815 ? 17.228 32.447 -9.020 1.00 93.06 815 PRO A C 1
ATOM 6026 O O . PRO A 1 815 ? 18.079 31.719 -9.515 1.00 93.06 815 PRO A O 1
ATOM 6029 N N . LYS A 1 816 ? 15.922 32.321 -9.305 1.00 84.94 816 LYS A N 1
ATOM 6030 C CA . LYS A 1 816 ? 15.349 31.250 -10.170 1.00 84.94 816 LYS A CA 1
ATOM 6031 C C . LYS A 1 816 ? 15.959 31.105 -11.579 1.00 84.94 816 LYS A C 1
ATOM 6033 O O . LYS A 1 816 ? 15.827 30.057 -12.189 1.00 84.94 816 LYS A O 1
ATOM 6038 N N . ASP A 1 817 ? 16.615 32.148 -12.086 1.00 84.25 817 ASP A N 1
ATOM 6039 C CA . ASP A 1 817 ? 17.346 32.135 -13.368 1.00 84.25 817 ASP A CA 1
ATOM 6040 C C . ASP A 1 817 ? 18.878 32.204 -13.170 1.00 84.25 817 ASP A C 1
ATOM 6042 O O . ASP A 1 817 ? 19.657 32.506 -14.085 1.00 84.25 817 ASP A O 1
ATOM 6046 N N . GLY A 1 818 ? 19.325 32.040 -11.928 1.00 88.50 818 GLY A N 1
ATOM 6047 C CA . GLY A 1 818 ? 20.716 32.077 -11.518 1.00 88.50 818 GLY A CA 1
ATOM 6048 C C . GLY A 1 818 ? 21.453 30.804 -11.919 1.00 88.50 818 GLY A C 1
ATOM 6049 O O . GLY A 1 818 ? 20.879 29.745 -12.116 1.00 88.50 818 GLY A O 1
ATOM 6050 N N . LYS A 1 819 ? 22.779 30.894 -12.023 1.00 92.31 819 LYS A N 1
ATOM 6051 C CA . LYS A 1 819 ? 23.637 29.717 -12.196 1.00 92.31 819 LYS A CA 1
ATOM 6052 C C . LYS A 1 819 ? 24.326 29.407 -10.880 1.00 92.31 819 LYS A C 1
ATOM 6054 O O . LYS A 1 819 ? 24.896 30.309 -10.264 1.00 92.31 819 LYS A O 1
ATOM 6059 N N . CYS A 1 820 ? 24.324 28.136 -10.491 1.00 93.31 820 CYS A N 1
ATOM 6060 C CA . CYS A 1 820 ? 25.091 27.652 -9.352 1.00 93.31 820 CYS A CA 1
ATOM 6061 C C . CYS A 1 820 ? 26.568 28.072 -9.441 1.00 93.31 820 CYS A C 1
ATOM 6063 O O . CYS A 1 820 ? 27.268 27.731 -10.400 1.00 93.31 820 CYS A O 1
ATOM 6065 N N . ASP A 1 821 ? 27.077 28.789 -8.430 1.00 94.69 821 ASP A N 1
ATOM 6066 C CA . ASP A 1 821 ? 28.504 29.121 -8.359 1.00 94.69 821 ASP A CA 1
ATOM 6067 C C . ASP A 1 821 ? 29.304 27.922 -7.840 1.00 94.69 821 ASP A C 1
ATOM 6069 O O . ASP A 1 821 ? 29.617 27.801 -6.653 1.00 94.69 821 ASP A O 1
ATOM 6073 N N . CYS A 1 822 ? 29.697 27.042 -8.759 1.00 95.31 822 CYS A N 1
ATOM 6074 C CA . CYS A 1 822 ? 30.482 25.854 -8.430 1.00 95.31 822 CYS A CA 1
ATOM 6075 C C . CYS A 1 822 ? 31.870 26.159 -7.846 1.00 95.31 822 CYS A C 1
ATOM 6077 O O . CYS A 1 822 ? 32.566 25.240 -7.428 1.00 95.31 822 CYS A O 1
ATOM 6079 N N . LYS A 1 823 ? 32.304 27.427 -7.775 1.00 95.25 823 LYS A N 1
ATOM 6080 C CA . LYS A 1 823 ? 33.530 27.809 -7.050 1.00 95.25 823 LYS A CA 1
ATOM 6081 C C . LYS A 1 823 ? 33.373 27.706 -5.535 1.00 95.25 823 LYS A C 1
ATOM 6083 O O . LYS A 1 823 ? 34.380 27.727 -4.831 1.00 95.25 823 LYS A O 1
ATOM 6088 N N . LEU A 1 824 ? 32.139 27.610 -5.035 1.00 94.06 824 LEU A N 1
ATOM 6089 C CA . LEU A 1 824 ? 31.861 27.395 -3.617 1.00 94.06 824 LEU A CA 1
ATOM 6090 C C . LEU A 1 824 ? 32.235 25.977 -3.152 1.00 94.06 824 LEU A C 1
ATOM 6092 O O . LEU A 1 824 ? 32.464 25.787 -1.959 1.00 94.06 824 LEU A O 1
ATOM 6096 N N . GLY A 1 825 ? 32.338 25.018 -4.078 1.00 94.50 825 GLY A N 1
ATOM 6097 C CA . GLY A 1 825 ? 32.782 23.649 -3.828 1.00 94.50 825 GLY A CA 1
ATOM 6098 C C . GLY A 1 825 ? 34.270 23.465 -4.123 1.00 94.50 825 GLY A C 1
ATOM 6099 O O . GLY A 1 825 ? 34.763 23.830 -5.194 1.00 94.50 825 GLY A O 1
ATOM 6100 N N . THR A 1 826 ? 35.019 22.868 -3.195 1.00 95.31 826 THR A N 1
ATOM 6101 C CA . THR A 1 826 ? 36.430 22.522 -3.447 1.00 95.31 826 THR A CA 1
ATOM 6102 C C . THR A 1 826 ? 36.500 21.410 -4.494 1.00 95.31 826 THR A C 1
ATOM 6104 O O . THR A 1 826 ? 35.724 20.467 -4.438 1.00 95.31 826 THR A O 1
ATOM 6107 N N . ASN A 1 827 ? 37.404 21.521 -5.473 1.00 93.81 827 ASN A N 1
ATOM 6108 C CA . ASN A 1 827 ? 37.511 20.602 -6.619 1.00 93.81 827 ASN A CA 1
ATOM 6109 C C . ASN A 1 827 ? 36.238 20.449 -7.474 1.00 93.81 827 ASN A C 1
ATOM 6111 O O . ASN A 1 827 ? 36.189 19.543 -8.299 1.00 93.81 827 ASN A O 1
ATOM 6115 N N . ALA A 1 828 ? 35.254 21.342 -7.360 1.00 95.12 828 ALA A N 1
ATOM 6116 C CA . ALA A 1 828 ? 34.103 21.369 -8.255 1.00 95.12 828 ALA A CA 1
ATOM 6117 C C . ALA A 1 828 ? 34.370 22.227 -9.508 1.00 95.12 828 ALA A C 1
ATOM 6119 O O . ALA A 1 828 ? 35.225 23.131 -9.530 1.00 95.12 828 ALA A O 1
ATOM 6120 N N . GLN A 1 829 ? 33.645 21.926 -10.580 1.00 94.19 829 GLN A N 1
ATOM 6121 C CA . GLN A 1 829 ? 33.567 22.710 -11.810 1.00 94.19 829 GLN A CA 1
ATOM 6122 C C . GLN A 1 829 ? 32.117 22.789 -12.288 1.00 94.19 829 GLN A C 1
ATOM 6124 O O . GLN A 1 829 ? 31.332 21.872 -12.065 1.00 94.19 829 GLN A O 1
ATOM 6129 N N . SER A 1 830 ? 31.769 23.890 -12.950 1.00 93.12 830 SER A N 1
ATOM 6130 C CA . SER A 1 830 ? 30.431 24.089 -13.500 1.00 93.12 830 SER A CA 1
ATOM 6131 C C . SER A 1 830 ? 30.262 23.353 -14.823 1.00 93.12 830 SER A C 1
ATOM 6133 O O . SER A 1 830 ? 31.051 23.555 -15.750 1.00 93.12 830 SER A O 1
ATOM 6135 N N . CYS A 1 831 ? 29.193 22.579 -14.928 1.00 91.38 831 CYS A N 1
ATOM 6136 C CA . CYS A 1 831 ? 28.699 21.971 -16.146 1.00 91.38 831 CYS A CA 1
ATOM 6137 C C . CYS A 1 831 ? 27.332 22.570 -16.481 1.00 91.38 831 CYS A C 1
ATOM 6139 O O . CYS A 1 831 ? 26.336 22.290 -15.826 1.00 91.38 831 CYS A O 1
ATOM 6141 N N . ASN A 1 832 ? 27.294 23.443 -17.486 1.00 89.75 832 ASN A N 1
ATOM 6142 C CA . ASN A 1 832 ? 26.040 24.044 -17.927 1.00 89.75 832 ASN A CA 1
ATOM 6143 C C . ASN A 1 832 ? 25.328 23.064 -18.854 1.00 89.75 832 ASN A C 1
ATOM 6145 O O . ASN A 1 832 ? 25.867 22.735 -19.913 1.00 89.75 832 ASN A O 1
ATOM 6149 N N . ARG A 1 833 ? 24.126 22.633 -18.480 1.00 84.38 833 ARG A N 1
ATOM 6150 C CA . ARG A 1 833 ? 23.262 21.822 -19.334 1.00 84.38 833 ARG A CA 1
ATOM 6151 C C . ARG A 1 833 ? 22.140 22.694 -19.873 1.00 84.38 833 ARG A C 1
ATOM 6153 O O . ARG A 1 833 ? 21.505 23.429 -19.125 1.00 84.38 833 ARG A O 1
ATOM 6160 N N . SER A 1 834 ? 21.908 22.605 -21.177 1.00 81.00 834 SER A N 1
ATOM 6161 C CA . SER A 1 834 ? 20.732 23.183 -21.821 1.00 81.00 834 SER A CA 1
ATOM 6162 C C . SER A 1 834 ? 19.774 22.041 -22.129 1.00 81.00 834 SER A C 1
ATOM 6164 O O . SER A 1 834 ? 20.129 21.106 -22.849 1.00 81.00 834 SER A O 1
ATOM 6166 N N . THR A 1 835 ? 18.592 22.086 -21.528 1.00 77.94 835 THR A N 1
ATOM 6167 C CA . THR A 1 835 ? 17.486 21.171 -21.822 1.00 77.94 835 THR A CA 1
ATOM 6168 C C . THR A 1 835 ? 16.345 21.962 -22.450 1.00 77.94 835 THR A C 1
ATOM 6170 O O . THR A 1 835 ? 16.343 23.193 -22.414 1.00 77.94 835 THR A O 1
ATOM 6173 N N . VAL A 1 836 ? 15.341 21.270 -22.991 1.00 72.19 836 VAL A N 1
ATOM 6174 C CA . VAL A 1 836 ? 14.103 21.919 -23.461 1.00 72.19 836 VAL A CA 1
ATOM 6175 C C . VAL A 1 836 ? 13.374 22.694 -22.350 1.00 72.19 836 VAL A C 1
ATOM 6177 O O . VAL A 1 836 ? 12.591 23.586 -22.657 1.00 72.19 836 VAL A O 1
ATOM 6180 N N . TRP A 1 837 ? 13.679 22.408 -21.078 1.00 72.56 837 TRP A N 1
ATOM 6181 C CA . TRP A 1 837 ? 13.092 23.037 -19.891 1.00 72.56 837 TRP A CA 1
ATOM 6182 C C . TRP A 1 837 ? 13.901 24.223 -19.339 1.00 72.56 837 TRP A C 1
ATOM 6184 O O . TRP A 1 837 ? 13.466 24.853 -18.382 1.00 72.56 837 TRP A O 1
ATOM 6194 N N . GLY A 1 838 ? 15.065 24.542 -19.920 1.00 81.31 838 GLY A N 1
ATOM 6195 C CA . GLY A 1 838 ? 15.915 25.655 -19.484 1.00 81.31 838 GLY A CA 1
ATOM 6196 C C . GLY A 1 838 ? 17.405 25.317 -19.403 1.00 81.31 838 GLY A C 1
ATOM 6197 O O . GLY A 1 838 ? 17.829 24.173 -19.612 1.00 81.31 838 GLY A O 1
ATOM 6198 N N . GLU A 1 839 ? 18.214 26.342 -19.120 1.00 85.50 839 GLU A N 1
ATOM 6199 C CA . GLU A 1 839 ? 19.630 26.185 -18.776 1.00 85.50 839 GLU A CA 1
ATOM 6200 C C . GLU A 1 839 ? 19.785 26.040 -17.263 1.00 85.50 839 GLU A C 1
ATOM 6202 O O . GLU A 1 839 ? 19.353 26.916 -16.524 1.00 85.50 839 GLU A O 1
ATOM 6207 N N . TRP A 1 840 ? 20.479 25.001 -16.809 1.00 87.06 840 TRP A N 1
ATOM 6208 C CA . TRP A 1 840 ? 20.868 24.862 -15.405 1.00 87.06 840 TRP A CA 1
ATOM 6209 C C . TRP A 1 840 ? 22.354 24.515 -15.289 1.00 87.06 840 TRP A C 1
ATOM 6211 O O . TRP A 1 840 ? 22.987 24.043 -16.242 1.00 87.06 840 TRP A O 1
ATOM 6221 N N . THR A 1 841 ? 22.944 24.792 -14.127 1.00 91.81 841 THR A N 1
ATOM 6222 C CA . THR A 1 841 ? 24.364 24.535 -13.862 1.00 91.81 841 THR A CA 1
ATOM 6223 C C . THR A 1 841 ? 24.518 23.409 -12.851 1.00 91.81 841 THR A C 1
ATOM 6225 O O . THR A 1 841 ? 24.189 23.567 -11.682 1.00 91.81 841 THR A O 1
ATOM 6228 N N . GLU A 1 842 ? 25.097 22.299 -13.294 1.00 93.06 842 GLU A N 1
ATOM 6229 C CA . GLU A 1 842 ? 25.495 21.177 -12.450 1.00 93.06 842 GLU A CA 1
ATOM 6230 C C . GLU A 1 842 ? 26.927 21.382 -11.943 1.00 93.06 842 GLU A C 1
ATOM 6232 O O . GLU A 1 842 ? 27.829 21.692 -12.724 1.00 93.06 842 GLU A O 1
ATOM 6237 N N . CYS A 1 843 ? 27.176 21.189 -10.650 1.00 94.06 843 CYS A N 1
ATOM 6238 C CA . CYS A 1 843 ? 28.529 21.230 -10.099 1.00 94.06 843 CYS A CA 1
ATOM 6239 C C . CYS A 1 843 ? 29.107 19.814 -10.006 1.00 94.06 843 CYS A C 1
ATOM 6241 O O . CYS A 1 843 ? 28.762 19.050 -9.112 1.00 94.06 843 CYS A O 1
ATOM 6243 N N . ILE A 1 844 ? 30.014 19.477 -10.924 1.00 93.19 844 ILE A N 1
ATOM 6244 C CA . ILE A 1 844 ? 30.635 18.146 -11.052 1.00 93.19 844 ILE A CA 1
ATOM 6245 C C . ILE A 1 844 ? 32.100 18.178 -10.575 1.00 93.19 844 ILE A C 1
ATOM 6247 O O . ILE A 1 844 ? 32.686 19.268 -10.505 1.00 93.19 844 ILE A O 1
ATOM 6251 N N . PRO A 1 845 ? 32.747 17.036 -10.267 1.00 92.19 845 PRO A N 1
ATOM 6252 C CA . PRO A 1 845 ? 34.151 17.046 -9.865 1.00 92.19 845 PRO A CA 1
ATOM 6253 C C . PRO A 1 845 ? 35.064 17.495 -11.016 1.00 92.19 845 PRO A C 1
ATOM 6255 O O . PRO A 1 845 ? 34.811 17.235 -12.192 1.00 92.19 845 PRO A O 1
ATOM 6258 N N . ARG A 1 846 ? 36.172 18.165 -10.690 1.00 88.00 846 ARG A N 1
ATOM 6259 C CA . ARG A 1 846 ? 37.234 18.519 -11.653 1.00 88.00 846 ARG A CA 1
ATOM 6260 C C . ARG A 1 846 ? 38.015 17.303 -12.127 1.00 88.00 846 ARG A C 1
ATOM 6262 O O . ARG A 1 846 ? 38.479 17.281 -13.262 1.00 88.00 846 ARG A O 1
ATOM 6269 N N . VAL A 1 847 ? 38.206 16.330 -11.242 1.00 82.50 847 VAL A N 1
ATOM 6270 C CA . VAL A 1 847 ? 38.874 15.062 -11.542 1.00 82.50 847 VAL A CA 1
ATOM 6271 C C . VAL A 1 847 ? 37.789 14.041 -11.849 1.00 82.50 847 VAL A C 1
ATOM 6273 O O . VAL A 1 847 ? 36.887 13.853 -11.047 1.00 82.50 847 VAL A O 1
ATOM 6276 N N . GLY A 1 848 ? 37.836 13.431 -13.032 1.00 80.00 848 GLY A N 1
ATOM 6277 C CA . GLY A 1 848 ? 36.855 12.423 -13.443 1.00 80.00 848 GLY A CA 1
ATOM 6278 C C . GLY A 1 848 ? 35.476 12.961 -13.840 1.00 80.00 848 GLY A C 1
ATOM 6279 O O . GLY A 1 848 ? 34.715 12.213 -14.432 1.00 80.00 848 GLY A O 1
ATOM 6280 N N . GLY A 1 849 ? 35.144 14.235 -13.599 1.00 83.62 849 GLY A N 1
ATOM 6281 C CA . GLY A 1 849 ? 33.897 14.823 -14.095 1.00 83.62 849 GLY A CA 1
ATOM 6282 C C . GLY A 1 849 ? 34.007 15.250 -15.558 1.00 83.62 849 GLY A C 1
ATOM 6283 O O . GLY A 1 849 ? 34.886 16.031 -15.932 1.00 83.62 849 GLY A O 1
ATOM 6284 N N . TYR A 1 850 ? 33.087 14.760 -16.388 1.00 86.50 850 TYR A N 1
ATOM 6285 C CA . TYR A 1 850 ? 32.920 15.169 -17.779 1.00 86.50 850 TYR A CA 1
ATOM 6286 C C . TYR A 1 850 ? 31.600 15.922 -17.939 1.00 86.50 850 TYR A C 1
ATOM 6288 O O . TYR A 1 850 ? 30.557 15.421 -17.532 1.00 86.50 850 TYR A O 1
ATOM 6296 N N . CYS A 1 851 ? 31.650 17.115 -18.536 1.00 86.75 851 CYS A N 1
ATOM 6297 C CA . CYS A 1 851 ? 30.450 17.858 -18.897 1.00 86.75 851 CYS A CA 1
ATOM 6298 C C . CYS A 1 851 ? 30.043 17.490 -20.331 1.00 86.75 851 CYS A C 1
ATOM 6300 O O . CYS A 1 851 ? 30.787 17.846 -21.255 1.00 86.75 851 CYS A O 1
ATOM 6302 N N . PRO A 1 852 ? 28.916 16.780 -20.540 1.00 82.31 852 PRO A N 1
ATOM 6303 C CA . PRO A 1 852 ? 28.456 16.441 -21.879 1.00 82.31 852 PRO A CA 1
ATOM 6304 C C . PRO A 1 852 ? 28.224 17.717 -22.684 1.00 82.31 852 PRO A C 1
ATOM 6306 O O . PRO A 1 852 ? 27.606 18.666 -22.203 1.00 82.31 852 PRO A O 1
ATOM 6309 N N . VAL A 1 853 ? 28.726 17.753 -23.914 1.00 85.06 853 VAL A N 1
ATOM 6310 C CA . VAL A 1 853 ? 28.466 18.875 -24.822 1.00 85.06 853 VAL A CA 1
ATOM 6311 C C . VAL A 1 853 ? 27.151 18.640 -25.563 1.00 85.06 853 VAL A C 1
ATOM 6313 O O . VAL A 1 853 ? 26.827 17.505 -25.920 1.00 85.06 853 VAL A O 1
ATOM 6316 N N . THR A 1 854 ? 26.408 19.711 -25.838 1.00 83.38 854 THR A N 1
ATOM 6317 C CA . THR A 1 854 ? 25.265 19.662 -26.756 1.00 83.38 854 THR A CA 1
ATOM 6318 C C . THR A 1 854 ? 25.784 19.604 -28.192 1.00 83.38 854 THR A C 1
ATOM 6320 O O . THR A 1 854 ? 26.428 20.544 -28.664 1.00 83.38 854 THR A O 1
ATOM 6323 N N . CYS A 1 855 ? 25.530 18.493 -28.880 1.00 86.75 855 CYS A N 1
ATOM 6324 C CA . CYS A 1 855 ? 25.965 18.286 -30.260 1.00 86.75 855 CYS A CA 1
ATOM 6325 C C . CYS A 1 855 ? 24.983 18.886 -31.267 1.00 86.75 855 CYS A C 1
ATOM 6327 O O . CYS A 1 855 ? 23.838 19.197 -30.934 1.00 86.75 855 CYS A O 1
ATOM 6329 N N . LYS A 1 856 ? 25.438 19.102 -32.507 1.00 89.19 856 LYS A N 1
ATOM 6330 C CA . LYS A 1 856 ? 24.557 19.612 -33.567 1.00 89.19 856 LYS A CA 1
ATOM 6331 C C . LYS A 1 856 ? 23.503 18.559 -33.917 1.00 89.19 856 LYS A C 1
ATOM 6333 O O . LYS A 1 856 ? 23.723 17.370 -33.723 1.00 89.19 856 LYS A O 1
ATOM 6338 N N . SER A 1 857 ? 22.372 18.994 -34.474 1.00 85.75 857 SER A N 1
ATOM 6339 C CA . SER A 1 857 ? 21.359 18.070 -35.002 1.00 85.75 857 SER A CA 1
ATOM 6340 C C . SER A 1 857 ? 22.004 17.069 -35.975 1.00 85.75 857 SER A C 1
ATOM 6342 O O . SER A 1 857 ? 22.721 17.480 -36.890 1.00 85.75 857 SER A O 1
ATOM 6344 N N . GLY A 1 858 ? 21.786 15.771 -35.740 1.00 87.94 858 GLY A N 1
ATOM 6345 C CA . GLY A 1 858 ? 22.413 14.671 -36.485 1.00 87.94 858 GLY A CA 1
ATOM 6346 C C . GLY A 1 858 ? 23.741 14.153 -35.910 1.00 87.94 858 GLY A C 1
ATOM 6347 O O . GLY A 1 858 ? 24.303 13.219 -36.469 1.00 87.94 858 GLY A O 1
ATOM 6348 N N . GLU A 1 859 ? 24.242 14.723 -34.812 1.00 93.44 859 GLU A N 1
ATOM 6349 C CA . GLU A 1 859 ? 25.372 14.203 -34.033 1.00 93.44 859 GLU A CA 1
ATOM 6350 C C . GLU A 1 859 ? 24.894 13.746 -32.646 1.00 93.44 859 GLU A C 1
ATOM 6352 O O . GLU A 1 859 ? 23.937 14.287 -32.091 1.00 93.44 859 GLU A O 1
ATOM 6357 N N . VAL A 1 860 ? 25.594 12.782 -32.051 1.00 88.50 860 VAL A N 1
ATOM 6358 C CA . VAL A 1 860 ? 25.362 12.322 -30.677 1.00 88.50 860 VAL A CA 1
ATOM 6359 C C . VAL A 1 860 ? 26.506 12.752 -29.763 1.00 88.50 860 VAL A C 1
ATOM 6361 O O . VAL A 1 860 ? 27.669 12.778 -30.177 1.00 88.50 860 VAL A O 1
ATOM 6364 N N . SER A 1 861 ? 26.180 13.083 -28.512 1.00 90.75 861 SER A N 1
ATOM 6365 C CA . SER A 1 861 ? 27.175 13.371 -27.473 1.00 90.75 861 SER A CA 1
ATOM 6366 C C . SER A 1 861 ? 27.825 12.068 -27.026 1.00 90.75 861 SER A C 1
ATOM 6368 O O . SER A 1 861 ? 27.124 11.122 -26.667 1.00 90.75 861 SER A O 1
ATOM 6370 N N . CYS A 1 862 ? 29.153 11.992 -27.077 1.00 90.50 862 CYS A N 1
ATOM 6371 C CA . CYS A 1 862 ? 29.846 10.786 -26.641 1.00 90.50 862 CYS A CA 1
ATOM 6372 C C . CYS A 1 862 ? 29.883 10.708 -25.113 1.00 90.50 862 CYS A C 1
ATOM 6374 O O . CYS A 1 862 ? 30.191 11.711 -24.461 1.00 90.50 862 CYS A O 1
ATOM 6376 N N . PRO A 1 863 ? 29.620 9.527 -24.527 1.00 89.56 863 PRO A N 1
ATOM 6377 C CA . PRO A 1 863 ? 29.703 9.354 -23.089 1.00 89.56 863 PRO A CA 1
ATOM 6378 C C . PRO A 1 863 ? 31.149 9.494 -22.602 1.00 89.56 863 PRO A C 1
ATOM 6380 O O . PRO A 1 863 ? 32.117 9.468 -23.370 1.00 89.56 863 PRO A O 1
ATOM 6383 N N . MET A 1 864 ? 31.292 9.633 -21.289 1.00 89.88 864 MET A N 1
ATOM 6384 C CA . MET A 1 864 ? 32.592 9.576 -20.641 1.00 89.88 864 MET A CA 1
ATOM 6385 C C . MET A 1 864 ? 33.252 8.212 -20.883 1.00 89.88 864 MET A C 1
ATOM 6387 O O . MET A 1 864 ? 32.588 7.178 -20.886 1.00 89.88 864 MET A O 1
ATOM 6391 N N . LEU A 1 865 ? 34.569 8.204 -21.089 1.00 91.62 865 LEU A N 1
ATOM 6392 C CA . LEU A 1 865 ? 35.321 6.968 -21.261 1.00 91.62 865 LEU A CA 1
ATOM 6393 C C . LEU A 1 865 ? 35.623 6.373 -19.894 1.00 91.62 865 LEU A C 1
ATOM 6395 O O . LEU A 1 865 ? 36.302 7.004 -19.085 1.00 91.62 865 LEU A O 1
ATOM 6399 N N . GLU A 1 866 ? 35.178 5.147 -19.672 1.00 92.44 866 GLU A N 1
ATOM 6400 C CA . GLU A 1 866 ? 35.536 4.376 -18.487 1.00 92.44 866 GLU A CA 1
ATOM 6401 C C . GLU A 1 866 ? 36.751 3.502 -18.786 1.00 92.44 866 GLU A C 1
ATOM 6403 O O . GLU A 1 866 ? 36.732 2.657 -19.685 1.00 92.44 866 GLU A O 1
ATOM 6408 N N . ASP A 1 867 ? 37.831 3.738 -18.050 1.00 91.94 867 ASP A N 1
ATOM 6409 C CA . ASP A 1 867 ? 39.024 2.911 -18.072 1.00 91.94 867 ASP A CA 1
ATOM 6410 C C . ASP A 1 867 ? 38.879 1.801 -17.021 1.00 91.94 867 ASP A C 1
ATOM 6412 O O . ASP A 1 867 ? 38.495 2.048 -15.875 1.00 91.94 867 ASP A O 1
ATOM 6416 N N . TYR A 1 868 ? 39.265 0.583 -17.387 1.00 91.50 868 TYR A N 1
ATOM 6417 C CA . TYR A 1 868 ? 39.228 -0.594 -16.526 1.00 91.50 868 TYR A CA 1
ATOM 6418 C C . TYR A 1 868 ? 40.636 -1.157 -16.297 1.00 91.50 868 TYR A C 1
ATOM 6420 O O . TYR A 1 868 ? 41.609 -0.838 -16.988 1.00 91.50 868 TYR A O 1
ATOM 6428 N N . LEU A 1 869 ? 40.767 -1.997 -15.278 1.00 89.25 869 LEU A N 1
ATOM 6429 C CA . LEU A 1 869 ? 41.910 -2.882 -15.088 1.00 89.25 869 LEU A CA 1
ATOM 6430 C C . LEU A 1 869 ? 41.718 -4.172 -15.916 1.00 89.25 869 LEU A C 1
ATOM 6432 O O . LEU A 1 869 ? 40.584 -4.523 -16.243 1.00 89.25 869 LEU A O 1
ATOM 6436 N N . PRO A 1 870 ? 42.787 -4.937 -16.226 1.00 90.31 870 PRO A N 1
ATOM 6437 C CA . PRO A 1 870 ? 42.673 -6.182 -17.002 1.00 90.31 870 PRO A CA 1
ATOM 6438 C C . PRO A 1 870 ? 41.739 -7.248 -16.402 1.00 90.31 870 PRO A C 1
ATOM 6440 O O . PRO A 1 870 ? 41.275 -8.129 -17.118 1.00 90.31 870 PRO A O 1
ATOM 6443 N N . ASN A 1 871 ? 41.468 -7.182 -15.096 1.00 84.31 871 ASN A N 1
ATOM 6444 C CA . ASN A 1 871 ? 40.526 -8.054 -14.388 1.00 84.31 871 ASN A CA 1
ATOM 6445 C C . ASN A 1 871 ? 39.064 -7.558 -14.451 1.00 84.31 871 ASN A C 1
ATOM 6447 O O . ASN A 1 871 ? 38.199 -8.159 -13.825 1.00 84.31 871 ASN A O 1
ATOM 6451 N N . GLY A 1 872 ? 38.792 -6.461 -15.161 1.00 87.75 872 GLY A N 1
ATOM 6452 C CA . GLY A 1 872 ? 37.462 -5.880 -15.322 1.00 87.75 872 GLY A CA 1
ATOM 6453 C C . GLY A 1 872 ? 37.033 -4.907 -14.224 1.00 87.75 872 GLY A C 1
ATOM 6454 O O . GLY A 1 872 ? 35.937 -4.368 -14.309 1.00 87.75 872 GLY A O 1
ATOM 6455 N N . THR A 1 873 ? 37.864 -4.638 -13.212 1.00 86.06 873 THR A N 1
ATOM 6456 C CA . THR A 1 873 ? 37.534 -3.640 -12.181 1.00 86.06 873 THR A CA 1
ATOM 6457 C C . THR A 1 873 ? 37.668 -2.226 -12.746 1.00 86.06 873 THR A C 1
ATOM 6459 O O . THR A 1 873 ? 38.634 -1.937 -13.456 1.00 86.06 873 THR A O 1
ATOM 6462 N N . TRP A 1 874 ? 36.718 -1.340 -12.436 1.00 89.81 874 TRP A N 1
ATOM 6463 C CA . TRP A 1 874 ? 36.780 0.070 -12.829 1.00 89.81 874 TRP A CA 1
ATOM 6464 C C . TRP A 1 874 ? 38.050 0.736 -12.278 1.00 89.81 874 TRP A C 1
ATOM 6466 O O . TRP A 1 874 ? 38.449 0.483 -11.139 1.00 89.81 874 TRP A O 1
ATOM 6476 N N . LYS A 1 875 ? 38.717 1.553 -13.100 1.00 86.81 875 LYS A N 1
ATOM 6477 C CA . LYS A 1 875 ? 39.975 2.231 -12.751 1.00 86.81 875 LYS A CA 1
ATOM 6478 C C . LYS A 1 875 ? 39.797 3.738 -12.613 1.00 86.81 875 LYS A C 1
ATOM 6480 O O . LYS A 1 875 ? 40.318 4.322 -11.668 1.00 86.81 875 LYS A O 1
ATOM 6485 N N . ALA A 1 876 ? 39.191 4.363 -13.614 1.00 86.31 876 ALA A N 1
ATOM 6486 C CA . ALA A 1 876 ? 38.994 5.805 -13.688 1.00 86.31 876 ALA A CA 1
ATOM 6487 C C . ALA A 1 876 ? 38.027 6.136 -14.824 1.00 86.31 876 ALA A C 1
ATOM 6489 O O . ALA A 1 876 ? 37.891 5.364 -15.771 1.00 86.31 876 ALA A O 1
ATOM 6490 N N . SER A 1 877 ? 37.463 7.338 -14.791 1.00 87.25 877 SER A N 1
ATOM 6491 C CA . SER A 1 877 ? 36.720 7.894 -15.917 1.00 87.25 877 SER A CA 1
ATOM 6492 C C . SER A 1 877 ? 37.432 9.122 -16.482 1.00 87.25 877 SER A C 1
ATOM 6494 O O . SER A 1 877 ? 38.056 9.894 -15.747 1.00 87.25 877 SER A O 1
ATOM 6496 N N . ARG A 1 878 ? 37.388 9.305 -17.803 1.00 87.75 878 ARG A N 1
ATOM 6497 C CA . ARG A 1 878 ? 38.034 10.428 -18.498 1.00 87.75 878 ARG A CA 1
ATOM 6498 C C . ARG A 1 878 ? 37.175 10.953 -19.638 1.00 87.75 878 ARG A C 1
ATOM 6500 O O . ARG A 1 878 ? 36.412 10.214 -20.252 1.00 87.75 878 ARG A O 1
ATOM 6507 N N . ALA A 1 879 ? 37.327 12.238 -19.946 1.00 86.62 879 ALA A N 1
ATOM 6508 C CA . ALA A 1 879 ? 36.610 12.859 -21.053 1.00 86.62 879 ALA A CA 1
ATOM 6509 C C . ALA A 1 879 ? 36.902 12.137 -22.389 1.00 86.62 879 ALA A C 1
ATOM 6511 O O . ALA A 1 879 ? 38.053 11.745 -22.632 1.00 86.62 879 ALA A O 1
ATOM 6512 N N . PRO A 1 880 ? 35.897 11.976 -23.268 1.00 89.62 880 PRO A N 1
ATOM 6513 C CA . PRO A 1 880 ? 36.102 11.405 -24.588 1.00 89.62 880 PRO A CA 1
ATOM 6514 C C . PRO A 1 880 ? 36.975 12.322 -25.445 1.00 89.62 880 PRO A C 1
ATOM 6516 O O . PRO A 1 880 ? 36.884 13.548 -25.382 1.00 89.62 880 PRO A O 1
ATOM 6519 N N . SER A 1 881 ? 37.825 11.725 -26.286 1.00 86.44 881 SER A N 1
ATOM 6520 C CA . SER A 1 881 ? 38.666 12.472 -27.236 1.00 86.44 881 SER A CA 1
ATOM 6521 C C . SER A 1 881 ? 37.853 13.190 -28.317 1.00 86.44 881 SER A C 1
ATOM 6523 O O . SER A 1 881 ? 38.353 14.114 -28.953 1.00 86.44 881 SER A O 1
ATOM 6525 N N . VAL A 1 882 ? 36.613 12.744 -28.530 1.00 88.94 882 VAL A N 1
ATOM 6526 C CA . VAL A 1 882 ? 35.623 13.320 -29.438 1.00 88.94 882 VAL A CA 1
ATOM 6527 C C . VAL A 1 882 ? 34.337 13.477 -28.638 1.00 88.94 882 VAL A C 1
ATOM 6529 O O . VAL A 1 882 ? 33.766 12.486 -28.208 1.00 88.94 882 VAL A O 1
ATOM 6532 N N . SER A 1 883 ? 33.911 14.713 -28.389 1.00 89.75 883 SER A N 1
ATOM 6533 C CA . SER A 1 883 ? 32.728 14.986 -27.561 1.00 89.75 883 SER A CA 1
ATOM 6534 C C . SER A 1 883 ? 31.405 14.882 -28.334 1.00 89.75 883 SER A C 1
ATOM 6536 O O . SER A 1 883 ? 30.379 14.615 -27.725 1.00 89.75 883 SER A O 1
ATOM 6538 N N . CYS A 1 884 ? 31.443 15.038 -29.663 1.00 92.31 884 CYS A N 1
ATOM 6539 C CA . CYS A 1 884 ? 30.312 14.844 -30.572 1.00 92.31 884 CYS A CA 1
ATOM 6540 C C . CYS A 1 884 ? 30.721 13.946 -31.731 1.00 92.31 884 CYS A C 1
ATOM 6542 O O . CYS A 1 884 ? 31.735 14.217 -32.379 1.00 92.31 884 CYS A O 1
ATOM 6544 N N . ALA A 1 885 ? 29.937 12.913 -32.011 1.00 92.00 885 ALA A N 1
ATOM 6545 C CA . ALA A 1 885 ? 30.182 11.988 -33.107 1.00 92.00 885 ALA A CA 1
ATOM 6546 C C . ALA A 1 885 ? 28.954 11.877 -34.017 1.00 92.00 885 ALA A C 1
ATOM 6548 O O . ALA A 1 885 ? 27.835 12.141 -33.594 1.00 92.00 885 ALA A O 1
ATOM 6549 N N . ALA A 1 886 ? 29.151 11.468 -35.272 1.00 91.31 886 ALA A N 1
ATOM 6550 C CA . ALA A 1 886 ? 28.053 11.337 -36.236 1.00 91.31 886 ALA A CA 1
ATOM 6551 C C . ALA A 1 886 ? 26.990 10.302 -35.813 1.00 91.31 886 ALA A C 1
ATOM 6553 O O . ALA A 1 886 ? 25.852 10.370 -36.254 1.00 91.31 886 ALA A O 1
ATOM 6554 N N . ASN A 1 887 ? 27.364 9.328 -34.981 1.00 91.44 887 ASN A N 1
ATOM 6555 C CA . ASN A 1 887 ? 26.473 8.362 -34.342 1.00 91.44 887 ASN A CA 1
ATOM 6556 C C . ASN A 1 887 ? 27.191 7.722 -33.140 1.00 91.44 887 ASN A C 1
ATOM 6558 O O . ASN A 1 887 ? 28.389 7.937 -32.930 1.00 91.44 887 ASN A O 1
ATOM 6562 N N . SER A 1 888 ? 26.462 6.928 -32.359 1.00 87.38 888 SER A N 1
ATOM 6563 C CA . SER A 1 888 ? 26.931 6.338 -31.098 1.00 87.38 888 SER A CA 1
ATOM 6564 C C . SER A 1 888 ? 28.085 5.343 -31.293 1.00 87.38 888 SER A C 1
ATOM 6566 O O . SER A 1 888 ? 28.963 5.235 -30.436 1.00 87.38 888 SER A O 1
ATOM 6568 N N . THR A 1 889 ? 28.173 4.692 -32.459 1.00 89.81 889 THR A N 1
ATOM 6569 C CA . THR A 1 889 ? 29.270 3.760 -32.789 1.00 89.81 889 THR A CA 1
ATOM 6570 C C . THR A 1 889 ? 30.611 4.459 -33.029 1.00 89.81 889 THR A C 1
ATOM 6572 O O . THR A 1 889 ? 31.666 3.854 -32.854 1.00 89.81 889 THR A O 1
ATOM 6575 N N . ALA A 1 890 ? 30.599 5.748 -33.379 1.00 92.38 890 ALA A N 1
ATOM 6576 C CA . ALA A 1 890 ? 31.812 6.534 -33.596 1.00 92.38 890 ALA A CA 1
ATOM 6577 C C . ALA A 1 890 ? 32.448 7.063 -32.291 1.00 92.38 890 ALA A C 1
ATOM 6579 O O . ALA A 1 890 ? 33.542 7.633 -32.332 1.00 92.38 890 ALA A O 1
ATOM 6580 N N . CYS A 1 891 ? 31.808 6.850 -31.138 1.00 92.31 891 CYS A N 1
ATOM 6581 C CA . CYS A 1 891 ? 32.394 7.120 -29.829 1.00 92.31 891 CYS A CA 1
ATOM 6582 C C . CYS A 1 891 ? 33.367 5.999 -29.430 1.00 92.31 891 CYS A C 1
ATOM 6584 O O . CYS A 1 891 ? 33.047 4.818 -29.528 1.00 92.31 891 CYS A O 1
ATOM 6586 N N . SER A 1 892 ? 34.573 6.355 -28.984 1.00 93.25 892 SER A N 1
ATOM 6587 C CA . SER A 1 892 ? 35.552 5.385 -28.478 1.00 93.25 892 SER A CA 1
ATOM 6588 C C . SER A 1 892 ? 35.191 4.901 -27.069 1.00 93.25 892 SER A C 1
ATOM 6590 O O . SER A 1 892 ? 34.420 5.547 -26.370 1.00 93.25 892 SER A O 1
ATOM 6592 N N . CYS A 1 893 ? 35.776 3.778 -26.639 1.00 94.38 893 CYS A N 1
ATOM 6593 C CA . CYS A 1 893 ? 35.743 3.327 -25.244 1.00 94.38 893 CYS A CA 1
ATOM 6594 C C . CYS A 1 893 ? 37.074 3.596 -24.526 1.00 94.38 893 CYS A C 1
ATOM 6596 O O . CYS A 1 893 ? 38.095 3.870 -25.167 1.00 94.38 893 CYS A O 1
ATOM 6598 N N . GLY A 1 894 ? 37.062 3.545 -23.190 1.00 92.81 894 GLY A N 1
ATOM 6599 C CA . GLY A 1 894 ? 38.262 3.711 -22.370 1.00 92.81 894 GLY A CA 1
ATOM 6600 C C . GLY A 1 894 ? 39.267 2.557 -22.487 1.00 92.81 894 GLY A C 1
ATOM 6601 O O . GLY A 1 894 ? 39.100 1.604 -23.249 1.00 92.81 894 GLY A O 1
ATOM 6602 N N . LEU A 1 895 ? 40.378 2.668 -21.762 1.00 93.81 895 LEU A N 1
ATOM 6603 C CA . LEU A 1 895 ? 41.427 1.648 -21.698 1.00 93.81 895 LEU A CA 1
ATOM 6604 C C . LEU A 1 895 ? 40.883 0.365 -21.065 1.00 93.81 895 LEU A C 1
ATOM 6606 O O . LEU A 1 895 ? 40.169 0.426 -20.073 1.00 93.81 895 LEU A O 1
ATOM 6610 N N . GLU A 1 896 ? 41.235 -0.791 -21.633 1.00 95.19 896 GLU A N 1
ATOM 6611 C CA . GLU A 1 896 ? 40.687 -2.102 -21.237 1.00 95.19 896 GLU A CA 1
ATOM 6612 C C . GLU A 1 896 ? 39.147 -2.169 -21.221 1.00 95.19 896 GLU A C 1
ATOM 6614 O O . GLU A 1 896 ? 38.577 -3.086 -20.634 1.00 95.19 896 GLU A O 1
ATOM 6619 N N . ALA A 1 897 ? 38.465 -1.253 -21.915 1.00 94.50 897 ALA A N 1
ATOM 6620 C CA . ALA A 1 897 ? 37.050 -1.346 -22.238 1.00 94.50 897 ALA A CA 1
ATOM 6621 C C . ALA A 1 897 ? 36.864 -1.816 -23.687 1.00 94.50 897 ALA A C 1
ATOM 6623 O O . ALA A 1 897 ? 37.754 -1.679 -24.535 1.00 94.50 897 ALA A O 1
ATOM 6624 N N . LYS A 1 898 ? 35.688 -2.354 -23.993 1.00 94.06 898 LYS A N 1
ATOM 6625 C CA . LYS A 1 898 ? 35.229 -2.588 -25.361 1.00 94.06 898 LYS A CA 1
ATOM 6626 C C . LYS A 1 898 ? 33.838 -2.007 -25.551 1.00 94.06 898 LYS A C 1
ATOM 6628 O O . LYS A 1 898 ? 33.080 -1.869 -24.595 1.00 94.06 898 LYS A O 1
ATOM 6633 N N . GLN A 1 899 ? 33.545 -1.680 -26.799 1.00 93.25 899 GLN A N 1
ATOM 6634 C CA . GLN A 1 899 ? 32.251 -1.178 -27.220 1.00 93.25 899 GLN A CA 1
ATOM 6635 C C . GLN A 1 899 ? 31.294 -2.352 -27.407 1.00 93.25 899 GLN A C 1
ATOM 6637 O O . GLN A 1 899 ? 31.634 -3.322 -28.089 1.00 93.25 899 GLN A O 1
ATOM 6642 N N . CYS A 1 900 ? 30.125 -2.256 -26.793 1.00 92.00 900 CYS A N 1
ATOM 6643 C CA . CYS A 1 900 ? 29.021 -3.183 -26.969 1.00 92.00 900 CYS A CA 1
ATOM 6644 C C . CYS A 1 900 ? 27.880 -2.461 -27.675 1.00 92.00 900 CYS A C 1
ATOM 6646 O O . CYS A 1 900 ? 27.634 -1.284 -27.415 1.00 92.00 900 CYS A O 1
ATOM 6648 N N . VAL A 1 901 ? 27.242 -3.163 -28.608 1.00 87.75 901 VAL A N 1
ATOM 6649 C CA . VAL A 1 901 ? 26.179 -2.632 -29.462 1.00 87.75 901 VAL A CA 1
ATOM 6650 C C . VAL A 1 901 ? 24.965 -3.538 -29.301 1.00 87.75 901 VAL A C 1
ATOM 6652 O O . VAL A 1 901 ? 25.087 -4.748 -29.493 1.00 87.75 901 VAL A O 1
ATOM 6655 N N . MET A 1 902 ? 23.821 -2.958 -28.947 1.00 83.38 902 MET A N 1
ATOM 6656 C CA . MET A 1 902 ? 22.525 -3.636 -28.861 1.00 83.38 902 MET A CA 1
ATOM 6657 C C . MET A 1 902 ? 21.482 -2.745 -29.535 1.00 83.38 902 MET A C 1
ATOM 6659 O O . MET A 1 902 ? 21.068 -1.729 -28.978 1.00 83.38 902 MET A O 1
ATOM 6663 N N . GLY A 1 903 ? 21.113 -3.086 -30.772 1.00 82.19 903 GLY A N 1
ATOM 6664 C CA . GLY A 1 903 ? 20.361 -2.170 -31.635 1.00 82.19 903 GLY A CA 1
ATOM 6665 C C . GLY A 1 903 ? 21.142 -0.870 -31.870 1.00 82.19 903 GLY A C 1
ATOM 6666 O O . GLY A 1 903 ? 22.320 -0.916 -32.224 1.00 82.19 903 GLY A O 1
ATOM 6667 N N . ASP A 1 904 ? 20.502 0.275 -31.621 1.00 79.62 904 ASP A N 1
ATOM 6668 C CA . ASP A 1 904 ? 21.116 1.610 -31.733 1.00 79.62 904 ASP A CA 1
ATOM 6669 C C . ASP A 1 904 ? 21.835 2.073 -30.450 1.00 79.62 904 ASP A C 1
ATOM 6671 O O . ASP A 1 904 ? 22.503 3.118 -30.430 1.00 79.62 904 ASP A O 1
ATOM 6675 N N . ILE A 1 905 ? 21.732 1.293 -29.367 1.00 82.38 905 ILE A N 1
ATOM 6676 C CA . ILE A 1 905 ? 22.369 1.596 -28.086 1.00 82.38 905 ILE A CA 1
ATOM 6677 C C . ILE A 1 905 ? 23.806 1.091 -28.115 1.00 82.38 905 ILE A C 1
ATOM 6679 O O . ILE A 1 905 ? 24.086 -0.082 -28.370 1.00 82.38 905 ILE A O 1
ATOM 6683 N N . VAL A 1 906 ? 24.725 1.998 -27.802 1.00 87.06 906 VAL A N 1
ATOM 6684 C CA . VAL A 1 906 ? 26.153 1.716 -27.730 1.00 87.06 906 VAL A CA 1
ATOM 6685 C C . VAL A 1 906 ? 26.669 2.151 -26.372 1.00 87.06 906 VAL A C 1
ATOM 6687 O O . VAL A 1 906 ? 26.489 3.302 -25.977 1.00 87.06 906 VAL A O 1
ATOM 6690 N N . TRP A 1 907 ? 27.342 1.248 -25.670 1.00 92.00 907 TRP A N 1
ATOM 6691 C CA . TRP A 1 907 ? 27.989 1.548 -24.396 1.00 92.00 907 TRP A CA 1
ATOM 6692 C C . TRP A 1 907 ? 29.355 0.876 -24.314 1.00 92.00 907 TRP A C 1
ATOM 6694 O O . TRP A 1 907 ? 29.732 0.048 -25.149 1.00 92.00 907 TRP A O 1
ATOM 6704 N N . CYS A 1 908 ? 30.118 1.264 -23.302 1.00 92.12 908 CYS A N 1
ATOM 6705 C CA . CYS A 1 908 ? 31.430 0.713 -23.025 1.00 92.12 908 CYS A CA 1
ATOM 6706 C C . CYS A 1 908 ? 31.363 -0.133 -21.763 1.00 92.12 908 CYS A C 1
ATOM 6708 O O . CYS A 1 908 ? 30.745 0.263 -20.783 1.00 92.12 908 CYS A O 1
ATOM 6710 N N . GLN A 1 909 ? 32.022 -1.282 -21.780 1.00 93.94 909 GLN A N 1
ATOM 6711 C CA . GLN A 1 909 ? 32.145 -2.146 -20.609 1.00 93.94 909 GLN A CA 1
ATOM 6712 C C . GLN A 1 909 ? 33.550 -2.765 -20.578 1.00 93.94 909 GLN A C 1
ATOM 6714 O O . GLN A 1 909 ? 34.255 -2.713 -21.596 1.00 93.94 909 GLN A O 1
ATOM 6719 N N . PRO A 1 910 ? 33.986 -3.387 -19.470 1.00 93.56 910 PRO A N 1
ATOM 6720 C CA . PRO A 1 910 ? 35.319 -3.964 -19.404 1.00 93.56 910 PRO A CA 1
ATOM 6721 C C . PRO A 1 910 ? 35.516 -5.048 -20.470 1.00 93.56 910 PRO A C 1
ATOM 6723 O O . PRO A 1 910 ? 34.661 -5.903 -20.697 1.00 93.56 910 PRO A O 1
ATOM 6726 N N . LYS A 1 911 ? 36.689 -5.066 -21.105 1.00 91.50 911 LYS A N 1
ATOM 6727 C CA . LYS A 1 911 ? 37.049 -6.015 -22.171 1.00 91.50 911 LYS A CA 1
ATOM 6728 C C . LYS A 1 911 ? 36.974 -7.476 -21.712 1.00 91.50 911 LYS A C 1
ATOM 6730 O O . LYS A 1 911 ? 36.685 -8.349 -22.534 1.00 91.50 911 LYS A O 1
ATOM 6735 N N . ALA A 1 912 ? 37.204 -7.713 -20.417 1.00 87.06 912 ALA A N 1
ATOM 6736 C CA . ALA A 1 912 ? 37.080 -9.009 -19.753 1.00 87.06 912 ALA A CA 1
ATOM 6737 C C . ALA A 1 912 ? 35.634 -9.547 -19.716 1.00 87.06 912 ALA A C 1
ATOM 6739 O O . ALA A 1 912 ? 35.445 -10.759 -19.690 1.00 87.06 912 ALA A O 1
ATOM 6740 N N . MET A 1 913 ? 34.623 -8.674 -19.763 1.00 86.44 913 MET A N 1
ATOM 6741 C CA . MET A 1 913 ? 33.204 -9.043 -19.749 1.00 86.44 913 MET A CA 1
ATOM 6742 C C . MET A 1 913 ? 32.679 -9.171 -21.181 1.00 86.44 913 MET A C 1
ATOM 6744 O O . MET A 1 913 ? 32.962 -8.310 -22.010 1.00 86.44 913 MET A O 1
ATOM 6748 N N . GLN A 1 914 ? 31.939 -10.226 -21.531 1.00 85.31 914 GLN A N 1
ATOM 6749 C CA . GLN A 1 914 ? 31.353 -10.367 -22.875 1.00 85.31 914 GLN A CA 1
ATOM 6750 C C . GLN A 1 914 ? 30.203 -9.383 -23.096 1.00 85.31 914 GLN A C 1
ATOM 6752 O O . GLN A 1 914 ? 29.457 -9.106 -22.164 1.00 85.31 914 GLN A O 1
ATOM 6757 N N . CYS A 1 915 ? 30.100 -8.813 -24.304 1.00 88.44 915 CYS A N 1
ATOM 6758 C CA . CYS A 1 915 ? 28.953 -7.963 -24.629 1.00 88.44 915 CYS A CA 1
ATOM 6759 C C . CYS A 1 915 ? 27.683 -8.818 -24.578 1.00 88.44 915 CYS A C 1
ATOM 6761 O O . CYS A 1 915 ? 27.752 -9.966 -25.030 1.00 88.44 915 CYS A O 1
ATOM 6763 N N . PRO A 1 916 ? 26.558 -8.285 -24.076 1.00 85.81 916 PRO A N 1
ATOM 6764 C CA . PRO A 1 916 ? 25.282 -8.968 -24.160 1.00 85.81 916 PRO A CA 1
ATOM 6765 C C . PRO A 1 916 ? 24.983 -9.381 -25.595 1.00 85.81 916 PRO A C 1
ATOM 6767 O O . PRO A 1 916 ? 25.260 -8.636 -26.542 1.00 85.81 916 PRO A O 1
ATOM 6770 N N . VAL A 1 917 ? 24.450 -10.584 -25.760 1.00 86.06 917 VAL A N 1
ATOM 6771 C CA . VAL A 1 917 ? 24.152 -11.116 -27.089 1.00 86.06 917 VAL A CA 1
ATOM 6772 C C . VAL A 1 917 ? 22.792 -10.580 -27.525 1.00 86.06 917 VAL A C 1
ATOM 6774 O O . VAL A 1 917 ? 21.808 -10.698 -26.795 1.00 86.06 917 VAL A O 1
ATOM 6777 N N . THR A 1 918 ? 22.744 -9.966 -28.709 1.00 82.06 918 THR A N 1
ATOM 6778 C CA . THR A 1 918 ? 21.483 -9.586 -29.359 1.00 82.06 918 THR A CA 1
ATOM 6779 C C . THR A 1 918 ? 21.054 -10.727 -30.268 1.00 82.06 918 THR A C 1
ATOM 6781 O O . THR A 1 918 ? 21.807 -11.127 -31.157 1.00 82.06 918 THR A O 1
ATOM 6784 N N . CYS A 1 919 ? 19.863 -11.258 -30.026 1.00 85.44 919 CYS A N 1
ATOM 6785 C CA . CYS A 1 919 ? 19.337 -12.397 -30.755 1.00 85.44 919 CYS A CA 1
ATOM 6786 C C . CYS A 1 919 ? 18.712 -11.977 -32.082 1.00 85.44 919 CYS A C 1
ATOM 6788 O O . CYS A 1 919 ? 17.990 -10.985 -32.161 1.00 85.44 919 CYS A O 1
ATOM 6790 N N . SER A 1 920 ? 19.059 -12.701 -33.149 1.00 81.81 920 SER A N 1
ATOM 6791 C CA . SER A 1 920 ? 18.465 -12.470 -34.465 1.00 81.81 920 SER A CA 1
ATOM 6792 C C . SER A 1 920 ? 17.026 -12.979 -34.485 1.00 81.81 920 SER A C 1
ATOM 6794 O O . SER A 1 920 ? 16.664 -13.838 -33.688 1.00 81.81 920 SER A O 1
ATOM 6796 N N . THR A 1 921 ? 16.221 -12.531 -35.445 1.00 79.81 921 THR A N 1
ATOM 6797 C CA . THR A 1 921 ? 14.861 -13.059 -35.637 1.00 79.81 921 THR A CA 1
ATOM 6798 C C . THR A 1 921 ? 14.824 -14.560 -35.947 1.00 79.81 921 THR A C 1
ATOM 6800 O O . THR A 1 921 ? 13.793 -15.186 -35.748 1.00 79.81 921 THR A O 1
ATOM 6803 N N . ALA A 1 922 ? 15.932 -15.151 -36.412 1.00 79.88 922 ALA A N 1
ATOM 6804 C CA . ALA A 1 922 ? 16.043 -16.591 -36.649 1.00 79.88 922 ALA A CA 1
ATOM 6805 C C . ALA A 1 922 ? 16.379 -17.400 -35.380 1.00 79.88 922 ALA A C 1
ATOM 6807 O O . ALA A 1 922 ? 16.213 -18.612 -35.371 1.00 79.88 922 ALA A O 1
ATOM 6808 N N . GLU A 1 923 ? 16.862 -16.748 -34.322 1.00 86.31 923 GLU A N 1
ATOM 6809 C CA . GLU A 1 923 ? 17.211 -17.370 -33.039 1.00 86.31 923 GLU A CA 1
ATOM 6810 C C . GLU A 1 923 ? 16.739 -16.452 -31.904 1.00 86.31 923 GLU A C 1
ATOM 6812 O O . GLU A 1 923 ? 17.580 -15.916 -31.186 1.00 86.31 923 GLU A O 1
ATOM 6817 N N . PRO A 1 924 ? 15.426 -16.172 -31.782 1.00 83.94 924 PRO A N 1
ATOM 6818 C CA . PRO A 1 924 ? 14.938 -15.064 -30.962 1.00 83.94 924 PRO A CA 1
ATOM 6819 C C . PRO A 1 924 ? 15.102 -15.309 -29.456 1.00 83.94 924 PRO A C 1
ATOM 6821 O O . PRO A 1 924 ? 15.071 -14.357 -28.676 1.00 83.94 924 PRO A O 1
ATOM 6824 N N . GLN A 1 925 ? 15.299 -16.559 -29.026 1.00 87.06 925 GLN A N 1
ATOM 6825 C CA . GLN A 1 925 ? 15.384 -16.901 -27.614 1.00 87.06 925 GLN A CA 1
ATOM 6826 C C . GLN A 1 925 ? 16.799 -16.687 -27.075 1.00 87.06 925 GLN A C 1
ATOM 6828 O O . GLN A 1 925 ? 17.776 -17.288 -27.524 1.00 87.06 925 GLN A O 1
ATOM 6833 N N . LYS A 1 926 ? 16.897 -15.856 -26.038 1.00 90.94 926 LYS A N 1
ATOM 6834 C CA . LYS A 1 926 ? 18.136 -15.585 -25.311 1.00 90.94 926 LYS A CA 1
ATOM 6835 C C . LYS A 1 926 ? 18.285 -16.542 -24.127 1.00 90.94 926 LYS A C 1
ATOM 6837 O O . LYS A 1 926 ? 17.478 -16.524 -23.203 1.00 90.94 926 LYS A O 1
ATOM 6842 N N . CYS A 1 927 ? 19.341 -17.346 -24.131 1.00 91.06 927 CYS A N 1
ATOM 6843 C CA . CYS A 1 927 ? 19.662 -18.297 -23.072 1.00 91.06 927 CYS A CA 1
ATOM 6844 C C . CYS A 1 927 ? 20.807 -17.808 -22.190 1.00 91.06 927 CYS A C 1
ATOM 6846 O O . CYS A 1 927 ? 21.856 -17.407 -22.697 1.00 91.06 927 CYS A O 1
ATOM 6848 N N . TYR A 1 928 ? 20.633 -17.927 -20.875 1.00 91.38 928 TYR A N 1
ATOM 6849 C CA . TYR A 1 928 ? 21.672 -17.677 -19.877 1.00 91.38 928 TYR A CA 1
ATOM 6850 C C . TYR A 1 928 ? 22.358 -18.989 -19.504 1.00 91.38 928 TYR A C 1
ATOM 6852 O O . TYR A 1 928 ? 21.728 -19.916 -18.998 1.00 91.38 928 TYR A O 1
ATOM 6860 N N . ILE A 1 929 ? 23.656 -19.079 -19.778 1.00 93.38 929 ILE A N 1
ATOM 6861 C CA . ILE A 1 929 ? 24.453 -20.286 -19.587 1.00 93.38 929 ILE A CA 1
ATOM 6862 C C . ILE A 1 929 ? 25.481 -20.042 -18.485 1.00 93.38 929 ILE A C 1
ATOM 6864 O O . ILE A 1 929 ? 26.471 -19.335 -18.693 1.00 93.38 929 ILE A O 1
ATOM 6868 N N . THR A 1 930 ? 25.277 -20.689 -17.341 1.00 92.75 930 THR A N 1
ATOM 6869 C CA . THR A 1 930 ? 26.181 -20.622 -16.187 1.00 92.75 930 THR A CA 1
ATOM 6870 C C . THR A 1 930 ? 27.049 -21.876 -16.114 1.00 92.75 930 THR A C 1
ATOM 6872 O O . THR A 1 930 ? 26.542 -22.997 -16.034 1.00 92.75 930 THR A O 1
ATOM 6875 N N . ASP A 1 931 ? 28.367 -21.695 -16.149 1.00 93.06 931 ASP A N 1
ATOM 6876 C CA . ASP A 1 931 ? 29.343 -22.747 -15.874 1.00 93.06 931 ASP A CA 1
ATOM 6877 C C . ASP A 1 931 ? 29.677 -22.762 -14.381 1.00 93.06 931 ASP A C 1
ATOM 6879 O O . ASP A 1 931 ? 29.980 -21.719 -13.798 1.00 93.06 931 ASP A O 1
ATOM 6883 N N . TYR A 1 932 ? 29.732 -23.951 -13.787 1.00 91.06 932 TYR A N 1
ATOM 6884 C CA . TYR A 1 932 ? 30.125 -24.136 -12.393 1.00 91.06 932 TYR A CA 1
ATOM 6885 C C . TYR A 1 932 ? 31.482 -24.834 -12.259 1.00 91.06 932 TYR A C 1
ATOM 6887 O O . TYR A 1 932 ? 31.912 -25.624 -13.107 1.00 91.06 932 TYR A O 1
ATOM 6895 N N . SER A 1 933 ? 32.172 -24.560 -11.157 1.00 91.25 933 SER A N 1
ATOM 6896 C CA . SER A 1 933 ? 33.349 -25.304 -10.724 1.00 91.25 933 SER A CA 1
ATOM 6897 C C . SER A 1 933 ? 32.918 -26.691 -10.245 1.00 91.25 933 SER A C 1
ATOM 6899 O O . SER A 1 933 ? 31.741 -26.940 -9.984 1.00 91.25 933 SER A O 1
ATOM 6901 N N . ASP A 1 934 ? 33.872 -27.606 -10.079 1.00 89.00 934 ASP A N 1
ATOM 6902 C CA . ASP A 1 934 ? 33.579 -28.914 -9.477 1.00 89.00 934 ASP A CA 1
ATOM 6903 C C . ASP A 1 934 ? 33.121 -28.788 -8.005 1.00 89.00 934 ASP A C 1
ATOM 6905 O O . ASP A 1 934 ? 32.516 -29.712 -7.468 1.00 89.00 934 ASP A O 1
ATOM 6909 N N . ALA A 1 935 ? 33.382 -27.642 -7.359 1.00 87.00 935 ALA A N 1
ATOM 6910 C CA . ALA A 1 935 ? 32.912 -27.312 -6.012 1.00 87.00 935 ALA A CA 1
ATOM 6911 C C . ALA A 1 935 ? 31.518 -26.651 -5.994 1.00 87.00 935 ALA A C 1
ATOM 6913 O O . ALA A 1 935 ? 30.944 -26.481 -4.922 1.00 87.00 935 ALA A O 1
ATOM 6914 N N . GLY A 1 936 ? 30.956 -26.319 -7.162 1.00 86.56 936 GLY A N 1
ATOM 6915 C CA . GLY A 1 936 ? 29.639 -25.697 -7.299 1.00 86.56 936 GLY A CA 1
ATOM 6916 C C . GLY A 1 936 ? 29.638 -24.166 -7.339 1.00 86.56 936 GLY A C 1
ATOM 6917 O O . GLY A 1 936 ? 28.562 -23.578 -7.386 1.00 86.56 936 GLY A O 1
ATOM 6918 N N . ASP A 1 937 ? 30.805 -23.520 -7.366 1.00 86.38 937 ASP A N 1
ATOM 6919 C CA . ASP A 1 937 ? 30.914 -22.063 -7.524 1.00 86.38 937 ASP A CA 1
ATOM 6920 C C . ASP A 1 937 ? 30.688 -21.652 -8.981 1.00 86.38 937 ASP A C 1
ATOM 6922 O O . ASP A 1 937 ? 31.109 -22.363 -9.893 1.00 86.38 937 ASP A O 1
ATOM 6926 N N . VAL A 1 938 ? 30.092 -20.486 -9.225 1.00 87.06 938 VAL A N 1
ATOM 6927 C CA . VAL A 1 938 ? 29.970 -19.935 -10.584 1.00 87.06 938 VAL A CA 1
ATOM 6928 C C . VAL A 1 938 ? 31.362 -19.582 -11.123 1.00 87.06 938 VAL A C 1
ATOM 6930 O O . VAL A 1 938 ? 32.085 -18.779 -10.538 1.00 87.06 938 VAL A O 1
ATOM 6933 N N . VAL A 1 939 ? 31.750 -20.196 -12.243 1.00 88.94 939 VAL A N 1
ATOM 6934 C CA . VAL A 1 939 ? 33.047 -19.975 -12.913 1.00 88.94 939 VAL A CA 1
ATOM 6935 C C . VAL A 1 939 ? 32.908 -18.993 -14.063 1.00 88.94 939 VAL A C 1
ATOM 6937 O O . VAL A 1 939 ? 33.810 -18.187 -14.295 1.00 88.94 939 VAL A O 1
ATOM 6940 N N . SER A 1 940 ? 31.808 -19.068 -14.809 1.00 87.56 940 SER A N 1
ATOM 6941 C CA . SER A 1 940 ? 31.496 -18.087 -15.842 1.00 87.56 940 SER A CA 1
ATOM 6942 C C . SER A 1 940 ? 30.009 -18.064 -16.154 1.00 87.56 940 SER A C 1
ATOM 6944 O O . SER A 1 940 ? 29.314 -19.060 -15.970 1.00 87.56 940 SER A O 1
ATOM 6946 N N . GLU A 1 941 ? 29.547 -16.933 -16.666 1.00 89.19 941 GLU A N 1
ATOM 6947 C CA . GLU A 1 941 ? 28.207 -16.763 -17.210 1.00 89.19 941 GLU A CA 1
ATOM 6948 C C . GLU A 1 941 ? 28.343 -16.218 -18.625 1.00 89.19 941 GLU A C 1
ATOM 6950 O O . GLU A 1 941 ? 29.184 -15.355 -18.904 1.00 89.19 941 GLU A O 1
ATOM 6955 N N . ARG A 1 942 ? 27.552 -16.756 -19.546 1.00 89.81 942 ARG A N 1
ATOM 6956 C CA . ARG A 1 942 ? 27.486 -16.269 -20.922 1.00 89.81 942 ARG A CA 1
ATOM 6957 C C . ARG A 1 942 ? 26.065 -16.353 -21.434 1.00 89.81 942 ARG A C 1
ATOM 6959 O O . ARG A 1 942 ? 25.306 -17.234 -21.049 1.00 89.81 942 ARG A O 1
ATOM 6966 N N . GLU A 1 943 ? 25.747 -15.465 -22.354 1.00 90.50 943 GLU A N 1
ATOM 6967 C CA . GLU A 1 943 ? 24.482 -15.491 -23.067 1.00 90.50 943 GLU A CA 1
ATOM 6968 C C . GLU A 1 943 ? 24.686 -16.177 -24.424 1.00 90.50 943 GLU A C 1
ATOM 6970 O O . GLU A 1 943 ? 25.757 -16.071 -25.030 1.00 90.50 943 GLU A O 1
ATOM 6975 N N . GLN A 1 944 ? 23.678 -16.900 -24.900 1.00 91.44 944 GLN A N 1
ATOM 6976 C CA . GLN A 1 944 ? 23.666 -17.519 -26.223 1.00 91.44 944 GLN A CA 1
ATOM 6977 C C . GLN A 1 944 ? 22.263 -17.415 -26.812 1.00 91.44 944 GLN A C 1
ATOM 6979 O O . GLN A 1 944 ? 21.287 -17.644 -26.107 1.00 91.44 944 GLN A O 1
ATOM 6984 N N . CYS A 1 945 ? 22.168 -17.107 -28.101 1.00 91.31 945 CYS A N 1
ATOM 6985 C CA . CYS A 1 945 ? 20.898 -17.155 -28.811 1.00 91.31 945 CYS A CA 1
ATOM 6986 C C . CYS A 1 945 ? 20.632 -18.565 -29.325 1.00 91.31 945 CYS A C 1
ATOM 6988 O O . CYS A 1 945 ? 21.555 -19.265 -29.755 1.00 91.31 945 CYS A O 1
ATOM 6990 N N . VAL A 1 946 ? 19.380 -18.984 -29.223 1.00 90.88 946 VAL A N 1
ATOM 6991 C CA . VAL A 1 946 ? 18.887 -20.258 -29.736 1.00 90.88 946 VAL A CA 1
ATOM 6992 C C . VAL A 1 946 ? 17.563 -20.027 -30.463 1.00 90.88 946 VAL A C 1
ATOM 6994 O O . VAL A 1 946 ? 16.895 -19.011 -30.271 1.00 90.88 946 VAL A O 1
ATOM 6997 N N . ASP A 1 947 ? 17.200 -20.966 -31.331 1.00 87.44 947 ASP A N 1
ATOM 6998 C CA . ASP A 1 947 ? 15.873 -21.018 -31.951 1.00 87.44 947 ASP A CA 1
ATOM 6999 C C . ASP A 1 947 ? 14.768 -20.994 -30.877 1.00 87.44 947 ASP A C 1
ATOM 7001 O O . ASP A 1 947 ? 14.947 -21.570 -29.809 1.00 87.44 947 ASP A O 1
ATOM 7005 N N . GLU A 1 948 ? 13.625 -20.361 -31.151 1.00 84.94 948 GLU A N 1
ATOM 7006 C CA . GLU A 1 948 ? 12.507 -20.213 -30.200 1.00 84.94 948 GLU A CA 1
ATOM 7007 C C . GLU A 1 948 ? 11.987 -21.549 -29.644 1.00 84.94 948 GLU A C 1
ATOM 7009 O O . GLU A 1 948 ? 11.425 -21.614 -28.553 1.00 84.94 948 GLU A O 1
ATOM 7014 N N . LYS A 1 949 ? 12.167 -22.640 -30.397 1.00 87.12 949 LYS A N 1
ATOM 7015 C CA . LYS A 1 949 ? 11.763 -23.994 -29.989 1.00 87.12 949 LYS A CA 1
ATOM 7016 C C . LYS A 1 949 ? 12.919 -24.808 -29.411 1.00 87.12 949 LYS A C 1
ATOM 7018 O O . LYS A 1 949 ? 12.720 -25.962 -29.021 1.00 87.12 949 LYS A O 1
ATOM 7023 N N . ALA A 1 950 ? 14.132 -24.263 -29.378 1.00 89.81 950 ALA A N 1
ATOM 7024 C CA . ALA A 1 950 ? 15.295 -24.942 -28.834 1.00 89.81 950 ALA A CA 1
ATOM 7025 C C . ALA A 1 950 ? 15.394 -24.738 -27.316 1.00 89.81 950 ALA A C 1
ATOM 7027 O O . ALA A 1 950 ? 15.350 -23.638 -26.787 1.00 89.81 950 ALA A O 1
ATOM 7028 N N . THR A 1 951 ? 15.605 -25.839 -26.598 1.00 88.94 951 THR A N 1
ATOM 7029 C CA . THR A 1 951 ? 15.961 -25.812 -25.174 1.00 88.94 951 THR A CA 1
ATOM 7030 C C . THR A 1 951 ? 17.277 -25.063 -24.950 1.00 88.94 951 THR A C 1
ATOM 7032 O O . THR A 1 951 ? 18.271 -25.340 -25.632 1.00 88.94 951 THR A O 1
ATOM 7035 N N . CYS A 1 952 ? 17.325 -24.211 -23.923 1.00 92.38 952 CYS A N 1
ATOM 7036 C CA . CYS A 1 952 ? 18.559 -23.551 -23.522 1.00 92.38 952 CYS A CA 1
ATOM 7037 C C . CYS A 1 952 ? 19.608 -24.574 -23.047 1.00 92.38 952 CYS A C 1
ATOM 7039 O O . CYS A 1 952 ? 19.320 -25.410 -22.183 1.00 92.38 952 CYS A O 1
ATOM 7041 N N . PRO A 1 953 ? 20.841 -24.547 -23.587 1.00 94.75 953 PRO A N 1
ATOM 7042 C CA . PRO A 1 953 ? 21.892 -25.444 -23.130 1.00 94.75 953 PRO A CA 1
ATOM 7043 C C . PRO A 1 953 ? 22.401 -25.024 -21.745 1.00 94.75 953 PRO A C 1
ATOM 7045 O O . PRO A 1 953 ? 22.612 -23.845 -21.478 1.00 94.75 953 PRO A O 1
ATOM 7048 N N . CYS A 1 954 ? 22.677 -25.999 -20.878 1.00 95.06 954 CYS A N 1
ATOM 7049 C CA . CYS A 1 954 ? 23.337 -25.736 -19.601 1.00 95.06 954 CYS A CA 1
ATOM 7050 C C . CYS A 1 954 ? 24.854 -25.576 -19.758 1.00 95.06 954 CYS A C 1
ATOM 7052 O O . CYS A 1 954 ? 25.470 -26.152 -20.660 1.00 95.06 954 CYS A O 1
ATOM 7054 N N . GLY A 1 955 ? 25.464 -24.803 -18.857 1.00 93.75 955 GLY A N 1
ATOM 7055 C CA . GLY A 1 955 ? 26.910 -24.624 -18.825 1.00 93.75 955 GLY A CA 1
ATOM 7056 C C . GLY A 1 955 ? 27.652 -25.855 -18.312 1.00 93.75 955 GLY A C 1
ATOM 7057 O O . GLY A 1 955 ? 27.072 -26.863 -17.903 1.00 93.75 955 GLY A O 1
ATOM 7058 N N . LYS A 1 956 ? 28.980 -25.795 -18.343 1.00 94.94 956 LYS A N 1
ATOM 7059 C CA . LYS A 1 956 ? 29.861 -26.841 -17.827 1.00 94.94 956 LYS A CA 1
ATOM 7060 C C . LYS A 1 956 ? 29.550 -27.097 -16.349 1.00 94.94 956 LYS A C 1
ATOM 7062 O O . LYS A 1 956 ? 29.433 -26.157 -15.573 1.00 94.94 956 LYS A O 1
ATOM 7067 N N . ASN A 1 957 ? 29.447 -28.372 -15.970 1.00 93.44 957 ASN A N 1
ATOM 7068 C CA . ASN A 1 957 ? 29.077 -28.832 -14.622 1.00 93.44 957 ASN A CA 1
ATOM 7069 C C . ASN A 1 957 ? 27.680 -28.383 -14.137 1.00 93.44 957 ASN A C 1
ATOM 7071 O O . ASN A 1 957 ? 27.328 -28.636 -12.983 1.00 93.44 957 ASN A O 1
ATOM 7075 N N . ALA A 1 958 ? 26.869 -27.781 -15.012 1.00 93.25 958 ALA A N 1
ATOM 7076 C CA . ALA A 1 958 ? 25.449 -27.563 -14.795 1.00 93.25 958 ALA A CA 1
ATOM 7077 C C . ALA A 1 958 ? 24.634 -28.670 -15.478 1.00 93.25 958 ALA A C 1
ATOM 7079 O O . ALA A 1 958 ? 25.043 -29.254 -16.485 1.00 93.25 958 ALA A O 1
ATOM 7080 N N . ALA A 1 959 ? 23.453 -28.948 -14.947 1.00 92.44 959 ALA A N 1
ATOM 7081 C CA . ALA A 1 959 ? 22.491 -29.865 -15.521 1.00 92.44 959 ALA A CA 1
ATOM 7082 C C . ALA A 1 959 ? 21.082 -29.287 -15.396 1.00 92.44 959 ALA A C 1
ATOM 7084 O O . ALA A 1 959 ? 20.733 -28.673 -14.387 1.00 92.44 959 ALA A O 1
ATOM 7085 N N . LYS A 1 960 ? 20.280 -29.515 -16.435 1.00 90.31 960 LYS A N 1
ATOM 7086 C CA . LYS A 1 960 ? 18.907 -29.028 -16.525 1.00 90.31 960 LYS A CA 1
ATOM 7087 C C . LYS A 1 960 ? 18.023 -29.776 -15.527 1.00 90.31 960 LYS A C 1
ATOM 7089 O O . LYS A 1 960 ? 18.164 -30.997 -15.376 1.00 90.31 960 LYS A O 1
ATOM 7094 N N . CYS A 1 961 ? 17.138 -29.058 -14.852 1.00 86.75 961 CYS A N 1
ATOM 7095 C CA . CYS A 1 961 ? 16.050 -29.662 -14.098 1.00 86.75 961 CYS A CA 1
ATOM 7096 C C . CYS A 1 961 ? 15.009 -30.260 -15.064 1.00 86.75 961 CYS A C 1
ATOM 7098 O O . CYS A 1 961 ? 14.695 -29.639 -16.081 1.00 86.75 961 CYS A O 1
ATOM 7100 N N . PRO A 1 962 ? 14.482 -31.470 -14.809 1.00 83.88 962 PRO A N 1
ATOM 7101 C CA . PRO A 1 962 ? 13.429 -32.040 -15.646 1.00 83.88 962 PRO A CA 1
ATOM 7102 C C . PRO A 1 962 ? 12.224 -31.091 -15.747 1.00 83.88 962 PRO A C 1
ATOM 7104 O O . PRO A 1 962 ? 11.734 -30.615 -14.733 1.00 83.88 962 PRO A O 1
ATOM 7107 N N . GLY A 1 963 ? 11.763 -30.802 -16.968 1.00 80.69 963 GLY A N 1
ATOM 7108 C CA . GLY A 1 963 ? 10.576 -29.969 -17.206 1.00 80.69 963 GLY A CA 1
ATOM 7109 C C . GLY A 1 963 ? 10.764 -28.452 -17.059 1.00 80.69 963 GLY A C 1
ATOM 7110 O O . GLY A 1 963 ? 9.814 -27.720 -17.313 1.00 80.69 963 GLY A O 1
ATOM 7111 N N . THR A 1 964 ? 11.955 -27.954 -16.705 1.00 84.50 964 THR A N 1
ATOM 7112 C CA . THR A 1 964 ? 12.216 -26.506 -16.566 1.00 84.50 964 THR A CA 1
ATOM 7113 C C . THR A 1 964 ? 13.466 -26.087 -17.333 1.00 84.50 964 THR A C 1
ATOM 7115 O O . THR A 1 964 ? 14.345 -26.909 -17.556 1.00 84.50 964 THR A O 1
ATOM 7118 N N . GLU A 1 965 ? 13.596 -24.810 -17.706 1.00 86.56 965 GLU A N 1
ATOM 7119 C CA . GLU A 1 965 ? 14.823 -24.247 -18.311 1.00 86.56 965 GLU A CA 1
ATOM 7120 C C . GLU A 1 965 ? 15.943 -23.959 -17.288 1.00 86.56 965 GLU A C 1
ATOM 7122 O O . GLU A 1 965 ? 16.983 -23.408 -17.641 1.00 86.56 965 GLU A O 1
ATOM 7127 N N . ILE A 1 966 ? 15.767 -24.337 -16.016 1.00 88.62 966 ILE A N 1
ATOM 7128 C CA . ILE A 1 966 ? 16.726 -24.019 -14.954 1.00 88.62 966 ILE A CA 1
ATOM 7129 C C . ILE A 1 966 ? 17.911 -24.989 -15.012 1.00 88.62 966 ILE A C 1
ATOM 7131 O O . ILE A 1 966 ? 17.756 -26.210 -14.916 1.00 88.62 966 ILE A O 1
ATOM 7135 N N . CYS A 1 967 ? 19.115 -24.430 -15.114 1.00 92.50 967 CYS A N 1
ATOM 7136 C CA . CYS A 1 967 ? 20.376 -25.158 -15.060 1.00 92.50 967 CYS A CA 1
ATOM 7137 C C . CYS A 1 967 ? 21.026 -24.988 -13.683 1.00 92.50 967 CYS A C 1
ATOM 7139 O O . CYS A 1 967 ? 21.360 -23.876 -13.290 1.00 92.50 967 CYS A O 1
ATOM 7141 N N . LEU A 1 968 ? 21.243 -26.090 -12.965 1.00 91.31 968 LEU A N 1
ATOM 7142 C CA . LEU A 1 968 ? 21.843 -26.096 -11.624 1.00 91.31 968 LEU A CA 1
ATOM 7143 C C . LEU A 1 968 ? 23.066 -27.012 -11.575 1.00 91.31 968 LEU A C 1
ATOM 7145 O O . LEU A 1 968 ? 23.217 -27.904 -12.408 1.00 91.31 968 LEU A O 1
ATOM 7149 N N . THR A 1 969 ? 23.926 -26.850 -10.567 1.00 92.50 969 THR A N 1
ATOM 7150 C CA . THR A 1 969 ? 24.981 -27.841 -10.285 1.00 92.50 969 THR A CA 1
ATOM 7151 C C . THR A 1 969 ? 24.364 -29.218 -10.041 1.00 92.50 969 THR A C 1
ATOM 7153 O O . THR A 1 969 ? 23.214 -29.322 -9.621 1.00 92.50 969 THR A O 1
ATOM 7156 N N . ALA A 1 970 ? 25.121 -30.299 -10.244 1.00 85.00 970 ALA A N 1
ATOM 7157 C CA . ALA A 1 970 ? 24.608 -31.650 -9.993 1.00 85.00 970 ALA A CA 1
ATOM 7158 C C . ALA A 1 970 ? 24.039 -31.824 -8.568 1.00 85.00 970 ALA A C 1
ATOM 7160 O O . ALA A 1 970 ? 23.011 -32.476 -8.409 1.00 85.00 970 ALA A O 1
ATOM 7161 N N . VAL A 1 971 ? 24.677 -31.199 -7.567 1.00 85.19 971 VAL A N 1
ATOM 7162 C CA . VAL A 1 971 ? 24.262 -31.227 -6.154 1.00 85.19 971 VAL A CA 1
ATOM 7163 C C . VAL A 1 971 ? 22.996 -30.397 -5.924 1.00 85.19 971 VAL A C 1
ATOM 7165 O O . VAL A 1 971 ? 22.051 -30.878 -5.299 1.00 85.19 971 VAL A O 1
ATOM 7168 N N . ALA A 1 972 ? 22.941 -29.172 -6.456 1.00 85.19 972 ALA A N 1
ATOM 7169 C CA . ALA A 1 972 ? 21.770 -28.309 -6.313 1.00 85.19 972 ALA A CA 1
ATOM 7170 C C . ALA A 1 972 ? 20.567 -28.860 -7.087 1.00 85.19 972 ALA A C 1
ATOM 7172 O O . ALA A 1 972 ? 19.455 -28.829 -6.580 1.00 85.19 972 ALA A O 1
ATOM 7173 N N . ARG A 1 973 ? 20.781 -29.459 -8.263 1.00 87.44 973 ARG A N 1
ATOM 7174 C CA . ARG A 1 973 ? 19.718 -30.113 -9.032 1.00 87.44 973 ARG A CA 1
ATOM 7175 C C . ARG A 1 973 ? 19.054 -31.227 -8.230 1.00 87.44 973 ARG A C 1
ATOM 7177 O O . ARG A 1 973 ? 17.837 -31.297 -8.214 1.00 87.44 973 ARG A O 1
ATOM 7184 N N . THR A 1 974 ? 19.828 -32.072 -7.547 1.00 81.81 974 THR A N 1
ATOM 7185 C CA . THR A 1 974 ? 19.251 -33.121 -6.688 1.00 81.81 974 THR A CA 1
ATOM 7186 C C . THR A 1 974 ? 18.490 -32.574 -5.484 1.00 81.81 974 THR A C 1
ATOM 7188 O O . THR A 1 974 ? 17.592 -33.250 -5.005 1.00 81.81 974 THR A O 1
ATOM 7191 N N . ALA A 1 975 ? 18.832 -31.379 -4.998 1.00 81.44 975 ALA A N 1
ATOM 7192 C CA . ALA A 1 975 ? 18.144 -30.760 -3.867 1.00 81.44 975 ALA A CA 1
ATOM 7193 C C . ALA A 1 975 ? 16.885 -29.980 -4.284 1.00 81.44 975 ALA A C 1
ATOM 7195 O O . ALA A 1 975 ? 15.908 -29.962 -3.549 1.00 81.44 975 ALA A O 1
ATOM 7196 N N . VAL A 1 976 ? 16.920 -29.325 -5.447 1.00 81.75 976 VAL A N 1
ATOM 7197 C CA . VAL A 1 976 ? 15.873 -28.401 -5.914 1.00 81.75 976 VAL A CA 1
ATOM 7198 C C . VAL A 1 976 ? 14.883 -29.086 -6.858 1.00 81.75 976 VAL A C 1
ATOM 7200 O O . VAL A 1 976 ? 13.718 -28.715 -6.901 1.00 81.75 976 VAL A O 1
ATOM 7203 N N . CYS A 1 977 ? 15.334 -30.090 -7.610 1.00 83.94 977 CYS A N 1
ATOM 7204 C CA . CYS A 1 977 ? 14.548 -30.781 -8.631 1.00 83.94 977 CYS A CA 1
ATOM 7205 C C . CYS A 1 977 ? 14.676 -32.310 -8.477 1.00 83.94 977 CYS A C 1
ATOM 7207 O O . CYS A 1 977 ? 15.230 -32.967 -9.367 1.00 83.94 977 CYS A O 1
ATOM 7209 N N . PRO A 1 978 ? 14.242 -32.893 -7.342 1.00 74.44 978 PRO A N 1
ATOM 7210 C CA . PRO A 1 978 ? 14.381 -34.329 -7.101 1.00 74.44 978 PRO A CA 1
ATOM 7211 C C . PRO A 1 978 ? 13.449 -35.186 -7.975 1.00 74.44 978 PRO A C 1
ATOM 7213 O O . PRO A 1 978 ? 13.761 -36.350 -8.222 1.00 74.44 978 PRO A O 1
ATOM 7216 N N . CYS A 1 979 ? 12.345 -34.614 -8.462 1.00 75.56 979 CYS A N 1
ATOM 7217 C CA . CYS A 1 979 ? 11.291 -35.314 -9.197 1.00 75.56 979 CYS A CA 1
ATOM 7218 C C . CYS A 1 979 ? 11.523 -35.341 -10.717 1.00 75.56 979 CYS A C 1
ATOM 7220 O O . CYS A 1 979 ? 12.137 -34.438 -11.301 1.00 75.56 979 CYS A O 1
ATOM 7222 N N . ALA A 1 980 ? 11.009 -36.379 -11.381 1.00 75.31 980 ALA A N 1
ATOM 7223 C CA . ALA A 1 980 ? 10.889 -36.400 -12.838 1.00 75.31 980 ALA A CA 1
ATOM 7224 C C . ALA A 1 980 ? 9.829 -35.392 -13.330 1.00 75.31 980 ALA A C 1
ATOM 7226 O O . ALA A 1 980 ? 8.978 -34.945 -12.571 1.00 75.31 980 ALA A O 1
ATOM 7227 N N . ALA A 1 981 ? 9.836 -35.060 -14.627 1.00 68.94 981 ALA A N 1
ATOM 7228 C CA . ALA A 1 981 ? 8.907 -34.077 -15.213 1.00 68.94 981 ALA A CA 1
ATOM 7229 C C . ALA A 1 981 ? 7.411 -34.468 -15.118 1.00 68.94 981 ALA A C 1
ATOM 7231 O O . ALA A 1 981 ? 6.548 -33.664 -15.448 1.00 68.94 981 ALA A O 1
ATOM 7232 N N . ASN A 1 982 ? 7.112 -35.705 -14.719 1.00 74.62 982 ASN A N 1
ATOM 7233 C CA . ASN A 1 982 ? 5.771 -36.261 -14.542 1.00 74.62 982 ASN A CA 1
ATOM 7234 C C . ASN A 1 982 ? 5.462 -36.634 -13.079 1.00 74.62 982 ASN A C 1
ATOM 7236 O O . ASN A 1 982 ? 4.512 -37.379 -12.841 1.00 74.62 982 ASN A O 1
ATOM 7240 N N . GLU A 1 983 ? 6.292 -36.205 -12.129 1.00 72.38 983 GLU A N 1
ATOM 7241 C CA . GLU A 1 983 ? 6.135 -36.484 -10.703 1.00 72.38 983 GLU A CA 1
ATOM 7242 C C . GLU A 1 983 ? 5.905 -35.174 -9.948 1.00 72.38 983 GLU A C 1
ATOM 7244 O O . GLU A 1 983 ? 6.679 -34.227 -10.086 1.00 72.38 983 GLU A O 1
ATOM 7249 N N . ASP A 1 984 ? 4.850 -35.137 -9.136 1.00 59.16 984 ASP A N 1
ATOM 7250 C CA . ASP A 1 984 ? 4.590 -34.013 -8.245 1.00 59.16 984 ASP A CA 1
ATOM 7251 C C . ASP A 1 984 ? 5.555 -34.042 -7.056 1.00 59.16 984 ASP A C 1
ATOM 7253 O O . ASP A 1 984 ? 5.892 -35.098 -6.511 1.00 59.16 984 ASP A O 1
ATOM 7257 N N . PHE A 1 985 ? 5.995 -32.854 -6.654 1.00 61.81 985 PHE A N 1
ATOM 7258 C CA . PHE A 1 985 ? 6.890 -32.657 -5.527 1.00 61.81 985 PHE A CA 1
ATOM 7259 C C . PHE A 1 985 ? 6.093 -32.231 -4.291 1.00 61.81 985 PHE A C 1
ATOM 7261 O O . PHE A 1 985 ? 5.412 -31.204 -4.305 1.00 61.81 985 PHE A O 1
ATOM 7268 N N . CYS A 1 986 ? 6.190 -33.009 -3.213 1.00 58.16 986 CYS A N 1
ATOM 7269 C CA . CYS A 1 986 ? 5.495 -32.749 -1.957 1.00 58.16 986 CYS A CA 1
ATOM 7270 C C . CYS A 1 986 ? 6.514 -32.515 -0.845 1.00 58.16 986 CYS A C 1
ATOM 7272 O O . CYS A 1 986 ? 7.252 -33.426 -0.493 1.00 58.16 986 CYS A O 1
ATOM 7274 N N . TRP A 1 987 ? 6.489 -31.333 -0.229 1.00 62.72 987 TRP A N 1
ATOM 7275 C CA . TRP A 1 987 ? 7.253 -31.084 0.991 1.00 62.72 987 TRP A CA 1
ATOM 7276 C C . TRP A 1 987 ? 6.700 -31.927 2.137 1.00 62.72 987 TRP A C 1
ATOM 7278 O O . TRP A 1 987 ? 5.551 -31.739 2.553 1.00 62.72 987 TRP A O 1
ATOM 7288 N N . VAL A 1 988 ? 7.522 -32.822 2.682 1.00 63.41 988 VAL A N 1
ATOM 7289 C CA . VAL A 1 988 ? 7.156 -33.598 3.867 1.00 63.41 988 VAL A CA 1
ATOM 7290 C C . VAL A 1 988 ? 7.722 -32.905 5.100 1.00 63.41 988 VAL A C 1
ATOM 7292 O O . VAL A 1 988 ? 8.934 -32.762 5.278 1.00 63.41 988 VAL A O 1
ATOM 7295 N N . LYS A 1 989 ? 6.810 -32.457 5.965 1.00 77.25 989 LYS A N 1
ATOM 7296 C CA . LYS A 1 989 ? 7.131 -32.015 7.322 1.00 77.25 989 LYS A CA 1
ATOM 7297 C C . LYS A 1 989 ? 7.003 -33.194 8.260 1.00 77.25 989 LYS A C 1
ATOM 7299 O O . LYS A 1 989 ? 5.892 -33.602 8.596 1.00 77.25 989 LYS A O 1
ATOM 7304 N N . ASP A 1 990 ? 8.142 -33.709 8.700 1.00 75.81 990 ASP A N 1
ATOM 7305 C CA . ASP A 1 990 ? 8.161 -34.673 9.785 1.00 75.81 990 ASP A CA 1
ATOM 7306 C C . ASP A 1 990 ? 8.006 -33.926 11.103 1.00 75.81 990 ASP A C 1
ATOM 7308 O O . ASP A 1 990 ? 8.744 -32.984 11.402 1.00 75.81 990 ASP A O 1
ATOM 7312 N N . TYR A 1 991 ? 7.054 -34.370 11.915 1.00 75.75 991 TYR A N 1
ATOM 7313 C CA . TYR A 1 991 ? 6.859 -33.879 13.270 1.00 75.75 991 TYR A CA 1
ATOM 7314 C C . TYR A 1 991 ? 7.333 -34.940 14.259 1.00 75.75 991 TYR A C 1
ATOM 7316 O O . TYR A 1 991 ? 7.064 -36.135 14.111 1.00 75.75 991 TYR A O 1
ATOM 7324 N N . THR A 1 992 ? 8.054 -34.513 15.287 1.00 74.94 992 THR A N 1
ATOM 7325 C CA . THR A 1 992 ? 8.351 -35.344 16.453 1.00 74.94 992 THR A CA 1
ATOM 7326 C C . THR A 1 992 ? 7.047 -35.706 17.172 1.00 74.94 992 THR A C 1
ATOM 7328 O O . THR A 1 992 ? 5.993 -35.097 16.983 1.00 74.94 992 THR A O 1
ATOM 7331 N N . SER A 1 993 ? 7.125 -36.656 18.104 1.00 72.31 993 SER A N 1
ATOM 7332 C CA . SER A 1 993 ? 5.992 -37.016 18.964 1.00 72.31 993 SER A CA 1
ATOM 7333 C C . SER A 1 993 ? 5.464 -35.871 19.845 1.00 72.31 993 SER A C 1
ATOM 7335 O O . SER A 1 993 ? 4.419 -36.042 20.465 1.00 72.31 993 SER A O 1
ATOM 7337 N N . ASP A 1 994 ? 6.179 -34.745 19.948 1.00 75.69 994 ASP A N 1
ATOM 7338 C CA . ASP A 1 994 ? 5.744 -33.543 20.676 1.00 75.69 994 ASP A CA 1
ATOM 7339 C C . ASP A 1 994 ? 5.257 -32.404 19.758 1.00 75.69 994 ASP A C 1
ATOM 7341 O O . ASP A 1 994 ? 4.953 -31.316 20.244 1.00 75.69 994 ASP A O 1
ATOM 7345 N N . GLY A 1 995 ? 5.131 -32.658 18.450 1.00 67.38 995 GLY A N 1
ATOM 7346 C CA . GLY A 1 995 ? 4.613 -31.692 17.479 1.00 67.38 995 GLY A CA 1
ATOM 7347 C C . GLY A 1 995 ? 5.625 -30.630 17.047 1.00 67.38 995 GLY A C 1
ATOM 7348 O O . GLY A 1 995 ? 5.260 -29.703 16.326 1.00 67.38 995 GLY A O 1
ATOM 7349 N N . THR A 1 996 ? 6.893 -30.747 17.449 1.00 68.19 996 THR A N 1
ATOM 7350 C CA . THR A 1 996 ? 7.967 -29.926 16.880 1.00 68.19 996 THR A CA 1
ATOM 7351 C C . THR A 1 996 ? 8.404 -30.494 15.531 1.00 68.19 996 THR A C 1
ATOM 7353 O O . THR A 1 996 ? 8.356 -31.700 15.302 1.00 68.19 996 THR A O 1
ATOM 7356 N N . VAL A 1 997 ? 8.792 -29.631 14.590 1.00 67.62 997 VAL A N 1
ATOM 7357 C CA . VAL A 1 997 ? 9.268 -30.081 13.273 1.00 67.62 997 VAL A CA 1
ATOM 7358 C C . VAL A 1 997 ? 10.587 -30.835 13.476 1.00 67.62 997 VAL A C 1
ATOM 7360 O O . VAL A 1 997 ? 11.600 -30.241 13.842 1.00 67.62 997 VAL A O 1
ATOM 7363 N N . ALA A 1 998 ? 10.555 -32.153 13.279 1.00 72.19 998 ALA A N 1
ATOM 7364 C CA . ALA A 1 998 ? 11.708 -33.049 13.357 1.00 72.19 998 ALA A CA 1
ATOM 7365 C C . ALA A 1 998 ? 12.639 -32.873 12.150 1.00 72.19 998 ALA A C 1
ATOM 7367 O O . ALA A 1 998 ? 13.848 -33.087 12.258 1.00 72.19 998 ALA A O 1
ATOM 7368 N N . GLY A 1 999 ? 12.067 -32.469 11.016 1.00 63.53 999 GLY A N 1
ATOM 7369 C CA . GLY A 1 999 ? 12.772 -32.103 9.799 1.00 63.53 999 GLY A CA 1
ATOM 7370 C C . GLY A 1 999 ? 11.795 -31.668 8.709 1.00 63.53 999 GLY A C 1
ATOM 7371 O O . GLY A 1 999 ? 10.679 -32.176 8.620 1.00 63.53 999 GLY A O 1
ATOM 7372 N N . GLU A 1 1000 ? 12.217 -30.704 7.897 1.00 54.84 1000 GLU A N 1
ATOM 7373 C CA . GLU A 1 1000 ? 11.613 -30.428 6.594 1.00 54.84 1000 GLU A CA 1
ATOM 7374 C C . GLU A 1 1000 ? 12.498 -31.101 5.555 1.00 54.84 1000 GLU A C 1
ATOM 7376 O O . GLU A 1 1000 ? 13.686 -30.773 5.457 1.00 54.84 1000 GLU A O 1
ATOM 7381 N N . PHE A 1 1001 ? 11.935 -32.049 4.810 1.00 61.28 1001 PHE A N 1
ATOM 7382 C CA . PHE A 1 1001 ? 12.649 -32.679 3.712 1.00 61.28 1001 PHE A CA 1
ATOM 7383 C C . PHE A 1 1001 ? 11.874 -32.512 2.403 1.00 61.28 1001 PHE A C 1
ATOM 7385 O O . PHE A 1 1001 ? 10.640 -32.598 2.409 1.00 61.28 1001 PHE A O 1
ATOM 7392 N N . PRO A 1 1002 ? 12.600 -32.235 1.307 1.00 52.84 1002 PRO A N 1
ATOM 7393 C CA . PRO A 1 1002 ? 12.065 -32.328 -0.039 1.00 52.84 1002 PRO A CA 1
ATOM 7394 C C . PRO A 1 1002 ? 11.676 -33.774 -0.375 1.00 52.84 1002 PRO A C 1
ATOM 7396 O O . PRO A 1 1002 ? 12.426 -34.700 0.023 1.00 52.84 1002 PRO A O 1
#

Solvent-accessible surface area (backbone atoms only — not comparable to full-atom values): 61692 Å² total; per-residue (Å²): 137,84,89,88,81,89,81,89,81,90,80,89,80,89,87,82,86,91,78,89,89,85,89,84,82,82,84,80,82,92,84,85,80,85,82,81,85,79,82,77,81,81,75,83,80,76,84,72,81,80,83,86,66,79,74,81,87,78,93,79,91,84,86,89,81,90,87,91,78,85,83,82,83,81,88,59,58,96,64,39,44,75,39,74,86,82,51,61,48,98,86,55,46,78,55,88,70,91,84,78,83,77,64,45,68,41,68,72,48,100,87,58,53,68,88,48,54,78,91,48,26,42,81,33,71,62,99,89,49,54,40,55,42,52,49,84,74,51,77,69,81,80,84,51,53,99,67,32,38,79,30,71,42,82,46,59,53,96,89,64,51,74,42,84,86,54,83,48,57,73,44,68,28,44,55,92,75,26,50,85,47,54,78,89,59,25,41,78,31,76,48,98,90,42,39,46,62,42,51,48,92,76,51,75,70,80,84,73,52,56,96,69,38,36,78,31,75,44,84,40,62,46,100,86,65,47,75,36,89,85,53,86,43,61,76,45,69,28,48,39,88,74,18,52,89,50,53,80,88,54,28,41,79,30,75,59,99,86,34,38,44,65,44,52,46,91,77,49,74,70,83,82,81,52,55,99,66,30,38,82,28,78,44,78,51,56,37,90,88,77,71,42,76,37,83,86,53,84,68,46,75,43,69,23,44,45,89,76,29,37,87,43,57,74,90,53,23,41,75,43,78,58,100,71,45,43,45,62,41,56,65,88,58,82,77,85,74,85,49,55,99,67,32,38,75,30,74,44,76,37,62,44,98,89,39,48,78,35,84,86,48,84,47,56,70,46,70,28,45,67,91,73,34,59,89,48,53,79,88,45,26,41,81,28,65,52,103,90,46,56,45,65,41,48,48,80,76,50,75,70,76,84,71,53,57,99,65,32,42,78,31,73,44,81,40,59,45,99,85,69,47,79,36,90,84,52,86,48,55,74,45,68,26,45,70,88,74,34,62,85,49,54,80,90,54,25,37,80,32,73,62,99,90,49,57,48,65,40,49,63,92,50,80,68,82,81,85,51,77,94,51,70,70,28,61,42,80,86,73,50,74,45,69,53,50,99,61,25,42,88,53,53,76,90,55,26,38,76,28,76,34,91,88,44,89,82,26,29,40,50,42,34,47,90,83,34,94,61,68,80,85,81,52,57,97,73,35,43,81,27,67,21,42,17,19,49,99,85,67,50,81,38,78,44,85,40,70,38,78,49,96,52,104,58,67,72,83,39,52,30,65,51,27,36,75,29,74,71,77,92,71,35,48,59,44,51,59,90,58,80,67,81,83,83,53,54,98,67,32,37,78,27,74,22,39,20,20,41,99,86,41,48,84,68,49,70,46,79,41,65,39,48,69,91,50,78,64,61,46,29,60,45,30,34,76,31,72,58,97,89,46,67,49,59,44,30,56,85,56,77,66,78,81,81,46,54,80,99,54,30,37,78,29,74,20,41,15,22,39,86,53,30,47,81,28,69,92,64,36,46,73,45,68,37,47,65,90,53,79,60,61,45,29,55,50,28,35,74,30,70,49,62,51,98,86,68,54,70,46,70,47,58,43,42,38,22,50,78,76,26,56,53,64,67,75,60,87,47,55,97,68,29,35,77,26,76,21,52,24,28,41,93,64,34,49,79,59,34,54,44,64,43,70,38,48,62,92,48,77,60,70,63,31,50,52,42,37,82,31,54,41,36,87,80,64,48,60,48,67,41,46,38,22,33,66,86,79,70,41,73,48,71,69,73,79,53,31,52,73,90,61,22,34,80,36,72,22,38,18,26,50,91,81,36,50,81,75,47,71,47,66,42,68,38,47,72,87,50,66,53,67,15,81,79,9,51,54,28,34,71,30,73,46,79,52,101,90,46,74,46,46,46,48,38,27,61,45,60,47,62,68,74,53,90,47,58,94,78,37,33,54,36,63,69,17,48,24,28,38,87,87,41,48,82,69,51,46,41,70,46,98,50,49,55,24,76,40,58,83,70,40,77,51,23,53,51,27,35,77,33,67,53,87,88,49,56,50,64,44,30,56,70,52,80,65,78,70,76,52,48,91,82,19,59,33,78,30,78,25,48,21,33,41,101,87,61,47,84,70,47,77,47,65,46,63,34,38,79,87,53,79,66,66,55,22,55,64,29,37,65,32,62,86,48,90,52,56,29,35,68,70,52,26,56,69,77,44,72,47,55,71,90,46,88,84,67,79,45,73,42,60,39,100,83,70,49,78,68,42,82,43,116

pLDDT: mean 78.85, std 16.09, range [23.02, 96.0]

Radius of gyration: 43.82 Å; Cα contacts (8 Å, |Δi|>4): 1823; chains: 1; bounding box: 123×86×114 Å

Nearest PDB structures (foldseek):
  9c3c-assembly1_g  TM=1.315E-01  e=4.436E+00  Oryctolagus cuniculus

Sequence (1002 aa):
MSSGNASYGASGTSSVDPSYGASGMSSVDPSYMPPPPNPSGGSSYGSSGMSSSSYCQAKSVGGCSDNSYPPMSSNCLTGQMECYPTTYDTSGNPVYRRLQSQPTCVDYDKDAGCPCNKDWEHKCNDSMGSWCQPKTYGDCPITCGMNQTSCYATTYDAEGNANYTAPGQQSCANISEGCPCNAKWEEKCSGPYGSWCQDKQWGKCPILCAEGETLCYETLYDSSGYPDYMAEGNQTCADKNAGCPCNSKHENKCTDSWGSWCTAKMYGDCPITCKETEQVCFVTVYDSITGEANYSAPSTQVCADMTAGCPCIAEFENKREMDGYSWCQSQKWQCPITCKDTETTCYAMAYSQDGYPDYDVAGNQSCAPLDVGCPCDSQFEDNCSGLYGSYCQAKVYGSCPLSCAQDEYLCYDTVYTDLGEPDWYAEGNQSCANMTSGCPCNAQWEQKCTDSYGSWCQSTSYSCPLDCGTDSICYGANGNMSCPTASGCVCDDATEHSCPDPYMPGRNQCLSKTWYSACPLTCQAGESLCYSSGFDDTGAPTWTDVCSVVSDWMCPVLCGAGATKCGQGDMSYCIQSSQSCPVECKDTEQSCWVDSYDAQGQYSSGVDQCVPLTQKCPCGSGAINCTSDGMSYCLPATMTCPVVCKEGTEKTCVVMSYTASGSWDDAATKMQCVANAQSCSCGTNAKLCKFTDENGLSEDYCLPSKVDGIEMTCPVMCKSDEQTCYQVDYNTTGYPLGFKQTCAAASASCPCGKETLKCKDGMTGDSYCMPNYDLWLKQPTVCPVACDYMVEEMCSVPSFDSLGEVVSVKDTCIPKDGKCDCKLGTNAQSCNRSTVWGEWTECIPRVGGYCPVTCKSGEVSCPMLEDYLPNGTWKASRAPSVSCAANSTACSCGLEAKQCVMGDIVWCQPKAMQCPVTCSTAEPQKCYITDYSDAGDVVSEREQCVDEKATCPCGKNAAKCPGTEICLTAVARTAVCPCAANEDFCWVKDYTSDGTVAGEFP

Foldseek 3Di:
DDDDDDDDDDDDDDDDDDDDDDDDDDDDDPPDDDDDDDPDDDDPPPPPPDPPWPDWDDDDDDDDDDDDDDDDDDDEDDQWTWDFDFDADPVLHGDDPPDDTDTDIDGNDQQDPDDEPPVFWDFEADPVHTTTDGCVLPDHADDEDPQWDWAFAFDADPVQDTDPPDRGDIDIDGQVVADDHDPVFWDWEADPRGIHTHGCVVPDHDDDEDVQKDKDFDFDADPVLHTPPVDGGDIDIDGQAVEYDEDPVFWDFDADPRGTDIDGCVLPDHDDDEDPQWDKAWDFDADPPPLHGPPVDRTDIDTGGLQRADDEPPVFWDWDDDPSHIYTDGPVDDDQDDEPPQWDKDWAFDADPVLHTDPVDGTDIDIGGPVPDYDEDPVFWDFEQEPRGTDTDGCVVPDHDDHEDPQWDWDWAFDADPVLHGDPPDRTDIDIDGPQVEDDEPPVFWDWEDDPVGIDTDGPVDDHDDCLDPADWAAEPVRDTDGADPQGDDYDPVFWDQEQDPVDGRHTHTHGCVVDVYHPDDEDVQWDWDWAWEADPVRHIDIDTDTDRDPDPDDQHHHDYQWDWEDDDRPIYTHGPVDDHDDDEDPQWDWAWAWAADPVFHTDDIDIDTDGPVDARYHDHQWDWEDDPNHTDIGGPVDDHDDDEDPPFWDKAWQWEADPQFHTDPVFIDIDIDTPPDAHHHTYQWDWAWDQDPVRDIHIDIGGCHHRNEGDDHADDEDPQWDWAKEFAADCLFHTRYIDIDIDGPPDAHDYHHQWDWEAALDPRGIDIGHLHDNVVRGGDDHPDRENVVFWDKDWAFAADPQFHTDDIDIDIDGPQDERPNVVHHQWDWQWDQDPVGIYTDTGGVFQDDRQDDDDVQKDAADWAFAADLVFHTDGTHHWPDGIGNAHVPTDHHHQWDWADAPRDIDIGGVNDDHADHEDPQQRDKAWEFAADPVFHTPDIDIDTGGPPDQHDYHHQWDDAAPDSDTGHPVVSCQPRVDHVPDDDDWDFDADPVRHGPDTGD